Protein 3EYF (pdb70)

CATH classification: 2.60.40.10 (+1 more: 2.60.40.10)

Foldseek 3Di:
DAKDKEKPDQEAEDAAFAKDKIKIFIPWFLFQAKWKWFDAPPDDIGTADGSQADGDPPHDDQWGGDDGTTMIMIMGGRHDVVSFTKMKMWGDSDDDVTDIYPIYGYAYDDDFDFWDKDKDWFDVVVLVVFKTKIKIKTPFGPDPDKDKWKAFVRDTDDPQKDKDKDDQDPVRRTIMMMMMGMDTSVVVVVTFKIWIWMDDPPDPHIDIDIDTPVD/DWAKDKDWADEDEQQDKTKMKIATDPDQLLQWKKWKWWDAVPGDIDTAKIAGSNFPDIDGDPVDVVAKDKGFDSVGRMIMIIGGRDDQVPWGWMKMFIFPRDVDDRDTNPDGDDIHPTDGHHYDPDDADAWDWDKQAWPCTKIWIKTDFGDDDDKDKDKPVNPDDPQKDWDDWDQDPVRGIMTMIMGRDDPVPLVPDWIWMWMDDPVVRDIDIGTHHD/DDKAKAKPDQEDEDAFFDKDKIKIFIPWWQFQQKWKWWADDPDDIHTADGSFADGDPPHDDQWGKDDGTGIIMIMRNGHDLVRFTKMKMWGDRDDDVTDIYPIYGYAYADDWDFWDKDKDWFDPVVLVVWKTKIKMKTPWGPDPDKDKWKAFLRHTDDPFKDKDKDQQDSPSSTMMMMIIGMDTSVVVPVTFKIKIWMDDDVDPDIDMDIGTPPD/DWAWDKDWADEDEAQAKTKMKIAIDPDQLLQWKKWKWWDAPPGDIGTAKIAHSPRPDIDGDPVQVVAWDKGDDRVRRMIMIIGGRHDQVNWGWMKMFIFPGDDDPPDTNPDGDDIHDTDGHHYHPDDFDAWDWDKAACPKIKIKTDFGDDDDKDKDKPVPPDDPAKAWDDWDQDPVRTTITMIMGNDDPPDWIKIWMDDVVVRDTDIDTHD/DDDDDDDDD/DDDDDDDDD

Structure (mmCIF, N/CA/C/O backbone):
data_3EYF
#
_entry.id   3EYF
#
_cell.length_a   63.300
_cell.length_b   103.500
_cell.length_c   152.500
_cell.angle_alpha   90.00
_cell.angle_beta   90.00
_cell.angle_gamma   90.00
#
_symmetry.space_group_name_H-M   'P 21 21 21'
#
loop_
_entity.id
_entity.type
_entity.pdbx_description
1 polymer '8f9 Fab'
2 polymer AD-2
3 polymer 'Synthetic peptide'
4 non-polymer GLYCEROL
5 water water
#
loop_
_atom_site.group_PDB
_atom_site.id
_atom_site.type_symbol
_atom_site.label_atom_id
_atom_site.label_alt_id
_atom_site.label_comp_id
_atom_site.label_asym_id
_atom_site.label_entity_id
_atom_site.label_seq_id
_atom_site.pdbx_PDB_ins_code
_atom_site.Cartn_x
_atom_site.Cartn_y
_atom_site.Cartn_z
_atom_site.occupancy
_atom_site.B_iso_or_equiv
_atom_site.auth_seq_id
_atom_site.auth_comp_id
_atom_site.auth_asym_id
_atom_site.auth_atom_id
_atom_site.pdbx_PDB_model_num
ATOM 1 N N . MET A 1 1 ? -0.475 41.389 3.720 1.00 86.17 0 MET A N 1
ATOM 2 C CA . MET A 1 1 ? -0.910 42.199 4.897 1.00 85.98 0 MET A CA 1
ATOM 3 C C . MET A 1 1 ? -2.401 42.357 4.911 1.00 84.20 0 MET A C 1
ATOM 4 O O . MET A 1 1 ? -3.044 42.567 5.948 1.00 85.25 0 MET A O 1
ATOM 9 N N . GLU A 1 2 ? -2.910 42.371 3.705 1.00 80.98 1 GLU A N 1
ATOM 10 C CA . GLU A 1 2 ? -4.285 42.604 3.422 1.00 77.30 1 GLU A CA 1
ATOM 11 C C . GLU A 1 2 ? -4.009 42.986 2.022 1.00 74.05 1 GLU A C 1
ATOM 12 O O . GLU A 1 2 ? -3.092 43.768 1.700 1.00 73.63 1 GLU A O 1
ATOM 18 N N . ILE A 1 3 ? -4.888 42.493 1.198 1.00 69.66 2 ILE A N 1
ATOM 19 C CA . ILE A 1 3 ? -4.705 42.674 -0.169 1.00 65.49 2 ILE A CA 1
ATOM 20 C C . ILE A 1 3 ? -5.418 43.830 -0.699 1.00 63.23 2 ILE A C 1
ATOM 21 O O . ILE A 1 3 ? -6.640 43.904 -0.616 1.00 63.34 2 ILE A O 1
ATOM 26 N N . VAL A 1 4 ? -4.653 44.832 -1.097 1.00 60.21 3 VAL A N 1
ATOM 27 C CA . VAL A 1 4 ? -5.384 45.862 -1.726 1.00 56.90 3 VAL A CA 1
ATOM 28 C C . VAL A 1 4 ? -5.662 45.653 -3.173 1.00 54.56 3 VAL A C 1
ATOM 29 O O . VAL A 1 4 ? -4.876 45.098 -3.936 1.00 53.76 3 VAL A O 1
ATOM 33 N N . LEU A 1 5 ? -6.965 45.776 -3.374 1.00 52.00 4 LEU A N 1
ATOM 34 C CA . LEU A 1 5 ? -7.580 45.647 -4.664 1.00 49.12 4 LEU A CA 1
ATOM 35 C C . LEU A 1 5 ? -7.781 46.989 -5.297 1.00 46.63 4 LEU A C 1
ATOM 36 O O . LEU A 1 5 ? -8.146 47.970 -4.649 1.00 47.16 4 LEU A O 1
ATOM 41 N N . THR A 1 6 ? -7.472 47.038 -6.575 1.00 45.03 5 THR A N 1
ATOM 42 C CA . THR A 1 6 ? -7.630 48.274 -7.300 1.00 44.96 5 THR A CA 1
ATOM 43 C C . THR A 1 6 ? -8.460 48.047 -8.538 1.00 43.94 5 THR A C 1
ATOM 44 O O . THR A 1 6 ? -8.154 47.170 -9.343 1.00 44.74 5 THR A O 1
ATOM 48 N N . GLN A 1 7 ? -9.492 48.862 -8.705 1.00 42.31 6 GLN A N 1
ATOM 49 C CA . GLN A 1 7 ? -10.351 48.730 -9.856 1.00 41.93 6 GLN A CA 1
ATOM 50 C C . GLN A 1 7 ? -10.201 49.839 -10.829 1.00 42.36 6 GLN A C 1
ATOM 51 O O . GLN A 1 7 ? -10.088 50.996 -10.462 1.00 44.04 6 GLN A O 1
ATOM 57 N N . SER A 1 8 ? -10.228 49.465 -12.094 1.00 44.37 7 SER A N 1
ATOM 58 C CA . SER A 1 8 ? -10.100 50.421 -13.142 1.00 46.30 7 SER A CA 1
ATOM 59 C C . SER A 1 8 ? -10.962 50.007 -14.335 1.00 46.43 7 SER A C 1
ATOM 60 O O . SER A 1 8 ? -11.173 48.834 -14.578 1.00 47.05 7 SER A O 1
ATOM 63 N N . PRO A 1 9 ? -11.642 50.972 -14.944 1.00 47.18 8 PRO A N 1
ATOM 64 C CA . PRO A 1 9 ? -11.654 52.402 -14.578 1.00 47.21 8 PRO A CA 1
ATOM 65 C C . PRO A 1 9 ? -12.670 52.658 -13.458 1.00 48.23 8 PRO A C 1
ATOM 66 O O . PRO A 1 9 ? -13.347 51.745 -13.027 1.00 49.06 8 PRO A O 1
ATOM 70 N N . ALA A 1 10 ? -12.731 53.877 -12.956 1.00 46.91 9 ALA A N 1
ATOM 71 C CA . ALA A 1 10 ? -13.664 54.183 -11.891 1.00 46.89 9 ALA A CA 1
ATOM 72 C C . ALA A 1 10 ? -15.046 54.290 -12.475 1.00 46.36 9 ALA A C 1
ATOM 73 O O . ALA A 1 10 ? -16.032 53.822 -11.887 1.00 48.36 9 ALA A O 1
ATOM 75 N N . THR A 1 11 ? -15.120 54.900 -13.643 1.00 44.91 10 THR A N 1
ATOM 76 C CA . THR A 1 11 ? -16.390 54.994 -14.319 1.00 43.44 10 THR A CA 1
ATOM 77 C C . THR A 1 11 ? -16.174 54.559 -15.732 1.00 43.67 10 THR A C 1
ATOM 78 O O . THR A 1 11 ? -15.210 54.944 -16.407 1.00 43.08 10 THR A O 1
ATOM 82 N N . LEU A 1 12 ? -17.109 53.748 -16.174 1.00 42.32 11 LEU A N 1
ATOM 83 C CA . LEU A 1 12 ? -17.043 53.224 -17.488 1.00 42.13 11 LEU A CA 1
ATOM 84 C C . LEU A 1 12 ? -18.302 53.614 -18.223 1.00 41.62 11 LEU A C 1
ATOM 85 O O . LEU A 1 12 ? -19.398 53.198 -17.872 1.00 40.52 11 LEU A O 1
ATOM 90 N N . SER A 1 13 ? -18.150 54.358 -19.298 1.00 41.83 12 SER A N 1
ATOM 91 C CA . SER A 1 13 ? -19.348 54.732 -19.988 1.00 42.72 12 SER A CA 1
ATOM 92 C C . SER A 1 13 ? -19.441 54.242 -21.397 1.00 43.03 12 SER A C 1
ATOM 93 O O . SER A 1 13 ? -18.600 54.535 -22.267 1.00 43.71 12 SER A O 1
ATOM 96 N N . LEU A 1 14 ? -20.433 53.367 -21.553 1.00 42.33 13 LEU A N 1
ATOM 97 C CA . LEU A 1 14 ? -20.693 52.664 -22.782 1.00 41.72 13 LEU A CA 1
ATOM 98 C C . LEU A 1 14 ? -22.141 52.617 -23.167 1.00 43.52 13 LEU A C 1
ATOM 99 O O . LEU A 1 14 ? -23.025 52.968 -22.419 1.00 43.63 13 LEU A O 1
ATOM 104 N N . SER A 1 15 ? -22.352 52.100 -24.356 1.00 44.49 14 SER A N 1
ATOM 105 C CA . SER A 1 15 ? -23.641 52.003 -24.956 1.00 45.64 14 SER A CA 1
ATOM 106 C C . SER A 1 15 ? -24.095 50.577 -24.937 1.00 45.97 14 SER A C 1
ATOM 107 O O . SER A 1 15 ? -23.260 49.673 -24.980 1.00 46.65 14 SER A O 1
ATOM 110 N N . PRO A 1 16 ? -25.426 50.346 -24.838 1.00 45.42 15 PRO A N 1
ATOM 111 C CA . PRO A 1 16 ? -26.006 49.003 -24.825 1.00 45.99 15 PRO A CA 1
ATOM 112 C C . PRO A 1 16 ? -25.655 48.351 -26.128 1.00 46.63 15 PRO A C 1
ATOM 113 O O . PRO A 1 16 ? -25.835 48.960 -27.179 1.00 47.59 15 PRO A O 1
ATOM 117 N N . GLY A 1 17 ? -25.094 47.153 -26.050 1.00 47.41 16 GLY A N 1
ATOM 118 C CA . GLY A 1 17 ? -24.689 46.454 -27.249 1.00 47.37 16 GLY A CA 1
ATOM 119 C C . GLY A 1 17 ? -23.187 46.370 -27.315 1.00 48.17 16 GLY A C 1
ATOM 120 O O . GLY A 1 17 ? -22.661 45.521 -28.028 1.00 51.13 16 GLY A O 1
ATOM 121 N N . GLU A 1 18 ? -22.482 47.210 -26.563 1.00 47.85 17 GLU A N 1
ATOM 122 C CA . GLU A 1 18 ? -21.035 47.167 -26.594 1.00 47.63 17 GLU A CA 1
ATOM 123 C C . GLU A 1 18 ? -20.481 46.183 -25.617 1.00 47.03 17 GLU A C 1
ATOM 124 O O . GLU A 1 18 ? -21.212 45.556 -24.833 1.00 45.40 17 GLU A O 1
ATOM 130 N N . ARG A 1 19 ? -19.178 46.009 -25.727 1.00 46.39 18 ARG A N 1
ATOM 131 C CA . ARG A 1 19 ? -18.458 45.106 -24.890 1.00 46.86 18 ARG A CA 1
ATOM 132 C C . ARG A 1 19 ? -17.788 45.946 -23.842 1.00 45.68 18 ARG A C 1
ATOM 133 O O . ARG A 1 19 ? -17.219 46.994 -24.135 1.00 45.43 18 ARG A O 1
ATOM 141 N N . ALA A 1 20 ? -17.906 45.483 -22.611 1.00 44.45 19 ALA A N 1
ATOM 142 C CA . ALA A 1 20 ? -17.322 46.145 -21.485 1.00 42.85 19 ALA A CA 1
ATOM 143 C C . ALA A 1 20 ? -16.224 45.265 -20.953 1.00 42.17 19 ALA A C 1
ATOM 144 O O . ALA A 1 20 ? -16.335 44.041 -20.948 1.00 40.47 19 ALA A O 1
ATOM 146 N N . THR A 1 21 ? -15.194 45.925 -20.442 1.00 41.93 20 THR A N 1
ATOM 147 C CA . THR A 1 21 ? -14.008 45.259 -19.954 1.00 41.80 20 THR A CA 1
ATOM 148 C C . THR A 1 21 ? -13.644 45.924 -18.648 1.00 41.41 20 THR A C 1
ATOM 149 O O . THR A 1 21 ? -13.412 47.132 -18.608 1.00 41.39 20 THR A O 1
ATOM 153 N N . LEU A 1 22 ? -13.684 45.169 -17.556 1.00 40.02 21 LEU A N 1
ATOM 154 C CA . LEU A 1 22 ? -13.373 45.754 -16.265 1.00 40.81 21 LEU A CA 1
ATOM 155 C C . LEU A 1 22 ? -12.220 45.064 -15.606 1.00 40.44 21 LEU A C 1
ATOM 156 O O . LEU A 1 22 ? -12.125 43.858 -15.641 1.00 39.52 21 LEU A O 1
ATOM 161 N N . SER A 1 23 ? -11.375 45.835 -14.947 1.00 42.07 22 SER A N 1
ATOM 162 C CA . SER A 1 23 ? -10.223 45.240 -14.293 1.00 44.19 22 SER A CA 1
ATOM 163 C C . SER A 1 23 ? -10.105 45.460 -12.819 1.00 44.19 22 SER A C 1
ATOM 164 O O . SER A 1 23 ? -10.442 46.522 -12.304 1.00 43.58 22 SER A O 1
ATOM 167 N N . CYS A 1 24 ? -9.513 44.461 -12.182 1.00 44.91 23 CYS A N 1
ATOM 168 C CA . CYS A 1 24 ? -9.258 44.445 -10.768 1.00 46.32 23 CYS A CA 1
ATOM 169 C C . CYS A 1 24 ? -7.794 44.015 -10.593 1.00 47.89 23 CYS A C 1
ATOM 170 O O . CYS A 1 24 ? -7.397 42.965 -11.101 1.00 47.73 23 CYS A O 1
ATOM 173 N N . ARG A 1 25 ? -7.011 44.829 -9.882 1.00 51.24 24 ARG A N 1
ATOM 174 C CA . ARG A 1 25 ? -5.598 44.544 -9.608 1.00 53.32 24 ARG A CA 1
ATOM 175 C C . ARG A 1 25 ? -5.395 44.261 -8.135 1.00 52.50 24 ARG A C 1
ATOM 176 O O . ARG A 1 25 ? -5.785 45.059 -7.302 1.00 51.91 24 ARG A O 1
ATOM 184 N N . ALA A 1 26 ? -4.778 43.129 -7.817 1.00 52.93 25 ALA A N 1
ATOM 185 C CA . ALA A 1 26 ? -4.491 42.810 -6.426 1.00 53.35 25 ALA A CA 1
ATOM 186 C C . ALA A 1 26 ? -3.098 43.338 -6.135 1.00 54.27 25 ALA A C 1
ATOM 187 O O . ALA A 1 26 ? -2.322 43.615 -7.047 1.00 55.78 25 ALA A O 1
ATOM 189 N N . SER A 1 27 ? -2.788 43.527 -4.865 1.00 54.46 26 SER A N 1
ATOM 190 C CA . SER A 1 27 ? -1.475 44.039 -4.498 1.00 53.78 26 SER A CA 1
ATOM 191 C C . SER A 1 27 ? -0.499 42.875 -4.454 1.00 54.10 26 SER A C 1
ATOM 192 O O . SER A 1 27 ? 0.702 43.050 -4.575 1.00 53.71 26 SER A O 1
ATOM 195 N N . GLN A 1 28 ? -1.055 41.681 -4.276 1.00 53.73 27 GLN A N 1
ATOM 196 C CA . GLN A 1 28 ? -0.288 40.451 -4.213 1.00 54.24 27 GLN A CA 1
ATOM 197 C C . GLN A 1 28 ? -1.198 39.332 -4.633 1.00 53.81 27 GLN A C 1
ATOM 198 O O . GLN A 1 28 ? -2.402 39.371 -4.335 1.00 54.34 27 GLN A O 1
ATOM 204 N N . SER A 1 29 ? -0.622 38.314 -5.269 1.00 51.64 28 SER A N 1
ATOM 205 C CA . SER A 1 29 ? -1.378 37.172 -5.730 1.00 50.80 28 SER A CA 1
ATOM 206 C C . SER A 1 29 ? -2.497 36.761 -4.787 1.00 49.93 28 SER A C 1
ATOM 207 O O . SER A 1 29 ? -2.386 36.894 -3.553 1.00 50.41 28 SER A O 1
ATOM 210 N N . VAL A 1 30 ? -3.650 36.526 -5.397 1.00 48.64 29 VAL A N 1
ATOM 211 C CA . VAL A 1 30 ? -4.809 36.072 -4.644 1.00 47.76 29 VAL A CA 1
ATOM 212 C C . VAL A 1 30 ? -5.076 34.690 -5.214 1.00 48.08 29 VAL A C 1
ATOM 213 O O . VAL A 1 30 ? -6.105 34.064 -4.942 1.00 48.97 29 VAL A O 1
ATOM 217 N N . GLY A 1 31 ? -4.137 34.246 -6.052 1.00 46.95 30 GLY A N 1
ATOM 218 C CA . GLY A 1 31 ? -4.263 32.964 -6.695 1.00 47.23 30 GLY A CA 1
ATOM 219 C C . GLY A 1 31 ? -5.448 33.111 -7.618 1.00 48.06 30 GLY A C 1
ATOM 220 O O . GLY A 1 31 ? -5.487 34.067 -8.399 1.00 48.90 30 GLY A O 1
ATOM 221 N N . GLY A 1 32 ? -6.452 32.254 -7.438 1.00 47.80 31 GLY A N 1
ATOM 222 C CA . GLY A 1 32 ? -7.639 32.332 -8.266 1.00 47.12 31 GLY A CA 1
ATOM 223 C C . GLY A 1 32 ? -8.886 32.716 -7.480 1.00 47.87 31 GLY A C 1
ATOM 224 O O . GLY A 1 32 ? -9.975 32.757 -8.026 1.00 46.33 31 GLY A O 1
ATOM 225 N N . TYR A 1 33 ? -8.718 33.072 -6.213 1.00 47.91 32 TYR A N 1
ATOM 226 C CA . TYR A 1 33 ? -9.845 33.395 -5.345 1.00 47.08 32 TYR A CA 1
ATOM 227 C C . TYR A 1 33 ? -10.367 34.778 -5.474 1.00 45.59 32 TYR A C 1
ATOM 228 O O . TYR A 1 33 ? -10.319 35.574 -4.525 1.00 45.53 32 TYR A O 1
ATOM 237 N N . LEU A 1 34 ? -10.959 35.038 -6.621 1.00 42.50 33 LEU A N 1
ATOM 238 C CA . LEU A 1 34 ? -11.426 36.368 -6.877 1.00 41.82 33 LEU A CA 1
ATOM 239 C C . LEU A 1 34 ? -12.855 36.361 -7.285 1.00 40.53 33 LEU A C 1
ATOM 240 O O . LEU A 1 34 ? -13.240 35.672 -8.221 1.00 40.43 33 LEU A O 1
ATOM 245 N N . THR A 1 35 ? -13.639 37.176 -6.608 1.00 39.75 34 THR A N 1
ATOM 246 C CA . THR A 1 35 ? -15.029 37.192 -6.931 1.00 38.82 34 THR A CA 1
ATOM 247 C C . THR A 1 35 ? -15.521 38.506 -7.412 1.00 37.43 34 THR A C 1
ATOM 248 O O . THR A 1 35 ? -14.936 39.536 -7.132 1.00 37.50 34 THR A O 1
ATOM 252 N N . TRP A 1 36 ? -16.548 38.447 -8.245 1.00 37.12 35 TRP A N 1
ATOM 253 C CA . TRP A 1 36 ? -17.162 39.659 -8.744 1.00 37.25 35 TRP A CA 1
ATOM 254 C C . TRP A 1 36 ? -18.620 39.728 -8.330 1.00 36.17 35 TRP A C 1
ATOM 255 O O . TRP A 1 36 ? -19.362 38.736 -8.436 1.00 34.24 35 TRP A O 1
ATOM 266 N N . TYR A 1 37 ? -19.015 40.918 -7.893 1.00 35.33 36 TYR A N 1
ATOM 267 C CA . TYR A 1 37 ? -20.394 41.183 -7.536 1.00 35.65 36 TYR A CA 1
ATOM 268 C C . TYR A 1 37 ? -20.961 42.302 -8.379 1.00 36.33 36 TYR A C 1
ATOM 269 O O . TYR A 1 37 ? -20.228 43.190 -8.839 1.00 37.02 36 TYR A O 1
ATOM 278 N N . GLN A 1 38 ? -22.273 42.252 -8.580 1.00 35.01 37 GLN A N 1
ATOM 279 C CA . GLN A 1 38 ? -22.949 43.312 -9.282 1.00 33.66 37 GLN A CA 1
ATOM 280 C C . GLN A 1 38 ? -23.788 44.029 -8.243 1.00 35.38 37 GLN A C 1
ATOM 281 O O . GLN A 1 38 ? -24.438 43.408 -7.418 1.00 36.34 37 GLN A O 1
ATOM 287 N N . HIS A 1 39 ? -23.762 45.349 -8.280 1.00 36.30 38 HIS A N 1
ATOM 288 C CA . HIS A 1 39 ? -24.555 46.104 -7.342 1.00 38.89 38 HIS A CA 1
ATOM 289 C C . HIS A 1 39 ? -25.386 47.231 -7.951 1.00 41.20 38 HIS A C 1
ATOM 290 O O . HIS A 1 39 ? -24.885 48.182 -8.546 1.00 40.71 38 HIS A O 1
ATOM 297 N N . LYS A 1 40 ? -26.691 47.089 -7.794 1.00 45.28 39 LYS A N 1
ATOM 298 C CA . LYS A 1 40 ? -27.603 48.128 -8.231 1.00 48.38 39 LYS A CA 1
ATOM 299 C C . LYS A 1 40 ? -28.037 48.920 -7.015 1.00 51.75 39 LYS A C 1
ATOM 300 O O . LYS A 1 40 ? -28.085 48.388 -5.909 1.00 52.81 39 LYS A O 1
ATOM 306 N N . PRO A 1 41 ? -28.390 50.204 -7.213 1.00 54.33 40 PRO A N 1
ATOM 307 C CA . PRO A 1 41 ? -28.813 51.128 -6.158 1.00 55.77 40 PRO A CA 1
ATOM 308 C C . PRO A 1 41 ? -30.020 50.697 -5.366 1.00 56.48 40 PRO A C 1
ATOM 309 O O . PRO A 1 41 ? -31.131 50.502 -5.904 1.00 56.12 40 PRO A O 1
ATOM 313 N N . GLY A 1 42 ? -29.768 50.527 -4.077 1.00 56.00 41 GLY A N 1
ATOM 314 C CA . GLY A 1 42 ? -30.810 50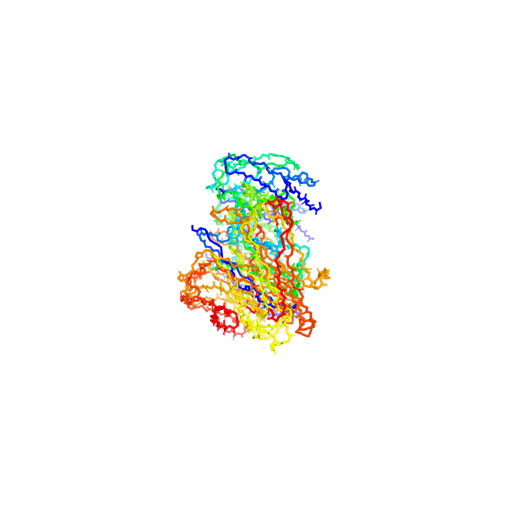.081 -3.191 1.00 56.50 41 GLY A CA 1
ATOM 315 C C . GLY A 1 42 ? -31.272 48.661 -3.481 1.00 57.07 41 GLY A C 1
ATOM 316 O O . GLY A 1 42 ? -32.447 48.359 -3.280 1.00 58.50 41 GLY A O 1
ATOM 317 N N . GLN A 1 43 ? -30.446 47.863 -4.149 1.00 55.08 42 GLN A N 1
ATOM 318 C CA . GLN A 1 43 ? -30.807 46.475 -4.330 1.00 52.66 42 GLN A CA 1
ATOM 319 C C . GLN A 1 43 ? -29.709 45.763 -3.618 1.00 50.65 42 GLN A C 1
ATOM 320 O O . GLN A 1 43 ? -28.680 46.345 -3.269 1.00 50.81 42 GLN A O 1
ATOM 326 N N . ALA A 1 44 ? -29.960 44.507 -3.332 1.00 48.25 43 ALA A N 1
ATOM 327 C CA . ALA A 1 44 ? -28.986 43.700 -2.675 1.00 45.63 43 ALA A CA 1
ATOM 328 C C . ALA A 1 44 ? -27.894 43.359 -3.675 1.00 44.59 43 ALA A C 1
ATOM 329 O O . ALA A 1 44 ? -28.195 43.144 -4.860 1.00 44.91 43 ALA A O 1
ATOM 331 N N . PRO A 1 45 ? -26.610 43.438 -3.250 1.00 42.79 44 PRO A N 1
ATOM 332 C CA . PRO A 1 45 ? -25.510 43.090 -4.130 1.00 41.87 44 PRO A CA 1
ATOM 333 C C . PRO A 1 45 ? -25.723 41.623 -4.503 1.00 41.56 44 PRO A C 1
ATOM 334 O O . PRO A 1 45 ? -26.314 40.829 -3.749 1.00 38.79 44 PRO A O 1
ATOM 338 N N . ARG A 1 46 ? -25.181 41.284 -5.654 1.00 42.21 45 ARG A N 1
ATOM 339 C CA . ARG A 1 46 ? -25.365 39.988 -6.209 1.00 43.87 45 ARG A CA 1
ATOM 340 C C . ARG A 1 46 ? -24.082 39.373 -6.717 1.00 42.26 45 ARG A C 1
ATOM 341 O O . ARG A 1 46 ? -23.287 40.025 -7.402 1.00 42.77 45 ARG A O 1
ATOM 349 N N . LEU A 1 47 ? -23.949 38.083 -6.434 1.00 40.15 46 LEU A N 1
ATOM 350 C CA . LEU A 1 47 ? -22.815 37.288 -6.880 1.00 40.06 46 LEU A CA 1
ATOM 351 C C . LEU A 1 47 ? -22.979 36.995 -8.337 1.00 38.98 46 LEU A C 1
ATOM 352 O O . LEU A 1 47 ? -24.043 36.551 -8.780 1.00 38.77 46 LEU A O 1
ATOM 357 N N . LEU A 1 48 ? -21.908 37.271 -9.074 1.00 40.08 47 LEU A N 1
ATOM 358 C CA . LEU A 1 48 ? -21.885 37.041 -10.505 1.00 40.13 47 LEU A CA 1
ATOM 359 C C . LEU A 1 48 ? -20.964 35.951 -10.849 1.00 39.09 47 LEU A C 1
ATOM 360 O O . LEU A 1 48 ? -21.333 35.019 -11.541 1.00 38.82 47 LEU A O 1
ATOM 365 N N . ILE A 1 49 ? -19.702 36.216 -10.528 1.00 39.63 48 ILE A N 1
ATOM 366 C CA . ILE A 1 49 ? -18.612 35.321 -10.808 1.00 39.85 48 ILE A CA 1
ATOM 367 C C . ILE A 1 49 ? -17.759 35.075 -9.616 1.00 39.21 48 ILE A C 1
ATOM 368 O O . ILE A 1 49 ? -17.429 35.989 -8.878 1.00 39.15 48 ILE A O 1
ATOM 373 N N . PHE A 1 50 ? -17.447 33.805 -9.426 1.00 39.07 49 PHE A N 1
ATOM 374 C CA . PHE A 1 50 ? -16.563 33.417 -8.365 1.00 39.02 49 PHE A CA 1
ATOM 375 C C . PHE A 1 50 ? -15.405 32.650 -8.944 1.00 38.22 49 PHE A C 1
ATOM 376 O O . PHE A 1 50 ? -15.493 32.089 -10.049 1.00 36.20 49 PHE A O 1
ATOM 384 N N . ASP A 1 51 ? -14.361 32.549 -8.133 1.00 38.97 50 ASP A N 1
ATOM 385 C CA . ASP A 1 51 ? -13.091 31.910 -8.509 1.00 38.82 50 ASP A CA 1
ATOM 386 C C . ASP A 1 51 ? -12.595 32.373 -9.846 1.00 38.30 50 ASP A C 1
ATOM 387 O O . ASP A 1 51 ? -12.280 31.572 -10.724 1.00 36.98 50 ASP A O 1
ATOM 392 N N . ALA A 1 52 ? -12.644 33.693 -10.011 1.00 38.06 51 ALA A N 1
ATOM 393 C CA . ALA A 1 52 ? -12.224 34.373 -11.221 1.00 38.26 51 ALA A CA 1
ATOM 394 C C . ALA A 1 52 ? -13.010 34.110 -12.461 1.00 36.24 51 ALA A C 1
ATOM 395 O O . ALA A 1 52 ? -13.245 35.044 -13.225 1.00 36.35 51 ALA A O 1
ATOM 397 N N . SER A 1 53 ? -13.415 32.863 -12.678 1.00 35.88 52 SER A N 1
ATOM 398 C CA . SER A 1 53 ? -14.018 32.541 -13.963 1.00 36.54 52 SER A CA 1
ATOM 399 C C . SER A 1 53 ? -15.302 31.742 -13.977 1.00 35.68 52 SER A C 1
ATOM 400 O O . SER A 1 53 ? -15.831 31.426 -15.037 1.00 36.90 52 SER A O 1
ATOM 403 N N . ILE A 1 54 ? -15.834 31.453 -12.804 1.00 37.74 53 ILE A N 1
ATOM 404 C CA . ILE A 1 54 ? -17.056 30.661 -12.742 1.00 39.52 53 ILE A CA 1
ATOM 405 C C . ILE A 1 54 ? -18.339 31.443 -12.561 1.00 39.02 53 ILE A C 1
ATOM 406 O O . ILE A 1 54 ? -18.511 32.169 -11.587 1.00 39.25 53 ILE A O 1
ATOM 411 N N . ARG A 1 55 ? -19.217 31.281 -13.539 1.00 39.56 54 ARG A N 1
ATOM 412 C CA . ARG A 1 55 ? -20.522 31.913 -13.540 1.00 40.17 54 ARG A CA 1
ATOM 413 C C . ARG A 1 55 ? -21.374 31.323 -12.468 1.00 38.96 54 ARG A C 1
ATOM 414 O O . ARG A 1 55 ? -21.501 30.097 -12.353 1.00 39.99 54 ARG A O 1
ATOM 422 N N . ALA A 1 56 ? -21.908 32.185 -11.625 1.00 37.36 55 ALA A N 1
ATOM 423 C CA . ALA A 1 56 ? -22.808 31.671 -10.613 1.00 37.15 55 ALA A CA 1
ATOM 424 C C . ALA A 1 56 ? -24.156 31.366 -11.273 1.00 37.18 55 ALA A C 1
ATOM 425 O O . ALA A 1 56 ? -24.378 31.654 -12.451 1.00 35.06 55 ALA A O 1
ATOM 427 N N . THR A 1 57 ? -25.042 30.787 -10.481 1.00 38.85 56 THR A N 1
ATOM 428 C CA . THR A 1 57 ? -26.346 30.330 -10.916 1.00 39.79 56 THR A CA 1
ATOM 429 C C . THR A 1 57 ? -27.255 31.473 -11.262 1.00 40.35 56 THR A C 1
ATOM 430 O O . THR A 1 57 ? -27.363 32.433 -10.505 1.00 42.21 56 THR A O 1
ATOM 434 N N . GLY A 1 58 ? -27.857 31.395 -12.439 1.00 40.76 57 GLY A N 1
ATOM 435 C CA . GLY A 1 58 ? -28.780 32.438 -12.859 1.00 40.64 57 GLY A CA 1
ATOM 436 C C . GLY A 1 58 ? -28.098 33.528 -13.644 1.00 40.84 57 GLY A C 1
ATOM 437 O O . GLY A 1 58 ? -28.745 34.212 -14.429 1.00 41.97 57 GLY A O 1
ATOM 438 N N . ILE A 1 59 ? -26.782 33.645 -13.481 1.00 39.41 58 ILE A N 1
ATOM 439 C CA . ILE A 1 59 ? -26.011 34.650 -14.193 1.00 38.59 58 ILE A CA 1
ATOM 440 C C . ILE A 1 59 ? -25.875 34.295 -15.665 1.00 40.76 58 ILE A C 1
ATOM 441 O O . ILE A 1 59 ? -25.463 33.193 -16.014 1.00 43.70 58 ILE A O 1
ATOM 446 N N . PRO A 1 60 ? -26.315 35.204 -16.552 1.00 41.33 59 PRO A N 1
ATOM 447 C CA . PRO A 1 60 ? -26.227 34.940 -17.975 1.00 41.79 59 PRO A CA 1
ATOM 448 C C . PRO A 1 60 ? -24.817 34.937 -18.509 1.00 43.96 59 PRO A C 1
ATOM 449 O O . PRO A 1 60 ? -23.889 35.491 -17.907 1.00 44.08 59 PRO A O 1
ATOM 453 N N . ALA A 1 61 ? -24.723 34.355 -19.695 1.00 44.45 60 ALA A N 1
ATOM 454 C CA . ALA A 1 61 ? -23.485 34.096 -20.387 1.00 44.09 60 ALA A CA 1
ATOM 455 C C . ALA A 1 61 ? -22.694 35.247 -20.897 1.00 43.83 60 ALA A C 1
ATOM 456 O O . ALA A 1 61 ? -21.487 35.130 -21.139 1.00 45.38 60 ALA A O 1
ATOM 458 N N . ARG A 1 62 ? -23.370 36.367 -21.071 1.00 41.75 61 ARG A N 1
ATOM 459 C CA . ARG A 1 62 ? -22.686 37.544 -21.514 1.00 39.69 61 ARG A CA 1
ATOM 460 C C . ARG A 1 62 ? -21.619 37.983 -20.462 1.00 39.29 61 ARG A C 1
ATOM 461 O O . ARG A 1 62 ? -20.696 38.710 -20.794 1.00 38.38 61 ARG A O 1
ATOM 469 N N . PHE A 1 63 ? -21.696 37.463 -19.235 1.00 39.07 62 PHE A N 1
ATOM 470 C CA . PHE A 1 63 ? -20.708 37.789 -18.196 1.00 40.28 62 PHE A CA 1
ATOM 471 C C . PHE A 1 63 ? -19.524 36.809 -18.177 1.00 41.84 62 PHE A C 1
ATOM 472 O O . PHE A 1 63 ? -19.682 35.611 -17.916 1.00 41.21 62 PHE A O 1
ATOM 480 N N . SER A 1 64 ? -18.324 37.348 -18.360 1.00 43.11 63 SER A N 1
ATOM 481 C CA . SER A 1 64 ? -17.130 36.518 -18.400 1.00 44.52 63 SER A CA 1
ATOM 482 C C . SER A 1 64 ? -16.060 36.978 -17.466 1.00 43.98 63 SER A C 1
ATOM 483 O O . SER A 1 64 ? -15.736 38.154 -17.437 1.00 44.10 63 SER A O 1
ATOM 486 N N . GLY A 1 65 ? -15.483 36.039 -16.735 1.00 43.46 64 GLY A N 1
ATOM 487 C CA . GLY A 1 65 ? -14.416 36.399 -15.834 1.00 44.19 64 GLY A CA 1
ATOM 488 C C . GLY A 1 65 ? -13.111 35.740 -16.211 1.00 44.57 64 GLY A C 1
ATOM 489 O O . GLY A 1 65 ? -13.095 34.556 -16.507 1.00 45.22 64 GLY A O 1
ATOM 490 N N . SER A 1 66 ? -12.018 36.490 -16.229 1.00 45.00 65 SER A N 1
ATOM 491 C CA . SER A 1 66 ? -10.720 35.874 -16.520 1.00 45.71 65 SER A CA 1
ATOM 492 C C . SER A 1 66 ? -9.620 36.496 -15.695 1.00 46.42 65 SER A C 1
ATOM 493 O O . SER A 1 66 ? -9.763 37.610 -15.182 1.00 45.75 65 SER A O 1
ATOM 496 N N . GLY A 1 67 ? -8.538 35.745 -15.537 1.00 47.08 66 GLY A N 1
ATOM 497 C CA . GLY A 1 67 ? -7.413 36.243 -14.779 1.00 47.89 66 GLY A CA 1
ATOM 498 C C . GLY A 1 67 ? -6.842 35.241 -13.824 1.00 48.10 66 GLY A C 1
ATOM 499 O O . GLY A 1 67 ? -7.464 34.221 -13.515 1.00 48.91 66 GLY A O 1
ATOM 500 N N . SER A 1 68 ? -5.709 35.629 -13.254 1.00 49.23 67 SER A N 1
ATOM 501 C CA . SER A 1 68 ? -4.936 34.803 -12.334 1.00 49.60 67 SER A CA 1
ATOM 502 C C . SER A 1 68 ? -3.997 35.711 -11.574 1.00 49.07 67 SER A C 1
ATOM 503 O O . SER A 1 68 ? -3.703 36.811 -12.032 1.00 49.41 67 SER A O 1
ATOM 506 N N . GLY A 1 69 ? -3.564 35.275 -10.398 1.00 48.71 68 GLY A N 1
ATOM 507 C CA . GLY A 1 69 ? -2.625 36.064 -9.624 1.00 49.68 68 GLY A CA 1
ATOM 508 C C . GLY A 1 69 ? -3.020 37.452 -9.160 1.00 50.10 68 GLY A C 1
ATOM 509 O O . GLY A 1 69 ? -3.724 37.576 -8.161 1.00 50.17 68 GLY A O 1
ATOM 510 N N . THR A 1 70 ? -2.575 38.485 -9.883 1.00 51.64 69 THR A N 1
ATOM 511 C CA . THR A 1 70 ? -2.856 39.885 -9.521 1.00 52.51 69 THR A CA 1
ATOM 512 C C . THR A 1 70 ? -3.704 40.679 -10.491 1.00 52.11 69 THR A C 1
ATOM 513 O O . THR A 1 70 ? -4.118 41.779 -10.173 1.00 52.85 69 THR A O 1
ATOM 517 N N . ASP A 1 71 ? -3.919 40.157 -11.682 1.00 52.34 70 ASP A N 1
ATOM 518 C CA . ASP A 1 71 ? -4.660 40.899 -12.681 1.00 52.25 70 ASP A CA 1
ATOM 519 C C . ASP A 1 71 ? -5.852 40.125 -13.154 1.00 50.38 70 ASP A C 1
ATOM 520 O O . ASP A 1 71 ? -5.750 38.948 -13.539 1.00 50.02 70 ASP A O 1
ATOM 525 N N . PHE A 1 72 ? -7.002 40.789 -13.041 1.00 48.02 71 PHE A N 1
ATOM 526 C CA . PHE A 1 72 ? -8.270 40.165 -13.365 1.00 45.90 71 PHE A CA 1
ATOM 527 C C . PHE A 1 72 ? -9.181 40.960 -14.246 1.00 44.95 71 PHE A C 1
ATOM 528 O O . PHE A 1 72 ? -9.238 42.183 -14.191 1.00 43.52 71 PHE A O 1
ATOM 536 N N . THR A 1 73 ? -9.958 40.239 -15.025 1.00 44.26 72 THR A N 1
ATOM 537 C CA . THR A 1 73 ? -10.824 40.908 -15.919 1.00 44.13 72 THR A CA 1
ATOM 538 C C . THR A 1 73 ? -12.252 40.433 -15.877 1.00 43.13 72 THR A C 1
ATOM 539 O O . THR A 1 73 ? -12.524 39.237 -15.775 1.00 44.09 72 THR A O 1
ATOM 543 N N . LEU A 1 74 ? -13.156 41.401 -15.892 1.00 41.37 73 LEU A N 1
ATOM 544 C CA . LEU A 1 74 ? -14.586 41.107 -15.961 1.00 39.88 73 LEU A CA 1
ATOM 545 C C . LEU A 1 74 ? -15.031 41.662 -17.288 1.00 38.79 73 LEU A C 1
ATOM 546 O O . LEU A 1 74 ? -14.880 42.852 -17.564 1.00 38.04 73 LEU A O 1
ATOM 551 N N . THR A 1 75 ? -15.602 40.790 -18.093 1.00 37.96 74 THR A N 1
ATOM 552 C CA . THR A 1 75 ? -16.035 41.163 -19.405 1.00 39.64 74 THR A CA 1
ATOM 553 C C . THR A 1 75 ? -17.499 40.895 -19.539 1.00 41.33 74 THR A C 1
ATOM 554 O O . THR A 1 75 ? -18.014 39.930 -18.955 1.00 42.83 74 THR A O 1
ATOM 558 N N . ILE A 1 76 ? -18.167 41.799 -20.249 1.00 42.87 75 ILE A N 1
ATOM 559 C CA . ILE A 1 76 ? -19.588 41.690 -20.549 1.00 44.62 75 ILE A CA 1
ATOM 560 C C . ILE A 1 76 ? -19.654 42.021 -22.014 1.00 47.55 75 ILE A C 1
ATOM 561 O O . ILE A 1 76 ? -19.349 43.129 -22.428 1.00 49.44 75 ILE A O 1
ATOM 566 N N . THR A 1 77 ? -20.122 41.073 -22.794 1.00 50.61 76 THR A N 1
ATOM 567 C CA . THR A 1 77 ? -20.168 41.245 -24.228 1.00 52.45 76 THR A CA 1
ATOM 568 C C . THR A 1 77 ? -21.269 42.071 -24.846 1.00 53.40 76 THR A C 1
ATOM 569 O O . THR A 1 77 ? -20.999 43.061 -25.500 1.00 55.95 76 THR A O 1
ATOM 573 N N . ARG A 1 78 ? -22.509 41.649 -24.725 1.00 53.85 77 ARG A N 1
ATOM 574 C CA . ARG A 1 78 ? -23.540 42.445 -25.345 1.00 54.40 77 ARG A CA 1
ATOM 575 C C . ARG A 1 78 ? -24.275 43.096 -24.222 1.00 52.36 77 ARG A C 1
ATOM 576 O O . ARG A 1 78 ? -25.189 42.530 -23.644 1.00 52.75 77 ARG A O 1
ATOM 584 N N . LEU A 1 79 ? -23.790 44.270 -23.853 1.00 49.42 78 LEU A N 1
ATOM 585 C CA . LEU A 1 79 ? -24.374 45.010 -22.768 1.00 47.75 78 LEU A CA 1
ATOM 586 C C . LEU A 1 79 ? -25.866 45.253 -22.943 1.00 47.23 78 LEU A C 1
ATOM 587 O O . LEU A 1 79 ? -26.335 45.528 -24.047 1.00 45.32 78 LEU A O 1
ATOM 592 N N . GLU A 1 80 ? -26.616 44.982 -21.888 1.00 47.02 79 GLU A N 1
ATOM 593 C CA . GLU A 1 80 ? -28.037 45.301 -21.888 1.00 47.36 79 GLU A CA 1
ATOM 594 C C . GLU A 1 80 ? -28.205 46.362 -20.795 1.00 45.53 79 GLU A C 1
ATOM 595 O O . GLU A 1 80 ? -27.301 46.534 -19.978 1.00 44.22 79 GLU A O 1
ATOM 601 N N . PRO A 1 81 ? -29.348 47.094 -20.772 1.00 45.96 80 PRO A N 1
ATOM 602 C CA . PRO A 1 81 ? -29.607 48.135 -19.769 1.00 45.51 80 PRO A CA 1
ATOM 603 C C . PRO A 1 81 ? -29.532 47.683 -18.366 1.00 44.59 80 PRO A C 1
ATOM 604 O O . PRO A 1 81 ? -29.098 48.457 -17.499 1.00 43.04 80 PRO A O 1
ATOM 608 N N . GLU A 1 82 ? -29.959 46.449 -18.111 1.00 45.58 81 GLU A N 1
ATOM 609 C CA . GLU A 1 82 ? -29.783 46.042 -16.752 1.00 46.24 81 GLU A CA 1
ATOM 610 C C . GLU A 1 82 ? -28.385 45.680 -16.299 1.00 43.69 81 GLU A C 1
ATOM 611 O O . GLU A 1 82 ? -28.194 45.526 -15.123 1.00 44.69 81 GLU A O 1
ATOM 617 N N . ASP A 1 83 ? -27.383 45.810 -17.172 1.00 40.55 82 ASP A N 1
ATOM 618 C CA . ASP A 1 83 ? -26.011 45.494 -16.759 1.00 40.96 82 ASP A CA 1
ATOM 619 C C . ASP A 1 83 ? -25.320 46.735 -16.283 1.00 39.89 82 ASP A C 1
ATOM 620 O O . ASP A 1 83 ? -24.172 46.697 -15.857 1.00 40.93 82 ASP A O 1
ATOM 625 N N . PHE A 1 84 ? -26.038 47.845 -16.347 1.00 38.81 83 PHE A N 1
ATOM 626 C CA . PHE A 1 84 ? -25.509 49.121 -15.915 1.00 38.25 83 PHE A CA 1
ATOM 627 C C . PHE A 1 84 ? -25.756 49.275 -14.454 1.00 37.82 83 PHE A C 1
ATOM 628 O O . PHE A 1 84 ? -26.862 49.503 -13.989 1.00 38.96 83 PHE A O 1
ATOM 636 N N . ALA A 1 85 ? -24.654 49.139 -13.742 1.00 37.33 84 ALA A N 1
ATOM 637 C CA . ALA A 1 85 ? -24.655 49.080 -12.315 1.00 36.24 84 ALA A CA 1
ATOM 638 C C . ALA A 1 85 ? -23.233 49.318 -11.888 1.00 36.77 84 ALA A C 1
ATOM 639 O O . ALA A 1 85 ? -22.407 49.780 -12.684 1.00 37.21 84 ALA A O 1
ATOM 641 N N . VAL A 1 86 ? -22.954 48.981 -10.633 1.00 36.91 85 VAL A N 1
ATOM 642 C CA . VAL A 1 86 ? -21.608 49.086 -10.083 1.00 36.55 85 VAL A CA 1
ATOM 643 C C . VAL A 1 86 ? -21.096 47.684 -9.856 1.00 37.00 85 VAL A C 1
ATOM 644 O O . VAL A 1 86 ? -21.796 46.833 -9.330 1.00 38.47 85 VAL A O 1
ATOM 648 N N . TYR A 1 87 ? -19.872 47.454 -10.300 1.00 36.26 86 TYR A N 1
ATOM 649 C CA . TYR A 1 87 ? -19.235 46.159 -10.174 1.00 35.69 86 TYR A CA 1
ATOM 650 C C . TYR A 1 87 ? -18.033 46.212 -9.242 1.00 36.38 86 TYR A C 1
ATOM 651 O O . TYR A 1 87 ? -17.171 47.105 -9.373 1.00 36.77 86 TYR A O 1
ATOM 660 N N . TYR A 1 88 ? -18.029 45.300 -8.265 1.00 35.68 87 TYR A N 1
ATOM 661 C CA . TYR A 1 88 ? -16.959 45.211 -7.275 1.00 35.39 87 TYR A CA 1
ATOM 662 C C . TYR A 1 88 ? -16.216 43.916 -7.360 1.00 35.98 87 TYR A C 1
ATOM 663 O O . TYR A 1 88 ? -16.803 42.869 -7.654 1.00 35.33 87 TYR A O 1
ATOM 672 N N . CYS A 1 89 ? -14.914 43.975 -7.100 1.00 35.49 88 CYS A N 1
ATOM 673 C CA . CYS A 1 89 ? -14.167 42.744 -7.067 1.00 36.02 88 CYS A CA 1
ATOM 674 C C . CYS A 1 89 ? -13.903 42.504 -5.607 1.00 36.31 88 CYS A C 1
ATOM 675 O O . CYS A 1 89 ? -13.966 43.431 -4.782 1.00 35.31 88 CYS A O 1
ATOM 678 N N . GLN A 1 90 ? -13.695 41.238 -5.281 1.00 36.50 89 GLN A N 1
ATOM 679 C CA . GLN A 1 90 ? -13.481 40.809 -3.921 1.00 37.37 89 GLN A CA 1
ATOM 680 C C . GLN A 1 90 ? -12.533 39.634 -3.902 1.00 37.88 89 GLN A C 1
ATOM 681 O O . GLN A 1 90 ? -12.614 38.736 -4.733 1.00 36.35 89 GLN A O 1
ATOM 687 N N . GLN A 1 91 ? -11.824 39.536 -2.796 1.00 38.52 90 GLN A N 1
ATOM 688 C CA . GLN A 1 91 ? -10.822 38.534 -2.615 1.00 40.41 90 GLN A CA 1
ATOM 689 C C . GLN A 1 91 ? -11.086 37.669 -1.403 1.00 41.35 90 GLN A C 1
ATOM 690 O O . GLN A 1 91 ? -11.449 38.180 -0.360 1.00 43.36 90 GLN A O 1
ATOM 696 N N . ARG A 1 92 ? -10.815 36.376 -1.517 1.00 42.82 91 ARG A N 1
ATOM 697 C CA . ARG A 1 92 ? -10.934 35.479 -0.376 1.00 44.72 91 ARG A CA 1
ATOM 698 C C . ARG A 1 92 ? -9.670 34.636 -0.229 1.00 46.55 91 ARG A C 1
ATOM 699 O O . ARG A 1 92 ? -9.678 33.604 0.438 1.00 46.53 91 ARG A O 1
ATOM 707 N N . SER A 1 93 ? -8.559 35.096 -0.789 1.00 48.30 92 SER A N 1
ATOM 708 C CA . SER A 1 93 ? -7.339 34.318 -0.664 1.00 50.46 92 SER A CA 1
ATOM 709 C C . SER A 1 93 ? -6.631 34.465 0.662 1.00 51.51 92 SER A C 1
ATOM 710 O O . SER A 1 93 ? -6.164 33.481 1.216 1.00 52.27 92 SER A O 1
ATOM 713 N N . MET A 1 94 ? -6.628 35.680 1.191 1.00 52.65 93 MET A N 1
ATOM 714 C CA . MET A 1 94 ? -5.932 36.004 2.413 1.00 53.56 93 MET A CA 1
ATOM 715 C C . MET A 1 94 ? -6.823 36.842 3.299 1.00 52.27 93 MET A C 1
ATOM 716 O O . MET A 1 94 ? -6.893 38.065 3.160 1.00 52.60 93 MET A O 1
ATOM 721 N N . TRP A 1 95 ? -7.507 36.188 4.218 1.00 50.16 94 TRP A N 1
ATOM 722 C CA . TRP A 1 95 ? -8.360 36.927 5.090 1.00 49.62 94 TRP A CA 1
ATOM 723 C C . TRP A 1 95 ? -8.390 36.348 6.511 1.00 50.60 94 TRP A C 1
ATOM 724 O O . TRP A 1 95 ? -8.002 35.201 6.718 1.00 52.17 94 TRP A O 1
ATOM 735 N N . PRO A 1 96 ? -8.831 37.139 7.509 1.00 50.53 95 PRO A N 1
ATOM 736 C CA . PRO A 1 96 ? -9.305 38.531 7.462 1.00 49.87 95 PRO A CA 1
ATOM 737 C C . PRO A 1 96 ? -8.249 39.637 7.313 1.00 49.58 95 PRO A C 1
ATOM 738 O O . PRO A 1 96 ? -7.072 39.367 7.469 1.00 50.11 95 PRO A O 1
ATOM 742 N N . PRO A 1 97 ? -8.644 40.825 6.811 1.00 49.33 96 PRO A N 1
ATOM 743 C CA . PRO A 1 97 ? -10.000 41.196 6.377 1.00 47.77 96 PRO A CA 1
ATOM 744 C C . PRO A 1 97 ? -10.350 40.750 4.979 1.00 47.10 96 PRO A C 1
ATOM 745 O O . PRO A 1 97 ? -9.462 40.513 4.143 1.00 47.10 96 PRO A O 1
ATOM 749 N N . VAL A 1 98 ? -11.638 40.517 4.757 1.00 46.57 97 VAL A N 1
ATOM 750 C CA . VAL A 1 98 ? -12.073 40.245 3.394 1.00 45.65 97 VAL A CA 1
ATOM 751 C C . VAL A 1 98 ? -11.909 41.634 2.793 1.00 44.65 97 VAL A C 1
ATOM 752 O O . VAL A 1 98 ? -12.134 42.650 3.468 1.00 44.99 97 VAL A O 1
ATOM 756 N N . THR A 1 99 ? -11.482 41.682 1.551 1.00 42.87 98 THR A N 1
ATOM 757 C CA . THR A 1 99 ? -11.257 42.962 0.979 1.00 43.70 98 THR A CA 1
ATOM 758 C C . THR A 1 99 ? -11.918 43.191 -0.362 1.00 42.87 98 THR A C 1
ATOM 759 O O . THR A 1 99 ? -12.090 42.281 -1.148 1.00 44.18 98 THR A O 1
ATOM 763 N N . PHE A 1 100 ? -12.325 44.426 -0.601 1.00 41.99 99 PHE A N 1
ATOM 764 C CA . PHE A 1 100 ? -12.979 44.754 -1.854 1.00 40.46 99 PHE A CA 1
ATOM 765 C C . PHE A 1 100 ? -12.274 45.834 -2.583 1.00 39.80 99 PHE A C 1
ATOM 766 O O . PHE A 1 100 ? -11.514 46.619 -2.010 1.00 39.69 99 PHE A O 1
ATOM 774 N N . GLY A 1 101 ? -12.648 45.911 -3.855 1.00 40.42 100 GLY A N 1
ATOM 775 C CA . GLY A 1 101 ? -12.207 46.961 -4.748 1.00 39.73 100 GLY A CA 1
ATOM 776 C C . GLY A 1 101 ? -13.112 48.154 -4.447 1.00 40.50 100 GLY A C 1
ATOM 777 O O . GLY A 1 101 ? -14.162 48.036 -3.796 1.00 39.66 100 GLY A O 1
ATOM 778 N N . GLN A 1 102 ? -12.730 49.300 -4.981 1.00 41.15 101 GLN A N 1
ATOM 779 C CA . GLN A 1 102 ? -13.442 50.538 -4.762 1.00 43.53 101 GLN A CA 1
ATOM 780 C C . GLN A 1 102 ? -14.694 50.692 -5.613 1.00 42.50 101 GLN A C 1
ATOM 781 O O . GLN A 1 102 ? -15.460 51.640 -5.434 1.00 41.97 101 GLN A O 1
ATOM 787 N N . GLY A 1 103 ? -14.832 49.791 -6.577 1.00 41.97 102 GLY A N 1
ATOM 788 C CA . GLY A 1 103 ? -15.946 49.807 -7.490 1.00 41.87 102 GLY A CA 1
ATOM 789 C C . GLY A 1 103 ? -15.744 50.522 -8.795 1.00 41.98 102 GLY A C 1
ATOM 790 O O . GLY A 1 103 ? -15.020 51.521 -8.889 1.00 43.45 102 GLY A O 1
ATOM 791 N N . THR A 1 104 ? -16.332 49.939 -9.828 1.00 41.71 103 THR A N 1
ATOM 792 C CA . THR A 1 104 ? -16.318 50.547 -11.145 1.00 42.10 103 THR A CA 1
ATOM 793 C C . THR A 1 104 ? -17.758 50.713 -11.490 1.00 41.58 103 THR A C 1
ATOM 794 O O . THR A 1 104 ? -18.555 49.772 -11.414 1.00 41.47 103 THR A O 1
ATOM 798 N N . LYS A 1 105 ? -18.064 51.904 -11.943 1.00 40.79 104 LYS A N 1
ATOM 799 C CA . LYS A 1 105 ? -19.399 52.188 -12.304 1.00 40.43 104 LYS A CA 1
ATOM 800 C C . LYS A 1 105 ? -19.544 52.185 -13.785 1.00 40.05 104 LYS A C 1
ATOM 801 O O . LYS A 1 105 ? -18.859 52.887 -14.520 1.00 41.08 104 LYS A O 1
ATOM 807 N N . LEU A 1 106 ? -20.545 51.450 -14.202 1.00 40.11 105 LEU A N 1
ATOM 808 C CA . LEU A 1 106 ? -20.824 51.308 -15.594 1.00 41.44 105 LEU A CA 1
ATOM 809 C C . LEU A 1 106 ? -22.066 52.128 -15.891 1.00 40.93 105 LEU A C 1
ATOM 810 O O . LEU A 1 106 ? -23.143 51.878 -15.362 1.00 43.47 105 LEU A O 1
ATOM 815 N N . GLU A 1 107 ? -21.884 53.095 -16.769 1.00 40.39 106 GLU A N 1
ATOM 816 C CA . GLU A 1 107 ? -22.907 54.064 -17.085 1.00 41.27 106 GLU A CA 1
ATOM 817 C C . GLU A 1 107 ? -23.249 54.143 -18.537 1.00 39.67 106 GLU A C 1
ATOM 818 O O . GLU A 1 107 ? -22.389 53.911 -19.395 1.00 38.52 106 GLU A O 1
ATOM 824 N N . ILE A 1 108 ? -24.497 54.529 -18.807 1.00 38.01 107 ILE A N 1
ATOM 825 C CA . ILE A 1 108 ? -24.933 54.677 -20.178 1.00 38.62 107 ILE A CA 1
ATOM 826 C C . ILE A 1 108 ? -24.429 55.864 -20.941 1.00 38.41 107 ILE A C 1
ATOM 827 O O . ILE A 1 108 ? -24.643 57.013 -20.573 1.00 38.55 107 ILE A O 1
ATOM 832 N N . LYS A 1 109 ? -23.759 55.537 -22.038 1.00 39.77 108 LYS A N 1
ATOM 833 C CA . LYS A 1 109 ? -23.300 56.536 -22.963 1.00 41.79 108 LYS A CA 1
ATOM 834 C C . LYS A 1 109 ? -24.450 56.776 -23.926 1.00 40.76 108 LYS A C 1
ATOM 835 O O . LYS A 1 109 ? -25.044 55.874 -24.527 1.00 41.43 108 LYS A O 1
ATOM 841 N N . ARG A 1 110 ? -24.597 58.054 -24.142 1.00 40.79 109 ARG A N 1
ATOM 842 C CA . ARG A 1 110 ? -25.706 58.661 -24.796 1.00 40.90 109 ARG A CA 1
ATOM 843 C C . ARG A 1 110 ? -25.079 59.817 -25.518 1.00 40.44 109 ARG A C 1
ATOM 844 O O . ARG A 1 110 ? -23.941 60.217 -25.205 1.00 38.47 109 ARG A O 1
ATOM 852 N N . THR A 1 111 ? -25.854 60.410 -26.419 1.00 40.15 110 THR A N 1
ATOM 853 C CA . THR A 1 111 ? -25.412 61.593 -27.120 1.00 38.88 110 THR A CA 1
ATOM 854 C C . THR A 1 111 ? -25.456 62.740 -26.125 1.00 38.53 110 THR A C 1
ATOM 855 O O . THR A 1 111 ? -26.130 62.679 -25.092 1.00 39.61 110 THR A O 1
ATOM 859 N N . VAL A 1 112 ? -24.707 63.774 -26.434 1.00 37.70 111 VAL A N 1
ATOM 860 C CA . VAL A 1 112 ? -24.653 64.936 -25.598 1.00 36.51 111 VAL A CA 1
ATOM 861 C C . VAL A 1 112 ? -25.976 65.680 -25.648 1.00 36.83 111 VAL A C 1
ATOM 862 O O . VAL A 1 112 ? -26.539 65.925 -26.707 1.00 37.18 111 VAL A O 1
ATOM 866 N N . ALA A 1 113 ? -26.447 66.049 -24.477 1.00 36.17 112 ALA A N 1
ATOM 867 C CA . ALA A 1 113 ? -27.675 66.770 -24.389 1.00 34.71 112 ALA A CA 1
ATOM 868 C C . ALA A 1 113 ? -27.376 67.851 -23.430 1.00 34.61 112 ALA A C 1
ATOM 869 O O . ALA A 1 113 ? -26.827 67.612 -22.364 1.00 34.99 112 ALA A O 1
ATOM 871 N N . ALA A 1 114 ? -27.701 69.057 -23.858 1.00 35.36 113 ALA A N 1
ATOM 872 C CA . ALA A 1 114 ? -27.539 70.239 -23.061 1.00 35.24 113 ALA A CA 1
ATOM 873 C C . ALA A 1 114 ? -28.712 70.375 -22.087 1.00 35.47 113 ALA A C 1
ATOM 874 O O . ALA A 1 114 ? -29.850 69.935 -22.370 1.00 36.53 113 ALA A O 1
ATOM 876 N N . PRO A 1 115 ? -28.435 70.960 -20.912 1.00 36.00 114 PRO A N 1
ATOM 877 C CA . PRO A 1 115 ? -29.458 71.153 -19.890 1.00 36.15 114 PRO A CA 1
ATOM 878 C C . PRO A 1 115 ? -30.388 72.314 -20.106 1.00 38.33 114 PRO A C 1
ATOM 879 O O . PRO A 1 115 ? -30.039 73.280 -20.781 1.00 37.99 114 PRO A O 1
ATOM 883 N N . SER A 1 116 ? -31.590 72.177 -19.566 1.00 39.66 115 SER A N 1
ATOM 884 C CA . SER A 1 116 ? -32.523 73.289 -19.512 1.00 41.64 115 SER A CA 1
ATOM 885 C C . SER A 1 116 ? -32.197 73.878 -18.146 1.00 41.75 115 SER A C 1
ATOM 886 O O . SER A 1 116 ? -32.101 73.158 -17.155 1.00 43.27 115 SER A O 1
ATOM 889 N N . VAL A 1 117 ? -32.032 75.190 -18.095 1.00 40.39 116 VAL A N 1
ATOM 890 C CA . VAL A 1 117 ? -31.667 75.830 -16.865 1.00 39.05 116 VAL A CA 1
ATOM 891 C C . VAL A 1 117 ? -32.749 76.755 -16.349 1.00 39.30 116 VAL A C 1
ATOM 892 O O . VAL A 1 117 ? -33.369 77.470 -17.124 1.00 39.97 116 VAL A O 1
ATOM 896 N N . PHE A 1 118 ? -33.071 76.634 -15.059 1.00 38.10 117 PHE A N 1
ATOM 897 C CA . PHE A 1 118 ? -34.062 77.513 -14.432 1.00 38.68 117 PHE A CA 1
ATOM 898 C C . PHE A 1 118 ? -33.581 78.000 -13.107 1.00 37.16 117 PHE A C 1
ATOM 899 O O . PHE A 1 118 ? -32.886 77.287 -12.381 1.00 37.37 117 PHE A O 1
ATOM 907 N N . ILE A 1 119 ? -33.983 79.221 -12.785 1.00 37.24 118 ILE A N 1
ATOM 908 C CA . ILE A 1 119 ? -33.659 79.804 -11.497 1.00 36.18 118 ILE A CA 1
ATOM 909 C C . ILE A 1 119 ? -34.945 80.087 -10.717 1.00 37.33 118 ILE A C 1
ATOM 910 O O . ILE A 1 119 ? -36.009 80.424 -11.274 1.00 34.84 118 ILE A O 1
ATOM 915 N N . PHE A 1 120 ? -34.846 79.815 -9.428 1.00 39.06 119 PHE A N 1
ATOM 916 C CA . PHE A 1 120 ? -35.946 80.008 -8.494 1.00 38.98 119 PHE A CA 1
ATOM 917 C C . PHE A 1 120 ? -35.565 80.864 -7.340 1.00 41.03 119 PHE A C 1
ATOM 918 O O . PHE A 1 120 ? -34.505 80.689 -6.734 1.00 42.71 119 PHE A O 1
ATOM 926 N N . PRO A 1 121 ? -36.342 81.908 -7.119 1.00 41.36 120 PRO A N 1
ATOM 927 C CA . PRO A 1 121 ? -36.034 82.760 -5.992 1.00 40.64 120 PRO A CA 1
ATOM 928 C C . PRO A 1 121 ? -36.648 82.272 -4.701 1.00 39.17 120 PRO A C 1
ATOM 929 O O . PRO A 1 121 ? -37.523 81.383 -4.677 1.00 40.50 120 PRO A O 1
ATOM 933 N N . PRO A 1 122 ? -36.153 82.801 -3.590 1.00 39.31 121 PRO A N 1
ATOM 934 C CA . PRO A 1 122 ? -36.685 82.403 -2.294 1.00 39.91 121 PRO A CA 1
ATOM 935 C C . PRO A 1 122 ? -38.106 82.907 -2.149 1.00 39.91 121 PRO A C 1
ATOM 936 O O . PRO A 1 122 ? -38.493 83.932 -2.705 1.00 40.36 121 PRO A O 1
ATOM 940 N N . SER A 1 123 ? -38.853 82.165 -1.368 1.00 41.40 122 SER A N 1
ATOM 941 C CA . SER A 1 123 ? -40.212 82.485 -1.095 1.00 43.07 122 SER A CA 1
ATOM 942 C C . SER A 1 123 ? -40.241 83.436 0.098 1.00 45.70 122 SER A C 1
ATOM 943 O O . SER A 1 123 ? -39.339 83.440 0.954 1.00 45.62 122 SER A O 1
ATOM 946 N N . ASP A 1 124 ? -41.251 84.295 0.102 1.00 46.95 123 ASP A N 1
ATOM 947 C CA . ASP A 1 124 ? -41.450 85.272 1.163 1.00 48.92 123 ASP A CA 1
ATOM 948 C C . ASP A 1 124 ? -41.634 84.541 2.463 1.00 48.47 123 ASP A C 1
ATOM 949 O O . ASP A 1 124 ? -41.090 84.890 3.501 1.00 49.04 123 ASP A O 1
ATOM 954 N N . GLU A 1 125 ? -42.412 83.485 2.347 1.00 47.64 124 GLU A N 1
ATOM 955 C CA . GLU A 1 125 ? -42.723 82.571 3.410 1.00 47.48 124 GLU A CA 1
ATOM 956 C C . GLU A 1 125 ? -41.382 82.136 4.059 1.00 46.85 124 GLU A C 1
ATOM 957 O O . GLU A 1 125 ? -41.231 82.241 5.283 1.00 46.37 124 GLU A O 1
ATOM 963 N N . GLN A 1 126 ? -40.359 81.827 3.246 1.00 46.00 125 GLN A N 1
ATOM 964 C CA . GLN A 1 126 ? -39.038 81.468 3.820 1.00 45.41 125 GLN A CA 1
ATOM 965 C C . GLN A 1 126 ? -38.326 82.685 4.398 1.00 44.74 125 GLN A C 1
ATOM 966 O O . GLN A 1 126 ? -37.622 82.582 5.398 1.00 44.75 125 GLN A O 1
ATOM 972 N N . LEU A 1 127 ? -38.537 83.843 3.799 1.00 45.02 126 LEU A N 1
ATOM 973 C CA . LEU A 1 127 ? -37.837 85.016 4.294 1.00 48.15 126 LEU A CA 1
ATOM 974 C C . LEU A 1 127 ? -38.133 85.433 5.731 1.00 48.84 126 LEU A C 1
ATOM 975 O O . LEU A 1 127 ? -37.209 85.664 6.494 1.00 49.69 126 LEU A O 1
ATOM 980 N N . LYS A 1 128 ? -39.395 85.331 6.137 1.00 50.89 127 LYS A N 1
ATOM 981 C CA . LYS A 1 128 ? -39.816 85.622 7.508 1.00 53.20 127 LYS A CA 1
ATOM 982 C C . LYS A 1 128 ? -39.064 84.749 8.516 1.00 52.90 127 LYS A C 1
ATOM 983 O O . LYS A 1 128 ? -39.040 85.057 9.705 1.00 55.20 127 LYS A O 1
ATOM 989 N N . SER A 1 129 ? -38.455 83.662 8.057 1.00 52.13 128 SER A N 1
ATOM 990 C CA . SER A 1 129 ? -37.689 82.830 8.980 1.00 51.01 128 SER A CA 1
ATOM 991 C C . SER A 1 129 ? -36.212 83.276 9.061 1.00 49.86 128 SER A C 1
ATOM 992 O O . SER A 1 129 ? -35.418 82.678 9.800 1.00 49.24 128 SER A O 1
ATOM 995 N N . GLY A 1 130 ? -35.823 84.262 8.256 1.00 47.67 129 GLY A N 1
ATOM 996 C CA . GLY A 1 130 ? -34.451 84.752 8.353 1.00 48.84 129 GLY A CA 1
ATOM 997 C C . GLY A 1 130 ? -33.388 84.098 7.499 1.00 48.03 129 GLY A C 1
ATOM 998 O O . GLY A 1 130 ? -32.189 84.333 7.682 1.00 48.17 129 GLY A O 1
ATOM 999 N N . THR A 1 131 ? -33.844 83.311 6.531 1.00 47.72 130 THR A N 1
ATOM 1000 C CA . THR A 1 131 ? -32.959 82.623 5.624 1.00 45.87 130 THR A CA 1
ATOM 1001 C C . THR A 1 131 ? -33.553 82.663 4.233 1.00 44.21 130 THR A C 1
ATOM 1002 O O . THR A 1 131 ? -34.783 82.765 4.051 1.00 45.82 130 THR A O 1
ATOM 1006 N N . ALA A 1 132 ? -32.673 82.645 3.248 1.00 41.65 131 ALA A N 1
ATOM 1007 C CA . ALA A 1 132 ? -33.113 82.652 1.881 1.00 39.36 131 ALA A CA 1
ATOM 1008 C C . ALA A 1 132 ? -32.377 81.619 1.102 1.00 38.72 131 ALA A C 1
ATOM 1009 O O . ALA A 1 132 ? -31.144 81.553 1.136 1.00 38.61 131 ALA A O 1
ATOM 1011 N N . SER A 1 133 ? -33.164 80.849 0.364 1.00 37.12 132 SER A N 1
ATOM 1012 C CA . SER A 1 133 ? -32.660 79.796 -0.475 1.00 36.89 132 SER A CA 1
ATOM 1013 C C . SER A 1 133 ? -32.952 80.074 -1.904 1.00 35.41 132 SER A C 1
ATOM 1014 O O . SER A 1 133 ? -34.075 80.346 -2.266 1.00 37.07 132 SER A O 1
ATOM 1017 N N . VAL A 1 134 ? -31.917 80.028 -2.723 1.00 36.11 133 VAL A N 1
ATOM 1018 C CA . VAL A 1 134 ? -32.083 80.235 -4.156 1.00 34.91 133 VAL A CA 1
ATOM 1019 C C . VAL A 1 134 ? -31.737 78.915 -4.811 1.00 34.35 133 VAL A C 1
ATOM 1020 O O . VAL A 1 134 ? -30.707 78.309 -4.476 1.00 34.33 133 VAL A O 1
ATOM 1024 N N . VAL A 1 135 ? -32.597 78.474 -5.731 1.00 34.70 134 VAL A N 1
ATOM 1025 C CA . VAL A 1 135 ? -32.415 77.195 -6.425 1.00 34.31 134 VAL A CA 1
ATOM 1026 C C . VAL A 1 135 ? -32.231 77.362 -7.918 1.00 34.96 134 VAL A C 1
ATOM 1027 O O . VAL A 1 135 ? -32.959 78.141 -8.571 1.00 33.95 134 VAL A O 1
ATOM 1031 N N . CYS A 1 136 ? -31.238 76.623 -8.416 1.00 34.18 135 CYS A N 1
ATOM 1032 C CA . CYS A 1 136 ? -30.910 76.574 -9.826 1.00 35.70 135 CYS A CA 1
ATOM 1033 C C . CYS A 1 136 ? -31.056 75.120 -10.233 1.00 35.42 135 CYS A C 1
ATOM 1034 O O . CYS A 1 136 ? -30.422 74.217 -9.664 1.00 35.65 135 CYS A O 1
ATOM 1037 N N . LEU A 1 137 ? -31.806 74.937 -11.306 1.00 35.56 136 LEU A N 1
ATOM 1038 C CA . LEU A 1 137 ? -32.150 73.624 -11.794 1.00 35.26 136 LEU A CA 1
ATOM 1039 C C . LEU A 1 137 ? -31.607 73.360 -13.169 1.00 34.43 136 LEU A C 1
ATOM 1040 O O . LEU A 1 137 ? -31.605 74.225 -14.027 1.00 35.40 136 LEU A O 1
ATOM 1045 N N . LEU A 1 138 ? -31.056 72.172 -13.329 1.00 34.92 137 LEU A N 1
ATOM 1046 C CA . LEU A 1 138 ? -30.448 71.746 -14.571 1.00 34.96 137 LEU A CA 1
ATOM 1047 C C . LEU A 1 138 ? -31.109 70.475 -14.970 1.00 35.15 137 LEU A C 1
ATOM 1048 O O . LEU A 1 138 ? -30.883 69.454 -14.366 1.00 36.31 137 LEU A O 1
ATOM 1053 N N . ASN A 1 139 ? -31.906 70.543 -16.013 1.00 36.35 138 ASN A N 1
ATOM 1054 C CA . ASN A 1 139 ? -32.646 69.392 -16.458 1.00 37.69 138 ASN A CA 1
ATOM 1055 C C . ASN A 1 139 ? -32.183 68.660 -17.653 1.00 37.65 138 ASN A C 1
ATOM 1056 O O . ASN A 1 139 ? -31.887 69.251 -18.682 1.00 36.06 138 ASN A O 1
ATOM 1061 N N . ASN A 1 140 ? -32.170 67.343 -17.498 1.00 37.60 139 ASN A N 1
ATOM 1062 C CA . ASN A 1 140 ? -31.900 66.438 -18.580 1.00 39.63 139 ASN A CA 1
ATOM 1063 C C . ASN A 1 140 ? -30.664 66.680 -19.481 1.00 39.04 139 ASN A C 1
ATOM 1064 O O . ASN A 1 140 ? -30.769 66.998 -20.665 1.00 40.10 139 ASN A O 1
ATOM 1069 N N . PHE A 1 141 ? -29.492 66.482 -18.905 1.00 38.53 140 PHE A N 1
ATOM 1070 C CA . PHE A 1 141 ? -28.262 66.684 -19.644 1.00 37.27 140 PHE A CA 1
ATOM 1071 C C . PHE A 1 141 ? -27.335 65.512 -19.671 1.00 36.82 140 PHE A C 1
ATOM 1072 O O . PHE A 1 141 ? -27.429 64.614 -18.850 1.00 37.88 140 PHE A O 1
ATOM 1080 N N . TYR A 1 142 ? -26.455 65.523 -20.654 1.00 36.86 141 TYR A N 1
ATOM 1081 C CA . TYR A 1 142 ? -25.455 64.491 -20.788 1.00 36.03 141 TYR A CA 1
ATOM 1082 C C . TYR A 1 142 ? -24.281 65.124 -21.540 1.00 36.21 141 TYR A C 1
ATOM 1083 O O . TYR A 1 142 ? -24.504 65.817 -22.521 1.00 37.38 141 TYR A O 1
ATOM 1092 N N . PRO A 1 143 ? -23.023 64.902 -21.069 1.00 36.58 142 PRO A N 1
ATOM 1093 C CA . PRO A 1 143 ? -22.681 64.094 -19.882 1.00 36.60 142 PRO A CA 1
ATOM 1094 C C . PRO A 1 143 ? -22.944 64.638 -18.503 1.00 36.14 142 PRO A C 1
ATOM 1095 O O . PRO A 1 143 ? -23.521 65.711 -18.338 1.00 36.10 142 PRO A O 1
ATOM 1099 N N . ARG A 1 144 ? -22.585 63.835 -17.525 1.00 36.89 143 ARG A N 1
ATOM 1100 C CA . ARG A 1 144 ? -22.849 64.169 -16.170 1.00 38.82 143 ARG A CA 1
ATOM 1101 C C . ARG A 1 144 ? -22.121 65.352 -15.628 1.00 39.75 143 ARG A C 1
ATOM 1102 O O . ARG A 1 144 ? -22.677 66.076 -14.804 1.00 39.14 143 ARG A O 1
ATOM 1110 N N . GLU A 1 145 ? -20.900 65.569 -16.104 1.00 40.12 144 GLU A N 1
ATOM 1111 C CA . GLU A 1 145 ? -20.113 66.677 -15.611 1.00 41.69 144 GLU A CA 1
ATOM 1112 C C . GLU A 1 145 ? -20.764 67.983 -15.972 1.00 42.03 144 GLU A C 1
ATOM 1113 O O . GLU A 1 145 ? -21.126 68.225 -17.133 1.00 42.30 144 GLU A O 1
ATOM 1119 N N . ALA A 1 146 ? -21.105 68.716 -14.925 1.00 42.00 145 ALA A N 1
ATOM 1120 C CA . ALA A 1 146 ? -21.701 70.035 -15.082 1.00 42.81 145 ALA A CA 1
ATOM 1121 C C . ALA A 1 146 ? -21.089 70.968 -14.067 1.00 42.14 145 ALA A C 1
ATOM 1122 O O . ALA A 1 146 ? -20.465 70.548 -13.073 1.00 43.19 145 ALA A O 1
ATOM 1124 N N . LYS A 1 147 ? -21.196 72.244 -14.370 1.00 42.39 146 LYS A N 1
ATOM 1125 C CA . LYS A 1 147 ? -20.697 73.243 -13.476 1.00 41.49 146 LYS A CA 1
ATOM 1126 C C . LYS A 1 147 ? -21.660 74.374 -13.320 1.00 39.12 146 LYS A C 1
ATOM 1127 O O . LYS A 1 147 ? -22.139 74.958 -14.279 1.00 38.22 146 LYS A O 1
ATOM 1133 N N . VAL A 1 148 ? -21.904 74.669 -12.053 1.00 38.34 147 VAL A N 1
ATOM 1134 C CA . VAL A 1 148 ? -22.801 75.690 -11.636 1.00 36.30 147 VAL A CA 1
ATOM 1135 C C . VAL A 1 148 ? -22.017 76.687 -10.838 1.00 36.68 147 VAL A C 1
ATOM 1136 O O . VAL A 1 148 ? -21.280 76.309 -9.934 1.00 35.56 147 VAL A O 1
ATOM 1140 N N . GLN A 1 149 ? -22.143 77.955 -11.220 1.00 38.73 148 GLN A N 1
ATOM 1141 C CA . GLN A 1 149 ? -21.488 79.054 -10.521 1.00 39.88 148 GLN A CA 1
ATOM 1142 C C . GLN A 1 149 ? -22.544 80.053 -10.131 1.00 39.49 148 GLN A C 1
ATOM 1143 O O . GLN A 1 149 ? -23.352 80.517 -10.966 1.00 39.43 148 GLN A O 1
ATOM 1149 N N . TRP A 1 150 ? -22.591 80.322 -8.839 1.00 38.03 149 TRP A N 1
ATOM 1150 C CA . TRP A 1 150 ? -23.500 81.310 -8.335 1.00 38.03 149 TRP A CA 1
ATOM 1151 C C . TRP A 1 150 ? -22.846 82.659 -8.314 1.00 38.38 149 TRP A C 1
ATOM 1152 O O . TRP A 1 150 ? -21.695 82.808 -7.909 1.00 38.48 149 TRP A O 1
ATOM 1163 N N . LYS A 1 151 ? -23.625 83.634 -8.761 1.00 40.56 150 LYS A N 1
ATOM 1164 C CA . LYS A 1 151 ? -23.229 85.024 -8.807 1.00 41.68 150 LYS A CA 1
ATOM 1165 C C . LYS A 1 151 ? -24.255 85.953 -8.152 1.00 41.99 150 LYS A C 1
ATOM 1166 O O . LYS A 1 151 ? -25.472 85.873 -8.398 1.00 43.09 150 LYS A O 1
ATOM 1172 N N . VAL A 1 152 ? -23.779 86.698 -7.164 1.00 40.81 151 VAL A N 1
ATOM 1173 C CA . VAL A 1 152 ? -24.616 87.652 -6.483 1.00 41.40 151 VAL A CA 1
ATOM 1174 C C . VAL A 1 152 ? -23.928 88.983 -6.666 1.00 43.09 151 VAL A C 1
ATOM 1175 O O . VAL A 1 152 ? -22.782 89.169 -6.206 1.00 44.05 151 VAL A O 1
ATOM 1179 N N . ASP A 1 153 ? -24.660 89.908 -7.307 1.00 41.72 152 ASP A N 1
ATOM 1180 C CA . ASP A 1 153 ? -24.151 91.226 -7.715 1.00 42.31 152 ASP A CA 1
ATOM 1181 C C . ASP A 1 153 ? -22.699 91.073 -8.210 1.00 42.24 152 ASP A C 1
ATOM 1182 O O . ASP A 1 153 ? -21.782 91.696 -7.715 1.00 43.75 152 ASP A O 1
ATOM 1187 N N . ASN A 1 154 ? -22.532 90.158 -9.163 1.00 42.19 153 ASN A N 1
ATOM 1188 C CA . ASN A 1 154 ? -21.280 89.730 -9.804 1.00 43.35 153 ASN A CA 1
ATOM 1189 C C . ASN A 1 154 ? -20.219 89.107 -8.941 1.00 43.60 153 ASN A C 1
ATOM 1190 O O . ASN A 1 154 ? -19.150 88.753 -9.444 1.00 40.81 153 ASN A O 1
ATOM 1195 N N . ALA A 1 155 ? -20.495 88.973 -7.645 1.00 42.46 154 ALA A N 1
ATOM 1196 C CA . ALA A 1 155 ? -19.561 88.284 -6.790 1.00 40.59 154 ALA A CA 1
ATOM 1197 C C . ALA A 1 155 ? -19.832 86.788 -6.879 1.00 40.84 154 ALA A C 1
ATOM 1198 O O . ALA A 1 155 ? -20.968 86.283 -6.707 1.00 39.60 154 ALA A O 1
ATOM 1200 N N . LEU A 1 156 ? -18.774 86.093 -7.240 1.00 40.40 155 LEU A N 1
ATOM 1201 C CA . LEU A 1 156 ? -18.812 84.676 -7.324 1.00 41.77 155 LEU A CA 1
ATOM 1202 C C . LEU A 1 156 ? -18.947 84.116 -5.889 1.00 41.72 155 LEU A C 1
ATOM 1203 O O . LEU A 1 156 ? -18.105 84.420 -5.036 1.00 43.82 155 LEU A O 1
ATOM 1208 N N . GLN A 1 157 ? -19.888 83.186 -5.699 1.00 39.15 156 GLN A N 1
ATOM 1209 C CA . GLN A 1 157 ? -20.103 82.554 -4.406 1.00 38.89 156 GLN A CA 1
ATOM 1210 C C . GLN A 1 157 ? -19.416 81.197 -4.313 1.00 39.94 156 GLN A C 1
ATOM 1211 O O . GLN A 1 157 ? -19.436 80.406 -5.260 1.00 40.77 156 GLN A O 1
ATOM 1217 N N . SER A 1 158 ? -18.744 80.955 -3.194 1.00 38.43 157 SER A N 1
ATOM 1218 C CA . SER A 1 158 ? -18.110 79.674 -2.999 1.00 38.30 157 SER A CA 1
ATOM 1219 C C . SER A 1 158 ? -18.294 79.253 -1.555 1.00 37.82 157 SER A C 1
ATOM 1220 O O . SER A 1 158 ? -18.219 80.071 -0.626 1.00 39.36 157 SER A O 1
ATOM 1223 N N . GLY A 1 159 ? -18.609 77.978 -1.395 1.00 36.62 158 GLY A N 1
ATOM 1224 C CA . GLY A 1 159 ? -18.827 77.390 -0.092 1.00 36.93 158 GLY A CA 1
ATOM 1225 C C . GLY A 1 159 ? -20.211 77.625 0.497 1.00 37.26 158 GLY A C 1
ATOM 1226 O O . GLY A 1 159 ? -20.427 77.218 1.622 1.00 39.35 158 GLY A O 1
ATOM 1227 N N . ASN A 1 160 ? -21.116 78.330 -0.172 1.00 35.38 159 ASN A N 1
ATOM 1228 C CA . ASN A 1 160 ? -22.450 78.534 0.425 1.00 34.63 159 ASN A CA 1
ATOM 1229 C C . ASN A 1 160 ? -23.551 77.911 -0.382 1.00 35.06 159 ASN A C 1
ATOM 1230 O O . ASN A 1 160 ? -24.691 78.412 -0.396 1.00 35.59 159 ASN A O 1
ATOM 1235 N N . SER A 1 161 ? -23.191 76.855 -1.105 1.00 33.64 160 SER A N 1
ATOM 1236 C CA . SER A 1 161 ? -24.169 76.168 -1.898 1.00 35.55 160 SER A CA 1
ATOM 1237 C C . SER A 1 161 ? -23.950 74.681 -1.894 1.00 36.40 160 SER A C 1
ATOM 1238 O O . SER A 1 161 ? -22.826 74.199 -1.644 1.00 36.39 160 SER A O 1
ATOM 1241 N N . GLN A 1 162 ? -25.041 73.955 -2.128 1.00 35.29 161 GLN A N 1
ATOM 1242 C CA . GLN A 1 162 ? -24.999 72.508 -2.180 1.00 35.12 161 GLN A CA 1
ATOM 1243 C C . GLN A 1 162 ? -25.667 71.984 -3.403 1.00 35.36 161 GLN A C 1
ATOM 1244 O O . GLN A 1 162 ? -26.669 72.519 -3.868 1.00 34.78 161 GLN A O 1
ATOM 1250 N N . GLU A 1 163 ? -25.132 70.876 -3.870 1.00 35.15 162 GLU A N 1
ATOM 1251 C CA . GLU A 1 163 ? -25.566 70.265 -5.095 1.00 37.34 162 GLU A CA 1
ATOM 1252 C C . GLU A 1 163 ? -25.981 68.832 -4.980 1.00 36.69 162 GLU A C 1
ATOM 1253 O O . GLU A 1 163 ? -25.340 68.065 -4.253 1.00 35.38 162 GLU A O 1
ATOM 1259 N N . SER A 1 164 ? -27.042 68.464 -5.696 1.00 34.35 163 SER A N 1
ATOM 1260 C CA . SER A 1 164 ? -27.350 67.063 -5.783 1.00 34.53 163 SER A CA 1
ATOM 1261 C C . SER A 1 164 ? -27.691 66.689 -7.204 1.00 33.51 163 SER A C 1
ATOM 1262 O O . SER A 1 164 ? -28.280 67.466 -7.953 1.00 32.69 163 SER A O 1
ATOM 1265 N N . VAL A 1 165 ? -27.229 65.507 -7.589 1.00 33.48 164 VAL A N 1
ATOM 1266 C CA . VAL A 1 165 ? -27.426 65.006 -8.937 1.00 33.33 164 VAL A CA 1
ATOM 1267 C C . VAL A 1 165 ? -28.307 63.790 -8.908 1.00 33.34 164 VAL A C 1
ATOM 1268 O O . VAL A 1 165 ? -28.155 62.941 -8.050 1.00 33.03 164 VAL A O 1
ATOM 1272 N N . THR A 1 166 ? -29.181 63.665 -9.893 1.00 33.76 165 THR A N 1
ATOM 1273 C CA . THR A 1 166 ? -29.994 62.452 -9.979 1.00 36.13 165 THR A CA 1
ATOM 1274 C C . THR A 1 166 ? -29.240 61.249 -10.547 1.00 36.84 165 THR A C 1
ATOM 1275 O O . THR A 1 166 ? -28.136 61.368 -11.069 1.00 35.63 165 THR A O 1
ATOM 1279 N N . GLU A 1 167 ? -29.807 60.071 -10.303 1.00 38.60 166 GLU A N 1
ATOM 1280 C CA . GLU A 1 167 ? -29.268 58.855 -10.873 1.00 41.26 166 GLU A CA 1
ATOM 1281 C C . GLU A 1 167 ? -29.705 58.886 -12.330 1.00 39.86 166 GLU A C 1
ATOM 1282 O O . GLU A 1 167 ? -30.722 59.511 -12.671 1.00 39.59 166 GLU A O 1
ATOM 1288 N N . GLN A 1 168 ? -28.903 58.266 -13.185 1.00 37.07 167 GLN A N 1
ATOM 1289 C CA . GLN A 1 168 ? -29.160 58.243 -14.613 1.00 36.99 167 GLN A CA 1
ATOM 1290 C C . GLN A 1 168 ? -30.582 57.786 -14.936 1.00 38.21 167 GLN A C 1
ATOM 1291 O O . GLN A 1 168 ? -31.039 56.772 -14.426 1.00 38.61 167 GLN A O 1
ATOM 1297 N N . ASP A 1 169 ? -31.283 58.562 -15.750 1.00 39.72 168 ASP A N 1
ATOM 1298 C CA . ASP A 1 169 ? -32.663 58.241 -16.083 1.00 41.99 168 ASP A CA 1
ATOM 1299 C C . ASP A 1 169 ? -32.884 56.914 -16.816 1.00 43.13 168 ASP A C 1
ATOM 1300 O O . ASP A 1 169 ? -32.223 56.601 -17.801 1.00 43.19 168 ASP A O 1
ATOM 1305 N N . SER A 1 170 ? -33.819 56.132 -16.287 1.00 44.56 169 SER A N 1
ATOM 1306 C CA . SER A 1 170 ? -34.155 54.837 -16.851 1.00 45.92 169 SER A CA 1
ATOM 1307 C C . SER A 1 170 ? -34.709 54.885 -18.272 1.00 46.16 169 SER A C 1
ATOM 1308 O O . SER A 1 170 ? -34.604 53.892 -18.987 1.00 48.61 169 SER A O 1
ATOM 1311 N N . LYS A 1 171 ? -35.262 56.012 -18.712 1.00 44.73 170 LYS A N 1
ATOM 1312 C CA . LYS A 1 171 ? -35.770 56.046 -20.081 1.00 44.68 170 LYS A CA 1
ATOM 1313 C C . LYS A 1 171 ? -34.916 56.836 -21.060 1.00 44.42 170 LYS A C 1
ATOM 1314 O O . LYS A 1 171 ? -34.697 56.426 -22.211 1.00 43.56 170 LYS A O 1
ATOM 1320 N N . ASP A 1 172 ? -34.325 57.881 -20.506 1.00 44.48 171 ASP A N 1
ATOM 1321 C CA . ASP A 1 172 ? -33.550 58.924 -21.169 1.00 43.94 171 ASP A CA 1
ATOM 1322 C C . ASP A 1 172 ? -32.055 58.783 -21.178 1.00 41.69 171 ASP A C 1
ATOM 1323 O O . ASP A 1 172 ? -31.373 59.414 -21.997 1.00 41.31 171 ASP A O 1
ATOM 1328 N N . SER A 1 173 ? -31.579 58.248 -20.054 1.00 37.63 172 SER A N 1
ATOM 1329 C CA . SER A 1 173 ? -30.156 58.109 -19.755 1.00 36.33 172 SER A CA 1
ATOM 1330 C C . SER A 1 173 ? -29.473 59.460 -19.430 1.00 35.93 172 SER A C 1
ATOM 1331 O O . SER A 1 173 ? -28.237 59.565 -19.360 1.00 36.10 172 SER A O 1
ATOM 1334 N N . THR A 1 174 ? -30.291 60.469 -19.155 1.00 35.03 173 THR A N 1
ATOM 1335 C CA . THR A 1 174 ? -29.797 61.798 -18.804 1.00 34.91 173 THR A CA 1
ATOM 1336 C C . THR A 1 174 ? -29.729 62.023 -17.301 1.00 36.76 173 THR A C 1
ATOM 1337 O O . THR A 1 174 ? -30.285 61.248 -16.503 1.00 37.45 173 THR A O 1
ATOM 1341 N N . TYR A 1 175 ? -29.078 63.125 -16.936 1.00 36.41 174 TYR A N 1
ATOM 1342 C CA . TYR A 1 175 ? -28.976 63.518 -15.554 1.00 33.93 174 TYR A CA 1
ATOM 1343 C C . TYR A 1 175 ? -29.672 64.831 -15.320 1.00 33.64 174 TYR A C 1
ATOM 1344 O O . TYR A 1 175 ? -29.965 65.572 -16.236 1.00 34.96 174 TYR A O 1
ATOM 1353 N N . SER A 1 176 ? -30.038 65.047 -14.077 1.00 31.68 175 SER A N 1
ATOM 1354 C CA . SER A 1 176 ? -30.603 66.305 -13.670 1.00 31.35 175 SER A CA 1
ATOM 1355 C C . SER A 1 176 ? -29.896 66.725 -12.393 1.00 32.12 175 SER A C 1
ATOM 1356 O O . SER A 1 176 ? -29.480 65.878 -11.581 1.00 33.30 175 SER A O 1
ATOM 1359 N N . LEU A 1 177 ? -29.783 68.037 -12.218 1.00 30.97 176 LEU A N 1
ATOM 1360 C CA . LEU A 1 177 ? -29.097 68.610 -11.075 1.00 32.64 176 LEU A CA 1
ATOM 1361 C C . LEU A 1 177 ? -29.818 69.779 -10.402 1.00 34.15 176 LEU A C 1
ATOM 1362 O O . LEU A 1 177 ? -30.342 70.678 -11.053 1.00 36.28 176 LEU A O 1
ATOM 1367 N N . SER A 1 178 ? -29.774 69.763 -9.075 1.00 37.35 177 SER A N 1
ATOM 1368 C CA . SER A 1 178 ? -30.350 70.812 -8.257 1.00 38.94 177 SER A CA 1
ATOM 1369 C C . SER A 1 178 ? -29.267 71.411 -7.401 1.00 38.66 177 SER A C 1
ATOM 1370 O O . SER A 1 178 ? -28.571 70.725 -6.683 1.00 39.39 177 SER A O 1
ATOM 1373 N N . SER A 1 179 ? -29.209 72.728 -7.417 1.00 40.72 178 SER A N 1
ATOM 1374 C CA . SER A 1 179 ? -28.216 73.436 -6.659 1.00 40.77 178 SER A CA 1
ATOM 1375 C C . SER A 1 179 ? -28.884 74.461 -5.788 1.00 40.71 178 SER A C 1
ATOM 1376 O O . SER A 1 179 ? -29.748 75.219 -6.244 1.00 41.41 178 SER A O 1
ATOM 1379 N N . THR A 1 180 ? -28.462 74.509 -4.534 1.00 40.75 179 THR A N 1
ATOM 1380 C CA . THR A 1 180 ? -29.034 75.477 -3.637 1.00 38.39 179 THR A CA 1
ATOM 1381 C C . THR A 1 180 ? -28.031 76.391 -2.992 1.00 39.03 179 THR A C 1
ATOM 1382 O O . THR A 1 180 ? -27.115 75.948 -2.289 1.00 38.72 179 THR A O 1
ATOM 1386 N N . LEU A 1 181 ? -28.267 77.682 -3.193 1.00 38.64 180 LEU A N 1
ATOM 1387 C CA . LEU A 1 181 ? -27.483 78.716 -2.541 1.00 39.87 180 LEU A CA 1
ATOM 1388 C C . LEU A 1 181 ? -28.331 79.307 -1.407 1.00 40.94 180 LEU A C 1
ATOM 1389 O O . LEU A 1 181 ? -29.498 79.672 -1.599 1.00 41.15 180 LEU A O 1
ATOM 1394 N N . THR A 1 182 ? -27.764 79.317 -0.210 1.00 42.12 181 THR A N 1
ATOM 1395 C CA . THR A 1 182 ? -28.476 79.847 0.936 1.00 43.98 181 THR A CA 1
ATOM 1396 C C . THR A 1 182 ? -27.737 81.021 1.507 1.00 43.19 181 THR A C 1
ATOM 1397 O O . THR A 1 182 ? -26.504 81.030 1.657 1.00 43.12 181 THR A O 1
ATOM 1401 N N . LEU A 1 183 ? -28.546 81.980 1.900 1.00 42.40 182 LEU A N 1
ATOM 1402 C CA . LEU A 1 183 ? -28.073 83.240 2.379 1.00 41.69 182 LEU A CA 1
ATOM 1403 C C . LEU A 1 183 ? -28.946 83.692 3.477 1.00 41.10 182 LEU A C 1
ATOM 1404 O O . LEU A 1 183 ? -30.127 83.311 3.521 1.00 40.22 182 LEU A O 1
ATOM 1409 N N . SER A 1 184 ? -28.405 84.560 4.326 1.00 39.78 183 SER A N 1
ATOM 1410 C CA . SER A 1 1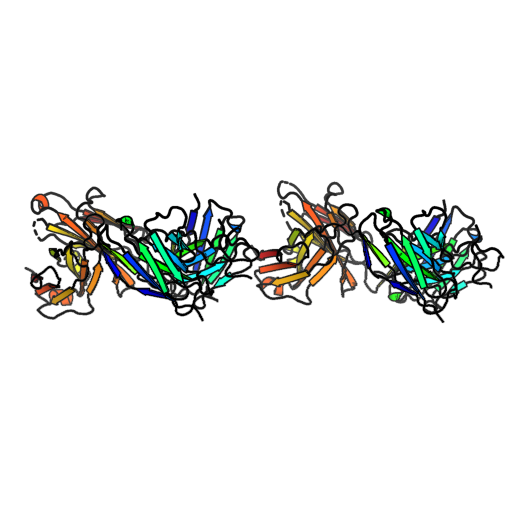84 ? -29.230 85.160 5.366 1.00 40.31 183 SER A CA 1
ATOM 1411 C C . SER A 1 184 ? -30.228 86.089 4.651 1.00 40.44 183 SER A C 1
ATOM 1412 O O . SER A 1 184 ? -29.981 86.595 3.530 1.00 39.37 183 SER A O 1
ATOM 1415 N N . LYS A 1 185 ? -31.370 86.283 5.288 1.00 41.95 184 LYS A N 1
ATOM 1416 C CA . LYS A 1 185 ? -32.388 87.180 4.785 1.00 43.44 184 LYS A CA 1
ATOM 1417 C C . LYS A 1 185 ? -31.792 88.565 4.608 1.00 45.48 184 LYS A C 1
ATOM 1418 O O . LYS A 1 185 ? -32.113 89.260 3.642 1.00 46.27 184 LYS A O 1
ATOM 1424 N N . ALA A 1 186 ? -31.012 88.992 5.605 1.00 46.52 185 ALA A N 1
ATOM 1425 C CA . ALA A 1 186 ? -30.386 90.300 5.569 1.00 47.21 185 ALA A CA 1
ATOM 1426 C C . ALA A 1 186 ? -29.482 90.419 4.355 1.00 47.74 185 ALA A C 1
ATOM 1427 O O . ALA A 1 186 ? -29.647 91.358 3.592 1.00 49.59 185 ALA A O 1
ATOM 1429 N N . ASP A 1 187 ? -28.614 89.436 4.111 1.00 47.23 186 ASP A N 1
ATOM 1430 C CA . ASP A 1 187 ? -27.769 89.494 2.919 1.00 47.51 186 ASP A CA 1
ATOM 1431 C C . ASP A 1 187 ? -28.578 89.480 1.637 1.00 46.54 186 ASP A C 1
ATOM 1432 O O . ASP A 1 187 ? -28.271 90.236 0.716 1.00 46.77 186 ASP A O 1
ATOM 1437 N N . TYR A 1 188 ? -29.666 88.709 1.635 1.00 46.34 187 TYR A N 1
ATOM 1438 C CA . TYR A 1 188 ? -30.540 88.616 0.473 1.00 45.19 187 TYR A CA 1
ATOM 1439 C C . TYR A 1 188 ? -31.232 89.931 0.150 1.00 45.85 187 TYR A C 1
ATOM 1440 O O . TYR A 1 188 ? -31.384 90.287 -1.017 1.00 44.80 187 TYR A O 1
ATOM 1449 N N . GLU A 1 189 ? -31.712 90.603 1.187 1.00 47.41 188 GLU A N 1
ATOM 1450 C CA . GLU A 1 189 ? -32.371 91.869 0.994 1.00 48.75 188 GLU A CA 1
ATOM 1451 C C . GLU A 1 189 ? -31.393 92.971 0.737 1.00 49.65 188 GLU A C 1
ATOM 1452 O O . GLU A 1 189 ? -31.731 94.015 0.134 1.00 49.15 188 GLU A O 1
ATOM 1458 N N . LYS A 1 190 ? -30.145 92.717 1.125 1.00 49.00 189 LYS A N 1
ATOM 1459 C CA . LYS A 1 190 ? -29.213 93.696 0.741 1.00 48.69 189 LYS A CA 1
ATOM 1460 C C . LYS A 1 190 ? -28.731 93.617 -0.685 1.00 47.84 189 LYS A C 1
ATOM 1461 O O . LYS A 1 190 ? -28.453 94.665 -1.231 1.00 49.00 189 LYS A O 1
ATOM 1467 N N . HIS A 1 191 ? -28.891 92.479 -1.368 1.00 45.39 190 HIS A N 1
ATOM 1468 C CA . HIS A 1 191 ? -28.432 92.427 -2.749 1.00 42.91 190 HIS A CA 1
ATOM 1469 C C . HIS A 1 191 ? -29.458 92.442 -3.826 1.00 41.41 190 HIS A C 1
ATOM 1470 O O . HIS A 1 191 ? -30.646 92.239 -3.567 1.00 40.11 190 HIS A O 1
ATOM 1477 N N . LYS A 1 192 ? -28.989 92.625 -5.050 1.00 39.43 191 LYS A N 1
ATOM 1478 C CA . LYS A 1 192 ? -29.902 92.762 -6.146 1.00 38.76 191 LYS A CA 1
ATOM 1479 C C . LYS A 1 192 ? -29.952 91.716 -7.201 1.00 37.90 191 LYS A C 1
ATOM 1480 O O . LYS A 1 192 ? -31.037 91.251 -7.500 1.00 36.38 191 LYS A O 1
ATOM 1486 N N . VAL A 1 193 ? -28.818 91.415 -7.834 1.00 37.46 192 VAL A N 1
ATOM 1487 C CA . VAL A 1 193 ? -28.827 90.423 -8.884 1.00 36.33 192 VAL A CA 1
ATOM 1488 C C . VAL A 1 193 ? -28.312 89.065 -8.541 1.00 36.91 192 VAL A C 1
ATOM 1489 O O . VAL A 1 193 ? -27.256 88.891 -7.946 1.00 36.80 192 VAL A O 1
ATOM 1493 N N . TYR A 1 194 ? -29.208 88.113 -8.777 1.00 36.00 193 TYR A N 1
ATOM 1494 C CA . TYR A 1 194 ? -28.957 86.727 -8.487 1.00 37.06 193 TYR A CA 1
ATOM 1495 C C . TYR A 1 194 ? -28.828 85.916 -9.750 1.00 37.61 193 TYR A C 1
ATOM 1496 O O . TYR A 1 194 ? -29.736 85.884 -10.554 1.00 38.77 193 TYR A O 1
ATOM 1505 N N . ALA A 1 195 ? -27.697 85.230 -9.883 1.00 37.98 194 ALA A N 1
ATOM 1506 C CA . ALA A 1 195 ? -27.397 84.484 -11.087 1.00 38.38 194 ALA A CA 1
ATOM 1507 C C . ALA A 1 195 ? -26.775 83.105 -10.960 1.00 38.17 194 ALA A C 1
ATOM 1508 O O . ALA A 1 195 ? -25.854 82.883 -10.181 1.00 36.82 194 ALA A O 1
ATOM 1510 N N . CYS A 1 196 ? -27.239 82.231 -11.844 1.00 38.04 195 CYS A N 1
ATOM 1511 C CA . CYS A 1 196 ? -26.811 80.848 -11.926 1.00 37.95 195 CYS A CA 1
ATOM 1512 C C . CYS A 1 196 ? -26.196 80.701 -13.295 1.00 38.04 195 CYS A C 1
ATOM 1513 O O . CYS A 1 196 ? -26.885 80.863 -14.310 1.00 38.51 195 CYS A O 1
ATOM 1516 N N . GLU A 1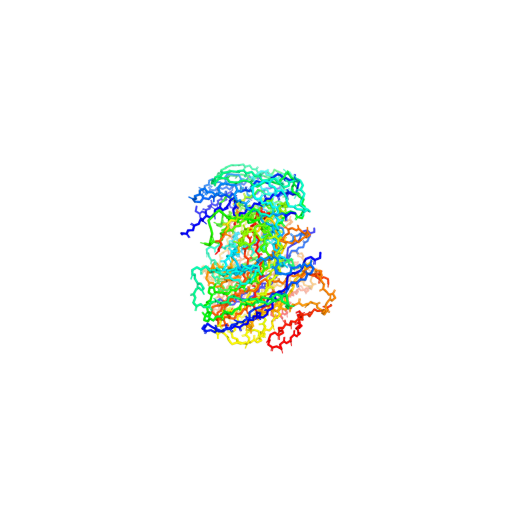 197 ? -24.907 80.402 -13.318 1.00 38.38 196 GLU A N 1
ATOM 1517 C CA . GLU A 1 197 ? -24.177 80.266 -14.562 1.00 39.57 196 GLU A CA 1
ATOM 1518 C C . GLU A 1 197 ? -23.718 78.848 -14.785 1.00 39.21 196 GLU A C 1
ATOM 1519 O O . GLU A 1 197 ? -22.986 78.246 -13.981 1.00 39.40 196 GLU A O 1
ATOM 1525 N N . VAL A 1 198 ? -24.131 78.338 -15.933 1.00 37.70 197 VAL A N 1
ATOM 1526 C CA . VAL A 1 198 ? -23.892 76.972 -16.262 1.00 36.10 197 VAL A CA 1
ATOM 1527 C C . VAL A 1 198 ? -22.978 76.674 -17.406 1.00 36.87 197 VAL A C 1
ATOM 1528 O O . VAL A 1 198 ? -23.211 77.079 -18.520 1.00 37.51 197 VAL A O 1
ATOM 1532 N N . THR A 1 199 ? -22.060 75.770 -17.128 1.00 36.95 198 THR A N 1
ATOM 1533 C CA . THR A 1 199 ? -21.084 75.331 -18.091 1.00 38.38 198 THR A CA 1
ATOM 1534 C C . THR A 1 199 ? -21.284 73.847 -18.344 1.00 38.87 198 THR A C 1
ATOM 1535 O O . THR A 1 199 ? -21.405 73.052 -17.408 1.00 39.63 198 THR A O 1
ATOM 1539 N N . HIS A 1 200 ? -21.257 73.472 -19.617 1.00 39.36 199 HIS A N 1
ATOM 1540 C CA . HIS A 1 200 ? -21.499 72.093 -20.002 1.00 39.45 199 HIS A CA 1
ATOM 1541 C C . HIS A 1 200 ? -21.084 71.884 -21.443 1.00 40.16 199 HIS A C 1
ATOM 1542 O O . HIS A 1 200 ? -21.213 72.772 -22.274 1.00 41.38 199 HIS A O 1
ATOM 1549 N N . GLN A 1 201 ? -20.699 70.654 -21.741 1.00 41.59 200 GLN A N 1
ATOM 1550 C CA . GLN A 1 201 ? -20.254 70.245 -23.065 1.00 43.44 200 GLN A CA 1
ATOM 1551 C C . GLN A 1 201 ? -21.242 70.519 -24.206 1.00 43.71 200 GLN A C 1
ATOM 1552 O O . GLN A 1 201 ? -20.833 70.787 -25.334 1.00 44.43 200 GLN A O 1
ATOM 1558 N N . GLY A 1 202 ? -22.533 70.453 -23.888 1.00 44.77 201 GLY A N 1
ATOM 1559 C CA . GLY A 1 202 ? -23.581 70.657 -24.872 1.00 43.93 201 GLY A CA 1
ATOM 1560 C C . GLY A 1 202 ? -23.959 72.090 -25.139 1.00 44.81 201 GLY A C 1
ATOM 1561 O O . GLY A 1 202 ? -24.919 72.372 -25.868 1.00 44.80 201 GLY A O 1
ATOM 1562 N N . LEU A 1 203 ? -23.257 73.002 -24.484 1.00 44.21 202 LEU A N 1
ATOM 1563 C CA . LEU A 1 203 ? -23.539 74.390 -24.668 1.00 44.49 202 LEU A CA 1
ATOM 1564 C C . LEU A 1 203 ? -22.292 74.976 -25.261 1.00 45.91 202 LEU A C 1
ATOM 1565 O O . LEU A 1 203 ? -21.187 74.661 -24.801 1.00 45.82 202 LEU A O 1
ATOM 1570 N N . SER A 1 204 ? -22.477 75.849 -26.255 1.00 46.87 203 SER A N 1
ATOM 1571 C CA . SER A 1 204 ? -21.367 76.509 -26.951 1.00 47.95 203 SER A CA 1
ATOM 1572 C C . SER A 1 204 ? -20.707 77.484 -25.989 1.00 48.79 203 SER A C 1
ATOM 1573 O O . SER A 1 204 ? -19.467 77.605 -25.949 1.00 48.83 203 SER A O 1
ATOM 1576 N N . SER A 1 205 ? -21.553 78.120 -25.180 1.00 47.44 204 SER A N 1
ATOM 1577 C CA . SER A 1 205 ? -21.112 78.977 -24.111 1.00 47.61 204 SER A CA 1
ATOM 1578 C C . SER A 1 205 ? -22.070 78.911 -22.932 1.00 47.82 204 SER A C 1
ATOM 1579 O O . SER A 1 205 ? -23.231 78.479 -23.065 1.00 48.45 204 SER A O 1
ATOM 1582 N N . PRO A 1 206 ? -21.552 79.248 -21.735 1.00 48.25 205 PRO A N 1
ATOM 1583 C CA . PRO A 1 206 ? -22.219 79.283 -20.438 1.00 47.53 205 PRO A CA 1
ATOM 1584 C C . PRO A 1 206 ? -23.544 79.954 -20.449 1.00 48.30 205 PRO A C 1
ATOM 1585 O O . PRO A 1 206 ? -23.722 81.012 -21.046 1.00 49.75 205 PRO A O 1
ATOM 1589 N N . VAL A 1 207 ? -24.498 79.288 -19.832 1.00 48.14 206 VAL A N 1
ATOM 1590 C CA . VAL A 1 207 ? -25.836 79.791 -19.797 1.00 47.82 206 VAL A CA 1
ATOM 1591 C C . VAL A 1 207 ? -26.041 80.439 -18.470 1.00 47.12 206 VAL A C 1
ATOM 1592 O O . VAL A 1 207 ? -25.691 79.879 -17.449 1.00 47.22 206 VAL A O 1
ATOM 1596 N N . THR A 1 208 ? -26.578 81.645 -18.501 1.00 45.53 207 THR A N 1
ATOM 1597 C CA . THR A 1 208 ? -26.844 82.319 -17.276 1.00 44.25 207 THR A CA 1
ATOM 1598 C C . THR A 1 208 ? -28.290 82.636 -17.100 1.00 44.12 207 THR A C 1
ATOM 1599 O O . THR A 1 208 ? -28.917 83.206 -17.982 1.00 44.00 207 THR A O 1
ATOM 1603 N N . LYS A 1 209 ? -28.843 82.172 -15.992 1.00 44.27 208 LYS A N 1
ATOM 1604 C CA . LYS A 1 209 ? -30.199 82.548 -15.686 1.00 44.29 208 LYS A CA 1
ATOM 1605 C C . LYS A 1 209 ? -30.104 83.365 -14.434 1.00 43.42 208 LYS A C 1
ATOM 1606 O O . LYS A 1 209 ? -29.407 82.998 -13.469 1.00 43.34 208 LYS A O 1
ATOM 1612 N N . SER A 1 210 ? -30.806 84.489 -14.465 1.00 43.80 209 SER A N 1
ATOM 1613 C CA . SER A 1 210 ? -30.781 85.419 -13.357 1.00 43.89 209 SER A CA 1
ATOM 1614 C C . SER A 1 210 ? -32.052 86.144 -13.121 1.00 43.35 209 SER A C 1
ATOM 1615 O O . SER A 1 210 ? -32.890 86.187 -13.995 1.00 44.38 209 SER A O 1
ATOM 1618 N N . PHE A 1 211 ? -32.199 86.654 -11.902 1.00 43.89 210 PHE A N 1
ATOM 1619 C CA . PHE A 1 211 ? -33.319 87.503 -11.550 1.00 43.77 210 PHE A CA 1
ATOM 1620 C C . PHE A 1 211 ? -32.765 88.666 -10.739 1.00 46.06 210 PHE A C 1
ATOM 1621 O O . PHE A 1 211 ? -31.661 88.597 -10.155 1.00 45.59 210 PHE A O 1
ATOM 1629 N N . ASN A 1 212 ? -33.558 89.734 -10.708 1.00 48.08 211 ASN A N 1
ATOM 1630 C CA . ASN A 1 212 ? -33.241 90.908 -9.916 1.00 49.55 211 ASN A CA 1
ATOM 1631 C C . ASN A 1 212 ? -34.290 90.906 -8.838 1.00 50.88 211 ASN A C 1
ATOM 1632 O O . ASN A 1 212 ? -35.493 90.795 -9.130 1.00 50.80 211 ASN A O 1
ATOM 1637 N N . ARG A 1 213 ? -33.826 90.921 -7.591 1.00 51.78 212 ARG A N 1
ATOM 1638 C CA . ARG A 1 213 ? -34.686 90.915 -6.419 1.00 55.23 212 ARG A CA 1
ATOM 1639 C C . ARG A 1 213 ? -35.634 92.121 -6.460 1.00 58.22 212 ARG A C 1
ATOM 1640 O O . ARG A 1 213 ? -35.219 93.215 -6.836 1.00 58.36 212 ARG A O 1
ATOM 1648 N N . GLY A 1 214 ? -36.894 91.901 -6.079 1.00 61.94 213 GLY A N 1
ATOM 1649 C CA . GLY A 1 214 ? -37.931 92.939 -6.125 1.00 67.36 213 GLY A CA 1
ATOM 1650 C C . GLY A 1 214 ? -38.634 92.568 -7.415 1.00 70.72 213 GLY A C 1
ATOM 1651 O O . GLY A 1 214 ? -39.746 92.013 -7.396 1.00 71.60 213 GLY A O 1
ATOM 1652 N N . GLU A 1 215 ? -37.977 92.966 -8.515 1.00 73.26 214 GLU A N 1
ATOM 1653 C CA . GLU A 1 215 ? -38.280 92.596 -9.902 1.00 75.92 214 GLU A CA 1
ATOM 1654 C C . GLU A 1 215 ? -38.878 93.427 -11.049 1.00 77.75 214 GLU A C 1
ATOM 1655 O O . GLU A 1 215 ? -39.590 94.436 -10.846 1.00 78.39 214 GLU A O 1
ATOM 1661 N N . GLN B 2 1 ? -36.420 31.684 -3.048 1.00 73.56 1 GLN B N 1
ATOM 1662 C CA . GLN B 2 1 ? -36.749 31.435 -1.622 1.00 73.78 1 GLN B CA 1
ATOM 1663 C C . GLN B 2 1 ? -35.640 31.596 -0.571 1.00 72.36 1 GLN B C 1
ATOM 1664 O O . GLN B 2 1 ? -35.961 31.965 0.547 1.00 73.43 1 GLN B O 1
ATOM 1670 N N . VAL B 2 2 ? -34.355 31.500 -0.950 1.00 70.04 2 VAL B N 1
ATOM 1671 C CA . VAL B 2 2 ? -33.258 31.817 -0.012 1.00 66.88 2 VAL B CA 1
ATOM 1672 C C . VAL B 2 2 ? -33.369 33.334 0.253 1.00 65.57 2 VAL B C 1
ATOM 1673 O O . VAL B 2 2 ? -33.348 34.137 -0.680 1.00 65.74 2 VAL B O 1
ATOM 1677 N N . ARG B 2 3 ? -33.606 33.699 1.511 1.00 64.21 3 ARG B N 1
ATOM 1678 C CA . ARG B 2 3 ? -33.744 35.097 1.914 1.00 62.89 3 ARG B CA 1
ATOM 1679 C C . ARG B 2 3 ? -32.961 35.424 3.174 1.00 59.98 3 ARG B C 1
ATOM 1680 O O . ARG B 2 3 ? -32.660 34.554 3.989 1.00 58.85 3 ARG B O 1
ATOM 1688 N N . LEU B 2 4 ? -32.560 36.687 3.277 1.00 56.90 4 LEU B N 1
ATOM 1689 C CA . LEU B 2 4 ? -31.865 37.217 4.444 1.00 53.74 4 LEU B CA 1
ATOM 1690 C C . LEU B 2 4 ? -32.450 38.582 4.663 1.00 51.91 4 LEU B C 1
ATOM 1691 O O . LEU B 2 4 ? -32.590 39.363 3.718 1.00 50.30 4 LEU B O 1
ATOM 1696 N N . VAL B 2 5 ? -32.814 38.864 5.912 1.00 50.50 5 VAL B N 1
ATOM 1697 C CA . VAL B 2 5 ? -33.447 40.132 6.262 1.00 48.82 5 VAL B CA 1
ATOM 1698 C C . VAL B 2 5 ? -32.816 40.768 7.476 1.00 48.24 5 VAL B C 1
ATOM 1699 O O . VAL B 2 5 ? -32.709 40.168 8.540 1.00 46.97 5 VAL B O 1
ATOM 1703 N N . GLU B 2 6 ? -32.451 42.024 7.300 1.00 48.32 6 GLU B N 1
ATOM 1704 C CA . GLU B 2 6 ? -31.817 42.783 8.342 1.00 49.56 6 GLU B CA 1
ATOM 1705 C C . GLU B 2 6 ? -32.801 43.691 9.063 1.00 50.10 6 GLU B C 1
ATOM 1706 O O . GLU B 2 6 ? -33.793 44.136 8.475 1.00 51.16 6 GLU B O 1
ATOM 1712 N N . SER B 2 7 ? -32.517 43.976 10.330 1.00 48.80 7 SER B N 1
ATOM 1713 C CA . SER B 2 7 ? -33.383 44.828 11.137 1.00 48.70 7 SER B CA 1
ATOM 1714 C C . SER B 2 7 ? -32.599 45.438 12.265 1.00 47.69 7 SER B C 1
ATOM 1715 O O . SER B 2 7 ? -31.454 45.044 12.513 1.00 46.64 7 SER B O 1
ATOM 1718 N N . GLY B 2 8 ? -33.187 46.453 12.895 1.00 46.94 8 GLY B N 1
ATOM 1719 C CA . GLY B 2 8 ? -32.547 47.051 14.050 1.00 45.72 8 GLY B CA 1
ATOM 1720 C C . GLY B 2 8 ? -31.760 48.297 13.815 1.00 46.51 8 GLY B C 1
ATOM 1721 O O . GLY B 2 8 ? -31.177 48.836 14.738 1.00 46.12 8 GLY B O 1
ATOM 1722 N N . GLY B 2 9 ? -31.672 48.722 12.567 1.00 47.58 9 GLY B N 1
ATOM 1723 C CA . GLY B 2 9 ? -30.987 49.956 12.309 1.00 47.66 9 GLY B CA 1
ATOM 1724 C C . GLY B 2 9 ? -31.899 51.100 12.706 1.00 48.09 9 GLY B C 1
ATOM 1725 O O . GLY B 2 9 ? -33.121 50.951 12.896 1.00 48.27 9 GLY B O 1
ATOM 1726 N N . GLY B 2 10 ? -31.219 52.204 12.971 1.00 47.27 10 GLY B N 1
ATOM 1727 C CA . GLY B 2 10 ? -31.847 53.453 13.294 1.00 46.30 10 GLY B CA 1
ATOM 1728 C C . GLY B 2 10 ? -30.820 54.556 13.464 1.00 46.11 10 GLY B C 1
ATOM 1729 O O . GLY B 2 10 ? -29.667 54.504 13.011 1.00 46.68 10 GLY B O 1
ATOM 1730 N N . VAL B 2 11 ? -31.263 55.563 14.194 1.00 44.37 11 VAL B N 1
ATOM 1731 C CA . VAL B 2 11 ? -30.462 56.721 14.450 1.00 42.26 11 VAL B CA 1
ATOM 1732 C C . VAL B 2 11 ? -29.997 56.679 15.880 1.00 43.29 11 VAL B C 1
ATOM 1733 O O . VAL B 2 11 ? -30.734 56.238 16.778 1.00 43.70 11 VAL B O 1
ATOM 1737 N N . VAL B 2 12 ? -28.736 57.053 16.068 1.00 42.85 12 VAL B N 1
ATOM 1738 C CA . VAL B 2 12 ? -28.148 57.161 17.400 1.00 43.17 12 VAL B CA 1
ATOM 1739 C C . VAL B 2 12 ? -27.155 58.280 17.419 1.00 43.65 12 VAL B C 1
ATOM 1740 O O . VAL B 2 12 ? -26.644 58.725 16.391 1.00 44.66 12 VAL B O 1
ATOM 1744 N N . GLN B 2 13 ? -26.789 58.628 18.632 1.00 44.84 13 GLN B N 1
ATOM 1745 C CA . GLN B 2 13 ? -25.785 59.606 18.820 1.00 45.84 13 GLN B CA 1
ATOM 1746 C C . GLN B 2 13 ? -24.401 59.000 18.958 1.00 44.93 13 GLN B C 1
ATOM 1747 O O . GLN B 2 13 ? -24.257 57.814 19.233 1.00 45.51 13 GLN B O 1
ATOM 1753 N N . PRO B 2 14 ? -23.362 59.779 18.625 1.00 44.46 14 PRO B N 1
ATOM 1754 C CA . PRO B 2 14 ? -21.975 59.322 18.726 1.00 44.66 14 PRO B CA 1
ATOM 1755 C C . PRO B 2 14 ? -21.709 58.886 20.157 1.00 45.74 14 PRO B C 1
ATOM 1756 O O . PRO B 2 14 ? -21.950 59.642 21.097 1.00 47.46 14 PRO B O 1
ATOM 1760 N N . GLY B 2 15 ? -21.250 57.651 20.299 1.00 46.70 15 GLY B N 1
ATOM 1761 C CA . GLY B 2 15 ? -21.028 57.081 21.608 1.00 49.27 15 GLY B CA 1
ATOM 1762 C C . GLY B 2 15 ? -22.207 56.175 21.925 1.00 49.94 15 GLY B C 1
ATOM 1763 O O . GLY B 2 15 ? -22.138 55.364 22.846 1.00 50.18 15 GLY B O 1
ATOM 1764 N N . GLY B 2 16 ? -23.279 56.296 21.135 1.00 50.85 16 GLY B N 1
ATOM 1765 C CA . GLY B 2 16 ? -24.485 55.494 21.310 1.00 50.61 16 GLY B CA 1
ATOM 1766 C C . GLY B 2 16 ? -24.275 54.051 20.945 1.00 50.43 16 GLY B C 1
ATOM 1767 O O . GLY B 2 16 ? -23.182 53.656 20.524 1.00 51.40 16 GLY B O 1
ATOM 1768 N N . SER B 2 17 ? -25.326 53.262 21.071 1.00 50.23 17 SER B N 1
ATOM 1769 C CA . SER B 2 17 ? -25.185 51.845 20.806 1.00 50.87 17 SER B CA 1
ATOM 1770 C C . SER B 2 17 ? -26.322 51.277 20.003 1.00 50.46 17 SER B C 1
ATOM 1771 O O . SER B 2 17 ? -27.401 51.868 19.959 1.00 49.05 17 SER B O 1
ATOM 1774 N N . LEU B 2 18 ? -26.097 50.087 19.449 1.00 51.16 18 LEU B N 1
ATOM 1775 C CA . LEU B 2 18 ? -27.081 49.472 18.600 1.00 52.42 18 LEU B CA 1
ATOM 1776 C C . LEU B 2 18 ? -27.025 47.966 18.494 1.00 53.52 18 LEU B C 1
ATOM 1777 O O . LEU B 2 18 ? -25.953 47.385 18.571 1.00 54.49 18 LEU B O 1
ATOM 1782 N N . ARG B 2 19 ? -28.178 47.339 18.280 1.00 52.48 19 ARG B N 1
ATOM 1783 C CA . ARG B 2 19 ? -28.171 45.906 18.067 1.00 52.92 19 ARG B CA 1
ATOM 1784 C C . ARG B 2 19 ? -28.883 45.568 16.771 1.00 51.58 19 ARG B C 1
ATOM 1785 O O . ARG B 2 19 ? -30.093 45.784 16.629 1.00 51.58 19 ARG B O 1
ATOM 1793 N N . LEU B 2 20 ? -28.116 44.974 15.860 1.00 50.00 20 LEU B N 1
ATOM 1794 C CA . LEU B 2 20 ? -28.608 44.602 14.553 1.00 49.60 20 LEU B CA 1
ATOM 1795 C C . LEU B 2 20 ? -28.889 43.142 14.453 1.00 50.33 20 LEU B C 1
ATOM 1796 O O . LEU B 2 20 ? -28.202 42.345 15.048 1.00 50.87 20 LEU B O 1
ATOM 1801 N N . SER B 2 21 ? -29.879 42.798 13.651 1.00 51.05 21 SER B N 1
ATOM 1802 C CA . SER B 2 21 ? -30.229 41.416 13.438 1.00 51.59 21 SER B CA 1
ATOM 1803 C C . SER B 2 21 ? -30.346 41.099 11.961 1.00 52.36 21 SER B C 1
ATOM 1804 O O . SER B 2 21 ? -30.659 41.962 11.141 1.00 51.70 21 SER B O 1
ATOM 1807 N N . CYS B 2 22 ? -30.080 39.838 11.650 1.00 52.90 22 CYS B N 1
ATOM 1808 C CA . CYS B 2 22 ? -30.125 39.302 10.308 1.00 53.75 22 CYS B CA 1
ATOM 1809 C C . CYS B 2 22 ? -30.931 38.027 10.430 1.00 54.11 22 CYS B C 1
ATOM 1810 O O . CYS B 2 22 ? -30.663 37.192 11.287 1.00 55.57 22 CYS B O 1
ATOM 1813 N N . GLU B 2 23 ? -31.910 37.865 9.562 1.00 55.84 23 GLU B N 1
ATOM 1814 C CA . GLU B 2 23 ? -32.762 36.701 9.632 1.00 56.49 23 GLU B CA 1
ATOM 1815 C C . GLU B 2 23 ? -32.758 35.886 8.360 1.00 55.16 23 GLU B C 1
ATOM 1816 O O . GLU B 2 23 ? -33.207 36.337 7.318 1.00 55.11 23 GLU B O 1
ATOM 1822 N N . GLY B 2 24 ? -32.292 34.656 8.467 1.00 55.19 24 GLY B N 1
ATOM 1823 C CA . GLY B 2 24 ? -32.280 33.789 7.309 1.00 54.12 24 GLY B CA 1
ATOM 1824 C C . GLY B 2 24 ? -33.499 32.909 7.147 1.00 53.47 24 GLY B C 1
ATOM 1825 O O . GLY B 2 24 ? -34.225 32.619 8.108 1.00 52.80 24 GLY B O 1
ATOM 1826 N N . SER B 2 25 ? -33.760 32.535 5.904 1.00 52.81 25 SER B N 1
ATOM 1827 C CA . SER B 2 25 ? -34.854 31.642 5.610 1.00 52.69 25 SER B CA 1
ATOM 1828 C C . SER B 2 25 ? -34.659 31.106 4.222 1.00 52.99 25 SER B C 1
ATOM 1829 O O . SER B 2 25 ? -34.252 31.824 3.322 1.00 53.28 25 SER B O 1
ATOM 1832 N N . GLY B 2 26 ? -35.042 29.853 4.042 1.00 53.51 26 GLY B N 1
ATOM 1833 C CA . GLY B 2 26 ? -34.925 29.208 2.754 1.00 53.53 26 GLY B CA 1
ATOM 1834 C C . GLY B 2 26 ? -33.769 28.263 2.873 1.00 54.03 26 GLY B C 1
ATOM 1835 O O . GLY B 2 26 ? -33.413 27.593 1.907 1.00 54.27 26 GLY B O 1
ATOM 1836 N N . PHE B 2 27 ? -33.214 28.148 4.075 1.00 53.80 27 PHE B N 1
ATOM 1837 C CA . PHE B 2 27 ? -32.047 27.305 4.217 1.00 54.41 27 PHE B CA 1
ATOM 1838 C C . PHE B 2 27 ? -31.666 27.023 5.632 1.00 54.90 27 PHE B C 1
ATOM 1839 O O . PHE B 2 27 ? -32.031 27.751 6.556 1.00 55.30 27 PHE B O 1
ATOM 1847 N N . LYS B 2 28 ? -30.811 26.023 5.759 1.00 55.84 28 LYS B N 1
ATOM 1848 C CA . LYS B 2 28 ? -30.323 25.601 7.040 1.00 58.20 28 LYS B CA 1
ATOM 1849 C C . LYS B 2 28 ? -29.318 26.612 7.517 1.00 58.39 28 LYS B C 1
ATOM 1850 O O . LYS B 2 28 ? -28.127 26.557 7.176 1.00 57.73 28 LYS B O 1
ATOM 1856 N N . PHE B 2 29 ? -29.834 27.516 8.343 1.00 58.61 29 PHE B N 1
ATOM 1857 C CA . PHE B 2 29 ? -29.073 28.624 8.884 1.00 58.71 29 PHE B CA 1
ATOM 1858 C C . PHE B 2 29 ? -27.718 28.271 9.396 1.00 58.47 29 PHE B C 1
ATOM 1859 O O . PHE B 2 29 ? -26.733 28.915 9.034 1.00 57.11 29 PHE B O 1
ATOM 1867 N N . GLY B 2 30 ? -27.696 27.184 10.166 1.00 58.33 30 GLY B N 1
ATOM 1868 C CA . GLY B 2 30 ? -26.482 26.714 10.805 1.00 58.32 30 GLY B CA 1
ATOM 1869 C C . GLY B 2 30 ? -25.474 26.071 9.890 1.00 58.19 30 GLY B C 1
ATOM 1870 O O . GLY B 2 30 ? -24.412 25.635 10.343 1.00 58.78 30 GLY B O 1
ATOM 1871 N N . ASP B 2 31 ? -25.821 25.979 8.610 1.00 57.36 31 ASP B N 1
ATOM 1872 C CA . ASP B 2 31 ? -24.913 25.398 7.655 1.00 56.17 31 ASP B CA 1
ATOM 1873 C C . ASP B 2 31 ? -23.958 26.401 7.094 1.00 53.97 31 ASP B C 1
ATOM 1874 O O . ASP B 2 31 ? -22.993 26.022 6.444 1.00 54.52 31 ASP B O 1
ATOM 1879 N N . HIS B 2 32 ? -24.244 27.682 7.301 1.00 50.88 32 HIS B N 1
ATOM 1880 C CA . HIS B 2 32 ? -23.341 28.712 6.835 1.00 48.63 32 HIS B CA 1
ATOM 1881 C C . HIS B 2 32 ? -23.001 29.745 7.864 1.00 47.67 32 HIS B C 1
ATOM 1882 O O . HIS B 2 32 ? -23.798 30.049 8.756 1.00 46.30 32 HIS B O 1
ATOM 1889 N N . GLY B 2 33 ? -21.788 30.281 7.713 1.00 45.44 33 GLY B N 1
ATOM 1890 C CA . GLY B 2 33 ? -21.323 31.393 8.517 1.00 45.00 33 GLY B CA 1
ATOM 1891 C C . GLY B 2 33 ? -21.955 32.651 7.919 1.00 44.42 33 GLY B C 1
ATOM 1892 O O . GLY B 2 33 ? -22.421 32.642 6.774 1.00 45.49 33 GLY B O 1
ATOM 1893 N N . ILE B 2 34 ? -22.076 33.705 8.711 1.00 42.89 34 ILE B N 1
ATOM 1894 C CA . ILE B 2 34 ? -22.700 34.922 8.221 1.00 42.54 34 ILE B CA 1
ATOM 1895 C C . ILE B 2 34 ? -21.800 36.106 8.415 1.00 41.47 34 ILE B C 1
ATOM 1896 O O . ILE B 2 34 ? -21.174 36.240 9.448 1.00 41.25 34 ILE B O 1
ATOM 1901 N N . HIS B 2 35 ? -21.782 36.965 7.405 1.00 41.19 35 HIS B N 1
ATOM 1902 C CA . HIS B 2 35 ? -20.981 38.166 7.363 1.00 40.72 35 HIS B CA 1
ATOM 1903 C C . HIS B 2 35 ? -21.795 39.424 7.476 1.00 40.72 35 HIS B C 1
ATOM 1904 O O . HIS B 2 35 ? -23.031 39.422 7.306 1.00 39.13 35 HIS B O 1
ATOM 1911 N N . TRP B 2 36 ? -21.077 40.497 7.802 1.00 40.81 36 TRP B N 1
ATOM 1912 C CA . TRP B 2 36 ? -21.653 41.824 7.765 1.00 40.98 36 TRP B CA 1
ATOM 1913 C C . TRP B 2 36 ? -20.721 42.624 6.927 1.00 42.05 36 TRP B C 1
ATOM 1914 O O . TRP B 2 36 ? -19.490 42.515 7.054 1.00 42.72 36 TRP B O 1
ATOM 1925 N N . VAL B 2 37 ? -21.320 43.383 6.020 1.00 42.00 37 VAL B N 1
ATOM 1926 C CA . VAL B 2 37 ? -20.588 44.283 5.180 1.00 42.59 37 VAL B CA 1
ATOM 1927 C C . VAL B 2 37 ? -21.340 45.578 5.204 1.00 42.64 37 VAL B C 1
ATOM 1928 O O . VAL B 2 37 ? -22.574 45.638 5.168 1.00 43.86 37 VAL B O 1
ATOM 1932 N N . ARG B 2 38 ? -20.544 46.620 5.226 1.00 41.65 38 ARG B N 1
ATOM 1933 C CA . ARG B 2 38 ? -21.033 47.947 5.301 1.00 40.43 38 ARG B CA 1
ATOM 1934 C C . ARG B 2 38 ? -20.604 48.817 4.145 1.00 40.60 38 ARG B C 1
ATOM 1935 O O . ARG B 2 38 ? -19.537 48.622 3.522 1.00 38.94 38 ARG B O 1
ATOM 1943 N N . GLN B 2 39 ? -21.490 49.757 3.850 1.00 41.24 39 GLN B N 1
ATOM 1944 C CA . GLN B 2 39 ? -21.276 50.737 2.826 1.00 41.75 39 GLN B CA 1
ATOM 1945 C C . GLN B 2 39 ? -21.607 52.102 3.379 1.00 42.63 39 GLN B C 1
ATOM 1946 O O . GLN B 2 39 ? -22.755 52.425 3.709 1.00 41.91 39 GLN B O 1
ATOM 1952 N N . ALA B 2 40 ? -20.565 52.901 3.497 1.00 44.30 40 ALA B N 1
ATOM 1953 C CA . ALA B 2 40 ? -20.698 54.265 3.963 1.00 46.13 40 ALA B CA 1
ATOM 1954 C C . ALA B 2 40 ? -21.207 55.087 2.759 1.00 47.72 40 ALA B C 1
ATOM 1955 O O . ALA B 2 40 ? -20.902 54.762 1.610 1.00 48.13 40 ALA B O 1
ATOM 1957 N N . PRO B 2 41 ? -22.053 56.108 3.007 1.00 48.91 41 PRO B N 1
ATOM 1958 C CA . PRO B 2 41 ? -22.636 56.980 1.974 1.00 49.57 41 PRO B CA 1
ATOM 1959 C C . PRO B 2 41 ? -21.607 57.538 1.026 1.00 49.69 41 PRO B C 1
ATOM 1960 O O . PRO B 2 41 ? -20.636 58.187 1.454 1.00 47.60 41 PRO B O 1
ATOM 1964 N N . GLY B 2 42 ? -21.784 57.179 -0.242 1.00 50.38 42 GLY B N 1
ATOM 1965 C CA . GLY B 2 42 ? -20.863 57.598 -1.277 1.00 51.81 42 GLY B CA 1
ATOM 1966 C C . GLY B 2 42 ? -19.581 56.787 -1.310 1.00 51.63 42 GLY B C 1
ATOM 1967 O O . GLY B 2 42 ? -18.612 57.203 -1.934 1.00 52.88 42 GLY B O 1
ATOM 1968 N N . GLU B 2 43 ? -19.568 55.649 -0.625 1.00 51.08 43 GLU B N 1
ATOM 1969 C CA . GLU B 2 43 ? -18.405 54.803 -0.604 1.00 51.62 43 GLU B CA 1
ATOM 1970 C C . GLU B 2 43 ? -18.659 53.450 -1.097 1.00 50.36 43 GLU B C 1
ATOM 1971 O O . GLU B 2 43 ? -19.786 53.132 -1.435 1.00 51.60 43 GLU B O 1
ATOM 1977 N N . GLY B 2 44 ? -17.600 52.651 -1.157 1.00 49.15 44 GLY B N 1
ATOM 1978 C CA . GLY B 2 44 ? -17.734 51.296 -1.610 1.00 46.13 44 GLY B CA 1
ATOM 1979 C C . GLY B 2 44 ? -18.112 50.395 -0.452 1.00 45.13 44 GLY B C 1
ATOM 1980 O O . GLY B 2 44 ? -18.669 50.817 0.559 1.00 45.67 44 GLY B O 1
ATOM 1981 N N . LEU B 2 45 ? -17.774 49.131 -0.609 1.00 44.40 45 LEU B N 1
ATOM 1982 C CA . LEU B 2 45 ? -18.058 48.132 0.382 1.00 43.44 45 LEU B CA 1
ATOM 1983 C C . LEU B 2 45 ? -16.866 47.796 1.265 1.00 43.71 45 LEU B C 1
ATOM 1984 O O . LEU B 2 45 ? -15.715 47.739 0.823 1.00 44.38 45 LEU B O 1
ATOM 1989 N N . GLN B 2 46 ? -17.174 47.523 2.518 1.00 43.39 46 GLN B N 1
ATOM 1990 C CA . GLN B 2 46 ? -16.160 47.164 3.470 1.00 43.37 46 GLN B CA 1
ATOM 1991 C C . GLN B 2 46 ? -16.655 45.991 4.292 1.00 42.16 46 GLN B C 1
ATOM 1992 O O . GLN B 2 46 ? -17.812 45.961 4.722 1.00 43.24 46 GLN B O 1
ATOM 1998 N N . TRP B 2 47 ? -15.771 45.040 4.534 1.00 40.69 47 TRP B N 1
ATOM 1999 C CA . TRP B 2 47 ? -16.124 43.895 5.345 1.00 39.51 47 TRP B CA 1
ATOM 2000 C C . TRP B 2 47 ? -15.931 44.290 6.796 1.00 39.73 47 TRP B C 1
ATOM 2001 O O . TRP B 2 47 ? -15.000 45.033 7.150 1.00 39.66 47 TRP B O 1
ATOM 2012 N N . LEU B 2 48 ? -16.799 43.756 7.639 1.00 40.16 48 LEU B N 1
ATOM 2013 C CA . LEU B 2 48 ? -16.748 44.084 9.038 1.00 42.38 48 LEU B CA 1
ATOM 2014 C C . LEU B 2 48 ? -16.464 42.907 9.944 1.00 42.50 48 LEU B C 1
ATOM 2015 O O . LEU B 2 48 ? -15.576 42.960 10.789 1.00 43.40 48 LEU B O 1
ATOM 2020 N N . THR B 2 49 ? -17.265 41.865 9.772 1.00 44.14 49 THR B N 1
ATOM 2021 C CA . THR B 2 49 ? -17.179 40.677 10.573 1.00 44.37 49 THR B CA 1
ATOM 2022 C C . THR B 2 49 ? -17.934 39.487 9.981 1.00 45.16 49 THR B C 1
ATOM 2023 O O . THR B 2 49 ? -18.674 39.591 8.989 1.00 45.05 49 THR B O 1
ATOM 2027 N N . VAL B 2 50 ? -17.643 38.341 10.576 1.00 44.62 50 VAL B N 1
ATOM 2028 C CA . VAL B 2 50 ? -18.269 37.107 10.231 1.00 43.47 50 VAL B CA 1
ATOM 2029 C C . VAL B 2 50 ? -18.308 36.280 11.485 1.00 44.57 50 VAL B C 1
ATOM 2030 O O . VAL B 2 50 ? -17.517 36.473 12.423 1.00 43.93 50 VAL B O 1
ATOM 2034 N N . ILE B 2 51 ? -19.298 35.414 11.514 1.00 44.69 51 ILE B N 1
ATOM 2035 C CA . ILE B 2 51 ? -19.404 34.460 12.569 1.00 44.53 51 ILE B CA 1
ATOM 2036 C C . ILE B 2 51 ? -19.518 33.153 11.828 1.00 45.36 51 ILE B C 1
ATOM 2037 O O . ILE B 2 51 ? -20.007 33.106 10.692 1.00 44.65 51 ILE B O 1
ATOM 2042 N N . SER B 2 52 ? -19.032 32.102 12.465 1.00 46.67 52 SER B N 1
ATOM 2043 C CA . SER B 2 52 ? -19.085 30.798 11.868 1.00 49.05 52 SER B CA 1
ATOM 2044 C C . SER B 2 52 ? -20.428 30.161 11.986 1.00 49.84 52 SER B C 1
ATOM 2045 O O . SER B 2 52 ? -21.267 30.567 12.796 1.00 48.77 52 SER B O 1
ATOM 2048 N N . SER B 2 53 ? -20.597 29.156 11.141 1.00 51.43 53 SER B N 1
ATOM 2049 C CA . SER B 2 53 ? -21.792 28.349 11.029 1.00 53.45 53 SER B CA 1
ATOM 2050 C C . SER B 2 53 ? -22.300 27.838 12.360 1.00 54.52 53 SER B C 1
ATOM 2051 O O . SER B 2 53 ? -23.493 27.912 12.665 1.00 55.10 53 SER B O 1
ATOM 2054 N N . ASP B 2 54 ? -21.340 27.388 13.155 1.00 56.07 54 ASP B N 1
ATOM 2055 C CA . ASP B 2 54 ? -21.573 26.783 14.454 1.00 58.75 54 ASP B CA 1
ATOM 2056 C C . ASP B 2 54 ? -21.651 27.807 15.594 1.00 58.93 54 ASP B C 1
ATOM 2057 O O . ASP B 2 54 ? -22.161 27.503 16.670 1.00 60.04 54 ASP B O 1
ATOM 2062 N N . GLY B 2 55 ? -21.071 28.985 15.362 1.00 58.93 55 GLY B N 1
ATOM 2063 C CA . GLY B 2 55 ? -21.117 30.058 16.342 1.00 58.98 55 GLY B CA 1
ATOM 2064 C C . GLY B 2 55 ? -19.935 30.135 17.266 1.00 59.79 55 GLY B C 1
ATOM 2065 O O . GLY B 2 55 ? -19.871 31.004 18.149 1.00 59.70 55 GLY B O 1
ATOM 2066 N N . THR B 2 56 ? -18.967 29.264 16.985 1.00 60.00 56 THR B N 1
ATOM 2067 C CA . THR B 2 56 ? -17.757 29.143 17.774 1.00 59.26 56 THR B CA 1
ATOM 2068 C C . THR B 2 56 ? -16.669 30.078 17.339 1.00 57.89 56 THR B C 1
ATOM 2069 O O . THR B 2 56 ? -15.865 30.481 18.168 1.00 56.96 56 THR B O 1
ATOM 2073 N N . ASP B 2 57 ? -16.605 30.407 16.050 1.00 57.09 57 ASP B N 1
ATOM 2074 C CA . ASP B 2 57 ? -15.596 31.370 15.657 1.00 57.09 57 ASP B CA 1
ATOM 2075 C C . ASP B 2 57 ? -16.166 32.650 15.131 1.00 57.76 57 ASP B C 1
ATOM 2076 O O . ASP B 2 57 ? -17.281 32.694 14.613 1.00 58.15 57 ASP B O 1
ATOM 2081 N N . GLU B 2 58 ? -15.431 33.723 15.403 1.00 57.78 58 GLU B N 1
ATOM 2082 C CA . GLU B 2 58 ? -15.803 35.042 14.955 1.00 58.28 58 GLU B CA 1
ATOM 2083 C C . GLU B 2 58 ? -14.553 35.809 14.635 1.00 57.74 58 GLU B C 1
ATOM 2084 O O . GLU B 2 58 ? -13.506 35.628 15.262 1.00 57.46 58 GLU B O 1
ATOM 2090 N N . ARG B 2 59 ? -14.677 36.676 13.638 1.00 57.04 59 ARG B N 1
ATOM 2091 C CA . ARG B 2 59 ? -13.580 37.501 13.161 1.00 55.99 59 ARG B CA 1
ATOM 2092 C C . ARG B 2 59 ? -14.140 38.873 12.999 1.00 55.74 59 ARG B C 1
ATOM 2093 O O . ARG B 2 59 ? -15.280 39.017 12.665 1.00 55.48 59 ARG B O 1
ATOM 2101 N N . TYR B 2 60 ? -13.319 39.877 13.230 1.00 55.35 60 TYR B N 1
ATOM 2102 C CA . TYR B 2 60 ? -13.749 41.261 13.178 1.00 55.44 60 TYR B CA 1
ATOM 2103 C C . TYR B 2 60 ? -12.661 42.040 12.470 1.00 55.89 60 TYR B C 1
ATOM 2104 O O . TYR B 2 60 ? -11.518 41.596 12.403 1.00 57.19 60 TYR B O 1
ATOM 2113 N N . THR B 2 61 ? -13.010 43.168 11.874 1.00 55.31 61 THR B N 1
ATOM 2114 C CA . THR B 2 61 ? -11.986 43.961 11.236 1.00 55.92 61 THR B CA 1
ATOM 2115 C C . THR B 2 61 ? -11.360 44.804 12.358 1.00 56.42 61 THR B C 1
ATOM 2116 O O . THR B 2 61 ? -12.023 45.045 13.382 1.00 56.21 61 THR B O 1
ATOM 2120 N N . ASP B 2 62 ? -10.131 45.286 12.129 1.00 56.61 62 ASP B N 1
ATOM 2121 C CA . ASP B 2 62 ? -9.359 46.062 13.111 1.00 57.24 62 ASP B CA 1
ATOM 2122 C C . ASP B 2 62 ? -10.151 47.195 13.753 1.00 56.58 62 ASP B C 1
ATOM 2123 O O . ASP B 2 62 ? -10.459 47.154 14.939 1.00 57.32 62 ASP B O 1
ATOM 2128 N N . SER B 2 63 ? -10.700 48.008 12.872 1.00 56.03 63 SER B N 1
ATOM 2129 C CA . SER B 2 63 ? -11.571 49.147 13.119 1.00 55.79 63 SER B CA 1
ATOM 2130 C C . SER B 2 63 ? -12.703 48.934 14.152 1.00 54.96 63 SER B C 1
ATOM 2131 O O . SER B 2 63 ? -13.090 49.894 14.826 1.00 52.51 63 SER B O 1
ATOM 2134 N N . VAL B 2 64 ? -13.214 47.703 14.319 1.00 55.59 64 VAL B N 1
ATOM 2135 C CA . VAL B 2 64 ? -14.347 47.498 15.252 1.00 55.86 64 VAL B CA 1
ATOM 2136 C C . VAL B 2 64 ? -14.270 46.500 16.399 1.00 56.96 64 VAL B C 1
ATOM 2137 O O . VAL B 2 64 ? -15.285 46.253 17.079 1.00 56.23 64 VAL B O 1
ATOM 2141 N N . LYS B 2 65 ? -13.117 45.865 16.580 1.00 59.52 65 LYS B N 1
ATOM 2142 C CA . LYS B 2 65 ? -12.968 44.890 17.671 1.00 61.70 65 LYS B CA 1
ATOM 2143 C C . LYS B 2 65 ? -12.940 45.672 18.945 1.00 61.84 65 LYS B C 1
ATOM 2144 O O . LYS B 2 65 ? -12.253 46.694 19.051 1.00 61.74 65 LYS B O 1
ATOM 2150 N N . GLY B 2 66 ? -13.772 45.224 19.872 1.00 62.17 66 GLY B N 1
ATOM 2151 C CA . GLY B 2 66 ? -13.890 45.883 21.149 1.00 62.27 66 GLY B CA 1
ATOM 2152 C C . GLY B 2 66 ? -15.203 46.624 21.142 1.00 62.78 66 GLY B C 1
ATOM 2153 O O . GLY B 2 66 ? -15.834 46.786 22.183 1.00 64.39 66 GLY B O 1
ATOM 2154 N N . ARG B 2 67 ? -15.678 46.957 19.948 1.00 61.87 67 ARG B N 1
ATOM 2155 C CA . ARG B 2 67 ? -16.894 47.728 19.806 1.00 60.13 67 ARG B CA 1
ATOM 2156 C C . ARG B 2 67 ? -18.112 46.895 19.478 1.00 59.12 67 ARG B C 1
ATOM 2157 O O . ARG B 2 67 ? -19.174 47.033 20.096 1.00 58.79 67 ARG B O 1
ATOM 2165 N N . PHE B 2 68 ? -17.935 46.010 18.502 1.00 58.72 68 PHE B N 1
ATOM 2166 C CA . PHE B 2 68 ? -19.026 45.182 17.995 1.00 58.01 68 PHE B CA 1
ATOM 2167 C C . PHE B 2 68 ? -18.872 43.773 18.407 1.00 58.05 68 PHE B C 1
ATOM 2168 O O . PHE B 2 68 ? -17.742 43.312 18.546 1.00 57.73 68 PHE B O 1
ATOM 2176 N N . THR B 2 69 ? -19.975 43.100 18.724 1.00 58.67 69 THR B N 1
ATOM 2177 C CA . THR B 2 69 ? -19.847 41.685 18.991 1.00 58.93 69 THR B CA 1
ATOM 2178 C C . THR B 2 69 ? -20.940 40.920 18.305 1.00 58.66 69 THR B C 1
ATOM 2179 O O . THR B 2 69 ? -22.124 41.276 18.353 1.00 58.56 69 THR B O 1
ATOM 2183 N N . ILE B 2 70 ? -20.486 39.929 17.548 1.00 58.46 70 ILE B N 1
ATOM 2184 C CA . ILE B 2 70 ? -21.375 39.111 16.756 1.00 58.06 70 ILE B CA 1
ATOM 2185 C C . ILE B 2 70 ? -21.680 37.809 17.423 1.00 57.29 70 ILE B C 1
ATOM 2186 O O . ILE B 2 70 ? -20.829 37.246 18.110 1.00 56.38 70 ILE B O 1
ATOM 2191 N N . SER B 2 71 ? -22.929 37.398 17.263 1.00 56.83 71 SER B N 1
ATOM 2192 C CA . SER B 2 71 ? -23.425 36.180 17.859 1.00 58.24 71 SER B CA 1
ATOM 2193 C C . SER B 2 71 ? -24.560 35.658 17.014 1.00 58.64 71 SER B C 1
ATOM 2194 O O . SER B 2 71 ? -25.052 36.367 16.141 1.00 57.64 71 SER B O 1
ATOM 2197 N N . ARG B 2 72 ? -24.992 34.436 17.286 1.00 59.83 72 ARG B N 1
ATOM 2198 C CA . ARG B 2 72 ? -26.107 33.868 16.551 1.00 61.69 72 ARG B CA 1
ATOM 2199 C C . ARG B 2 72 ? -26.945 32.926 17.364 1.00 63.28 72 ARG B C 1
ATOM 2200 O O . ARG B 2 72 ? -26.489 32.391 18.362 1.00 63.42 72 ARG B O 1
ATOM 2208 N N . ASP B 2 73 ? -28.145 32.665 16.876 1.00 65.11 73 ASP B N 1
ATOM 2209 C CA . ASP B 2 73 ? -29.029 31.718 17.518 1.00 67.09 73 ASP B CA 1
ATOM 2210 C C . ASP B 2 73 ? -29.625 30.825 16.442 1.00 67.24 73 ASP B C 1
ATOM 2211 O O . ASP B 2 73 ? -30.799 30.971 16.081 1.00 66.51 73 ASP B O 1
ATOM 2216 N N . ASN B 2 74 ? -28.864 29.833 16.003 1.00 68.08 74 ASN B N 1
ATOM 2217 C CA . ASN B 2 74 ? -29.346 28.918 14.965 1.00 69.52 74 ASN B CA 1
ATOM 2218 C C . ASN B 2 74 ? -30.738 28.324 15.161 1.00 69.98 74 ASN B C 1
ATOM 2219 O O . ASN B 2 74 ? -31.456 28.110 14.184 1.00 69.63 74 ASN B O 1
ATOM 2224 N N . SER B 2 75 ? -31.161 28.206 16.425 1.00 70.75 75 SER B N 1
ATOM 2225 C CA . SER B 2 75 ? -32.487 27.688 16.776 1.00 71.04 75 SER B CA 1
ATOM 2226 C C . SER B 2 75 ? -33.554 28.600 16.207 1.00 71.30 75 SER B C 1
ATOM 2227 O O . SER B 2 75 ? -34.677 28.161 15.962 1.00 71.61 75 SER B O 1
ATOM 2230 N N . LYS B 2 76 ? -33.177 29.843 15.915 1.00 70.44 76 LYS B N 1
ATOM 2231 C CA . LYS B 2 76 ? -34.147 30.803 15.423 1.00 69.74 76 LYS B CA 1
ATOM 2232 C C . LYS B 2 76 ? -33.892 31.440 14.077 1.00 68.33 76 LYS B C 1
ATOM 2233 O O . LYS B 2 76 ? -34.596 32.395 13.714 1.00 67.80 76 LYS B O 1
ATOM 2239 N N . ASN B 2 77 ? -32.930 30.890 13.323 1.00 66.28 77 ASN B N 1
ATOM 2240 C CA . ASN B 2 77 ? -32.530 31.404 11.997 1.00 63.42 77 ASN B CA 1
ATOM 2241 C C . ASN B 2 77 ? -32.061 32.832 12.167 1.00 61.77 77 ASN B C 1
ATOM 2242 O O . ASN B 2 77 ? -32.323 33.700 11.331 1.00 61.71 77 ASN B O 1
ATOM 2247 N N . THR B 2 78 ? -31.234 33.023 13.189 1.00 59.33 78 THR B N 1
ATOM 2248 C CA . THR B 2 78 ? -30.882 34.363 13.579 1.00 57.96 78 THR B CA 1
ATOM 2249 C C . THR B 2 78 ? -29.499 34.687 14.096 1.00 56.79 78 THR B C 1
ATOM 2250 O O . THR B 2 78 ? -28.887 33.916 14.821 1.00 55.72 78 THR B O 1
ATOM 2254 N N . MET B 2 79 ? -28.993 35.818 13.617 1.00 55.54 79 MET B N 1
ATOM 2255 C CA . MET B 2 79 ? -27.773 36.367 14.153 1.00 53.93 79 MET B CA 1
ATOM 2256 C C . MET B 2 79 ? -27.937 37.817 14.418 1.00 52.53 79 MET B C 1
ATOM 2257 O O . MET B 2 79 ? -28.787 38.483 13.826 1.00 52.12 79 MET B O 1
ATOM 2262 N N . SER B 2 80 ? -27.116 38.280 15.344 1.00 51.10 80 SER B N 1
ATOM 2263 C CA . SER B 2 80 ? -27.133 39.647 15.751 1.00 51.40 80 SER B CA 1
ATOM 2264 C C . SER B 2 80 ? -25.775 40.257 15.880 1.00 49.81 80 SER B C 1
ATOM 2265 O O . SER B 2 80 ? -24.768 39.564 16.008 1.00 49.20 80 SER B O 1
ATOM 2268 N N . LEU B 2 81 ? -25.797 41.578 15.921 1.00 49.42 81 LEU B N 1
ATOM 2269 C CA . LEU B 2 81 ? -24.608 42.379 16.054 1.00 49.06 81 LEU B CA 1
ATOM 2270 C C . LEU B 2 81 ? -24.827 43.552 17.001 1.00 49.15 81 LEU B C 1
ATOM 2271 O O . LEU B 2 81 ? -25.575 44.498 16.698 1.00 46.74 81 LEU B O 1
ATOM 2276 N N . GLN B 2 82 ? -24.106 43.489 18.116 1.00 49.45 82 GLN B N 1
ATOM 2277 C CA . GLN B 2 82 ? -24.137 44.513 19.131 1.00 50.81 82 GLN B CA 1
ATOM 2278 C C . GLN B 2 82 ? -23.063 45.517 18.792 1.00 52.41 82 GLN B C 1
ATOM 2279 O O . GLN B 2 82 ? -21.882 45.195 18.742 1.00 53.45 82 GLN B O 1
ATOM 2285 N N . MET B 2 83 ? -23.506 46.731 18.524 1.00 53.07 83 MET B N 1
ATOM 2286 C CA . MET B 2 83 ? -22.622 47.801 18.159 1.00 55.08 83 MET B CA 1
ATOM 2287 C C . MET B 2 83 ? -22.514 48.846 19.231 1.00 55.59 83 MET B C 1
ATOM 2288 O O . MET B 2 83 ? -23.481 49.542 19.550 1.00 54.97 83 MET B O 1
ATOM 2293 N N . ASN B 2 84 ? -21.326 48.953 19.798 1.00 55.39 84 ASN B N 1
ATOM 2294 C CA . ASN B 2 84 ? -21.117 49.934 20.833 1.00 55.75 84 ASN B CA 1
ATOM 2295 C C . ASN B 2 84 ? -20.115 50.933 20.370 1.00 56.31 84 ASN B C 1
ATOM 2296 O O . ASN B 2 84 ? -19.372 50.688 19.410 1.00 55.47 84 ASN B O 1
ATOM 2301 N N . ASN B 2 85 ? -20.169 52.095 21.020 1.00 57.18 85 ASN B N 1
ATOM 2302 C CA . ASN B 2 85 ? -19.275 53.212 20.773 1.00 58.59 85 ASN B CA 1
ATOM 2303 C C . ASN B 2 85 ? -19.313 53.705 19.376 1.00 58.37 85 ASN B C 1
ATOM 2304 O O . ASN B 2 85 ? -18.271 54.004 18.773 1.00 58.56 85 ASN B O 1
ATOM 2309 N N . LEU B 2 86 ? -20.531 53.850 18.883 1.00 58.58 86 LEU B N 1
ATOM 2310 C CA . LEU B 2 86 ? -20.714 54.245 17.518 1.00 58.96 86 LEU B CA 1
ATOM 2311 C C . LEU B 2 86 ? -20.125 55.556 17.143 1.00 59.66 86 LEU B C 1
ATOM 2312 O O . LEU B 2 86 ? -20.179 56.516 17.891 1.00 59.67 86 LEU B O 1
ATOM 2317 N N . ARG B 2 87 ? -19.372 55.507 16.067 1.00 60.20 87 ARG B N 1
ATOM 2318 C CA . ARG B 2 87 ? -18.711 56.677 15.583 1.00 61.45 87 ARG B CA 1
ATOM 2319 C C . ARG B 2 87 ? -19.371 57.097 14.295 1.00 60.84 87 ARG B C 1
ATOM 2320 O O . ARG B 2 87 ? -20.380 56.515 13.892 1.00 60.77 87 ARG B O 1
ATOM 2328 N N . PRO B 2 88 ? -18.838 58.164 13.662 1.00 60.21 88 PRO B N 1
ATOM 2329 C CA . PRO B 2 88 ? -19.323 58.692 12.398 1.00 59.62 88 PRO B CA 1
ATOM 2330 C C . PRO B 2 88 ? -18.851 57.733 11.332 1.00 58.79 88 PRO B C 1
ATOM 2331 O O . PRO B 2 88 ? -19.514 57.577 10.311 1.00 58.69 88 PRO B O 1
ATOM 2335 N N . GLU B 2 89 ? -17.708 57.084 11.604 1.00 57.92 89 GLU B N 1
ATOM 2336 C CA . GLU B 2 89 ? -17.087 56.109 10.701 1.00 56.54 89 GLU B CA 1
ATOM 2337 C C . GLU B 2 89 ? -18.011 54.921 10.477 1.00 54.63 89 GLU B C 1
ATOM 2338 O O . GLU B 2 89 ? -17.917 54.252 9.445 1.00 55.04 89 GLU B O 1
ATOM 2344 N N . ASP B 2 90 ? -18.872 54.660 11.464 1.00 51.83 90 ASP B N 1
ATOM 2345 C CA . ASP B 2 90 ? -19.794 53.530 11.406 1.00 49.29 90 ASP B CA 1
ATOM 2346 C C . ASP B 2 90 ? -21.072 53.741 10.662 1.00 47.92 90 ASP B C 1
ATOM 2347 O O . ASP B 2 90 ? -21.761 52.779 10.348 1.00 48.07 90 ASP B O 1
ATOM 2352 N N . MET B 2 91 ? -21.342 54.999 10.331 1.00 46.06 91 MET B N 1
ATOM 2353 C CA . MET B 2 91 ? -22.520 55.372 9.569 1.00 45.41 91 MET B CA 1
ATOM 2354 C C . MET B 2 91 ? -22.531 54.727 8.186 1.00 43.87 91 MET B C 1
ATOM 2355 O O . MET B 2 91 ? -21.528 54.722 7.459 1.00 44.60 91 MET B O 1
ATOM 2360 N N . GLY B 2 92 ? -23.658 54.106 7.887 1.00 42.02 92 GLY B N 1
ATOM 2361 C CA . GLY B 2 92 ? -23.805 53.493 6.606 1.00 40.20 92 GLY B CA 1
ATOM 2362 C C . GLY B 2 92 ? -24.885 52.471 6.592 1.00 40.99 92 GLY B C 1
ATOM 2363 O O . GLY B 2 92 ? -25.689 52.344 7.510 1.00 42.04 92 GLY B O 1
ATOM 2364 N N . LEU B 2 93 ? -24.888 51.736 5.500 1.00 41.11 93 LEU B N 1
ATOM 2365 C CA . LEU B 2 93 ? -25.863 50.725 5.267 1.00 40.65 93 LEU B CA 1
ATOM 2366 C C . LEU B 2 93 ? -25.164 49.421 5.494 1.00 41.16 93 LEU B C 1
ATOM 2367 O O . LEU B 2 93 ? -24.028 49.237 5.076 1.00 42.87 93 LEU B O 1
ATOM 2372 N N . TYR B 2 94 ? -25.832 48.589 6.283 1.00 39.39 94 TYR B N 1
ATOM 2373 C CA . TYR B 2 94 ? -25.358 47.301 6.736 1.00 38.66 94 TYR B CA 1
ATOM 2374 C C . TYR B 2 94 ? -26.035 46.090 6.145 1.00 38.31 94 TYR B C 1
ATOM 2375 O O . TYR B 2 94 ? -27.230 45.828 6.387 1.00 36.96 94 TYR B O 1
ATOM 2384 N N . TYR B 2 95 ? -25.233 45.295 5.446 1.00 38.74 95 TYR B N 1
ATOM 2385 C CA . TYR B 2 95 ? -25.746 44.090 4.811 1.00 39.34 95 TYR B CA 1
ATOM 2386 C C . TYR B 2 95 ? -25.298 42.813 5.491 1.00 41.86 95 TYR B C 1
ATOM 2387 O O . TYR B 2 95 ? -24.117 42.699 5.876 1.00 41.43 95 TYR B O 1
ATOM 2396 N N . CYS B 2 96 ? -26.238 41.884 5.695 1.00 42.10 96 CYS B N 1
ATOM 2397 C CA . CYS B 2 96 ? -25.848 40.591 6.197 1.00 44.95 96 CYS B CA 1
ATOM 2398 C C . CYS B 2 96 ? -25.715 39.749 4.943 1.00 44.09 96 CYS B C 1
ATOM 2399 O O . CYS B 2 96 ? -26.446 39.935 3.952 1.00 44.49 96 CYS B O 1
ATOM 2402 N N . ALA B 2 97 ? -24.673 38.935 4.956 1.00 42.83 97 ALA B N 1
ATOM 2403 C CA . ALA B 2 97 ? -24.309 38.176 3.789 1.00 44.36 97 ALA B CA 1
ATOM 2404 C C . ALA B 2 97 ? -23.854 36.811 4.139 1.00 45.27 97 ALA B C 1
ATOM 2405 O O . ALA B 2 97 ? -22.932 36.640 4.930 1.00 45.68 97 ALA B O 1
ATOM 2407 N N . ARG B 2 98 ? -24.406 35.844 3.426 1.00 45.85 98 ARG B N 1
ATOM 2408 C CA . ARG B 2 98 ? -24.096 34.467 3.688 1.00 46.94 98 ARG B CA 1
ATOM 2409 C C . ARG B 2 98 ? -22.762 33.946 3.163 1.00 47.42 98 ARG B C 1
ATOM 2410 O O . ARG B 2 98 ? -22.395 34.187 2.022 1.00 47.28 98 ARG B O 1
ATOM 2418 N N . ASP B 2 99 ? -22.049 33.221 4.021 1.00 48.43 99 ASP B N 1
ATOM 2419 C CA . ASP B 2 99 ? -20.786 32.615 3.637 1.00 48.67 99 ASP B CA 1
ATOM 2420 C C . ASP B 2 99 ? -21.206 31.387 2.875 1.00 49.68 99 ASP B C 1
ATOM 2421 O O . ASP B 2 99 ? -22.060 30.632 3.335 1.00 49.61 99 ASP B O 1
ATOM 2426 N N . GLY B 2 100 ? -20.670 31.240 1.669 1.00 50.19 100 GLY B N 1
ATOM 2427 C CA . GLY B 2 100 ? -20.992 30.088 0.864 1.00 51.08 100 GLY B CA 1
ATOM 2428 C C . GLY B 2 100 ? -20.528 28.841 1.586 1.00 53.17 100 GLY B C 1
ATOM 2429 O O . GLY B 2 100 ? -19.487 28.830 2.283 1.00 50.59 100 GLY B O 1
ATOM 2430 N N . LYS B 2 101 ? -21.364 27.819 1.471 1.00 55.50 101 LYS B N 1
ATOM 2431 C CA . LYS B 2 101 ? -21.125 26.522 2.070 1.00 58.91 101 LYS B CA 1
ATOM 2432 C C . LYS B 2 101 ? -19.736 25.993 1.789 1.00 59.80 101 LYS B C 1
ATOM 2433 O O . LYS B 2 101 ? -19.375 25.767 0.647 1.00 59.05 101 LYS B O 1
ATOM 2439 N N . CYS B 2 102 ? -18.906 25.978 2.821 1.00 61.56 102 CYS B N 1
ATOM 2440 C CA . CYS B 2 102 ? -17.585 25.424 2.668 1.00 64.10 102 CYS B CA 1
ATOM 2441 C C . CYS B 2 102 ? -17.994 24.015 2.973 1.00 67.31 102 CYS B C 1
ATOM 2442 O O . CYS B 2 102 ? -18.941 23.808 3.755 1.00 67.90 102 CYS B O 1
ATOM 2445 N N . GLY B 2 103 ? -17.456 23.075 2.190 1.00 70.85 103 GLY B N 1
ATOM 2446 C CA . GLY B 2 103 ? -17.787 21.651 2.332 1.00 74.20 103 GLY B CA 1
ATOM 2447 C C . GLY B 2 103 ? -17.594 21.412 3.726 1.00 76.48 103 GLY B C 1
ATOM 2448 O O . GLY B 2 103 ? -18.527 21.405 4.543 1.00 77.97 103 GLY B O 1
ATOM 2449 N N . GLY B 2 104 ? -16.316 21.314 3.977 1.00 77.59 104 GLY B N 1
ATOM 2450 C CA . GLY B 2 104 ? -15.986 21.312 5.330 1.00 78.43 104 GLY B CA 1
ATOM 2451 C C . GLY B 2 104 ? -15.290 20.399 6.212 1.00 78.34 104 GLY B C 1
ATOM 2452 O O . GLY B 2 104 ? -15.295 19.180 6.092 1.00 79.71 104 GLY B O 1
ATOM 2453 N N . GLY B 2 105 ? -15.274 21.123 7.320 1.00 77.44 105 GLY B N 1
ATOM 2454 C CA . GLY B 2 105 ? -14.711 20.799 8.601 1.00 75.27 105 GLY B CA 1
ATOM 2455 C C . GLY B 2 105 ? -15.115 22.047 9.389 1.00 73.69 105 GLY B C 1
ATOM 2456 O O . GLY B 2 105 ? -16.313 22.342 9.522 1.00 73.63 105 GLY B O 1
ATOM 2457 N N . ARG B 2 106 ? -14.129 22.759 9.937 1.00 71.38 106 ARG B N 1
ATOM 2458 C CA . ARG B 2 106 ? -14.357 24.007 10.677 1.00 68.82 106 ARG B CA 1
ATOM 2459 C C . ARG B 2 106 ? -13.898 25.037 9.691 1.00 66.18 106 ARG B C 1
ATOM 2460 O O . ARG B 2 106 ? -12.797 25.606 9.769 1.00 65.19 106 ARG B O 1
ATOM 2468 N N . CYS B 2 107 ? -14.822 25.332 8.802 1.00 63.36 107 CYS B N 1
ATOM 2469 C CA . CYS B 2 107 ? -14.515 26.171 7.691 1.00 60.51 107 CYS B CA 1
ATOM 2470 C C . CYS B 2 107 ? -15.301 27.433 7.485 1.00 58.33 107 CYS B C 1
ATOM 2471 O O . CYS B 2 107 ? -16.381 27.631 8.049 1.00 58.04 107 CYS B O 1
ATOM 2474 N N . TYR B 2 108 ? -14.739 28.242 6.599 1.00 56.15 108 TYR B N 1
ATOM 2475 C CA . TYR B 2 108 ? -15.321 29.479 6.098 1.00 53.76 108 TYR B CA 1
ATOM 2476 C C . TYR B 2 108 ? -14.842 29.476 4.654 1.00 52.51 108 TYR B C 1
ATOM 2477 O O . TYR B 2 108 ? -13.662 29.141 4.387 1.00 50.60 108 TYR B O 1
ATOM 2486 N N . SER B 2 109 ? -15.735 29.837 3.728 1.00 49.58 109 SER B N 1
ATOM 2487 C CA . SER B 2 109 ? -15.348 29.918 2.324 1.00 48.28 109 SER B CA 1
ATOM 2488 C C . SER B 2 109 ? -14.818 31.289 1.941 1.00 47.24 109 SER B C 1
ATOM 2489 O O . SER B 2 109 ? -13.973 31.383 1.064 1.00 47.86 109 SER B O 1
ATOM 2492 N N . GLY B 2 110 ? -15.359 32.338 2.572 1.00 46.27 110 GLY B N 1
ATOM 2493 C CA . GLY B 2 110 ? -15.002 33.719 2.252 1.00 45.20 110 GLY B CA 1
ATOM 2494 C C . GLY B 2 110 ? -15.811 34.248 1.063 1.00 44.66 110 GLY B C 1
ATOM 2495 O O . GLY B 2 110 ? -15.615 35.368 0.594 1.00 45.29 110 GLY B O 1
ATOM 2496 N N . LEU B 2 111 ? -16.756 33.441 0.597 1.00 42.64 111 LEU B N 1
ATOM 2497 C CA . LEU B 2 111 ? -17.551 33.769 -0.573 1.00 41.91 111 LEU B CA 1
ATOM 2498 C C . LEU B 2 111 ? -18.941 34.206 -0.107 1.00 41.19 111 LEU B C 1
ATOM 2499 O O . LEU B 2 111 ? -19.578 33.530 0.691 1.00 41.70 111 LEU B O 1
ATOM 2504 N N . LEU B 2 112 ? -19.388 35.368 -0.552 1.00 38.49 112 LEU B N 1
ATOM 2505 C CA . LEU B 2 112 ? -20.677 35.870 -0.079 1.00 37.85 112 LEU B CA 1
ATOM 2506 C C . LEU B 2 112 ? -21.716 35.615 -1.110 1.00 37.07 112 LEU B C 1
ATOM 2507 O O . LEU B 2 112 ? -21.908 36.418 -2.020 1.00 36.18 112 LEU B O 1
ATOM 2512 N N . ASP B 2 113 ? -22.359 34.459 -0.977 1.00 37.25 113 ASP B N 1
ATOM 2513 C CA . ASP B 2 113 ? -23.272 34.027 -2.007 1.00 39.56 113 ASP B CA 1
ATOM 2514 C C . ASP B 2 113 ? -24.656 34.608 -2.002 1.00 40.79 113 ASP B C 1
ATOM 2515 O O . ASP B 2 113 ? -25.368 34.514 -3.005 1.00 40.48 113 ASP B O 1
ATOM 2520 N N . TYR B 2 114 ? -25.063 35.159 -0.868 1.00 41.25 114 TYR B N 1
ATOM 2521 C CA . TYR B 2 114 ? -26.365 35.799 -0.783 1.00 42.10 114 TYR B CA 1
ATOM 2522 C C . TYR B 2 114 ? -26.331 36.946 0.132 1.00 40.54 114 TYR B C 1
ATOM 2523 O O . TYR B 2 114 ? -25.858 36.831 1.264 1.00 39.86 114 TYR B O 1
ATOM 2532 N N . TRP B 2 115 ? -26.809 38.069 -0.377 1.00 38.06 115 TRP B N 1
ATOM 2533 C CA . TRP B 2 115 ? -26.866 39.252 0.420 1.00 38.84 115 TRP B CA 1
ATOM 2534 C C . TRP B 2 115 ? -28.274 39.733 0.637 1.00 39.87 115 TRP B C 1
ATOM 2535 O O . TRP B 2 115 ? -29.180 39.488 -0.149 1.00 38.93 115 TRP B O 1
ATOM 2546 N N . GLY B 2 116 ? -28.422 40.420 1.757 1.00 42.64 116 GLY B N 1
ATOM 2547 C CA . GLY B 2 116 ? -29.675 41.039 2.119 1.00 44.82 116 GLY B CA 1
ATOM 2548 C C . GLY B 2 116 ? -29.624 42.452 1.557 1.00 46.17 116 GLY B C 1
ATOM 2549 O O . GLY B 2 116 ? -28.595 42.900 1.029 1.00 45.41 116 GLY B O 1
ATOM 2550 N N . GLN B 2 117 ? -30.723 43.171 1.738 1.00 48.18 117 GLN B N 1
ATOM 2551 C CA . GLN B 2 117 ? -30.876 44.529 1.238 1.00 49.82 117 GLN B CA 1
ATOM 2552 C C . GLN B 2 117 ? -30.200 45.594 2.029 1.00 49.09 117 GLN B C 1
ATOM 2553 O O . GLN B 2 117 ? -29.769 46.597 1.480 1.00 50.29 117 GLN B O 1
ATOM 2559 N N . GLY B 2 118 ? -30.132 45.354 3.330 1.00 49.62 118 GLY B N 1
ATOM 2560 C CA . GLY B 2 118 ? -29.482 46.257 4.242 1.00 48.95 118 GLY B CA 1
ATOM 2561 C C . GLY B 2 118 ? -30.371 47.023 5.164 1.00 48.29 118 GLY B C 1
ATOM 2562 O O . GLY B 2 118 ? -31.560 47.239 4.888 1.00 48.27 118 GLY B O 1
ATOM 2563 N N . THR B 2 119 ? -29.807 47.307 6.331 1.00 48.04 119 THR B N 1
ATOM 2564 C CA . THR B 2 119 ? -30.478 48.157 7.299 1.00 47.58 119 THR B CA 1
ATOM 2565 C C . THR B 2 119 ? -29.531 49.303 7.567 1.00 46.75 119 THR B C 1
ATOM 2566 O O . THR B 2 119 ? -28.303 49.165 7.558 1.00 45.18 119 THR B O 1
ATOM 2570 N N . MET B 2 120 ? -30.143 50.449 7.778 1.00 46.78 120 MET B N 1
ATOM 2571 C CA . MET B 2 120 ? -29.437 51.685 7.939 1.00 46.95 120 MET B CA 1
ATOM 2572 C C . MET B 2 120 ? -29.089 52.155 9.317 1.00 46.37 120 MET B C 1
ATOM 2573 O O . MET B 2 120 ? -29.942 52.259 10.197 1.00 46.73 120 MET B O 1
ATOM 2578 N N . VAL B 2 121 ? -27.815 52.493 9.453 1.00 45.18 121 VAL B N 1
ATOM 2579 C CA . VAL B 2 121 ? -27.261 53.012 10.680 1.00 42.59 121 VAL B CA 1
ATOM 2580 C C . VAL B 2 121 ? -26.835 54.423 10.364 1.00 42.60 121 VAL B C 1
ATOM 2581 O O . VAL B 2 121 ? -25.962 54.670 9.504 1.00 41.31 121 VAL B O 1
ATOM 2585 N N . THR B 2 122 ? -27.465 55.330 11.103 1.00 41.79 122 THR B N 1
ATOM 2586 C CA . THR B 2 122 ? -27.229 56.749 11.004 1.00 41.26 122 THR B CA 1
ATOM 2587 C C . THR B 2 122 ? -26.583 57.184 12.299 1.00 40.38 122 THR B C 1
ATOM 2588 O O . THR B 2 122 ? -27.045 56.825 13.364 1.00 42.20 122 THR B O 1
ATOM 2592 N N . VAL B 2 123 ? -25.511 57.953 12.201 1.00 39.72 123 VAL B N 1
ATOM 2593 C CA . VAL B 2 123 ? -24.852 58.458 13.387 1.00 39.69 123 VAL B CA 1
ATOM 2594 C C . VAL B 2 123 ? -24.852 59.958 13.320 1.00 40.82 123 VAL B C 1
ATOM 2595 O O . VAL B 2 123 ? -24.169 60.568 12.470 1.00 41.36 123 VAL B O 1
ATOM 2599 N N . SER B 2 124 ? -25.538 60.562 14.281 1.00 38.95 124 SER B N 1
ATOM 2600 C CA . SER B 2 124 ? -25.602 61.997 14.284 1.00 37.65 124 SER B CA 1
ATOM 2601 C C . SER B 2 124 ? -25.868 62.558 15.623 1.00 38.48 124 SER B C 1
ATOM 2602 O O . SER B 2 124 ? -26.298 61.849 16.519 1.00 39.04 124 SER B O 1
ATOM 2605 N N . SER B 2 125 ? -25.602 63.852 15.756 1.00 39.47 125 SER B N 1
ATOM 2606 C CA . SER B 2 125 ? -25.833 64.547 17.005 1.00 40.41 125 SER B CA 1
ATOM 2607 C C . SER B 2 125 ? -27.114 65.371 16.967 1.00 40.14 125 SER B C 1
ATOM 2608 O O . SER B 2 125 ? -27.514 65.962 17.971 1.00 41.68 125 SER B O 1
ATOM 2611 N N . ALA B 2 126 ? -27.758 65.372 15.802 1.00 38.98 126 ALA B N 1
ATOM 2612 C CA . ALA B 2 126 ? -28.965 66.148 15.566 1.00 38.47 126 ALA B CA 1
ATOM 2613 C C . ALA B 2 126 ? -30.239 65.561 16.078 1.00 37.96 126 ALA B C 1
ATOM 2614 O O . ALA B 2 126 ? -30.372 64.369 16.221 1.00 39.59 126 ALA B O 1
ATOM 2616 N N . SER B 2 127 ? -31.178 66.435 16.363 1.00 37.30 127 SER B N 1
ATOM 2617 C CA . SER B 2 127 ? -32.463 66.010 16.836 1.00 36.98 127 SER B CA 1
ATOM 2618 C C . SER B 2 127 ? -33.420 65.878 15.686 1.00 37.14 127 SER B C 1
ATOM 2619 O O . SER B 2 127 ? -33.311 66.597 14.681 1.00 36.81 127 SER B O 1
ATOM 2622 N N . PHE B 2 128 ? -34.393 64.993 15.859 1.00 37.91 128 PHE B N 1
ATOM 2623 C CA . PHE B 2 128 ? -35.452 64.830 14.866 1.00 38.73 128 PHE B CA 1
ATOM 2624 C C . PHE B 2 128 ? -36.203 66.102 14.657 1.00 39.51 128 PHE B C 1
ATOM 2625 O O . PHE B 2 128 ? -36.457 66.856 15.599 1.00 40.13 128 PHE B O 1
ATOM 2633 N N . LYS B 2 129 ? -36.463 66.378 13.399 1.00 40.58 129 LYS B N 1
ATOM 2634 C CA . LYS B 2 129 ? -37.186 67.561 13.051 1.00 40.98 129 LYS B CA 1
ATOM 2635 C C . LYS B 2 129 ? -37.920 67.377 11.769 1.00 39.49 129 LYS B C 1
ATOM 2636 O O . LYS B 2 129 ? -37.413 66.797 10.822 1.00 40.23 129 LYS B O 1
ATOM 2642 N N . GLY B 2 130 ? -39.150 67.853 11.786 1.00 37.89 130 GLY B N 1
ATOM 2643 C CA . GLY B 2 130 ? -39.965 67.851 10.599 1.00 36.81 130 GLY B CA 1
ATOM 2644 C C . GLY B 2 130 ? -39.497 68.972 9.667 1.00 35.82 130 GLY B C 1
ATOM 2645 O O . GLY B 2 130 ? -38.884 69.940 10.084 1.00 33.69 130 GLY B O 1
ATOM 2646 N N . PRO B 2 131 ? -39.765 68.843 8.379 1.00 37.26 131 PRO B N 1
ATOM 2647 C CA . PRO B 2 131 ? -39.383 69.823 7.363 1.00 36.96 131 PRO B CA 1
ATOM 2648 C C . PRO B 2 131 ? -40.255 71.028 7.216 1.00 37.70 131 PRO B C 1
ATOM 2649 O O . PRO B 2 131 ? -41.401 71.028 7.640 1.00 37.98 131 PRO B O 1
ATOM 2653 N N . SER B 2 132 ? -39.649 72.053 6.628 1.00 38.32 132 SER B N 1
ATOM 2654 C CA . SER B 2 132 ? -40.310 73.283 6.230 1.00 38.39 132 SER B CA 1
ATOM 2655 C C . SER B 2 132 ? -40.327 73.110 4.722 1.00 38.57 132 SER B C 1
ATOM 2656 O O . SER B 2 132 ? -39.325 72.710 4.095 1.00 38.31 132 SER B O 1
ATOM 2659 N N . VAL B 2 133 ? -41.504 73.335 4.159 1.00 37.55 133 VAL B N 1
ATOM 2660 C CA . VAL B 2 133 ? -41.718 73.137 2.741 1.00 37.16 133 VAL B CA 1
ATOM 2661 C C . VAL B 2 133 ? -41.980 74.469 2.060 1.00 38.05 133 VAL B C 1
ATOM 2662 O O . VAL B 2 133 ? -42.917 75.194 2.393 1.00 38.98 133 VAL B O 1
ATOM 2666 N N . PHE B 2 134 ? -41.112 74.783 1.112 1.00 38.02 134 PHE B N 1
ATOM 2667 C CA . PHE B 2 134 ? -41.174 76.032 0.395 1.00 35.55 134 PHE B CA 1
ATOM 2668 C C . PHE B 2 134 ? -41.425 75.851 -1.072 1.00 36.03 134 PHE B C 1
ATOM 2669 O O . PHE B 2 134 ? -41.035 74.844 -1.667 1.00 34.75 134 PHE B O 1
ATOM 2677 N N . PRO B 2 135 ? -42.150 76.807 -1.663 1.00 35.94 135 PRO B N 1
ATOM 2678 C CA . PRO B 2 135 ? -42.453 76.743 -3.081 1.00 36.05 135 PRO B CA 1
ATOM 2679 C C . PRO B 2 135 ? -41.315 77.251 -3.941 1.00 37.57 135 PRO B C 1
ATOM 2680 O O . PRO B 2 135 ? -40.596 78.163 -3.559 1.00 38.00 135 PRO B O 1
ATOM 2684 N N . LEU B 2 136 ? -41.141 76.607 -5.079 1.00 38.28 136 LEU B N 1
ATOM 2685 C CA . LEU B 2 136 ? -40.171 77.025 -6.074 1.00 41.39 136 LEU B CA 1
ATOM 2686 C C . LEU B 2 136 ? -41.173 77.412 -7.130 1.00 42.21 136 LEU B C 1
ATOM 2687 O O . LEU B 2 136 ? -41.736 76.584 -7.859 1.00 41.01 136 LEU B O 1
ATOM 2692 N N . ALA B 2 137 ? -41.463 78.696 -7.131 1.00 44.59 137 ALA B N 1
ATOM 2693 C CA . ALA B 2 137 ? -42.476 79.216 -8.008 1.00 47.41 137 ALA B CA 1
ATOM 2694 C C . ALA B 2 137 ? -42.157 79.375 -9.478 1.00 49.11 137 ALA B C 1
ATOM 2695 O O . ALA B 2 137 ? -41.095 79.877 -9.854 1.00 49.11 137 ALA B O 1
ATOM 2697 N N . PRO B 2 138 ? -43.092 78.905 -10.331 1.00 51.05 138 PRO B N 1
ATOM 2698 C CA . PRO B 2 138 ? -43.063 78.938 -11.791 1.00 53.01 138 PRO B CA 1
ATOM 2699 C C . PRO B 2 138 ? -42.966 80.404 -12.149 1.00 54.80 138 PRO B C 1
ATOM 2700 O O . PRO B 2 138 ? -43.567 81.268 -11.494 1.00 54.92 138 PRO B O 1
ATOM 2704 N N . SER B 2 139 ? -42.199 80.660 -13.192 1.00 57.11 139 SER B N 1
ATOM 2705 C CA . SER B 2 139 ? -41.869 82.013 -13.566 1.00 59.50 139 SER B CA 1
ATOM 2706 C C . SER B 2 139 ? -41.594 82.178 -15.061 1.00 59.34 139 SER B C 1
ATOM 2707 O O . SER B 2 139 ? -41.749 81.235 -15.830 1.00 59.64 139 SER B O 1
ATOM 2710 N N . THR B 2 147 ? -43.988 75.349 -21.634 1.00 51.38 147 THR B N 1
ATOM 2711 C CA . THR B 2 147 ? -43.459 74.564 -20.505 1.00 51.38 147 THR B CA 1
ATOM 2712 C C . THR B 2 147 ? -42.718 75.306 -19.403 1.00 50.67 147 THR B C 1
ATOM 2713 O O . THR B 2 147 ? -41.720 75.982 -19.638 1.00 51.07 147 THR B O 1
ATOM 2717 N N . ALA B 2 148 ? -43.148 75.044 -18.180 1.00 48.62 148 ALA B N 1
ATOM 2718 C CA . ALA B 2 148 ? -42.555 75.660 -17.025 1.00 45.62 148 ALA B CA 1
ATOM 2719 C C . ALA B 2 148 ? -42.277 74.674 -15.934 1.00 44.33 148 ALA B C 1
ATOM 2720 O O . ALA B 2 148 ? -42.948 73.643 -15.792 1.00 43.53 148 ALA B O 1
ATOM 2722 N N . ALA B 2 149 ? -41.275 75.041 -15.148 1.00 41.60 149 ALA B N 1
ATOM 2723 C CA . ALA B 2 149 ? -40.849 74.259 -14.013 1.00 40.69 149 ALA B CA 1
ATOM 2724 C C . ALA B 2 149 ? -41.325 74.887 -12.697 1.00 39.91 149 ALA B C 1
ATOM 2725 O O . ALA B 2 149 ? -41.462 76.101 -12.550 1.00 38.99 149 ALA B O 1
ATOM 2727 N N . LEU B 2 150 ? -41.604 74.034 -11.735 1.00 38.53 150 LEU B N 1
ATOM 2728 C CA . LEU B 2 150 ? -42.019 74.509 -10.437 1.00 39.19 150 LEU B CA 1
ATOM 2729 C C . LEU B 2 150 ? -41.620 73.419 -9.445 1.00 37.97 150 LEU B C 1
ATOM 2730 O O . LEU B 2 150 ? -41.286 72.321 -9.857 1.00 38.11 150 LEU B O 1
ATOM 2735 N N . GLY B 2 151 ? -41.640 73.733 -8.155 1.00 38.39 151 GLY B N 1
ATOM 2736 C CA . GLY B 2 151 ? -41.237 72.754 -7.178 1.00 36.81 151 GLY B CA 1
ATOM 2737 C C . GLY B 2 151 ? -41.476 73.094 -5.737 1.00 36.33 151 GLY B C 1
ATOM 2738 O O . GLY B 2 151 ? -42.241 74.013 -5.413 1.00 38.93 151 GLY B O 1
ATOM 2739 N N . CYS B 2 152 ? -40.932 72.217 -4.899 1.00 36.36 152 CYS B N 1
ATOM 2740 C CA . CYS B 2 152 ? -40.983 72.314 -3.462 1.00 36.21 152 CYS B CA 1
ATOM 2741 C C . CYS B 2 152 ? -39.595 72.098 -2.939 1.00 35.56 152 CYS B C 1
ATOM 2742 O O . CYS B 2 152 ? -38.854 71.227 -3.390 1.00 35.29 152 CYS B O 1
ATOM 2745 N N . LEU B 2 153 ? -39.228 72.980 -2.044 1.00 35.07 153 LEU B N 1
ATOM 2746 C CA . LEU B 2 153 ? -37.967 72.915 -1.387 1.00 33.98 153 LEU B CA 1
ATOM 2747 C C . LEU B 2 153 ? -38.283 72.368 -0.015 1.00 34.19 153 LEU B C 1
ATOM 2748 O O . LEU B 2 153 ? -38.922 73.029 0.784 1.00 34.84 153 LEU B O 1
ATOM 2753 N N . VAL B 2 154 ? -37.817 71.156 0.249 1.00 34.78 154 VAL B N 1
ATOM 2754 C CA . VAL B 2 154 ? -38.069 70.477 1.519 1.00 36.37 154 VAL B CA 1
ATOM 2755 C C . VAL B 2 154 ? -36.810 70.632 2.346 1.00 38.23 154 VAL B C 1
ATOM 2756 O O . VAL B 2 154 ? -35.838 69.897 2.223 1.00 38.51 154 VAL B O 1
ATOM 2760 N N . LYS B 2 155 ? -36.952 71.473 3.342 1.00 38.98 155 LYS B N 1
ATOM 2761 C CA . LYS B 2 155 ? -35.824 71.881 4.077 1.00 39.23 155 LYS B CA 1
ATOM 2762 C C . LYS B 2 155 ? -35.802 71.723 5.581 1.00 37.95 155 LYS B C 1
ATOM 2763 O O . LYS B 2 155 ? -36.809 71.793 6.277 1.00 37.00 155 LYS B O 1
ATOM 2769 N N . ASP B 2 156 ? -34.601 71.471 6.057 1.00 36.85 156 ASP B N 1
ATOM 2770 C CA . ASP B 2 156 ? -34.338 71.350 7.449 1.00 36.44 156 ASP B CA 1
ATOM 2771 C C . ASP B 2 156 ? -35.074 70.284 8.222 1.00 37.37 156 ASP B C 1
ATOM 2772 O O . ASP B 2 156 ? -35.844 70.580 9.141 1.00 38.26 156 ASP B O 1
ATOM 2777 N N . TYR B 2 157 ? -34.800 69.037 7.864 1.00 36.29 157 TYR B N 1
ATOM 2778 C CA . TYR B 2 157 ? -35.394 67.924 8.557 1.00 34.15 157 TYR B CA 1
ATOM 2779 C C . TYR B 2 157 ? -34.320 66.970 8.931 1.00 33.57 157 TYR B C 1
ATOM 2780 O O . TYR B 2 157 ? -33.280 66.910 8.275 1.00 30.55 157 TYR B O 1
ATOM 2789 N N . PHE B 2 158 ? -34.675 66.141 9.907 1.00 32.94 158 PHE B N 1
ATOM 2790 C CA . PHE B 2 158 ? -33.848 65.087 10.386 1.00 32.16 158 PHE B CA 1
ATOM 2791 C C . PHE B 2 158 ? -34.719 63.980 11.005 1.00 32.35 158 PHE B C 1
ATOM 2792 O O . PHE B 2 158 ? -35.446 64.186 11.925 1.00 33.36 158 PHE B O 1
ATOM 2800 N N . PRO B 2 159 ? -34.541 62.758 10.559 1.00 33.33 159 PRO B N 1
ATOM 2801 C CA . PRO B 2 159 ? -33.596 62.348 9.531 1.00 33.48 159 PRO B CA 1
ATOM 2802 C C . PRO B 2 159 ? -34.215 61.911 8.255 1.00 33.66 159 PRO B C 1
ATOM 2803 O O . PRO B 2 159 ? -35.382 62.191 7.975 1.00 31.79 159 PRO B O 1
ATOM 2807 N N . GLU B 2 160 ? -33.380 61.202 7.503 1.00 34.62 160 GLU B N 1
ATOM 2808 C CA . GLU B 2 160 ? -33.767 60.627 6.246 1.00 36.42 160 GLU B CA 1
ATOM 2809 C C . GLU B 2 160 ? -34.609 59.413 6.612 1.00 36.40 160 GLU B C 1
ATOM 2810 O O . GLU B 2 160 ? -34.372 58.768 7.642 1.00 35.62 160 GLU B O 1
ATOM 2816 N N . PRO B 2 161 ? -35.601 59.091 5.784 1.00 36.14 161 PRO B N 1
ATOM 2817 C CA . PRO B 2 161 ? -35.945 59.793 4.560 1.00 37.31 161 PRO B CA 1
ATOM 2818 C C . PRO B 2 161 ? -37.223 60.599 4.571 1.00 39.43 161 PRO B C 1
ATOM 2819 O O . PRO B 2 161 ? -38.049 60.514 5.487 1.00 40.07 161 PRO B O 1
ATOM 2823 N N . VAL B 2 162 ? -37.424 61.258 3.446 1.00 39.35 162 VAL B N 1
ATOM 2824 C CA . VAL B 2 162 ? -38.595 62.042 3.246 1.00 40.31 162 VAL B CA 1
ATOM 2825 C C . VAL B 2 162 ? -39.191 61.529 1.926 1.00 41.40 162 VAL B C 1
ATOM 2826 O O . VAL B 2 162 ? -38.451 61.119 1.025 1.00 42.50 162 VAL B O 1
ATOM 2830 N N . THR B 2 163 ? -40.507 61.387 1.862 1.00 41.95 163 THR B N 1
ATOM 2831 C CA . THR B 2 163 ? -41.098 60.960 0.603 1.00 41.99 163 THR B CA 1
ATOM 2832 C C . THR B 2 163 ? -41.867 62.115 0.016 1.00 41.26 163 THR B C 1
ATOM 2833 O O . THR B 2 163 ? -42.540 62.867 0.727 1.00 41.30 163 THR B O 1
ATOM 2837 N N . VAL B 2 164 ? -41.717 62.293 -1.287 1.00 40.98 164 VAL B N 1
ATOM 2838 C CA . VAL B 2 164 ? -42.444 63.332 -1.971 1.00 38.53 164 VAL B CA 1
ATOM 2839 C C . VAL B 2 164 ? -43.306 62.807 -3.105 1.00 37.51 164 VAL B C 1
ATOM 2840 O O . VAL B 2 164 ? -42.909 61.901 -3.840 1.00 37.89 164 VAL B O 1
ATOM 2844 N N . SER B 2 165 ? -44.503 63.373 -3.214 1.00 36.10 165 SER B N 1
ATOM 2845 C CA . SER B 2 165 ? -45.407 63.051 -4.307 1.00 35.62 165 SER B CA 1
ATOM 2846 C C . SER B 2 165 ? -46.051 64.333 -4.766 1.00 35.64 165 SER B C 1
ATOM 2847 O O . SER B 2 165 ? -46.059 65.354 -4.073 1.00 35.08 165 SER B O 1
ATOM 2850 N N . TRP B 2 166 ? -46.549 64.290 -5.982 1.00 35.40 166 TRP B N 1
ATOM 2851 C CA . TRP B 2 166 ? -47.226 65.445 -6.525 1.00 35.77 166 TRP B CA 1
ATOM 2852 C C . TRP B 2 166 ? -48.663 65.105 -6.822 1.00 36.56 166 TRP B C 1
ATOM 2853 O O . TRP B 2 166 ? -48.953 64.022 -7.340 1.00 35.69 166 TRP B O 1
ATOM 2864 N N . ASN B 2 167 ? -49.559 66.021 -6.458 1.00 37.23 167 ASN B N 1
ATOM 2865 C CA . ASN B 2 167 ? -51.015 65.874 -6.657 1.00 38.61 167 ASN B CA 1
ATOM 2866 C C . ASN B 2 167 ? -51.547 64.526 -6.222 1.00 39.83 167 ASN B C 1
ATOM 2867 O O . ASN B 2 167 ? -52.268 63.834 -6.969 1.00 40.21 167 ASN B O 1
ATOM 2872 N N . SER B 2 168 ? -51.132 64.159 -5.014 1.00 40.77 168 SER B N 1
ATOM 2873 C CA . SER B 2 168 ? -51.448 62.891 -4.375 1.00 43.60 168 SER B CA 1
ATOM 2874 C C . SER B 2 168 ? -51.115 61.675 -5.223 1.00 45.18 168 SER B C 1
ATOM 2875 O O . SER B 2 168 ? -51.830 60.675 -5.200 1.00 46.40 168 SER B O 1
ATOM 2878 N N . GLY B 2 169 ? -50.028 61.769 -5.990 1.00 44.98 169 GLY B N 1
ATOM 2879 C CA . GLY B 2 169 ? -49.629 60.639 -6.809 1.00 45.88 169 GLY B CA 1
ATOM 2880 C C . GLY B 2 169 ? -50.159 60.561 -8.229 1.00 46.72 169 GLY B C 1
ATOM 2881 O O . GLY B 2 169 ? -49.798 59.618 -8.956 1.00 46.71 169 GLY B O 1
ATOM 2882 N N . ALA B 2 170 ? -51.024 61.504 -8.622 1.00 45.94 170 ALA B N 1
ATOM 2883 C CA . ALA B 2 170 ? -51.565 61.519 -9.989 1.00 46.07 170 ALA B CA 1
ATOM 2884 C C . ALA B 2 170 ? -50.596 62.152 -10.967 1.00 45.46 170 ALA B C 1
ATOM 2885 O O . ALA B 2 170 ? -50.778 62.047 -12.173 1.00 45.74 170 ALA B O 1
ATOM 2887 N N . LEU B 2 171 ? -49.606 62.859 -10.433 1.00 44.54 171 LEU B N 1
ATOM 2888 C CA . LEU B 2 171 ? -48.624 63.537 -11.245 1.00 43.80 171 LEU B CA 1
ATOM 2889 C C . LEU B 2 171 ? -47.264 62.882 -11.042 1.00 43.88 171 LEU B C 1
ATOM 2890 O O . LEU B 2 171 ? -46.597 63.096 -10.031 1.00 43.01 171 LEU B O 1
ATOM 2895 N N . THR B 2 172 ? -46.829 62.154 -12.057 1.00 43.94 172 THR B N 1
ATOM 2896 C CA . THR B 2 172 ? -45.567 61.429 -12.006 1.00 45.44 172 THR B CA 1
ATOM 2897 C C . THR B 2 172 ? -44.583 61.857 -13.102 1.00 45.68 172 THR B C 1
ATOM 2898 O O . THR B 2 172 ? -43.361 61.764 -12.934 1.00 45.41 172 THR B O 1
ATOM 2902 N N . SER B 2 173 ? -45.143 62.358 -14.200 1.00 44.51 173 SER B N 1
ATOM 2903 C CA . SER B 2 173 ? -44.375 62.739 -15.371 1.00 43.87 173 SER B CA 1
ATOM 2904 C C . SER B 2 173 ? -43.654 64.049 -15.332 1.00 41.60 173 SER B C 1
ATOM 2905 O O . SER B 2 173 ? -44.225 65.087 -14.996 1.00 42.20 173 SER B O 1
ATOM 2908 N N . GLY B 2 174 ? -42.365 63.962 -15.648 1.00 40.59 174 GLY B N 1
ATOM 2909 C CA . GLY B 2 174 ? -41.484 65.119 -15.625 1.00 37.73 174 GLY B CA 1
ATOM 2910 C C . GLY B 2 174 ? -41.118 65.522 -14.220 1.00 37.40 174 GLY B C 1
ATOM 2911 O O . GLY B 2 174 ? -40.760 66.664 -13.984 1.00 39.25 174 GLY B O 1
ATOM 2912 N N . VAL B 2 175 ? -41.302 64.601 -13.282 1.00 38.63 175 VAL B N 1
ATOM 2913 C CA . VAL B 2 175 ? -40.976 64.821 -11.891 1.00 38.73 175 VAL B CA 1
ATOM 2914 C C . VAL B 2 175 ? -39.565 64.367 -11.599 1.00 38.86 175 VAL B C 1
ATOM 2915 O O . VAL B 2 175 ? -39.172 63.263 -11.955 1.00 38.59 175 VAL B O 1
ATOM 2919 N N . HIS B 2 176 ? -38.803 65.274 -11.012 1.00 39.09 176 HIS B N 1
ATOM 2920 C CA . HIS B 2 176 ? -37.493 64.930 -10.523 1.00 38.38 176 HIS B CA 1
ATOM 2921 C C . HIS B 2 176 ? -37.419 65.304 -9.085 1.00 37.51 176 HIS B C 1
ATOM 2922 O O . HIS B 2 176 ? -37.562 66.475 -8.731 1.00 38.59 176 HIS B O 1
ATOM 2929 N N . THR B 2 177 ? -37.191 64.286 -8.267 1.00 36.12 177 THR B N 1
ATOM 2930 C CA . THR B 2 177 ? -37.021 64.436 -6.842 1.00 36.24 177 THR B CA 1
ATOM 2931 C C . THR B 2 177 ? -35.597 64.060 -6.535 1.00 36.64 177 THR B C 1
ATOM 2932 O O . THR B 2 177 ? -35.217 62.903 -6.532 1.00 38.44 177 THR B O 1
ATOM 2936 N N . PHE B 2 178 ? -34.849 65.092 -6.196 1.00 37.04 178 PHE B N 1
ATOM 2937 C CA . PHE B 2 178 ? -33.426 65.033 -5.933 1.00 36.47 178 PHE B CA 1
ATOM 2938 C C . PHE B 2 178 ? -32.940 64.506 -4.648 1.00 36.67 178 PHE B C 1
ATOM 2939 O O . PHE B 2 178 ? -33.596 64.652 -3.609 1.00 37.79 178 PHE B O 1
ATOM 2947 N N . PRO B 2 179 ? -31.746 63.891 -4.679 1.00 36.55 179 PRO B N 1
ATOM 2948 C CA . PRO B 2 179 ? -31.148 63.366 -3.454 1.00 35.66 179 PRO B CA 1
ATOM 2949 C C . PRO B 2 179 ? -30.934 64.550 -2.494 1.00 35.21 179 PRO B C 1
ATOM 2950 O O . PRO B 2 179 ? -30.713 65.687 -2.900 1.00 34.59 179 PRO B O 1
ATOM 2954 N N . ALA B 2 180 ? -31.110 64.270 -1.218 1.00 35.84 180 ALA B N 1
ATOM 2955 C CA . ALA B 2 180 ? -30.952 65.266 -0.199 1.00 36.07 180 ALA B CA 1
ATOM 2956 C C . ALA B 2 180 ? -29.513 65.534 0.092 1.00 36.51 180 ALA B C 1
ATOM 2957 O O . ALA B 2 180 ? -28.653 64.676 -0.067 1.00 35.70 180 ALA B O 1
ATOM 2959 N N . VAL B 2 181 ? -29.286 66.748 0.553 1.00 37.90 181 VAL B N 1
ATOM 2960 C CA . VAL B 2 181 ? -27.971 67.172 0.939 1.00 37.94 181 VAL B CA 1
ATOM 2961 C C . VAL B 2 181 ? -28.006 67.381 2.423 1.00 38.01 181 VAL B C 1
ATOM 2962 O O . VAL B 2 181 ? -29.040 67.775 2.974 1.00 35.85 181 VAL B O 1
ATOM 2966 N N . LEU B 2 182 ? -26.900 67.028 3.066 1.00 38.07 182 LEU B N 1
ATOM 2967 C CA . LEU B 2 182 ? -26.781 67.238 4.477 1.00 39.72 182 LEU B CA 1
ATOM 2968 C C . LEU B 2 182 ? -26.114 68.594 4.728 1.00 41.63 182 LEU B C 1
ATOM 2969 O O . LEU B 2 182 ? -24.942 68.812 4.373 1.00 41.93 182 LEU B O 1
ATOM 2974 N N . GLN B 2 183 ? -26.877 69.494 5.336 1.00 41.45 183 GLN B N 1
ATOM 2975 C CA . GLN B 2 183 ? -26.395 70.831 5.658 1.00 43.08 183 GLN B CA 1
ATOM 2976 C C . GLN B 2 183 ? -25.491 70.826 6.875 1.00 44.24 183 GLN B C 1
ATOM 2977 O O . GLN B 2 183 ? -25.522 69.897 7.679 1.00 46.14 183 GLN B O 1
ATOM 2983 N N . SER B 2 184 ? -24.748 71.917 7.037 1.00 44.57 184 SER B N 1
ATOM 2984 C CA . SER B 2 184 ? -23.811 72.104 8.147 1.00 47.05 184 SER B CA 1
ATOM 2985 C C . SER B 2 184 ? -24.495 71.987 9.484 1.00 45.81 184 SER B C 1
ATOM 2986 O O . SER B 2 184 ? -23.882 71.616 10.484 1.00 47.40 184 SER B O 1
ATOM 2989 N N . SER B 2 185 ? -25.786 72.272 9.476 1.00 44.69 185 SER B N 1
ATOM 2990 C CA . SER B 2 185 ? -26.589 72.223 10.671 1.00 41.86 185 SER B CA 1
ATOM 2991 C C . SER B 2 185 ? -26.827 70.820 11.170 1.00 40.64 185 SER B C 1
ATOM 2992 O O . SER B 2 185 ? -27.000 70.624 12.362 1.00 41.77 185 SER B O 1
ATOM 2995 N N . GLY B 2 186 ? -26.716 69.843 10.283 1.00 38.50 186 GLY B N 1
ATOM 2996 C CA . GLY B 2 186 ? -27.015 68.481 10.673 1.00 36.89 186 GLY B CA 1
ATOM 2997 C C . GLY B 2 186 ? -28.375 68.123 10.094 1.00 36.12 186 GLY B C 1
ATOM 2998 O O . GLY B 2 186 ? -28.796 66.994 10.227 1.00 32.96 186 GLY B O 1
ATOM 2999 N N . LEU B 2 187 ? -29.045 69.075 9.444 1.00 37.31 187 LEU B N 1
ATOM 3000 C CA . LEU B 2 187 ? -30.353 68.833 8.844 1.00 39.53 187 LEU B CA 1
ATOM 3001 C C . LEU B 2 187 ? -30.251 68.610 7.358 1.00 39.61 187 LEU B C 1
ATOM 3002 O O . LEU B 2 187 ? -29.296 69.042 6.695 1.00 39.08 187 LEU B O 1
ATOM 3007 N N . TYR B 2 188 ? -31.269 67.938 6.841 1.00 39.68 188 TYR B N 1
ATOM 3008 C CA . TYR B 2 188 ? -31.340 67.677 5.427 1.00 38.33 188 TYR B CA 1
ATOM 3009 C C . TYR B 2 188 ? -32.192 68.707 4.730 1.00 38.00 188 TYR B C 1
ATOM 3010 O O . TYR B 2 188 ? -32.963 69.450 5.345 1.00 37.51 188 TYR B O 1
ATOM 3019 N N . SER B 2 189 ? -31.970 68.783 3.428 1.00 37.98 189 SER B N 1
ATOM 3020 C CA . SER B 2 189 ? -32.700 69.667 2.569 1.00 38.14 189 SER B CA 1
ATOM 3021 C C . SER B 2 189 ? -32.740 69.065 1.192 1.00 37.15 189 SER B C 1
ATOM 3022 O O . SER B 2 189 ? -31.749 68.523 0.704 1.00 38.70 189 SER B O 1
ATOM 3025 N N . LEU B 2 190 ? -33.909 69.114 0.579 1.00 37.22 190 LEU B N 1
ATOM 3026 C CA . LEU B 2 190 ? -34.047 68.565 -0.740 1.00 37.16 190 LEU B CA 1
ATOM 3027 C C . LEU B 2 190 ? -35.013 69.300 -1.622 1.00 36.53 190 LEU B C 1
ATOM 3028 O O . LEU B 2 190 ? -35.934 69.950 -1.160 1.00 37.54 190 LEU B O 1
ATOM 3033 N N . SER B 2 191 ? -34.906 68.964 -2.888 1.00 35.98 191 SER B N 1
ATOM 3034 C CA . SER B 2 191 ? -35.671 69.556 -3.922 1.00 36.47 191 SER B CA 1
ATOM 3035 C C . SER B 2 191 ? -36.467 68.537 -4.720 1.00 36.68 191 SER B C 1
ATOM 3036 O O . SER B 2 191 ? -35.957 67.455 -5.051 1.00 33.80 191 SER B O 1
ATOM 3039 N N . SER B 2 192 ? -37.730 68.876 -4.962 1.00 36.15 192 SER B N 1
ATOM 3040 C CA . SER B 2 192 ? -38.588 68.092 -5.840 1.00 36.72 192 SER B CA 1
ATOM 3041 C C . SER B 2 192 ? -39.208 69.093 -6.804 1.00 36.62 192 SER B C 1
ATOM 3042 O O . SER B 2 192 ? -39.780 70.107 -6.383 1.00 36.42 192 SER B O 1
ATOM 3045 N N . VAL B 2 193 ? -39.023 68.844 -8.101 1.00 36.07 193 VAL B N 1
ATOM 3046 C CA . VAL B 2 193 ? -39.546 69.734 -9.140 1.00 35.29 193 VAL B CA 1
ATOM 3047 C C . VAL B 2 193 ? -40.335 68.941 -10.188 1.00 35.55 193 VAL B C 1
ATOM 3048 O O . VAL B 2 193 ? -40.212 67.717 -10.262 1.00 37.38 193 VAL B O 1
ATOM 3052 N N . VAL B 2 194 ? -41.093 69.653 -11.016 1.00 34.40 194 VAL B N 1
ATOM 3053 C CA . VAL B 2 194 ? -41.873 69.048 -12.089 1.00 36.02 194 VAL B CA 1
ATOM 3054 C C . VAL B 2 194 ? -41.986 70.032 -13.253 1.00 38.24 194 VAL B C 1
ATOM 3055 O O . VAL B 2 194 ? -41.976 71.246 -13.039 1.00 40.54 194 VAL B O 1
ATOM 3059 N N . THR B 2 195 ? -42.003 69.529 -14.486 1.00 40.41 195 THR B N 1
ATOM 3060 C CA . THR B 2 195 ? -42.182 70.418 -15.627 1.00 42.43 195 THR B CA 1
ATOM 3061 C C . THR B 2 195 ? -43.591 70.295 -16.135 1.00 44.21 195 THR B C 1
ATOM 3062 O O . THR B 2 195 ? -44.127 69.201 -16.246 1.00 44.54 195 THR B O 1
ATOM 3066 N N . VAL B 2 196 ? -44.232 71.446 -16.285 1.00 46.58 196 VAL B N 1
ATOM 3067 C CA . VAL B 2 196 ? -45.619 71.522 -16.726 1.00 48.32 196 VAL B CA 1
ATOM 3068 C C . VAL B 2 196 ? -45.800 72.602 -17.775 1.00 50.31 196 VAL B C 1
ATOM 3069 O O . VAL B 2 196 ? -44.864 73.332 -18.060 1.00 50.73 196 VAL B O 1
ATOM 3073 N N . PRO B 2 197 ? -46.992 72.668 -18.405 1.00 51.89 197 PRO B N 1
ATOM 3074 C CA . PRO B 2 197 ? -47.343 73.647 -19.436 1.00 53.37 197 PRO B CA 1
ATOM 3075 C C . PRO B 2 197 ? -47.636 75.000 -18.881 1.00 55.34 197 PRO B C 1
ATOM 3076 O O . PRO B 2 197 ? -48.371 75.114 -17.894 1.00 56.22 197 PRO B O 1
ATOM 3080 N N . SER B 2 198 ? -47.154 76.026 -19.578 1.00 57.80 198 SER B N 1
ATOM 3081 C CA . SER B 2 198 ? -47.426 77.396 -19.186 1.00 59.99 198 SER B CA 1
ATOM 3082 C C . SER B 2 198 ? -48.915 77.685 -19.236 1.00 61.15 198 SER B C 1
ATOM 3083 O O . SER B 2 198 ? -49.456 78.197 -18.270 1.00 61.51 198 SER B O 1
ATOM 3086 N N . SER B 2 199 ? -49.581 77.245 -20.305 1.00 62.24 199 SER B N 1
ATOM 3087 C CA . SER B 2 199 ? -51.027 77.417 -20.466 1.00 64.53 199 SER B CA 1
ATOM 3088 C C . SER B 2 199 ? -51.753 77.236 -19.127 1.00 65.67 199 SER B C 1
ATOM 3089 O O . SER B 2 199 ? -52.138 78.234 -18.490 1.00 66.38 199 SER B O 1
ATOM 3092 N N . SER B 2 200 ? -51.693 76.004 -18.608 1.00 66.16 200 SER B N 1
ATOM 3093 C CA . SER B 2 200 ? -52.359 75.638 -17.366 1.00 66.07 200 SER B CA 1
ATOM 3094 C C . SER B 2 200 ? -51.988 76.226 -15.997 1.00 66.18 200 SER B C 1
ATOM 3095 O O . SER B 2 200 ? -52.684 75.938 -15.057 1.00 65.27 200 SER B O 1
ATOM 3098 N N . LEU B 2 201 ? -51.015 77.135 -15.869 1.00 66.75 201 LEU B N 1
ATOM 3099 C CA . LEU B 2 201 ? -50.681 77.668 -14.521 1.00 67.43 201 LEU B CA 1
ATOM 3100 C C . LEU B 2 201 ? -51.833 78.386 -13.851 1.00 67.90 201 LEU B C 1
ATOM 3101 O O . LEU B 2 201 ? -52.009 78.277 -12.628 1.00 67.66 201 LEU B O 1
ATOM 3106 N N . GLY B 2 202 ? -52.695 78.922 -14.737 1.00 68.02 202 GLY B N 1
ATOM 3107 C CA . GLY B 2 202 ? -53.943 79.607 -14.416 1.00 68.88 202 GLY B CA 1
ATOM 3108 C C . GLY B 2 202 ? -54.799 78.582 -13.692 1.00 69.46 202 GLY B C 1
ATOM 3109 O O . GLY B 2 202 ? -55.228 78.854 -12.574 1.00 70.66 202 GLY B O 1
ATOM 3110 N N . THR B 2 203 ? -55.159 77.489 -14.367 1.00 69.78 203 THR B N 1
ATOM 3111 C CA . THR B 2 203 ? -55.805 76.385 -13.674 1.00 69.82 203 THR B CA 1
ATOM 3112 C C . THR B 2 203 ? -55.140 75.094 -13.986 1.00 69.10 203 THR B C 1
ATOM 3113 O O . THR B 2 203 ? -54.819 74.727 -15.123 1.00 70.44 203 THR B O 1
ATOM 3117 N N . GLN B 2 204 ? -54.849 74.549 -12.831 1.00 66.89 204 GLN B N 1
ATOM 3118 C CA . GLN B 2 204 ? -54.244 73.329 -12.435 1.00 63.81 204 GLN B CA 1
ATOM 3119 C C . GLN B 2 204 ? -53.436 73.702 -11.258 1.00 61.23 204 GLN B C 1
ATOM 3120 O O . GLN B 2 204 ? -52.809 74.776 -11.167 1.00 60.92 204 GLN B O 1
ATOM 3126 N N . THR B 2 205 ? -53.834 72.976 -10.238 1.00 57.69 205 THR B N 1
ATOM 3127 C CA . THR B 2 205 ? -53.216 73.092 -8.971 1.00 55.07 205 THR B CA 1
ATOM 3128 C C . THR B 2 205 ? -52.142 72.045 -8.928 1.00 51.49 205 THR B C 1
ATOM 3129 O O . THR B 2 205 ? -52.260 70.960 -9.507 1.00 50.59 205 THR B O 1
ATOM 3133 N N . TYR B 2 206 ? -51.030 72.458 -8.364 1.00 48.28 206 TYR B N 1
ATOM 3134 C CA . TYR B 2 206 ? -49.910 71.577 -8.209 1.00 45.43 206 TYR B CA 1
ATOM 3135 C C . TYR B 2 206 ? -49.522 71.657 -6.778 1.00 43.83 206 TYR B C 1
ATOM 3136 O O . TYR B 2 206 ? -49.251 72.728 -6.265 1.00 43.95 206 TYR B O 1
ATOM 3145 N N . ILE B 2 207 ? -49.634 70.525 -6.110 1.00 41.75 207 ILE B N 1
ATOM 3146 C CA . ILE B 2 207 ? -49.322 70.439 -4.716 1.00 40.82 207 ILE B CA 1
ATOM 3147 C C . ILE B 2 207 ? -48.327 69.321 -4.505 1.00 39.87 207 ILE B C 1
ATOM 3148 O O . ILE B 2 207 ? -48.491 68.230 -5.054 1.00 39.95 207 ILE B O 1
ATOM 3153 N N . CYS B 2 208 ? -47.261 69.615 -3.773 1.00 38.36 208 CYS B N 1
ATOM 3154 C CA . CYS B 2 208 ? -46.307 68.569 -3.445 1.00 38.62 208 CYS B CA 1
ATOM 3155 C C . CYS B 2 208 ? -46.767 68.060 -2.085 1.00 38.44 208 CYS B C 1
ATOM 3156 O O . CYS B 2 208 ? -47.248 68.844 -1.251 1.00 38.33 208 CYS B O 1
ATOM 3159 N N . ASN B 2 209 ? -46.765 66.742 -1.921 1.00 37.21 209 ASN B N 1
ATOM 3160 C CA . ASN B 2 209 ? -47.168 66.154 -0.652 1.00 36.30 209 ASN B CA 1
ATOM 3161 C C . ASN B 2 209 ? -45.934 65.572 0.010 1.00 34.89 209 ASN B C 1
ATOM 3162 O O . ASN B 2 209 ? -45.269 64.725 -0.565 1.00 34.45 209 ASN B O 1
ATOM 3167 N N . VAL B 2 210 ? -45.635 66.052 1.209 1.00 33.98 210 VAL B N 1
ATOM 3168 C CA . VAL B 2 210 ? -44.446 65.625 1.924 1.00 34.48 210 VAL B CA 1
ATOM 3169 C C . VAL B 2 210 ? -44.758 64.857 3.149 1.00 34.85 210 VAL B C 1
ATOM 3170 O O . VAL B 2 210 ? -45.603 65.255 3.934 1.00 35.39 210 VAL B O 1
ATOM 3174 N N . ASN B 2 211 ? -44.085 63.719 3.257 1.00 33.84 211 ASN B N 1
ATOM 3175 C CA . ASN B 2 211 ? -44.232 62.854 4.396 1.00 35.17 211 ASN B CA 1
ATOM 3176 C C . ASN B 2 211 ? -42.879 62.543 4.971 1.00 33.54 211 ASN B C 1
ATOM 3177 O O . ASN B 2 211 ? -42.066 61.871 4.348 1.00 34.71 211 ASN B O 1
ATOM 3182 N N . HIS B 2 212 ? -42.675 63.012 6.184 1.00 32.40 212 HIS B N 1
ATOM 3183 C CA . HIS B 2 212 ? -41.465 62.729 6.888 1.00 33.19 212 HIS B CA 1
ATOM 3184 C C . HIS B 2 212 ? -41.925 61.801 7.982 1.00 33.27 212 HIS B C 1
ATOM 3185 O O . HIS B 2 212 ? -42.304 62.241 9.073 1.00 36.00 212 HIS B O 1
ATOM 3192 N N . LYS B 2 213 ? -41.854 60.506 7.707 1.00 35.59 213 LYS B N 1
ATOM 3193 C CA . LYS B 2 213 ? -42.321 59.500 8.660 1.00 36.09 213 LYS B CA 1
ATOM 3194 C C . LYS B 2 213 ? -41.610 59.401 9.997 1.00 34.81 213 LYS B C 1
ATOM 3195 O O . LYS B 2 213 ? -42.248 59.136 10.998 1.00 34.53 213 LYS B O 1
ATOM 3201 N N . PRO B 2 214 ? -40.283 59.657 10.038 1.00 34.59 214 PRO B N 1
ATOM 3202 C CA . PRO B 2 214 ? -39.586 59.574 11.314 1.00 32.38 214 PRO B CA 1
ATOM 3203 C C . PRO B 2 214 ? -39.995 60.617 12.308 1.00 32.57 214 PRO B C 1
ATOM 3204 O O . PRO B 2 214 ? -39.851 60.382 13.485 1.00 33.64 214 PRO B O 1
ATOM 3208 N N . SER B 2 215 ? -40.491 61.763 11.850 1.00 33.32 215 SER B N 1
ATOM 3209 C CA . SER B 2 215 ? -40.914 62.774 12.786 1.00 32.39 215 SER B CA 1
ATOM 3210 C C . SER B 2 215 ? -42.401 62.836 12.908 1.00 33.50 215 SER B C 1
ATOM 3211 O O . SER B 2 215 ? -42.885 63.635 13.673 1.00 36.13 215 SER B O 1
ATOM 3214 N N . ASN B 2 216 ? -43.125 62.036 12.132 1.00 35.15 216 ASN B N 1
ATOM 3215 C CA . ASN B 2 216 ? -44.580 62.072 12.139 1.00 37.39 216 ASN B CA 1
ATOM 3216 C C . ASN B 2 216 ? -45.071 63.408 11.609 1.00 37.70 216 ASN B C 1
ATOM 3217 O O . ASN B 2 216 ? -46.011 64.005 12.148 1.00 36.85 216 ASN B O 1
ATOM 3222 N N . THR B 2 217 ? -44.416 63.864 10.551 1.00 36.58 217 THR B N 1
ATOM 3223 C CA . THR B 2 217 ? -44.701 65.154 9.975 1.00 36.66 217 THR B CA 1
ATOM 3224 C C . THR B 2 217 ? -45.121 65.029 8.531 1.00 37.41 217 THR B C 1
ATOM 3225 O O . THR B 2 217 ? -44.462 64.387 7.722 1.00 37.70 217 THR B O 1
ATOM 3229 N N . LYS B 2 218 ? -46.249 65.645 8.233 1.00 37.46 218 LYS B N 1
ATOM 3230 C CA . LYS B 2 218 ? -46.810 65.619 6.909 1.00 37.32 218 LYS B CA 1
ATOM 3231 C C . LYS B 2 218 ? -47.185 67.015 6.507 1.00 37.32 218 LYS B C 1
ATOM 3232 O O . LYS B 2 218 ? -47.901 67.716 7.265 1.00 32.86 218 LYS B O 1
ATOM 3238 N N . VAL B 2 219 ? -46.690 67.419 5.335 1.00 35.25 219 VAL B N 1
ATOM 3239 C CA . VAL B 2 219 ? -46.988 68.730 4.755 1.00 34.82 219 VAL B CA 1
ATOM 3240 C C . VAL B 2 219 ? -47.447 68.613 3.309 1.00 36.14 219 VAL B C 1
ATOM 3241 O O . VAL B 2 219 ? -46.944 67.811 2.533 1.00 37.49 219 VAL B O 1
ATOM 3245 N N . ASP B 2 220 ? -48.411 69.453 2.961 1.00 36.03 220 ASP B N 1
ATOM 3246 C CA . ASP B 2 220 ? -48.957 69.521 1.629 1.00 35.14 220 ASP B CA 1
ATOM 3247 C C . ASP B 2 220 ? -48.761 70.942 1.191 1.00 35.69 220 ASP B C 1
ATOM 3248 O O . ASP B 2 220 ? -49.213 71.863 1.861 1.00 35.33 220 ASP B O 1
ATOM 3253 N N . LYS B 2 221 ? -48.049 71.130 0.093 1.00 34.80 221 LYS B N 1
ATOM 3254 C CA . LYS B 2 221 ? -47.790 72.463 -0.355 1.00 35.76 221 LYS B CA 1
ATOM 3255 C C . LYS B 2 221 ? -48.197 72.770 -1.769 1.00 36.44 221 LYS B C 1
ATOM 3256 O O . LYS B 2 221 ? -47.705 72.163 -2.728 1.00 36.36 221 LYS B O 1
ATOM 3262 N N . LYS B 2 222 ? -49.059 73.778 -1.866 1.00 35.87 222 LYS B N 1
ATOM 3263 C CA . LYS B 2 222 ? -49.522 74.264 -3.152 1.00 36.90 222 LYS B CA 1
ATOM 3264 C C . LYS B 2 222 ? -48.577 75.316 -3.668 1.00 35.88 222 LYS B C 1
ATOM 3265 O O . LYS B 2 222 ? -48.271 76.289 -3.005 1.00 32.70 222 LYS B O 1
ATOM 3271 N N . VAL B 2 223 ? -48.159 75.107 -4.895 1.00 37.60 223 VAL B N 1
ATOM 3272 C CA . VAL B 2 223 ? -47.208 75.972 -5.516 1.00 38.79 223 VAL B CA 1
ATOM 3273 C C . VAL B 2 223 ? -47.832 76.722 -6.643 1.00 40.72 223 VAL B C 1
ATOM 3274 O O . VAL B 2 223 ? -48.379 76.127 -7.579 1.00 41.02 223 VAL B O 1
ATOM 3278 N N . GLU B 2 224 ? -47.692 78.031 -6.593 1.00 44.81 224 GLU B N 1
ATOM 3279 C CA . GLU B 2 224 ? -48.221 78.813 -7.667 1.00 49.43 224 GLU B CA 1
ATOM 3280 C C . GLU B 2 224 ? -47.348 79.996 -7.966 1.00 51.42 224 GLU B C 1
ATOM 3281 O O . GLU B 2 224 ? -46.339 80.214 -7.285 1.00 52.23 224 GLU B O 1
ATOM 3287 N N . PRO B 2 225 ? -47.627 80.669 -9.108 1.00 54.26 225 PRO B N 1
ATOM 3288 C CA . PRO B 2 225 ? -46.887 81.866 -9.510 1.00 55.97 225 PRO B CA 1
ATOM 3289 C C . PRO B 2 225 ? -47.502 82.955 -8.623 1.00 57.03 225 PRO B C 1
ATOM 3290 O O . PRO B 2 225 ? -46.756 83.839 -8.199 1.00 58.37 225 PRO B O 1
ATOM 3294 N N . MET C 1 1 ? 10.883 -11.716 53.275 1.00 68.03 0 MET C N 1
ATOM 3295 C CA . MET C 1 1 ? 10.955 -10.578 52.304 1.00 68.14 0 MET C CA 1
ATOM 3296 C C . MET C 1 1 ? 9.582 -10.580 51.656 1.00 65.78 0 MET C C 1
ATOM 3297 O O . MET C 1 1 ? 8.581 -10.679 52.376 1.00 66.77 0 MET C O 1
ATOM 3302 N N . GLU C 1 2 ? 9.536 -10.377 50.334 1.00 61.51 1 GLU C N 1
ATOM 3303 C CA . GLU C 1 2 ? 8.309 -10.479 49.570 1.00 57.32 1 GLU C CA 1
ATOM 3304 C C . GLU C 1 2 ? 8.477 -10.474 48.082 1.00 54.19 1 GLU C C 1
ATOM 3305 O O . GLU C 1 2 ? 9.338 -9.804 47.528 1.00 53.36 1 GLU C O 1
ATOM 3311 N N . ILE C 1 3 ? 7.637 -11.276 47.450 1.00 50.95 2 ILE C N 1
ATOM 3312 C CA . ILE C 1 3 ? 7.653 -11.439 46.017 1.00 48.44 2 ILE C CA 1
ATOM 3313 C C . ILE C 1 3 ? 6.710 -10.491 45.359 1.00 48.03 2 ILE C C 1
ATOM 3314 O O . ILE C 1 3 ? 5.522 -10.438 45.691 1.00 45.25 2 ILE C O 1
ATOM 3319 N N . VAL C 1 4 ? 7.279 -9.722 44.439 1.00 46.02 3 VAL C N 1
ATOM 3320 C CA . VAL C 1 4 ? 6.519 -8.724 43.725 1.00 45.77 3 VAL C CA 1
ATOM 3321 C C . VAL C 1 4 ? 6.079 -9.252 42.396 1.00 44.47 3 VAL C C 1
ATOM 3322 O O . VAL C 1 4 ? 6.831 -9.886 41.663 1.00 45.21 3 VAL C O 1
ATOM 3326 N N . LEU C 1 5 ? 4.833 -8.964 42.102 1.00 41.90 4 LEU C N 1
ATOM 3327 C CA . LEU C 1 5 ? 4.214 -9.436 40.894 1.00 40.98 4 LEU C CA 1
ATOM 3328 C C . LEU C 1 5 ? 3.820 -8.266 40.077 1.00 40.04 4 LEU C C 1
ATOM 3329 O O . LEU C 1 5 ? 3.130 -7.365 40.542 1.00 41.71 4 LEU C O 1
ATOM 3334 N N . THR C 1 6 ? 4.180 -8.372 38.815 1.00 40.01 5 THR C N 1
ATOM 3335 C CA . THR C 1 6 ? 3.961 -7.339 37.844 1.00 39.78 5 THR C CA 1
ATOM 3336 C C . THR C 1 6 ? 3.086 -7.812 36.700 1.00 39.27 5 THR C C 1
ATOM 3337 O O . THR C 1 6 ? 3.459 -8.685 35.947 1.00 41.06 5 THR C O 1
ATOM 3341 N N . GLN C 1 7 ? 1.911 -7.225 36.585 1.00 38.90 6 GLN C N 1
ATOM 3342 C CA . GLN C 1 7 ? 0.963 -7.598 35.561 1.00 38.55 6 GLN C CA 1
ATOM 3343 C C . GLN C 1 7 ? 1.008 -6.665 34.407 1.00 39.21 6 GLN C C 1
ATOM 3344 O O . GLN C 1 7 ? 1.321 -5.482 34.564 1.00 40.32 6 GLN C O 1
ATOM 3350 N N . SER C 1 8 ? 0.776 -7.222 33.226 1.00 37.88 7 SER C N 1
ATOM 3351 C CA . SER C 1 8 ? 0.827 -6.425 32.023 1.00 37.79 7 SER C CA 1
ATOM 3352 C C . SER C 1 8 ? 0.062 -7.103 30.903 1.00 36.84 7 SER C C 1
ATOM 3353 O O . SER C 1 8 ? -0.013 -8.323 30.865 1.00 35.22 7 SER C O 1
ATOM 3356 N N . PRO C 1 9 ? -0.704 -6.323 30.124 1.00 38.03 8 PRO C N 1
ATOM 3357 C CA . PRO C 1 9 ? -0.928 -4.868 30.195 1.00 38.84 8 PRO C CA 1
ATOM 3358 C C . PRO C 1 9 ? -1.789 -4.445 31.396 1.00 41.03 8 PRO C C 1
ATOM 3359 O O . PRO C 1 9 ? -2.438 -5.279 32.040 1.00 40.61 8 PRO C O 1
ATOM 3363 N N . ALA C 1 10 ? -1.729 -3.166 31.743 1.00 41.64 9 ALA C N 1
ATOM 3364 C CA . ALA C 1 10 ? -2.564 -2.675 32.830 1.00 42.33 9 ALA C CA 1
ATOM 3365 C C . ALA C 1 10 ? -3.972 -2.694 32.257 1.00 42.22 9 ALA C C 1
ATOM 3366 O O . ALA C 1 10 ? -4.920 -3.039 32.976 1.00 41.48 9 ALA C O 1
ATOM 3368 N N . THR C 1 11 ? -4.110 -2.262 30.995 1.00 42.01 10 THR C N 1
ATOM 3369 C CA . THR C 1 11 ? -5.408 -2.399 30.336 1.00 43.93 10 THR C CA 1
ATOM 3370 C C . THR C 1 11 ? -5.394 -3.005 28.930 1.00 43.08 10 THR C C 1
ATOM 3371 O O . THR C 1 11 ? -4.485 -2.773 28.128 1.00 44.68 10 THR C O 1
ATOM 3375 N N . LEU C 1 12 ? -6.297 -3.965 28.752 1.00 42.98 11 LEU C N 1
ATOM 3376 C CA . LEU C 1 12 ? -6.435 -4.704 27.508 1.00 42.38 11 LEU C CA 1
ATOM 3377 C C . LEU C 1 12 ? -7.852 -4.594 26.929 1.00 44.41 11 LEU C C 1
ATOM 3378 O O . LEU C 1 12 ? -8.828 -5.148 27.451 1.00 43.28 11 LEU C O 1
ATOM 3383 N N . SER C 1 13 ? -7.923 -3.874 25.814 1.00 45.81 12 SER C N 1
ATOM 3384 C CA . SER C 1 13 ? -9.170 -3.606 25.101 1.00 46.43 12 SER C CA 1
ATOM 3385 C C . SER C 1 13 ? -9.261 -4.454 23.876 1.00 46.43 12 SER C C 1
ATOM 3386 O O . SER C 1 13 ? -8.534 -4.264 22.896 1.00 47.19 12 SER C O 1
ATOM 3389 N N . LEU C 1 14 ? -10.093 -5.462 23.961 1.00 47.04 13 LEU C N 1
ATOM 3390 C CA . LEU C 1 14 ? -10.244 -6.373 22.875 1.00 47.82 13 LEU C CA 1
ATOM 3391 C C . LEU C 1 14 ? -11.692 -6.521 22.608 1.00 47.83 13 LEU C C 1
ATOM 3392 O O . LEU C 1 14 ? -12.530 -6.186 23.447 1.00 47.30 13 LEU C O 1
ATOM 3397 N N . SER C 1 15 ? -12.004 -6.981 21.416 1.00 47.79 14 SER C N 1
ATOM 3398 C CA . SER C 1 15 ? -13.378 -7.127 21.079 1.00 47.85 14 SER C CA 1
ATOM 3399 C C . SER C 1 15 ? -13.738 -8.567 21.313 1.00 47.22 14 SER C C 1
ATOM 3400 O O . SER C 1 15 ? -12.861 -9.431 21.353 1.00 47.79 14 SER C O 1
ATOM 3403 N N . PRO C 1 16 ? -15.021 -8.842 21.578 1.00 46.93 15 PRO C N 1
ATOM 3404 C CA . PRO C 1 16 ? -15.465 -10.219 21.805 1.00 46.19 15 PRO C CA 1
ATOM 3405 C C . PRO C 1 16 ? -15.111 -11.083 20.612 1.00 46.54 15 PRO C C 1
ATOM 3406 O O . PRO C 1 16 ? -15.188 -10.627 19.469 1.00 46.45 15 PRO C O 1
ATOM 3410 N N . GLY C 1 17 ? -14.683 -12.305 20.911 1.00 47.00 16 GLY C N 1
ATOM 3411 C CA . GLY C 1 17 ? -14.291 -13.261 19.894 1.00 47.37 16 GLY C CA 1
ATOM 3412 C C . GLY C 1 17 ? -12.782 -13.348 19.763 1.00 47.26 16 GLY C C 1
ATOM 3413 O O . GLY C 1 17 ? -12.254 -14.283 19.155 1.00 48.45 16 GLY C O 1
ATOM 3414 N N . GLU C 1 18 ? -12.078 -12.393 20.363 1.00 46.40 17 GLU C N 1
ATOM 3415 C CA . GLU C 1 18 ? -10.631 -12.381 20.274 1.00 46.32 17 GLU C CA 1
ATOM 3416 C C . GLU C 1 18 ? -9.850 -13.118 21.320 1.00 44.71 17 GLU C C 1
ATOM 3417 O O . GLU C 1 18 ? -10.389 -13.577 22.332 1.00 43.03 17 GLU C O 1
ATOM 3423 N N . ARG C 1 19 ? -8.571 -13.278 20.988 1.00 44.91 18 ARG C N 1
ATOM 3424 C CA . ARG C 1 19 ? -7.584 -13.930 21.821 1.00 44.15 18 ARG C CA 1
ATOM 3425 C C . ARG C 1 19 ? -6.944 -12.934 22.746 1.00 43.01 18 ARG C C 1
ATOM 3426 O O . ARG C 1 19 ? -6.544 -11.842 22.363 1.00 42.28 18 ARG C O 1
ATOM 3434 N N . ALA C 1 20 ? -6.869 -13.350 23.994 1.00 43.29 19 ALA C N 1
ATOM 3435 C CA . ALA C 1 20 ? -6.350 -12.510 25.042 1.00 43.00 19 ALA C CA 1
ATOM 3436 C C . ALA C 1 20 ? -5.168 -13.140 25.728 1.00 43.30 19 ALA C C 1
ATOM 3437 O O . ALA C 1 20 ? -5.205 -14.305 26.133 1.00 43.74 19 ALA C O 1
ATOM 3439 N N . THR C 1 21 ? -4.147 -12.316 25.886 1.00 42.56 20 THR C N 1
ATOM 3440 C CA . THR C 1 21 ? -2.900 -12.719 26.472 1.00 43.24 20 THR C CA 1
ATOM 3441 C C . THR C 1 21 ? -2.567 -11.834 27.637 1.00 42.56 20 THR C C 1
ATOM 3442 O O . THR C 1 21 ? -2.371 -10.624 27.499 1.00 41.62 20 THR C O 1
ATOM 3446 N N . LEU C 1 22 ? -2.542 -12.452 28.804 1.00 41.30 21 LEU C N 1
ATOM 3447 C CA . LEU C 1 22 ? -2.243 -11.737 30.013 1.00 41.84 21 LEU C CA 1
ATOM 3448 C C . LEU C 1 22 ? -0.928 -12.195 30.565 1.00 41.67 21 LEU C C 1
ATOM 3449 O O . LEU C 1 22 ? -0.587 -13.373 30.512 1.00 42.85 21 LEU C O 1
ATOM 3454 N N . SER C 1 23 ? -0.216 -11.258 31.162 1.00 41.48 22 SER C N 1
ATOM 3455 C CA . SER C 1 23 ? 1.068 -11.569 31.678 1.00 42.13 22 SER C CA 1
ATOM 3456 C C . SER C 1 23 ? 1.258 -11.193 33.115 1.00 41.66 22 SER C C 1
ATOM 3457 O O . SER C 1 23 ? 0.722 -10.193 33.572 1.00 40.47 22 SER C O 1
ATOM 3460 N N . CYS C 1 24 ? 2.035 -12.025 33.811 1.00 42.00 23 CYS C N 1
ATOM 3461 C CA . CYS C 1 24 ? 2.394 -11.828 35.211 1.00 42.64 23 CYS C CA 1
ATOM 3462 C C . CYS C 1 24 ? 3.866 -12.215 35.355 1.00 43.94 23 CYS C C 1
ATOM 3463 O O . CYS C 1 24 ? 4.266 -13.349 35.014 1.00 43.43 23 CYS C O 1
ATOM 3466 N N . ARG C 1 25 ? 4.684 -11.267 35.809 1.00 44.64 24 ARG C N 1
ATOM 3467 C CA . ARG C 1 25 ? 6.093 -11.565 36.003 1.00 46.06 24 ARG C CA 1
ATOM 3468 C C . ARG C 1 25 ? 6.411 -11.460 37.469 1.00 44.94 24 ARG C C 1
ATOM 3469 O O . ARG C 1 25 ? 5.815 -10.658 38.164 1.00 45.19 24 ARG C O 1
ATOM 3477 N N . ALA C 1 26 ? 7.336 -12.291 37.934 1.00 43.71 25 ALA C N 1
ATOM 3478 C CA . ALA C 1 26 ? 7.707 -12.307 39.343 1.00 42.02 25 ALA C CA 1
ATOM 3479 C C . ALA C 1 26 ? 9.153 -11.916 39.622 1.00 41.36 25 ALA C C 1
ATOM 3480 O O . ALA C 1 26 ? 10.056 -12.206 38.844 1.00 39.64 25 ALA C O 1
ATOM 3482 N N . SER C 1 27 ? 9.358 -11.292 40.777 1.00 40.84 26 SER C N 1
ATOM 3483 C CA . SER C 1 27 ? 10.667 -10.801 41.164 1.00 40.98 26 SER C CA 1
ATOM 3484 C C . SER C 1 27 ? 11.673 -11.917 41.498 1.00 40.67 26 SER C C 1
ATOM 3485 O O . SER C 1 27 ? 12.887 -11.717 41.438 1.00 40.44 26 SER C O 1
ATOM 3488 N N . GLN C 1 28 ? 11.138 -13.078 41.857 1.00 39.31 27 GLN C N 1
ATOM 3489 C CA . GLN C 1 28 ? 11.918 -14.261 42.110 1.00 41.04 27 GLN C CA 1
ATOM 3490 C C . GLN C 1 28 ? 11.056 -15.465 41.719 1.00 41.33 27 GLN C C 1
ATOM 3491 O O . GLN C 1 28 ? 9.826 -15.343 41.596 1.00 42.37 27 GLN C O 1
ATOM 3497 N N . SER C 1 29 ? 11.688 -16.618 41.513 1.00 40.09 28 SER C N 1
ATOM 3498 C CA . SER C 1 29 ? 10.960 -17.813 41.095 1.00 39.28 28 SER C CA 1
ATOM 3499 C C . SER C 1 29 ? 9.917 -18.360 42.058 1.00 39.06 28 SER C C 1
ATOM 3500 O O . SER C 1 29 ? 10.160 -18.521 43.258 1.00 38.33 28 SER C O 1
ATOM 3503 N N . VAL C 1 30 ? 8.731 -18.611 41.531 1.00 38.22 29 VAL C N 1
ATOM 3504 C CA . VAL C 1 30 ? 7.681 -19.163 42.373 1.00 38.80 29 VAL C CA 1
ATOM 3505 C C . VAL C 1 30 ? 7.355 -20.586 41.971 1.00 40.06 29 VAL C C 1
ATOM 3506 O O . VAL C 1 30 ? 6.326 -21.153 42.401 1.00 41.60 29 VAL C O 1
ATOM 3510 N N . GLY C 1 31 ? 8.241 -21.136 41.133 1.00 38.46 30 GLY C N 1
ATOM 3511 C CA . GLY C 1 31 ? 8.041 -22.440 40.539 1.00 37.19 30 GLY C CA 1
ATOM 3512 C C . GLY C 1 31 ? 6.758 -22.345 39.719 1.00 35.60 30 GLY C C 1
ATOM 3513 O O . GLY C 1 31 ? 6.588 -21.476 38.868 1.00 35.67 30 GLY C O 1
ATOM 3514 N N . GLY C 1 32 ? 5.818 -23.202 40.049 1.00 34.45 31 GLY C N 1
ATOM 3515 C CA . GLY C 1 32 ? 4.541 -23.149 39.373 1.00 35.34 31 GLY C CA 1
ATOM 3516 C C . GLY C 1 32 ? 3.436 -22.775 40.355 1.00 35.58 31 GLY C C 1
ATOM 3517 O O . GLY C 1 32 ? 2.294 -23.010 40.055 1.00 37.11 31 GLY C O 1
ATOM 3518 N N . TYR C 1 33 ? 3.748 -22.186 41.508 1.00 34.56 32 TYR C N 1
ATOM 3519 C CA . TYR C 1 33 ? 2.704 -21.827 42.462 1.00 35.17 32 TYR C CA 1
ATOM 3520 C C . TYR C 1 33 ? 2.098 -20.499 42.115 1.00 34.77 32 TYR C C 1
ATOM 3521 O O . TYR C 1 33 ? 2.202 -19.513 42.852 1.00 34.16 32 TYR C O 1
ATOM 3530 N N . LEU C 1 34 ? 1.401 -20.501 40.999 1.00 35.20 33 LEU C N 1
ATOM 3531 C CA . LEU C 1 34 ? 0.818 -19.297 40.519 1.00 34.33 33 LEU C CA 1
ATOM 3532 C C . LEU C 1 34 ? -0.662 -19.469 40.280 1.00 34.06 33 LEU C C 1
ATOM 3533 O O . LEU C 1 34 ? -1.088 -20.338 39.551 1.00 34.95 33 LEU C O 1
ATOM 3538 N N . THR C 1 35 ? -1.400 -18.501 40.780 1.00 33.07 34 THR C N 1
ATOM 3539 C CA . THR C 1 35 ? -2.824 -18.482 40.725 1.00 33.10 34 THR C CA 1
ATOM 3540 C C . THR C 1 35 ? -3.413 -17.321 39.958 1.00 33.36 34 THR C C 1
ATOM 3541 O O . THR C 1 35 ? -2.931 -16.193 40.086 1.00 33.97 34 THR C O 1
ATOM 3545 N N . TRP C 1 36 ? -4.467 -17.598 39.194 1.00 33.14 35 TRP C N 1
ATOM 3546 C CA . TRP C 1 36 ? -5.215 -16.535 38.508 1.00 33.51 35 TRP C CA 1
ATOM 3547 C C . TRP C 1 36 ? -6.647 -16.437 39.066 1.00 32.92 35 TRP C C 1
ATOM 3548 O O . TRP C 1 36 ? -7.338 -17.434 39.291 1.00 32.16 35 TRP C O 1
ATOM 3559 N N . TYR C 1 37 ? -7.070 -15.205 39.291 1.00 33.45 36 TYR C N 1
ATOM 3560 C CA . TYR C 1 37 ? -8.402 -14.925 39.778 1.00 32.55 36 TYR C CA 1
ATOM 3561 C C . TYR C 1 37 ? -9.106 -14.000 38.789 1.00 33.46 36 TYR C C 1
ATOM 3562 O O . TYR C 1 37 ? -8.477 -13.157 38.159 1.00 33.71 36 TYR C O 1
ATOM 3571 N N . GLN C 1 38 ? -10.417 -14.148 38.696 1.00 33.71 37 GLN C N 1
ATOM 3572 C CA . GLN C 1 38 ? -11.222 -13.304 37.841 1.00 35.61 37 GLN C CA 1
ATOM 3573 C C . GLN C 1 38 ? -12.134 -12.448 38.709 1.00 36.06 37 GLN C C 1
ATOM 3574 O O . GLN C 1 38 ? -12.747 -12.944 39.674 1.00 35.62 37 GLN C O 1
ATOM 3580 N N . HIS C 1 39 ? -12.404 -11.238 38.255 1.00 37.81 38 HIS C N 1
ATOM 3581 C CA . HIS C 1 39 ? -12.765 -10.047 38.987 1.00 41.76 38 HIS C CA 1
ATOM 3582 C C . HIS C 1 39 ? -13.810 -9.109 38.433 1.00 44.66 38 HIS C C 1
ATOM 3583 O O . HIS C 1 39 ? -13.485 -8.216 37.750 1.00 43.97 38 HIS C O 1
ATOM 3590 N N . LYS C 1 40 ? -15.068 -9.276 38.798 1.00 48.53 39 LYS C N 1
ATOM 3591 C CA . LYS C 1 40 ? -16.084 -8.379 38.430 1.00 52.19 39 LYS C CA 1
ATOM 3592 C C . LYS C 1 40 ? -16.646 -7.512 39.510 1.00 55.04 39 LYS C C 1
ATOM 3593 O O . LYS C 1 40 ? -16.979 -7.985 40.586 1.00 56.41 39 LYS C O 1
ATOM 3599 N N . PRO C 1 41 ? -16.765 -6.211 39.216 1.00 57.87 40 PRO C N 1
ATOM 3600 C CA . PRO C 1 41 ? -17.291 -5.075 39.966 1.00 58.86 40 PRO C CA 1
ATOM 3601 C C . PRO C 1 41 ? -18.542 -5.475 40.738 1.00 58.75 40 PRO C C 1
ATOM 3602 O O . PRO C 1 41 ? -19.497 -6.043 40.163 1.00 58.34 40 PRO C O 1
ATOM 3606 N N . GLY C 1 42 ? -18.468 -5.266 42.053 1.00 58.75 41 GLY C N 1
ATOM 3607 C CA . GLY C 1 42 ? -19.554 -5.608 42.952 1.00 58.38 41 GLY C CA 1
ATOM 3608 C C . GLY C 1 42 ? -19.668 -7.100 43.219 1.00 58.38 41 GLY C C 1
ATOM 3609 O O . GLY C 1 42 ? -20.650 -7.541 43.825 1.00 59.46 41 GLY C O 1
ATOM 3610 N N . GLN C 1 43 ? -18.714 -7.889 42.718 1.00 56.61 42 GLN C N 1
ATOM 3611 C CA . GLN C 1 43 ? -18.737 -9.329 42.944 1.00 54.09 42 GLN C CA 1
ATOM 3612 C C . GLN C 1 43 ? -17.471 -9.775 43.552 1.00 51.33 42 GLN C C 1
ATOM 3613 O O . GLN C 1 43 ? -16.441 -9.123 43.454 1.00 51.28 42 GLN C O 1
ATOM 3619 N N . ALA C 1 44 ? -17.551 -10.981 44.074 1.00 47.84 43 ALA C N 1
ATOM 3620 C CA . ALA C 1 44 ? -16.437 -11.616 44.703 1.00 43.79 43 ALA C CA 1
ATOM 3621 C C . ALA C 1 44 ? -15.532 -12.194 43.675 1.00 41.86 43 ALA C C 1
ATOM 3622 O O . ALA C 1 44 ? -15.958 -12.532 42.576 1.00 40.00 43 ALA C O 1
ATOM 3624 N N . PRO C 1 45 ? -14.237 -12.196 43.981 1.00 41.53 44 PRO C N 1
ATOM 3625 C CA . PRO C 1 45 ? -13.278 -12.780 43.073 1.00 39.92 44 PRO C CA 1
ATOM 3626 C C . PRO C 1 45 ? -13.546 -14.260 43.004 1.00 38.34 44 PRO C C 1
ATOM 3627 O O . PRO C 1 45 ? -14.139 -14.883 43.874 1.00 37.92 44 PRO C O 1
ATOM 3631 N N . ARG C 1 46 ? -13.175 -14.765 41.860 1.00 39.39 45 ARG C N 1
ATOM 3632 C CA . ARG C 1 46 ? -13.364 -16.119 41.530 1.00 40.58 45 ARG C CA 1
ATOM 3633 C C . ARG C 1 46 ? -12.019 -16.704 41.098 1.00 39.56 45 ARG C C 1
ATOM 3634 O O . ARG C 1 46 ? -11.233 -16.066 40.389 1.00 36.45 45 ARG C O 1
ATOM 3642 N N . LEU C 1 47 ? -11.772 -17.919 41.573 1.00 39.51 46 LEU C N 1
ATOM 3643 C CA . LEU C 1 47 ? -10.574 -18.667 41.259 1.00 39.96 46 LEU C CA 1
ATOM 3644 C C . LEU C 1 47 ? -10.734 -19.246 39.869 1.00 40.70 46 LEU C C 1
ATOM 3645 O O . LEU C 1 47 ? -11.806 -19.743 39.548 1.00 41.69 46 LEU C O 1
ATOM 3650 N N . LEU C 1 48 ? -9.735 -19.027 39.013 1.00 42.67 47 LEU C N 1
ATOM 3651 C CA . LEU C 1 48 ? -9.747 -19.589 37.665 1.00 43.08 47 LEU C CA 1
ATOM 3652 C C . LEU C 1 48 ? -8.757 -20.693 37.532 1.00 42.42 47 LEU C C 1
ATOM 3653 O O . LEU C 1 48 ? -9.090 -21.804 37.160 1.00 44.27 47 LEU C O 1
ATOM 3658 N N . ILE C 1 49 ? -7.509 -20.372 37.826 1.00 42.13 48 ILE C N 1
ATOM 3659 C CA . ILE C 1 49 ? -6.445 -21.319 37.635 1.00 40.39 48 ILE C CA 1
ATOM 3660 C C . ILE C 1 49 ? -5.496 -21.298 38.770 1.00 40.14 48 ILE C C 1
ATOM 3661 O O . ILE C 1 49 ? -5.189 -20.254 39.326 1.00 40.70 48 ILE C O 1
ATOM 3666 N N . PHE C 1 50 ? -5.032 -22.483 39.104 1.00 39.78 49 PHE C N 1
ATOM 3667 C CA . PHE C 1 50 ? -4.053 -22.618 40.124 1.00 38.67 49 PHE C CA 1
ATOM 3668 C C . PHE C 1 50 ? -2.898 -23.406 39.643 1.00 38.32 49 PHE C C 1
ATOM 3669 O O . PHE C 1 50 ? -3.022 -24.105 38.636 1.00 37.76 49 PHE C O 1
ATOM 3677 N N . ASP C 1 51 ? -1.783 -23.314 40.367 1.00 38.31 50 ASP C N 1
ATOM 3678 C CA . ASP C 1 51 ? -0.562 -24.042 40.016 1.00 38.57 50 ASP C CA 1
ATOM 3679 C C . ASP C 1 51 ? -0.159 -23.874 38.554 1.00 38.53 50 ASP C C 1
ATOM 3680 O O . ASP C 1 51 ? 0.135 -24.837 37.849 1.00 39.33 50 ASP C O 1
ATOM 3685 N N . ALA C 1 52 ? -0.273 -22.631 38.102 1.00 38.07 51 ALA C N 1
ATOM 3686 C CA . ALA C 1 52 ? 0.018 -22.184 36.747 1.00 37.79 51 ALA C CA 1
ATOM 3687 C C . ALA C 1 52 ? -0.861 -22.622 35.587 1.00 37.23 51 ALA C C 1
ATOM 3688 O O . ALA C 1 52 ? -1.152 -21.803 34.746 1.00 36.46 51 ALA C O 1
ATOM 3690 N N . SER C 1 53 ? -1.383 -23.843 35.595 1.00 38.13 52 SER C N 1
ATOM 3691 C CA . SER C 1 53 ? -2.087 -24.335 34.415 1.00 39.81 52 SER C CA 1
ATOM 3692 C C . SER C 1 53 ? -3.304 -25.188 34.636 1.00 40.11 52 SER C C 1
ATOM 3693 O O . SER C 1 53 ? -3.862 -25.741 33.696 1.00 40.72 52 SER C O 1
ATOM 3696 N N . ILE C 1 54 ? -3.708 -25.317 35.884 1.00 41.13 53 ILE C N 1
ATOM 3697 C CA . ILE C 1 54 ? -4.815 -26.182 36.170 1.00 41.42 53 ILE C CA 1
ATOM 3698 C C . ILE C 1 54 ? -6.055 -25.416 36.382 1.00 41.81 53 ILE C C 1
ATOM 3699 O O . ILE C 1 54 ? -6.136 -24.592 37.266 1.00 41.86 53 ILE C O 1
ATOM 3704 N N . ARG C 1 55 ? -7.026 -25.708 35.547 1.00 43.09 54 ARG C N 1
ATOM 3705 C CA . ARG C 1 55 ? -8.315 -25.088 35.656 1.00 47.09 54 ARG C CA 1
ATOM 3706 C C . ARG C 1 55 ? -8.996 -25.562 36.906 1.00 48.54 54 ARG C C 1
ATOM 3707 O O . ARG C 1 55 ? -8.704 -26.625 37.446 1.00 48.32 54 ARG C O 1
ATOM 3715 N N . ALA C 1 56 ? -9.833 -24.686 37.409 1.00 50.65 55 ALA C N 1
ATOM 3716 C CA . ALA C 1 56 ? -10.559 -24.945 38.612 1.00 52.34 55 ALA C CA 1
ATOM 3717 C C . ALA C 1 56 ? -11.931 -25.384 38.190 1.00 53.92 55 ALA C C 1
ATOM 3718 O O . ALA C 1 56 ? -12.381 -25.066 37.094 1.00 54.02 55 ALA C O 1
ATOM 3720 N N . THR C 1 57 ? -12.591 -26.128 39.063 1.00 55.78 56 THR C N 1
ATOM 3721 C CA . THR C 1 57 ? -13.914 -26.644 38.771 1.00 57.42 56 THR C CA 1
ATOM 3722 C C . THR C 1 57 ? -14.908 -25.578 38.374 1.00 56.15 56 THR C C 1
ATOM 3723 O O . THR C 1 57 ? -15.097 -24.583 39.084 1.00 55.73 56 THR C O 1
ATOM 3727 N N . GLY C 1 58 ? -15.501 -25.790 37.211 1.00 55.82 57 GLY C N 1
ATOM 3728 C CA . GLY C 1 58 ? -16.521 -24.885 36.726 1.00 54.58 57 GLY C CA 1
ATOM 3729 C C . GLY C 1 58 ? -15.973 -23.876 35.779 1.00 53.85 57 GLY C C 1
ATOM 3730 O O . GLY C 1 58 ? -16.740 -23.111 35.196 1.00 53.79 57 GLY C O 1
ATOM 3731 N N . ILE C 1 59 ? -14.647 -23.878 35.634 1.00 52.64 58 ILE C N 1
ATOM 3732 C CA . ILE C 1 59 ? -13.984 -22.957 34.754 1.00 52.63 58 ILE C CA 1
ATOM 3733 C C . ILE C 1 59 ? -13.747 -23.616 33.417 1.00 52.27 58 ILE C C 1
ATOM 3734 O O . ILE C 1 59 ? -13.305 -24.769 33.342 1.00 53.21 58 ILE C O 1
ATOM 3739 N N . PRO C 1 60 ? -14.156 -22.921 32.349 1.00 51.18 59 PRO C N 1
ATOM 3740 C CA . PRO C 1 60 ? -14.041 -23.359 30.973 1.00 51.42 59 PRO C CA 1
ATOM 3741 C C . PRO C 1 60 ? -12.720 -23.287 30.300 1.00 51.63 59 PRO C C 1
ATOM 3742 O O . PRO C 1 60 ? -11.906 -22.387 30.537 1.00 52.89 59 PRO C O 1
ATOM 3746 N N . ALA C 1 61 ? -12.661 -24.138 29.288 1.00 51.29 60 ALA C N 1
ATOM 3747 C CA . ALA C 1 61 ? -11.484 -24.404 28.496 1.00 50.79 60 ALA C CA 1
ATOM 3748 C C . ALA C 1 61 ? -10.811 -23.328 27.718 1.00 49.73 60 ALA C C 1
ATOM 3749 O O . ALA C 1 61 ? -9.648 -23.510 27.339 1.00 50.85 60 ALA C O 1
ATOM 3751 N N . ARG C 1 62 ? -11.501 -22.212 27.485 1.00 47.97 61 ARG C N 1
ATOM 3752 C CA . ARG C 1 62 ? -10.873 -21.109 26.773 1.00 46.03 61 ARG C CA 1
ATOM 3753 C C . ARG C 1 62 ? -9.797 -20.485 27.639 1.00 45.47 61 ARG C C 1
ATOM 3754 O O . ARG C 1 62 ? -8.882 -19.856 27.128 1.00 45.75 61 ARG C O 1
ATOM 3762 N N . PHE C 1 63 ? -9.901 -20.692 28.951 1.00 45.32 62 PHE C N 1
ATOM 3763 C CA . PHE C 1 63 ? -8.899 -20.171 29.869 1.00 44.06 62 PHE C CA 1
ATOM 3764 C C . PHE C 1 63 ? -7.716 -21.081 29.996 1.00 44.17 62 PHE C C 1
ATOM 3765 O O . PHE C 1 63 ? -7.881 -22.242 30.387 1.00 43.54 62 PHE C O 1
ATOM 3773 N N . SER C 1 64 ? -6.547 -20.616 29.557 1.00 43.14 63 SER C N 1
ATOM 3774 C CA . SER C 1 64 ? -5.380 -21.445 29.779 1.00 44.94 63 SER C CA 1
ATOM 3775 C C . SER C 1 64 ? -4.167 -20.745 30.280 1.00 43.80 63 SER C C 1
ATOM 3776 O O . SER C 1 64 ? -3.797 -19.658 29.836 1.00 43.90 63 SER C O 1
ATOM 3779 N N . GLY C 1 65 ? -3.571 -21.390 31.262 1.00 42.92 64 GLY C N 1
ATOM 3780 C CA . GLY C 1 65 ? -2.413 -20.804 31.882 1.00 43.36 64 GLY C CA 1
ATOM 3781 C C . GLY C 1 65 ? -1.125 -21.537 31.653 1.00 42.25 64 GLY C C 1
ATOM 3782 O O . GLY C 1 65 ? -1.090 -22.757 31.544 1.00 40.07 64 GLY C O 1
ATOM 3783 N N . SER C 1 66 ? -0.051 -20.781 31.592 1.00 41.85 65 SER C N 1
ATOM 3784 C CA . SER C 1 66 ? 1.234 -21.414 31.405 1.00 43.18 65 SER C CA 1
ATOM 3785 C C . SER C 1 66 ? 2.301 -20.633 32.076 1.00 42.99 65 SER C C 1
ATOM 3786 O O . SER C 1 66 ? 2.110 -19.475 32.486 1.00 42.46 65 SER C O 1
ATOM 3789 N N . GLY C 1 67 ? 3.419 -21.320 32.215 1.00 43.39 66 GLY C N 1
ATOM 3790 C CA . GLY C 1 67 ? 4.588 -20.706 32.763 1.00 44.32 66 GLY C CA 1
ATOM 3791 C C . GLY C 1 67 ? 5.224 -21.444 33.895 1.00 45.19 66 GLY C C 1
ATOM 3792 O O . GLY C 1 67 ? 4.675 -22.387 34.469 1.00 46.12 66 GLY C O 1
ATOM 3793 N N . SER C 1 68 ? 6.443 -21.008 34.157 1.00 45.14 67 SER C N 1
ATOM 3794 C CA . SER C 1 68 ? 7.244 -21.510 35.226 1.00 45.10 67 SER C CA 1
ATOM 3795 C C . SER C 1 68 ? 8.277 -20.478 35.567 1.00 44.92 67 SER C C 1
ATOM 3796 O O . SER C 1 68 ? 8.785 -19.765 34.698 1.00 46.19 67 SER C O 1
ATOM 3799 N N . GLY C 1 69 ? 8.616 -20.463 36.848 1.00 44.17 68 GLY C N 1
ATOM 3800 C CA . GLY C 1 69 ? 9.616 -19.560 37.375 1.00 43.82 68 GLY C CA 1
ATOM 3801 C C . GLY C 1 69 ? 9.146 -18.150 37.656 1.00 44.26 68 GLY C C 1
ATOM 3802 O O . GLY C 1 69 ? 8.494 -17.878 38.680 1.00 43.90 68 GLY C O 1
ATOM 3803 N N . THR C 1 70 ? 9.548 -17.240 36.773 1.00 43.92 69 THR C N 1
ATOM 3804 C CA . THR C 1 70 ? 9.176 -15.858 36.917 1.00 43.60 69 THR C CA 1
ATOM 3805 C C . THR C 1 70 ? 8.272 -15.397 35.799 1.00 43.83 69 THR C C 1
ATOM 3806 O O . THR C 1 70 ? 7.814 -14.254 35.814 1.00 44.27 69 THR C O 1
ATOM 3810 N N . ASP C 1 71 ? 8.015 -16.252 34.817 1.00 44.20 70 ASP C N 1
ATOM 3811 C CA . ASP C 1 71 ? 7.168 -15.797 33.715 1.00 46.81 70 ASP C CA 1
ATOM 3812 C C . ASP C 1 71 ? 5.914 -16.566 33.512 1.00 45.69 70 ASP C C 1
ATOM 3813 O O . ASP C 1 71 ? 5.920 -17.790 33.446 1.00 46.63 70 ASP C O 1
ATOM 3818 N N . PHE C 1 72 ? 4.802 -15.852 33.604 1.00 43.86 71 PHE C N 1
ATOM 3819 C CA . PHE C 1 72 ? 3.517 -16.508 33.454 1.00 41.64 71 PHE C CA 1
ATOM 3820 C C . PHE C 1 72 ? 2.631 -15.843 32.476 1.00 40.93 71 PHE C C 1
ATOM 3821 O O . PHE C 1 72 ? 2.685 -14.636 32.259 1.00 40.06 71 PHE C O 1
ATOM 3829 N N . THR C 1 73 ? 1.805 -16.676 31.874 1.00 41.03 72 THR C N 1
ATOM 3830 C CA . THR C 1 73 ? 0.878 -16.206 30.896 1.00 40.80 72 THR C CA 1
ATOM 3831 C C . THR C 1 73 ? -0.468 -16.840 31.069 1.00 39.85 72 THR C C 1
ATOM 3832 O O . THR C 1 73 ? -0.586 -18.048 31.294 1.00 40.20 72 THR C O 1
ATOM 3836 N N . LEU C 1 74 ? -1.483 -16.005 30.954 1.00 38.36 73 LEU C N 1
ATOM 3837 C CA . LEU C 1 74 ? -2.844 -16.481 31.015 1.00 38.19 73 LEU C CA 1
ATOM 3838 C C . LEU C 1 74 ? -3.376 -16.094 29.671 1.00 38.68 73 LEU C C 1
ATOM 3839 O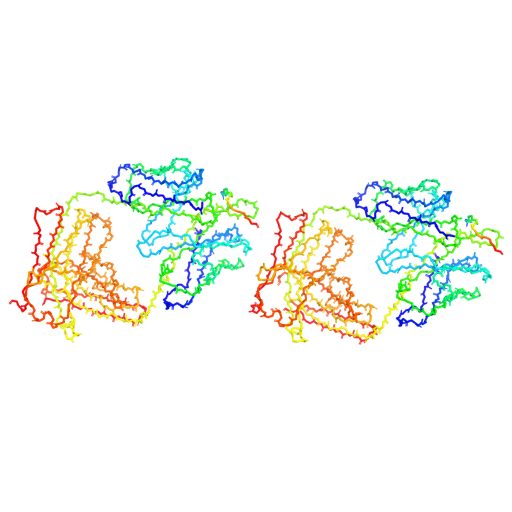 O . LEU C 1 74 ? -3.260 -14.949 29.245 1.00 37.42 73 LEU C O 1
ATOM 3844 N N . THR C 1 75 ? -4.039 -17.054 29.062 1.00 38.99 74 THR C N 1
ATOM 3845 C CA . THR C 1 75 ? -4.576 -16.891 27.741 1.00 40.19 74 THR C CA 1
ATOM 3846 C C . THR C 1 75 ? -6.037 -17.272 27.725 1.00 40.19 74 THR C C 1
ATOM 3847 O O . THR C 1 75 ? -6.494 -18.186 28.414 1.00 38.42 74 THR C O 1
ATOM 3851 N N . ILE C 1 76 ? -6.785 -16.472 26.999 1.00 40.84 75 ILE C N 1
ATOM 3852 C CA . ILE C 1 76 ? -8.193 -16.701 26.845 1.00 43.59 75 ILE C CA 1
ATOM 3853 C C . ILE C 1 76 ? -8.315 -16.874 25.381 1.00 44.99 75 ILE C C 1
ATOM 3854 O O . ILE C 1 76 ? -8.215 -15.906 24.641 1.00 45.53 75 ILE C O 1
ATOM 3859 N N . THR C 1 77 ? -8.595 -18.100 24.979 1.00 47.65 76 THR C N 1
ATOM 3860 C CA . THR C 1 77 ? -8.657 -18.432 23.570 1.00 51.12 76 THR C CA 1
ATOM 3861 C C . THR C 1 77 ? -9.614 -17.603 22.755 1.00 52.72 76 THR C C 1
ATOM 3862 O O . THR C 1 77 ? -9.267 -17.185 21.659 1.00 54.55 76 THR C O 1
ATOM 3866 N N . ARG C 1 78 ? -10.779 -17.308 23.312 1.00 53.56 77 ARG C N 1
ATOM 3867 C CA . ARG C 1 78 ? -11.731 -16.467 22.616 1.00 54.45 77 ARG C CA 1
ATOM 3868 C C . ARG C 1 78 ? -12.562 -15.800 23.674 1.00 53.36 77 ARG C C 1
ATOM 3869 O O . ARG C 1 78 ? -13.132 -16.470 24.539 1.00 53.84 77 ARG C O 1
ATOM 3877 N N . LEU C 1 79 ? -12.643 -14.480 23.571 1.00 52.05 78 LEU C N 1
ATOM 3878 C CA . LEU C 1 79 ? -13.357 -13.686 24.530 1.00 51.43 78 LEU C CA 1
ATOM 3879 C C . LEU C 1 79 ? -14.837 -13.673 24.408 1.00 51.79 78 LEU C C 1
ATOM 3880 O O . LEU C 1 79 ? -15.384 -13.193 23.434 1.00 53.34 78 LEU C O 1
ATOM 3885 N N . GLU C 1 80 ? -15.477 -14.267 25.398 1.00 51.51 79 GLU C N 1
ATOM 3886 C CA . GLU C 1 80 ? -16.914 -14.242 25.492 1.00 52.03 79 GLU C CA 1
ATOM 3887 C C . GLU C 1 80 ? -17.208 -12.936 26.264 1.00 52.21 79 GLU C C 1
ATOM 3888 O O . GLU C 1 80 ? -16.344 -12.442 26.993 1.00 52.88 79 GLU C O 1
ATOM 3894 N N . PRO C 1 81 ? -18.413 -12.343 26.093 1.00 52.52 80 PRO C N 1
ATOM 3895 C CA . PRO C 1 81 ? -18.811 -11.093 26.779 1.00 51.99 80 PRO C CA 1
ATOM 3896 C C . PRO C 1 81 ? -18.575 -11.125 28.317 1.00 52.20 80 PRO C C 1
ATOM 3897 O O . PRO C 1 81 ? -18.109 -10.147 28.927 1.00 51.04 80 PRO C O 1
ATOM 3901 N N . GLU C 1 82 ? -18.836 -12.302 28.890 1.00 52.61 81 GLU C N 1
ATOM 3902 C CA . GLU C 1 82 ? -18.682 -12.618 30.313 1.00 52.80 81 GLU C CA 1
ATOM 3903 C C . GLU C 1 82 ? -17.242 -12.652 30.783 1.00 51.19 81 GLU C C 1
ATOM 3904 O O . GLU C 1 82 ? -16.982 -12.765 31.983 1.00 50.55 81 GLU C O 1
ATOM 3910 N N . ASP C 1 83 ? -16.304 -12.604 29.848 1.00 49.07 82 ASP C N 1
ATOM 3911 C CA . ASP C 1 83 ? -14.906 -12.715 30.214 1.00 46.89 82 ASP C CA 1
ATOM 3912 C C . ASP C 1 83 ? -14.231 -11.406 30.558 1.00 46.16 82 ASP C C 1
ATOM 3913 O O . ASP C 1 83 ? -13.113 -11.369 31.080 1.00 45.29 82 ASP C O 1
ATOM 3918 N N . PHE C 1 84 ? -14.987 -10.334 30.371 1.00 44.52 83 PHE C N 1
ATOM 3919 C CA . PHE C 1 84 ? -14.526 -8.984 30.652 1.00 43.36 83 PHE C CA 1
ATOM 3920 C C . PHE C 1 84 ? -14.660 -8.694 32.116 1.00 43.19 83 PHE C C 1
ATOM 3921 O O . PHE C 1 84 ? -15.764 -8.633 32.682 1.00 43.78 83 PHE C O 1
ATOM 3929 N N . ALA C 1 85 ? -13.477 -8.576 32.710 1.00 41.66 84 ALA C N 1
ATOM 3930 C CA . ALA C 1 85 ? -13.291 -8.432 34.132 1.00 39.65 84 ALA C CA 1
ATOM 3931 C C . ALA C 1 85 ? -11.871 -8.004 34.394 1.00 38.96 84 ALA C C 1
ATOM 3932 O O . ALA C 1 85 ? -11.080 -7.712 33.475 1.00 38.11 84 ALA C O 1
ATOM 3934 N N . VAL C 1 86 ? -11.538 -8.030 35.678 1.00 38.04 85 VAL C N 1
ATOM 3935 C CA . VAL C 1 86 ? -10.194 -7.731 36.093 1.00 37.07 85 VAL C CA 1
ATOM 3936 C C . VAL C 1 86 ? -9.672 -9.051 36.521 1.00 35.85 85 VAL C C 1
ATOM 3937 O O . VAL C 1 86 ? -10.377 -9.840 37.138 1.00 34.58 85 VAL C O 1
ATOM 3941 N N . TYR C 1 87 ? -8.455 -9.303 36.067 1.00 35.43 86 TYR C N 1
ATOM 3942 C CA . TYR C 1 87 ? -7.745 -10.538 36.312 1.00 34.59 86 TYR C CA 1
ATOM 3943 C C . TYR C 1 87 ? -6.512 -10.265 37.110 1.00 35.47 86 TYR C C 1
ATOM 3944 O O . TYR C 1 87 ? -5.682 -9.457 36.705 1.00 34.40 86 TYR C O 1
ATOM 3953 N N . TYR C 1 88 ? -6.373 -10.996 38.207 1.00 35.49 87 TYR C N 1
ATOM 3954 C CA . TYR C 1 88 ? -5.240 -10.833 39.085 1.00 35.91 87 TYR C CA 1
ATOM 3955 C C . TYR C 1 88 ? -4.445 -12.088 39.186 1.00 37.06 87 TYR C C 1
ATOM 3956 O O . TYR C 1 88 ? -5.012 -13.181 39.184 1.00 37.32 87 TYR C O 1
ATOM 3965 N N . CYS C 1 89 ? -3.127 -11.923 39.274 1.00 36.74 88 CYS C N 1
ATOM 3966 C CA . CYS C 1 89 ? -2.267 -13.061 39.512 1.00 36.55 88 CYS C CA 1
ATOM 3967 C C . CYS C 1 89 ? -1.943 -13.029 41.011 1.00 35.76 88 CYS C C 1
ATOM 3968 O O . CYS C 1 89 ? -2.113 -11.996 41.670 1.00 35.58 88 CYS C O 1
ATOM 3971 N N . GLN C 1 90 ? -1.597 -14.199 41.544 1.00 34.87 89 GLN C N 1
ATOM 3972 C CA . GLN C 1 90 ? -1.297 -14.387 42.954 1.00 34.99 89 GLN C CA 1
ATOM 3973 C C . GLN C 1 90 ? -0.296 -15.528 43.100 1.00 34.96 89 GLN C C 1
ATOM 3974 O O . GLN C 1 90 ? -0.450 -16.596 42.520 1.00 35.24 89 GLN C O 1
ATOM 3980 N N . GLN C 1 91 ? 0.530 -15.380 44.113 1.00 34.79 90 GLN C N 1
ATOM 3981 C CA . GLN C 1 91 ? 1.641 -16.256 44.336 1.00 34.57 90 GLN C CA 1
ATOM 3982 C C . GLN C 1 91 ? 1.573 -16.968 45.683 1.00 33.81 90 GLN C C 1
ATOM 3983 O O . GLN C 1 91 ? 1.271 -16.331 46.693 1.00 32.32 90 GLN C O 1
ATOM 3989 N N . ARG C 1 92 ? 1.861 -18.271 45.699 1.00 32.51 91 ARG C N 1
ATOM 3990 C CA . ARG C 1 92 ? 1.934 -19.005 46.974 1.00 34.98 91 ARG C CA 1
ATOM 3991 C C . ARG C 1 92 ? 3.256 -19.750 47.230 1.00 35.09 91 ARG C C 1
ATOM 3992 O O . ARG C 1 92 ? 3.288 -20.679 48.013 1.00 31.92 91 ARG C O 1
ATOM 4000 N N . SER C 1 93 ? 4.348 -19.297 46.623 1.00 35.95 92 SER C N 1
ATOM 4001 C CA . SER C 1 93 ? 5.646 -19.917 46.819 1.00 37.91 92 SER C CA 1
ATOM 4002 C C . SER C 1 93 ? 6.265 -19.531 48.131 1.00 37.66 92 SER C C 1
ATOM 4003 O O . SER C 1 93 ? 6.823 -20.366 48.818 1.00 38.59 92 SER C O 1
ATOM 4006 N N . MET C 1 94 ? 6.289 -18.232 48.385 1.00 38.36 93 MET C N 1
ATOM 4007 C CA . MET C 1 94 ? 6.860 -17.714 49.606 1.00 40.04 93 MET C CA 1
ATOM 4008 C C . MET C 1 94 ? 5.852 -16.811 50.250 1.00 38.30 93 MET C C 1
ATOM 4009 O O . MET C 1 94 ? 5.552 -15.710 49.767 1.00 37.52 93 MET C O 1
ATOM 4014 N N . TRP C 1 95 ? 5.340 -17.291 51.362 1.00 37.88 94 TRP C N 1
ATOM 4015 C CA . TRP C 1 95 ? 4.391 -16.512 52.071 1.00 37.62 94 TRP C CA 1
ATOM 4016 C C . TRP C 1 95 ? 4.417 -16.991 53.480 1.00 37.65 94 TRP C C 1
ATOM 4017 O O . TRP C 1 95 ? 4.804 -18.133 53.726 1.00 39.31 94 TRP C O 1
ATOM 4028 N N . PRO C 1 96 ? 4.046 -16.115 54.437 1.00 37.81 95 PRO C N 1
ATOM 4029 C CA . PRO C 1 96 ? 3.621 -14.728 54.283 1.00 38.01 95 PRO C CA 1
ATOM 4030 C C . PRO C 1 96 ? 4.724 -13.729 53.974 1.00 38.55 95 PRO C C 1
ATOM 4031 O O . PRO C 1 96 ? 5.846 -13.868 54.453 1.00 41.55 95 PRO C O 1
ATOM 4035 N N . PRO C 1 97 ? 4.368 -12.655 53.274 1.00 37.36 96 PRO C N 1
ATOM 4036 C CA . PRO C 1 97 ? 3.024 -12.309 52.768 1.00 36.08 96 PRO C CA 1
ATOM 4037 C C . PRO C 1 97 ? 2.569 -12.884 51.471 1.00 35.59 96 PRO C C 1
ATOM 4038 O O . PRO C 1 97 ? 3.403 -13.101 50.606 1.00 35.71 96 PRO C O 1
ATOM 4042 N N . VAL C 1 98 ? 1.264 -13.185 51.356 1.00 33.81 97 VAL C N 1
ATOM 4043 C CA . VAL C 1 98 ? 0.710 -13.627 50.060 1.00 32.98 97 VAL C CA 1
ATOM 4044 C C . VAL C 1 98 ? 0.691 -12.371 49.185 1.00 33.03 97 VAL C C 1
ATOM 4045 O O . VAL C 1 98 ? 0.393 -11.263 49.651 1.00 35.94 97 VAL C O 1
ATOM 4049 N N . THR C 1 99 ? 1.049 -12.542 47.922 1.00 32.30 98 THR C N 1
ATOM 4050 C CA . THR C 1 99 ? 1.115 -11.423 47.034 1.00 30.95 98 THR C CA 1
ATOM 4051 C C . THR C 1 99 ? 0.349 -11.549 45.776 1.00 29.83 98 THR C C 1
ATOM 4052 O O . THR C 1 99 ? 0.225 -12.607 45.197 1.00 28.66 98 THR C O 1
ATOM 4056 N N . PHE C 1 100 ? -0.030 -10.380 45.298 1.00 29.98 99 PHE C N 1
ATOM 4057 C CA . PHE C 1 100 ? -0.826 -10.255 44.140 1.00 31.13 99 PHE C CA 1
ATOM 4058 C C . PHE C 1 100 ? -0.208 -9.280 43.231 1.00 32.41 99 PHE C C 1
ATOM 4059 O O . PHE C 1 100 ? 0.496 -8.362 43.662 1.00 32.00 99 PHE C O 1
ATOM 4067 N N . GLY C 1 101 ? -0.587 -9.458 41.972 1.00 33.16 100 GLY C N 1
ATOM 4068 C CA . GLY C 1 101 ? -0.254 -8.533 40.916 1.00 35.63 100 GLY C CA 1
ATOM 4069 C C . GLY C 1 101 ? -1.287 -7.419 41.071 1.00 37.60 100 GLY C C 1
ATOM 4070 O O . GLY C 1 101 ? -2.315 -7.566 41.739 1.00 37.32 100 GLY C O 1
ATOM 4071 N N . GLN C 1 102 ? -1.005 -6.321 40.399 1.00 39.17 101 GLN C N 1
ATOM 4072 C CA . GLN C 1 102 ? -1.792 -5.098 40.430 1.00 43.18 101 GLN C CA 1
ATOM 4073 C C . GLN C 1 102 ? -3.047 -5.105 39.570 1.00 42.46 101 GLN C C 1
ATOM 4074 O O . GLN C 1 102 ? -3.851 -4.172 39.633 1.00 40.84 101 GLN C O 1
ATOM 4080 N N . GLY C 1 103 ? -3.188 -6.142 38.757 1.00 42.22 102 GLY C N 1
ATOM 4081 C CA . GLY C 1 103 ? -4.369 -6.278 37.931 1.00 41.87 102 GLY C CA 1
ATOM 4082 C C . GLY C 1 103 ? -4.289 -5.881 36.489 1.00 42.80 102 GLY C C 1
ATOM 4083 O O . GLY C 1 103 ? -3.618 -4.927 36.105 1.00 44.36 102 GLY C O 1
ATOM 4084 N N . THR C 1 104 ? -5.009 -6.637 35.683 1.00 42.61 103 THR C N 1
ATOM 4085 C CA . THR C 1 104 ? -5.042 -6.388 34.280 1.00 41.61 103 THR C CA 1
ATOM 4086 C C . THR C 1 104 ? -6.512 -6.261 33.990 1.00 42.09 103 THR C C 1
ATOM 4087 O O . THR C 1 104 ? -7.289 -7.160 34.279 1.00 42.41 103 THR C O 1
ATOM 4091 N N . LYS C 1 105 ? -6.892 -5.115 33.454 1.00 43.64 104 LYS C N 1
ATOM 4092 C CA . LYS C 1 105 ? -8.284 -4.879 33.178 1.00 45.13 104 LYS C CA 1
ATOM 4093 C C . LYS C 1 105 ? -8.665 -5.108 31.751 1.00 44.95 104 LYS C C 1
ATOM 4094 O O . LYS C 1 105 ? -8.142 -4.468 30.845 1.00 44.68 104 LYS C O 1
ATOM 4100 N N . LEU C 1 106 ? -9.644 -5.991 31.598 1.00 45.59 105 LEU C N 1
ATOM 4101 C CA . LEU C 1 106 ? -10.145 -6.396 30.307 1.00 45.99 105 LEU C CA 1
ATOM 4102 C C . LEU C 1 106 ? -11.424 -5.723 29.988 1.00 46.08 105 LEU C C 1
ATOM 4103 O O . LEU C 1 106 ? -12.501 -6.094 30.473 1.00 45.67 105 LEU C O 1
ATOM 4108 N N . GLU C 1 107 ? -11.263 -4.849 29.009 1.00 46.24 106 GLU C N 1
ATOM 4109 C CA . GLU C 1 107 ? -12.255 -3.929 28.533 1.00 45.87 106 GLU C CA 1
ATOM 4110 C C . GLU C 1 107 ? -12.778 -4.259 27.177 1.00 45.51 106 GLU C C 1
ATOM 4111 O O . GLU C 1 107 ? -12.022 -4.720 26.319 1.00 44.22 106 GLU C O 1
ATOM 4117 N N . ILE C 1 108 ? -14.068 -4.000 26.975 1.00 45.55 107 ILE C N 1
ATOM 4118 C CA . ILE C 1 108 ? -14.677 -4.266 25.676 1.00 46.68 107 ILE C CA 1
ATOM 4119 C C . ILE C 1 108 ? -14.343 -3.230 24.629 1.00 46.68 107 ILE C C 1
ATOM 4120 O O . ILE C 1 108 ? -14.636 -2.054 24.804 1.00 46.92 107 ILE C O 1
ATOM 4125 N N . LYS C 1 109 ? -13.744 -3.686 23.530 1.00 48.17 108 LYS C N 1
ATOM 4126 C CA . LYS C 1 109 ? -13.504 -2.793 22.412 1.00 49.19 108 LYS C CA 1
ATOM 4127 C C . LYS C 1 109 ? -14.721 -2.908 21.533 1.00 49.00 108 LYS C C 1
ATOM 4128 O O . LYS C 1 109 ? -15.134 -3.974 21.081 1.00 49.34 108 LYS C O 1
ATOM 4134 N N . ARG C 1 110 ? -15.219 -1.736 21.256 1.00 49.47 109 ARG C N 1
ATOM 4135 C CA . ARG C 1 110 ? -16.452 -1.521 20.568 1.00 50.11 109 ARG C CA 1
ATOM 4136 C C . ARG C 1 110 ? -16.113 -0.645 19.397 1.00 49.50 109 ARG C C 1
ATOM 4137 O O . ARG C 1 110 ? -14.953 -0.198 19.255 1.00 50.36 109 ARG C O 1
ATOM 4145 N N . THR C 1 111 ? -17.103 -0.402 18.544 1.00 48.56 110 THR C N 1
ATOM 4146 C CA . THR C 1 111 ? -16.877 0.553 17.481 1.00 48.53 110 THR C CA 1
ATOM 4147 C C . THR C 1 111 ? -16.957 1.918 18.130 1.00 48.89 110 THR C C 1
ATOM 4148 O O . THR C 1 111 ? -17.583 2.107 19.186 1.00 49.32 110 THR C O 1
ATOM 4152 N N . VAL C 1 112 ? -16.273 2.853 17.504 1.00 48.30 111 VAL C N 1
ATOM 4153 C CA . VAL C 1 112 ? -16.241 4.208 17.959 1.00 48.12 111 VAL C CA 1
ATOM 4154 C C . VAL C 1 112 ? -17.601 4.834 17.987 1.00 47.29 111 VAL C C 1
ATOM 4155 O O . VAL C 1 112 ? -18.466 4.557 17.153 1.00 48.43 111 VAL C O 1
ATOM 4159 N N . ALA C 1 113 ? -17.747 5.694 18.973 1.00 45.83 112 ALA C N 1
ATOM 4160 C CA . ALA C 1 113 ? -18.989 6.361 19.221 1.00 44.41 112 ALA C CA 1
ATOM 4161 C C . ALA C 1 113 ? -18.704 7.650 19.898 1.00 42.59 112 ALA C C 1
ATOM 4162 O O . ALA C 1 113 ? -18.323 7.684 21.042 1.00 41.82 112 ALA C O 1
ATOM 4164 N N . ALA C 1 114 ? -18.825 8.710 19.125 1.00 43.96 113 ALA C N 1
ATOM 4165 C CA . ALA C 1 114 ? -18.661 10.055 19.611 1.00 43.97 113 ALA C CA 1
ATOM 4166 C C . ALA C 1 114 ? -19.740 10.391 20.640 1.00 42.27 113 ALA C C 1
ATOM 4167 O O . ALA C 1 114 ? -20.862 9.865 20.620 1.00 43.59 113 ALA C O 1
ATOM 4169 N N . PRO C 1 115 ? -19.387 11.274 21.559 1.00 40.84 114 PRO C N 1
ATOM 4170 C CA . PRO C 1 115 ? -20.262 11.728 22.616 1.00 40.52 114 PRO C CA 1
ATOM 4171 C C . PRO C 1 115 ? -21.241 12.767 22.223 1.00 41.24 114 PRO C C 1
ATOM 4172 O O . PRO C 1 115 ? -20.945 13.650 21.427 1.00 42.18 114 PRO C O 1
ATOM 4176 N N . SER C 1 116 ? -22.410 12.653 22.829 1.00 41.10 115 SER C N 1
ATOM 4177 C CA . SER C 1 116 ? -23.453 13.647 22.695 1.00 41.57 115 SER C CA 1
ATOM 4178 C C . SER C 1 116 ? -23.079 14.552 23.865 1.00 41.66 115 SER C C 1
ATOM 4179 O O . SER C 1 116 ? -22.732 14.063 24.945 1.00 40.41 115 SER C O 1
ATOM 4182 N N . VAL C 1 117 ? -23.124 15.861 23.645 1.00 41.71 116 VAL C N 1
ATOM 4183 C CA . VAL C 1 117 ? -22.693 16.812 24.662 1.00 41.11 116 VAL C CA 1
ATOM 4184 C C . VAL C 1 117 ? -23.760 17.753 25.207 1.00 42.21 116 VAL C C 1
ATOM 4185 O O . VAL C 1 117 ? -24.608 18.241 24.472 1.00 43.29 116 VAL C O 1
ATOM 4189 N N . PHE C 1 118 ? -23.786 17.922 26.529 1.00 42.14 117 PHE C N 1
ATOM 4190 C CA . PHE C 1 118 ? -24.745 18.856 27.139 1.00 41.12 117 PHE C CA 1
ATOM 4191 C C . PHE C 1 118 ? -24.070 19.609 28.212 1.00 40.16 117 PHE C C 1
ATOM 4192 O O . PHE C 1 118 ? -23.137 19.121 28.847 1.00 40.43 117 PHE C O 1
ATOM 4200 N N . ILE C 1 119 ? -24.596 20.796 28.435 1.00 38.61 118 ILE C N 1
ATOM 4201 C CA . ILE C 1 119 ? -24.065 21.688 29.429 1.00 37.44 118 ILE C CA 1
ATOM 4202 C C . ILE C 1 119 ? -25.178 22.205 30.278 1.00 38.70 118 ILE C C 1
ATOM 4203 O O . ILE C 1 119 ? -26.254 22.551 29.801 1.00 39.69 118 ILE C O 1
ATOM 4208 N N . PHE C 1 120 ? -24.839 22.275 31.550 1.00 40.06 119 PHE C N 1
ATOM 4209 C CA . PHE C 1 120 ? -25.727 22.661 32.583 1.00 41.28 119 PHE C CA 1
ATOM 4210 C C . PHE C 1 120 ? -25.371 23.862 33.363 1.00 42.57 119 PHE C C 1
ATOM 4211 O O . PHE C 1 120 ? -24.300 23.956 33.980 1.00 41.64 119 PHE C O 1
ATOM 4219 N N . PRO C 1 121 ? -26.322 24.787 33.401 1.00 43.88 120 PRO C N 1
ATOM 4220 C CA . PRO C 1 121 ? -26.236 26.037 34.115 1.00 45.84 120 PRO C CA 1
ATOM 4221 C C . PRO C 1 121 ? -26.427 25.665 35.546 1.00 48.60 120 PRO C C 1
ATOM 4222 O O . PRO C 1 121 ? -27.056 24.651 35.845 1.00 50.21 120 PRO C O 1
ATOM 4226 N N . PRO C 1 122 ? -25.873 26.457 36.459 1.00 50.70 121 PRO C N 1
ATOM 4227 C CA . PRO C 1 122 ? -26.036 26.157 37.878 1.00 51.79 121 PRO C CA 1
ATOM 4228 C C . PRO C 1 122 ? -27.411 26.624 38.315 1.00 52.85 121 PRO C C 1
ATOM 4229 O O . PRO C 1 122 ? -27.997 27.553 37.740 1.00 52.94 121 PRO C O 1
ATOM 4233 N N . SER C 1 123 ? -27.908 25.991 39.357 1.00 53.75 122 SER C N 1
ATOM 4234 C CA . SER C 1 123 ? -29.218 26.327 39.852 1.00 55.44 122 SER C CA 1
ATOM 4235 C C . SER C 1 123 ? -29.187 27.607 40.645 1.00 56.52 122 SER C C 1
ATOM 4236 O O . SER C 1 123 ? -28.158 27.969 41.239 1.00 55.86 122 SER C O 1
ATOM 4239 N N . ASP C 1 124 ? -30.324 28.297 40.646 1.00 58.02 123 ASP C N 1
ATOM 4240 C CA . ASP C 1 124 ? -30.457 29.538 41.402 1.00 60.06 123 ASP C CA 1
ATOM 4241 C C . ASP C 1 124 ? -30.241 29.195 42.878 1.00 60.00 123 ASP C C 1
ATOM 4242 O O . ASP C 1 124 ? -29.509 29.893 43.587 1.00 60.24 123 ASP C O 1
ATOM 4247 N N . GLU C 1 125 ? -30.753 28.027 43.273 1.00 59.68 124 GLU C N 1
ATOM 4248 C CA . GLU C 1 125 ? -30.640 27.533 44.635 1.00 59.39 124 GLU C CA 1
ATOM 4249 C C . GLU C 1 125 ? -29.199 27.348 45.099 1.00 58.45 124 GLU C C 1
ATOM 4250 O O . GLU C 1 125 ? -28.869 27.709 46.230 1.00 58.71 124 GLU C O 1
ATOM 4256 N N . GLN C 1 126 ? -28.350 26.772 44.248 1.00 57.87 125 GLN C N 1
ATOM 4257 C CA . GLN C 1 126 ? -26.948 26.622 44.617 1.00 57.88 125 GLN C CA 1
ATOM 4258 C C . GLN C 1 126 ? -26.315 27.977 44.648 1.00 58.21 125 GLN C C 1
ATOM 4259 O O . GLN C 1 126 ? -25.690 28.309 45.643 1.00 58.35 125 GLN C O 1
ATOM 4265 N N . LEU C 1 127 ? -26.561 28.774 43.597 1.00 59.23 126 LEU C N 1
ATOM 4266 C CA . LEU C 1 127 ? -26.013 30.123 43.487 1.00 61.21 126 LEU C CA 1
ATOM 4267 C C . LEU C 1 127 ? -26.242 30.909 44.735 1.00 63.43 126 LEU C C 1
ATOM 4268 O O . LEU C 1 127 ? -25.321 31.549 45.247 1.00 63.37 126 LEU C O 1
ATOM 4273 N N . LYS C 1 128 ? -27.444 30.754 45.284 1.00 65.34 127 LYS C N 1
ATOM 4274 C CA . LYS C 1 128 ? -27.801 31.374 46.541 1.00 67.13 127 LYS C CA 1
ATOM 4275 C C . LYS C 1 128 ? -26.727 31.041 47.540 1.00 67.31 127 LYS C C 1
ATOM 4276 O O . LYS C 1 128 ? -25.838 31.845 47.773 1.00 68.49 127 LYS C O 1
ATOM 4282 N N . SER C 1 129 ? -26.677 29.761 47.897 1.00 67.01 128 SER C N 1
ATOM 4283 C CA . SER C 1 129 ? -25.771 29.256 48.917 1.00 66.58 128 SER C CA 1
ATOM 4284 C C . SER C 1 129 ? -24.322 29.709 48.880 1.00 65.35 128 SER C C 1
ATOM 4285 O O . SER C 1 129 ? -23.573 29.414 49.794 1.00 65.86 128 SER C O 1
ATOM 4288 N N . GLY C 1 130 ? -23.923 30.334 47.778 1.00 64.55 129 GLY C N 1
ATOM 4289 C CA . GLY C 1 130 ? -22.594 30.899 47.677 1.00 64.49 129 GLY C CA 1
ATOM 4290 C C . GLY C 1 130 ? -21.672 30.273 46.690 1.00 63.91 129 GLY C C 1
ATOM 4291 O O . GLY C 1 130 ? -20.478 30.594 46.684 1.00 64.42 129 GLY C O 1
ATOM 4292 N N . THR C 1 131 ? -22.227 29.511 45.757 1.00 62.92 130 THR C N 1
ATOM 4293 C CA . THR C 1 131 ? -21.365 28.787 44.856 1.00 60.90 130 THR C CA 1
ATOM 4294 C C . THR C 1 131 ? -22.023 28.328 43.592 1.00 58.94 130 THR C C 1
ATOM 4295 O O . THR C 1 131 ? -23.237 28.243 43.515 1.00 57.81 130 THR C O 1
ATOM 4299 N N . ALA C 1 132 ? -21.192 27.998 42.609 1.00 56.62 131 ALA C N 1
ATOM 4300 C CA . ALA C 1 132 ? -21.689 27.594 41.314 1.00 54.24 131 ALA C CA 1
ATOM 4301 C C . ALA C 1 132 ? -20.973 26.454 40.644 1.00 52.62 131 ALA C C 1
ATOM 4302 O O . ALA C 1 132 ? -19.770 26.541 40.344 1.00 52.21 131 ALA C O 1
ATOM 4304 N N . SER C 1 133 ? -21.776 25.450 40.301 1.00 48.60 132 SER C N 1
ATOM 4305 C CA . SER C 1 133 ? -21.299 24.249 39.642 1.00 45.34 132 SER C CA 1
ATOM 4306 C C . SER C 1 133 ? -21.920 24.129 38.268 1.00 44.06 132 SER C C 1
ATOM 4307 O O . SER C 1 133 ? -23.147 24.104 38.095 1.00 44.24 132 SER C O 1
ATOM 4310 N N . VAL C 1 134 ? -21.042 24.137 37.282 1.00 41.95 133 VAL C N 1
ATOM 4311 C CA . VAL C 1 134 ? -21.430 24.066 35.887 1.00 40.17 133 VAL C CA 1
ATOM 4312 C C . VAL C 1 134 ? -21.002 22.697 35.438 1.00 40.14 133 VAL C C 1
ATOM 4313 O O . VAL C 1 134 ? -19.849 22.305 35.637 1.00 39.45 133 VAL C O 1
ATOM 4317 N N . VAL C 1 135 ? -21.936 21.975 34.830 1.00 39.76 134 VAL C N 1
ATOM 4318 C CA . VAL C 1 135 ? -21.677 20.613 34.437 1.00 38.66 134 VAL C CA 1
ATOM 4319 C C . VAL C 1 135 ? -21.764 20.396 32.981 1.00 39.01 134 VAL C C 1
ATOM 4320 O O . VAL C 1 135 ? -22.679 20.889 32.350 1.00 39.15 134 VAL C O 1
ATOM 4324 N N . CYS C 1 136 ? -20.800 19.631 32.479 1.00 39.80 135 CYS C N 1
ATOM 4325 C CA . CYS C 1 136 ? -20.749 19.249 31.094 1.00 40.74 135 CYS C CA 1
ATOM 4326 C C . CYS C 1 136 ? -20.828 17.746 31.028 1.00 39.91 135 CYS C C 1
ATOM 4327 O O . CYS C 1 136 ? -20.026 17.039 31.611 1.00 37.99 135 CYS C O 1
ATOM 4330 N N . LEU C 1 137 ? -21.831 17.269 30.310 1.00 41.80 136 LEU C N 1
ATOM 4331 C CA . LEU C 1 137 ? -22.039 15.848 30.135 1.00 40.23 136 LEU C CA 1
ATOM 4332 C C . LEU C 1 137 ? -21.615 15.369 28.745 1.00 38.94 136 LEU C C 1
ATOM 4333 O O . LEU C 1 137 ? -21.835 16.027 27.744 1.00 38.09 136 LEU C O 1
ATOM 4338 N N . LEU C 1 138 ? -20.953 14.221 28.726 1.00 38.22 137 LEU C N 1
ATOM 4339 C CA . LEU C 1 138 ? -20.500 13.577 27.512 1.00 38.16 137 LEU C CA 1
ATOM 4340 C C . LEU C 1 138 ? -21.214 12.271 27.588 1.00 38.65 137 LEU C C 1
ATOM 4341 O O . LEU C 1 138 ? -20.920 11.436 28.443 1.00 38.71 137 LEU C O 1
ATOM 4346 N N . ASN C 1 139 ? -22.189 12.100 26.717 1.00 40.44 138 ASN C N 1
ATOM 4347 C CA . ASN C 1 139 ? -22.970 10.900 26.812 1.00 42.34 138 ASN C CA 1
ATOM 4348 C C . ASN C 1 139 ? -22.768 9.807 25.812 1.00 43.15 138 ASN C C 1
ATOM 4349 O O . ASN C 1 139 ? -22.755 10.027 24.601 1.00 42.49 138 ASN C O 1
ATOM 4354 N N . ASN C 1 140 ? -22.576 8.618 26.370 1.00 44.63 139 ASN C N 1
ATOM 4355 C CA . ASN C 1 140 ? -22.404 7.374 25.632 1.00 45.15 139 ASN C CA 1
ATOM 4356 C C . ASN C 1 140 ? -21.398 7.436 24.549 1.00 44.37 139 ASN C C 1
ATOM 4357 O O . ASN C 1 140 ? -21.750 7.580 23.382 1.00 44.82 139 ASN C O 1
ATOM 4362 N N . PHE C 1 141 ? -20.143 7.255 24.936 1.00 43.08 140 PHE C N 1
ATOM 4363 C CA . PHE C 1 141 ? -19.079 7.346 23.984 1.00 40.82 140 PHE C CA 1
ATOM 4364 C C . PHE C 1 141 ? -18.013 6.283 24.072 1.00 41.88 140 PHE C C 1
ATOM 4365 O O . PHE C 1 141 ? -17.743 5.770 25.151 1.00 42.90 140 PHE C O 1
ATOM 4373 N N . TYR C 1 142 ? -17.368 6.004 22.945 1.00 41.19 141 TYR C N 1
ATOM 4374 C CA . TYR C 1 142 ? -16.315 5.020 22.917 1.00 41.76 141 TYR C CA 1
ATOM 4375 C C . TYR C 1 142 ? -15.186 5.388 21.960 1.00 42.46 141 TYR C C 1
ATOM 4376 O O . TYR C 1 142 ? -15.420 5.514 20.780 1.00 43.75 141 TYR C O 1
ATOM 4385 N N . PRO C 1 143 ? -13.929 5.374 22.421 1.00 43.33 142 PRO C N 1
ATOM 4386 C CA . PRO C 1 143 ? -13.480 5.040 23.758 1.00 44.43 142 PRO C CA 1
ATOM 4387 C C . PRO C 1 143 ? -13.584 6.071 24.802 1.00 44.41 142 PRO C C 1
ATOM 4388 O O . PRO C 1 143 ? -14.200 7.100 24.617 1.00 45.31 142 PRO C O 1
ATOM 4392 N N . ARG C 1 144 ? -13.031 5.685 25.928 1.00 45.36 143 ARG C N 1
ATOM 4393 C CA . ARG C 1 144 ? -13.024 6.431 27.131 1.00 45.77 143 ARG C CA 1
ATOM 4394 C C . ARG C 1 144 ? -12.225 7.641 27.070 1.00 45.46 143 ARG C C 1
ATOM 4395 O O . ARG C 1 144 ? -12.560 8.625 27.736 1.00 44.67 143 ARG C O 1
ATOM 4403 N N . GLU C 1 145 ? -11.109 7.555 26.349 1.00 45.20 144 GLU C N 1
ATOM 4404 C CA . GLU C 1 145 ? -10.350 8.767 26.253 1.00 46.57 144 GLU C CA 1
ATOM 4405 C C . GLU C 1 145 ? -11.028 9.876 25.533 1.00 43.62 144 GLU C C 1
ATOM 4406 O O . GLU C 1 145 ? -11.710 9.707 24.528 1.00 43.16 144 GLU C O 1
ATOM 4412 N N . ALA C 1 146 ? -11.095 10.939 26.311 1.00 42.54 145 ALA C N 1
ATOM 4413 C CA . ALA C 1 146 ? -11.704 12.151 25.856 1.00 43.19 145 ALA C CA 1
ATOM 4414 C C . ALA C 1 146 ? -11.087 13.371 26.501 1.00 43.01 145 ALA C C 1
ATOM 4415 O O . ALA C 1 146 ? -10.524 13.287 27.596 1.00 42.23 145 ALA C O 1
ATOM 4417 N N . LYS C 1 147 ? -11.206 14.504 25.808 1.00 44.43 146 LYS C N 1
ATOM 4418 C CA . LYS C 1 147 ? -10.712 15.789 26.307 1.00 45.53 146 LYS C CA 1
ATOM 4419 C C . LYS C 1 147 ? -11.812 16.836 26.546 1.00 45.03 146 LYS C C 1
ATOM 4420 O O . LYS C 1 147 ? -12.621 17.126 25.664 1.00 46.33 146 LYS C O 1
ATOM 4426 N N . VAL C 1 148 ? -11.804 17.433 27.730 1.00 44.15 147 VAL C N 1
ATOM 4427 C CA . VAL C 1 148 ? -12.772 18.461 28.065 1.00 44.13 147 VAL C CA 1
ATOM 4428 C C . VAL C 1 148 ? -12.057 19.684 28.549 1.00 43.64 147 VAL C C 1
ATOM 4429 O O . VAL C 1 148 ? -11.283 19.639 29.491 1.00 44.51 147 VAL C O 1
ATOM 4433 N N . GLN C 1 149 ? -12.308 20.768 27.844 1.00 43.93 148 GLN C N 1
ATOM 4434 C CA . GLN C 1 149 ? -11.761 22.052 28.176 1.00 45.07 148 GLN C CA 1
ATOM 4435 C C . GLN C 1 149 ? -12.911 22.977 28.442 1.00 44.81 148 GLN C C 1
ATOM 4436 O O . GLN C 1 149 ? -13.861 23.073 27.638 1.00 43.50 148 GLN C O 1
ATOM 4442 N N . TRP C 1 150 ? -12.810 23.685 29.549 1.00 43.19 149 TRP C N 1
ATOM 4443 C CA . TRP C 1 150 ? -13.802 24.666 29.839 1.00 43.43 149 TRP C CA 1
ATOM 4444 C C . TRP C 1 150 ? -13.212 25.993 29.378 1.00 44.56 149 TRP C C 1
ATOM 4445 O O . TRP C 1 150 ? -11.988 26.203 29.455 1.00 45.12 149 TRP C O 1
ATOM 4456 N N . LYS C 1 151 ? -14.045 26.802 28.729 1.00 44.74 150 LYS C N 1
ATOM 4457 C CA . LYS C 1 151 ? -13.649 28.163 28.357 1.00 44.36 150 LYS C CA 1
ATOM 4458 C C . LYS C 1 151 ? -14.756 29.059 28.807 1.00 43.77 150 LYS C C 1
ATOM 4459 O O . LYS C 1 151 ? -15.942 28.830 28.519 1.00 43.24 150 LYS C O 1
ATOM 4465 N N . VAL C 1 152 ? -14.339 30.112 29.484 1.00 42.73 151 VAL C N 1
ATOM 4466 C CA . VAL C 1 152 ? -15.229 31.083 30.062 1.00 42.16 151 VAL C CA 1
ATOM 4467 C C . VAL C 1 152 ? -14.857 32.414 29.477 1.00 43.68 151 VAL C C 1
ATOM 4468 O O . VAL C 1 152 ? -13.734 32.920 29.715 1.00 40.94 151 VAL C O 1
ATOM 4472 N N . ASP C 1 153 ? -15.834 32.993 28.755 1.00 44.38 152 ASP C N 1
ATOM 4473 C CA . ASP C 1 153 ? -15.681 34.253 27.995 1.00 44.64 152 ASP C CA 1
ATOM 4474 C C . ASP C 1 153 ? -14.407 34.179 27.160 1.00 44.20 152 ASP C C 1
ATOM 4475 O O . ASP C 1 153 ? -13.657 35.139 27.019 1.00 44.58 152 ASP C O 1
ATOM 4480 N N . ASN C 1 154 ? -14.264 32.995 26.569 1.00 44.76 153 ASN C N 1
ATOM 4481 C CA . ASN C 1 154 ? -13.162 32.518 25.761 1.00 45.07 153 ASN C CA 1
ATOM 4482 C C . ASN C 1 154 ? -11.817 32.309 26.429 1.00 44.59 153 ASN C C 1
ATOM 4483 O O . ASN C 1 154 ? -10.805 32.087 25.752 1.00 44.80 153 ASN C O 1
ATOM 4488 N N . ALA C 1 155 ? -11.805 32.291 27.751 1.00 43.81 154 ALA C N 1
ATOM 4489 C CA . ALA C 1 155 ? -10.549 32.069 28.454 1.00 43.18 154 ALA C CA 1
ATOM 4490 C C . ALA C 1 155 ? -10.448 30.649 28.937 1.00 43.47 154 ALA C C 1
ATOM 4491 O O . ALA C 1 155 ? -11.399 30.088 29.478 1.00 43.51 154 ALA C O 1
ATOM 4493 N N . LEU C 1 156 ? -9.266 30.084 28.736 1.00 43.08 155 LEU C N 1
ATOM 4494 C CA . LEU C 1 156 ? -8.996 28.729 29.142 1.00 43.28 155 LEU C CA 1
ATOM 4495 C C . LEU C 1 156 ? -8.973 28.527 30.635 1.00 41.90 155 LEU C C 1
ATOM 4496 O O . LEU C 1 156 ? -8.386 29.298 31.374 1.00 42.30 155 LEU C O 1
ATOM 4501 N N . GLN C 1 157 ? -9.659 27.489 31.075 1.00 40.41 156 GLN C N 1
ATOM 4502 C CA . GLN C 1 157 ? -9.696 27.219 32.479 1.00 39.67 156 GLN C CA 1
ATOM 4503 C C . GLN C 1 157 ? -8.763 26.116 32.859 1.00 39.19 156 GLN C C 1
ATOM 4504 O O . GLN C 1 157 ? -8.346 25.320 32.015 1.00 38.89 156 GLN C O 1
ATOM 4510 N N . SER C 1 158 ? -8.400 26.111 34.133 1.00 38.31 157 SER C N 1
ATOM 4511 C CA . SER C 1 158 ? -7.520 25.107 34.651 1.00 39.66 157 SER C CA 1
ATOM 4512 C C . SER C 1 158 ? -7.635 25.134 36.139 1.00 40.53 157 SER C C 1
ATOM 4513 O O . SER C 1 158 ? -8.020 26.146 36.715 1.00 40.15 157 SER C O 1
ATOM 4516 N N . GLY C 1 159 ? -7.375 23.970 36.739 1.00 40.88 158 GLY C N 1
ATOM 4517 C CA . GLY C 1 159 ? -7.403 23.793 38.187 1.00 41.99 158 GLY C CA 1
ATOM 4518 C C . GLY C 1 159 ? -8.720 23.956 38.917 1.00 41.52 158 GLY C C 1
ATOM 4519 O O . GLY C 1 159 ? -8.758 23.745 40.113 1.00 41.80 158 GLY C O 1
ATOM 4520 N N . ASN C 1 160 ? -9.797 24.207 38.179 1.00 41.31 159 ASN C N 1
ATOM 4521 C CA . ASN C 1 160 ? -11.112 24.458 38.774 1.00 41.58 159 ASN C CA 1
ATOM 4522 C C . ASN C 1 160 ? -12.281 23.540 38.366 1.00 41.86 159 ASN C C 1
ATOM 4523 O O . ASN C 1 160 ? -13.460 23.878 38.547 1.00 41.55 159 ASN C O 1
ATOM 4528 N N . SER C 1 161 ? -11.929 22.360 37.874 1.00 42.48 160 SER C N 1
ATOM 4529 C CA . SER C 1 161 ? -12.901 21.415 37.379 1.00 43.71 160 SER C CA 1
ATOM 4530 C C . SER C 1 161 ? -12.624 19.972 37.777 1.00 44.89 160 SER C C 1
ATOM 4531 O O . SER C 1 161 ? -11.482 19.603 38.069 1.00 45.36 160 SER C O 1
ATOM 4534 N N . GLN C 1 162 ? -13.680 19.166 37.787 1.00 45.85 161 GLN C N 1
ATOM 4535 C CA . GLN C 1 162 ? -13.570 17.760 38.150 1.00 46.14 161 GLN C CA 1
ATOM 4536 C C . GLN C 1 162 ? -14.349 16.858 37.233 1.00 44.38 161 GLN C C 1
ATOM 4537 O O . GLN C 1 162 ? -15.476 17.164 36.859 1.00 42.78 161 GLN C O 1
ATOM 4543 N N . GLU C 1 163 ? -13.769 15.689 36.991 1.00 43.34 162 GLU C N 1
ATOM 4544 C CA . GLU C 1 163 ? -14.344 14.686 36.134 1.00 41.29 162 GLU C CA 1
ATOM 4545 C C . GLU C 1 163 ? -14.716 13.425 36.855 1.00 40.89 162 GLU C C 1
ATOM 4546 O O . GLU C 1 163 ? -14.152 13.089 37.874 1.00 38.78 162 GLU C O 1
ATOM 4552 N N . SER C 1 164 ? -15.726 12.753 36.342 1.00 41.32 163 SER C N 1
ATOM 4553 C CA . SER C 1 164 ? -16.110 11.469 36.874 1.00 38.63 163 SER C CA 1
ATOM 4554 C C . SER C 1 164 ? -16.616 10.691 35.662 1.00 38.59 163 SER C C 1
ATOM 4555 O O . SER C 1 164 ? -17.348 11.218 34.789 1.00 38.10 163 SER C O 1
ATOM 4558 N N . VAL C 1 165 ? -16.160 9.456 35.567 1.00 37.43 164 VAL C N 1
ATOM 4559 C CA . VAL C 1 165 ? -16.543 8.596 34.464 1.00 37.84 164 VAL C CA 1
ATOM 4560 C C . VAL C 1 165 ? -17.224 7.368 34.986 1.00 38.10 164 VAL C C 1
ATOM 4561 O O . VAL C 1 165 ? -16.768 6.769 35.952 1.00 38.47 164 VAL C O 1
ATOM 4565 N N . THR C 1 166 ? -18.236 6.924 34.256 1.00 37.50 165 THR C N 1
ATOM 4566 C CA . THR C 1 166 ? -18.948 5.711 34.628 1.00 39.34 165 THR C CA 1
ATOM 4567 C C . THR C 1 166 ? -18.106 4.501 34.263 1.00 41.17 165 THR C C 1
ATOM 4568 O O . THR C 1 166 ? -17.016 4.625 33.683 1.00 39.87 165 THR C O 1
ATOM 4572 N N . GLU C 1 167 ? -18.577 3.332 34.666 1.00 43.67 166 GLU C N 1
ATOM 4573 C CA . GLU C 1 167 ? -17.890 2.132 34.284 1.00 48.09 166 GLU C CA 1
ATOM 4574 C C . GLU C 1 167 ? -18.519 1.760 32.984 1.00 48.97 166 GLU C C 1
ATOM 4575 O O . GLU C 1 167 ? -19.620 2.260 32.648 1.00 49.45 166 GLU C O 1
ATOM 4581 N N . GLN C 1 168 ? -17.801 0.949 32.215 1.00 48.40 167 GLN C N 1
ATOM 4582 C CA . GLN C 1 168 ? -18.271 0.535 30.905 1.00 48.92 167 GLN C CA 1
ATOM 4583 C C . GLN C 1 168 ? -19.683 -0.003 30.976 1.00 49.13 167 GLN C C 1
ATOM 4584 O O . GLN C 1 168 ? -19.996 -0.792 31.845 1.00 49.84 167 GLN C O 1
ATOM 4590 N N . ASP C 1 169 ? -20.549 0.509 30.117 1.00 49.62 168 ASP C N 1
ATOM 4591 C CA . ASP C 1 169 ? -21.935 0.086 30.095 1.00 51.34 168 ASP C CA 1
ATOM 4592 C C . ASP C 1 169 ? -22.058 -1.356 29.630 1.00 53.18 168 ASP C C 1
ATOM 4593 O O . ASP C 1 169 ? -21.347 -1.815 28.748 1.00 53.05 168 ASP C O 1
ATOM 4598 N N . SER C 1 170 ? -22.989 -2.066 30.238 1.00 55.76 169 SER C N 1
ATOM 4599 C CA . SER C 1 170 ? -23.181 -3.467 29.932 1.00 58.82 169 SER C CA 1
ATOM 4600 C C . SER C 1 170 ? -23.855 -3.789 28.622 1.00 59.70 169 SER C C 1
ATOM 4601 O O . SER C 1 170 ? -23.745 -4.901 28.149 1.00 60.59 169 SER C O 1
ATOM 4604 N N . LYS C 1 171 ? -24.499 -2.807 28.009 1.00 60.75 170 LYS C N 1
ATOM 4605 C CA . LYS C 1 171 ? -25.182 -3.010 26.734 1.00 61.94 170 LYS C CA 1
ATOM 4606 C C . LYS C 1 171 ? -24.424 -2.306 25.641 1.00 60.41 170 LYS C C 1
ATOM 4607 O O . LYS C 1 171 ? -23.862 -2.919 24.747 1.00 62.14 170 LYS C O 1
ATOM 4613 N N . ASP C 1 172 ? -24.456 -0.998 25.731 1.00 57.97 171 ASP C N 1
ATOM 4614 C CA . ASP C 1 172 ? -23.757 -0.086 24.871 1.00 55.33 171 ASP C CA 1
ATOM 4615 C C . ASP C 1 172 ? -22.274 -0.397 24.716 1.00 51.77 171 ASP C C 1
ATOM 4616 O O . ASP C 1 172 ? -21.721 -0.282 23.635 1.00 50.62 171 ASP C O 1
ATOM 4621 N N . SER C 1 173 ? -21.655 -0.734 25.848 1.00 47.33 172 SER C N 1
ATOM 4622 C CA . SER C 1 173 ? -20.217 -0.897 26.003 1.00 44.41 172 SER C CA 1
ATOM 4623 C C . SER C 1 173 ? -19.653 0.533 25.957 1.00 42.92 172 SER C C 1
ATOM 4624 O O . SER C 1 173 ? -18.498 0.752 25.554 1.00 40.95 172 SER C O 1
ATOM 4627 N N . THR C 1 174 ? -20.505 1.497 26.342 1.00 40.73 173 THR C N 1
ATOM 4628 C CA . THR C 1 174 ? -20.098 2.887 26.392 1.00 40.82 173 THR C CA 1
ATOM 4629 C C . THR C 1 174 ? -19.806 3.412 27.768 1.00 40.21 173 THR C C 1
ATOM 4630 O O . THR C 1 174 ? -20.111 2.813 28.792 1.00 40.47 173 THR C O 1
ATOM 4634 N N . TYR C 1 175 ? -19.294 4.622 27.738 1.00 39.28 174 TYR C N 1
ATOM 4635 C CA . TYR C 1 175 ? -18.890 5.348 28.897 1.00 40.13 174 TYR C CA 1
ATOM 4636 C C . TYR C 1 175 ? -19.550 6.690 28.879 1.00 39.99 174 TYR C C 1
ATOM 4637 O O . TYR C 1 175 ? -19.830 7.227 27.814 1.00 41.72 174 TYR C O 1
ATOM 4646 N N . SER C 1 176 ? -19.803 7.235 30.057 1.00 38.63 175 SER C N 1
ATOM 4647 C CA . SER C 1 176 ? -20.335 8.586 30.147 1.00 37.59 175 SER C CA 1
ATOM 4648 C C . SER C 1 176 ? -19.423 9.337 31.084 1.00 37.88 175 SER C C 1
ATOM 4649 O O . SER C 1 176 ? -18.865 8.756 32.007 1.00 39.27 175 SER C O 1
ATOM 4652 N N . LEU C 1 177 ? -19.257 10.626 30.837 1.00 38.16 176 LEU C N 1
ATOM 4653 C CA . LEU C 1 177 ? -18.379 11.424 31.642 1.00 39.04 176 LEU C CA 1
ATOM 4654 C C . LEU C 1 177 ? -19.050 12.679 32.141 1.00 40.63 176 LEU C C 1
ATOM 4655 O O . LEU C 1 177 ? -19.834 13.289 31.450 1.00 42.62 176 LEU C O 1
ATOM 4660 N N . SER C 1 178 ? -18.569 13.134 33.286 1.00 41.21 177 SER C N 1
ATOM 4661 C CA . SER C 1 178 ? -19.069 14.294 33.948 1.00 42.12 177 SER C CA 1
ATOM 4662 C C . SER C 1 178 ? -17.936 15.289 34.163 1.00 42.48 177 SER C C 1
ATOM 4663 O O . SER C 1 178 ? -16.903 14.908 34.679 1.00 42.41 177 SER C O 1
ATOM 4666 N N . SER C 1 179 ? -18.090 16.529 33.713 1.00 42.05 178 SER C N 1
ATOM 4667 C CA . SER C 1 179 ? -17.094 17.538 34.015 1.00 41.27 178 SER C CA 1
ATOM 4668 C C . SER C 1 179 ? -17.791 18.634 34.761 1.00 41.92 178 SER C C 1
ATOM 4669 O O . SER C 1 179 ? -18.719 19.272 34.253 1.00 43.41 178 SER C O 1
ATOM 4672 N N . THR C 1 180 ? -17.320 18.866 35.972 1.00 41.26 179 THR C N 1
ATOM 4673 C CA . THR C 1 180 ? -17.913 19.864 36.803 1.00 41.15 179 THR C CA 1
ATOM 4674 C C . THR C 1 180 ? -17.003 21.034 37.056 1.00 41.98 179 THR C C 1
ATOM 4675 O O . THR C 1 180 ? -15.911 20.866 37.582 1.00 43.18 179 THR C O 1
ATOM 4679 N N . LEU C 1 181 ? -17.482 22.222 36.705 1.00 42.08 180 LEU C N 1
ATOM 4680 C CA . LEU C 1 181 ? -16.727 23.439 36.927 1.00 42.71 180 LEU C CA 1
ATOM 4681 C C . LEU C 1 181 ? -17.338 24.217 38.073 1.00 42.88 180 LEU C C 1
ATOM 4682 O O . LEU C 1 181 ? -18.490 24.676 38.026 1.00 41.41 180 LEU C O 1
ATOM 4687 N N . THR C 1 182 ? -16.514 24.394 39.087 1.00 42.81 181 THR C N 1
ATOM 4688 C CA . THR C 1 182 ? -16.931 25.084 40.278 1.00 44.66 181 THR C CA 1
ATOM 4689 C C . THR C 1 182 ? -16.252 26.408 40.517 1.00 44.38 181 THR C C 1
ATOM 4690 O O . THR C 1 182 ? -15.018 26.537 40.489 1.00 43.33 181 THR C O 1
ATOM 4694 N N . LEU C 1 183 ? -17.102 27.417 40.644 1.00 44.95 182 LEU C N 1
ATOM 4695 C CA . LEU C 1 183 ? -16.666 28.771 40.891 1.00 44.42 182 LEU C CA 1
ATOM 4696 C C . LEU C 1 183 ? -17.423 29.371 42.041 1.00 45.42 182 LEU C C 1
ATOM 4697 O O . LEU C 1 183 ? -18.535 28.924 42.396 1.00 44.85 182 LEU C O 1
ATOM 4702 N N . SER C 1 184 ? -16.840 30.442 42.580 1.00 45.57 183 SER C N 1
ATOM 4703 C CA . SER C 1 184 ? -17.479 31.190 43.649 1.00 45.28 183 SER C CA 1
ATOM 4704 C C . SER C 1 184 ? -18.638 31.899 42.993 1.00 44.15 183 SER C C 1
ATOM 4705 O O . SER C 1 184 ? -18.653 32.079 41.770 1.00 44.70 183 SER C O 1
ATOM 4708 N N . LYS C 1 185 ? -19.577 32.354 43.796 1.00 45.54 184 LYS C N 1
ATOM 4709 C CA . LYS C 1 185 ? -20.712 33.058 43.244 1.00 47.14 184 LYS C CA 1
ATOM 4710 C C . LYS C 1 185 ? -20.238 34.364 42.629 1.00 46.74 184 LYS C C 1
ATOM 4711 O O . LYS C 1 185 ? -20.708 34.764 41.563 1.00 46.72 184 LYS C O 1
ATOM 4717 N N . ALA C 1 186 ? -19.217 34.948 43.238 1.00 46.30 185 ALA C N 1
ATOM 4718 C CA . ALA C 1 186 ? -18.648 36.194 42.748 1.00 46.49 185 ALA C CA 1
ATOM 4719 C C . ALA C 1 186 ? -17.989 36.045 41.391 1.00 46.55 185 ALA C C 1
ATOM 4720 O O . ALA C 1 186 ? -18.073 36.950 40.575 1.00 46.53 185 ALA C O 1
ATOM 4722 N N . ASP C 1 187 ? -17.361 34.895 41.155 1.00 47.40 186 ASP C N 1
ATOM 4723 C CA . ASP C 1 187 ? -16.678 34.657 39.904 1.00 47.41 186 ASP C CA 1
ATOM 4724 C C . ASP C 1 187 ? -17.592 34.216 38.813 1.00 48.59 186 ASP C C 1
ATOM 4725 O O . ASP C 1 187 ? -17.393 34.561 37.647 1.00 48.90 186 ASP C O 1
ATOM 4730 N N . TYR C 1 188 ? -18.656 33.531 39.202 1.00 48.13 187 TYR C N 1
ATOM 4731 C CA . TYR C 1 188 ? -19.642 33.101 38.251 1.00 48.27 187 TYR C CA 1
ATOM 4732 C C . TYR C 1 188 ? -20.281 34.312 37.575 1.00 49.81 187 TYR C C 1
ATOM 4733 O O . TYR C 1 188 ? -20.480 34.335 36.365 1.00 50.00 187 TYR C O 1
ATOM 4742 N N . GLU C 1 189 ? -20.532 35.332 38.373 1.00 51.78 188 GLU C N 1
ATOM 4743 C CA . GLU C 1 189 ? -21.195 36.528 37.904 1.00 54.11 188 GLU C CA 1
ATOM 4744 C C . GLU C 1 189 ? -20.440 37.520 37.081 1.00 54.48 188 GLU C C 1
ATOM 4745 O O . GLU C 1 189 ? -21.021 38.501 36.620 1.00 55.31 188 GLU C O 1
ATOM 4751 N N . LYS C 1 190 ? 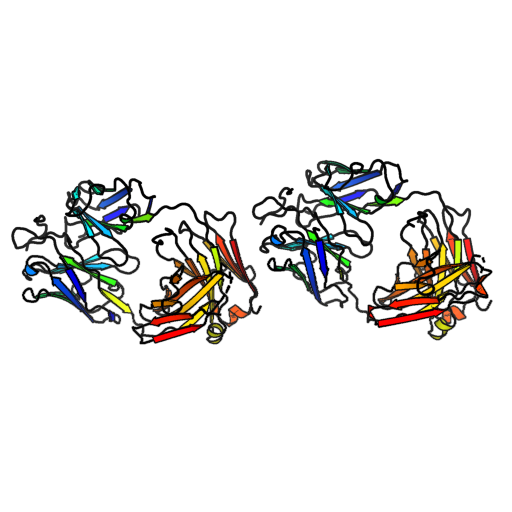-19.150 37.298 36.902 1.00 54.38 189 LYS C N 1
ATOM 4752 C CA . LYS C 1 190 ? -18.365 38.227 36.109 1.00 53.67 189 LYS C CA 1
ATOM 4753 C C . LYS C 1 190 ? -18.284 37.818 34.658 1.00 53.79 189 LYS C C 1
ATOM 4754 O O . LYS C 1 190 ? -17.731 38.554 33.834 1.00 54.68 189 LYS C O 1
ATOM 4760 N N . HIS C 1 191 ? -18.805 36.638 34.343 1.00 51.51 190 HIS C N 1
ATOM 4761 C CA . HIS C 1 191 ? -18.684 36.139 33.000 1.00 50.80 190 HIS C CA 1
ATOM 4762 C C . HIS C 1 191 ? -19.991 35.914 32.305 1.00 50.40 190 HIS C C 1
ATOM 4763 O O . HIS C 1 191 ? -20.993 35.627 32.941 1.00 51.24 190 HIS C O 1
ATOM 4770 N N . LYS C 1 192 ? -19.984 36.018 30.988 1.00 50.27 191 LYS C N 1
ATOM 4771 C CA . LYS C 1 192 ? -21.211 35.779 30.257 1.00 51.32 191 LYS C CA 1
ATOM 4772 C C . LYS C 1 192 ? -21.317 34.375 29.718 1.00 49.36 191 LYS C C 1
ATOM 4773 O O . LYS C 1 192 ? -22.276 33.659 30.005 1.00 48.80 191 LYS C O 1
ATOM 4779 N N . VAL C 1 193 ? -20.302 34.002 28.948 1.00 48.03 192 VAL C N 1
ATOM 4780 C CA . VAL C 1 193 ? -20.276 32.744 28.241 1.00 46.13 192 VAL C CA 1
ATOM 4781 C C . VAL C 1 193 ? -19.565 31.574 28.884 1.00 44.85 192 VAL C C 1
ATOM 4782 O O . VAL C 1 193 ? -18.375 31.632 29.185 1.00 44.59 192 VAL C O 1
ATOM 4786 N N . TYR C 1 194 ? -20.324 30.501 29.084 1.00 42.67 193 TYR C N 1
ATOM 4787 C CA . TYR C 1 194 ? -19.773 29.301 29.671 1.00 40.04 193 TYR C CA 1
ATOM 4788 C C . TYR C 1 194 ? -19.794 28.256 28.630 1.00 39.79 193 TYR C C 1
ATOM 4789 O O . TYR C 1 194 ? -20.840 27.982 28.061 1.00 40.51 193 TYR C O 1
ATOM 4798 N N . ALA C 1 195 ? -18.612 27.713 28.356 1.00 39.04 194 ALA C N 1
ATOM 4799 C CA . ALA C 1 195 ? -18.454 26.732 27.318 1.00 39.96 194 ALA C CA 1
ATOM 4800 C C . ALA C 1 195 ? -17.725 25.472 27.680 1.00 40.14 194 ALA C C 1
ATOM 4801 O O . ALA C 1 195 ? -16.747 25.502 28.412 1.00 40.37 194 ALA C O 1
ATOM 4803 N N . CYS C 1 196 ? -18.143 24.394 27.042 1.00 39.98 195 CYS C N 1
ATOM 4804 C CA . CYS C 1 196 ? -17.554 23.105 27.240 1.00 41.33 195 CYS C CA 1
ATOM 4805 C C . CYS C 1 196 ? -17.070 22.650 25.864 1.00 40.88 195 CYS C C 1
ATOM 4806 O O . CYS C 1 196 ? -17.882 22.437 24.954 1.00 38.90 195 CYS C O 1
ATOM 4809 N N . GLU C 1 197 ? -15.761 22.496 25.700 1.00 41.07 196 GLU C N 1
ATOM 4810 C CA . GLU C 1 197 ? -15.253 22.056 24.417 1.00 41.65 196 GLU C CA 1
ATOM 4811 C C . GLU C 1 197 ? -14.760 20.629 24.454 1.00 40.59 196 GLU C C 1
ATOM 4812 O O . GLU C 1 197 ? -13.765 20.302 25.091 1.00 39.28 196 GLU C O 1
ATOM 4818 N N . VAL C 1 198 ? -15.408 19.802 23.659 1.00 39.76 197 VAL C N 1
ATOM 4819 C CA . VAL C 1 198 ? -15.091 18.412 23.679 1.00 40.61 197 VAL C CA 1
ATOM 4820 C C . VAL C 1 198 ? -14.307 17.836 22.490 1.00 41.58 197 VAL C C 1
ATOM 4821 O O . VAL C 1 198 ? -14.632 18.057 21.333 1.00 42.46 197 VAL C O 1
ATOM 4825 N N . THR C 1 199 ? -13.318 17.016 22.820 1.00 42.25 198 THR C N 1
ATOM 4826 C CA . THR C 1 199 ? -12.460 16.370 21.826 1.00 43.54 198 THR C CA 1
ATOM 4827 C C . THR C 1 199 ? -12.473 14.888 22.078 1.00 42.58 198 THR C C 1
ATOM 4828 O O . THR C 1 199 ? -12.251 14.429 23.186 1.00 41.11 198 THR C O 1
ATOM 4832 N N . HIS C 1 200 ? -12.700 14.148 21.013 1.00 43.85 199 HIS C N 1
ATOM 4833 C CA . HIS C 1 200 ? -12.814 12.710 21.073 1.00 45.01 199 HIS C CA 1
ATOM 4834 C C . HIS C 1 200 ? -12.503 12.114 19.690 1.00 47.25 199 HIS C C 1
ATOM 4835 O O . HIS C 1 200 ? -12.629 12.776 18.663 1.00 47.44 199 HIS C O 1
ATOM 4842 N N . GLN C 1 201 ? -12.132 10.844 19.684 1.00 49.55 200 GLN C N 1
ATOM 4843 C CA . GLN C 1 201 ? -11.789 10.113 18.476 1.00 51.74 200 GLN C CA 1
ATOM 4844 C C . GLN C 1 201 ? -12.852 10.049 17.397 1.00 52.75 200 GLN C C 1
ATOM 4845 O O . GLN C 1 201 ? -12.506 10.007 16.220 1.00 54.75 200 GLN C O 1
ATOM 4851 N N . GLY C 1 202 ? -14.126 9.972 17.786 1.00 51.73 201 GLY C N 1
ATOM 4852 C CA . GLY C 1 202 ? -15.195 9.880 16.798 1.00 51.10 201 GLY C CA 1
ATOM 4853 C C . GLY C 1 202 ? -15.722 11.235 16.437 1.00 51.29 201 GLY C C 1
ATOM 4854 O O . GLY C 1 202 ? -16.751 11.370 15.778 1.00 50.11 201 GLY C O 1
ATOM 4855 N N . LEU C 1 203 ? -15.073 12.237 17.012 1.00 51.86 202 LEU C N 1
ATOM 4856 C CA . LEU C 1 203 ? -15.448 13.574 16.753 1.00 51.94 202 LEU C CA 1
ATOM 4857 C C . LEU C 1 203 ? -14.562 14.146 15.698 1.00 53.73 202 LEU C C 1
ATOM 4858 O O . LEU C 1 203 ? -13.314 14.205 15.790 1.00 53.17 202 LEU C O 1
ATOM 4863 N N . SER C 1 204 ? -15.295 14.365 14.623 1.00 54.58 203 SER C N 1
ATOM 4864 C CA . SER C 1 204 ? -14.978 15.034 13.386 1.00 55.77 203 SER C CA 1
ATOM 4865 C C . SER C 1 204 ? -13.999 16.169 13.724 1.00 54.94 203 SER C C 1
ATOM 4866 O O . SER C 1 204 ? -12.781 16.121 13.479 1.00 54.43 203 SER C O 1
ATOM 4869 N N . SER C 1 205 ? -14.581 17.154 14.394 1.00 52.75 204 SER C N 1
ATOM 4870 C CA . SER C 1 205 ? -13.871 18.323 14.836 1.00 51.63 204 SER C CA 1
ATOM 4871 C C . SER C 1 205 ? -14.420 18.482 16.233 1.00 50.17 204 SER C C 1
ATOM 4872 O O . SER C 1 205 ? -15.489 17.966 16.533 1.00 52.18 204 SER C O 1
ATOM 4875 N N . PRO C 1 206 ? -13.688 19.157 17.118 1.00 49.26 205 PRO C N 1
ATOM 4876 C CA . PRO C 1 206 ? -14.133 19.391 18.490 1.00 48.77 205 PRO C CA 1
ATOM 4877 C C . PRO C 1 206 ? -15.565 19.909 18.540 1.00 47.83 205 PRO C C 1
ATOM 4878 O O . PRO C 1 206 ? -16.008 20.627 17.642 1.00 48.09 205 PRO C O 1
ATOM 4882 N N . VAL C 1 207 ? -16.314 19.465 19.533 1.00 46.99 206 VAL C N 1
ATOM 4883 C CA . VAL C 1 207 ? -17.676 19.935 19.709 1.00 46.09 206 VAL C CA 1
ATOM 4884 C C . VAL C 1 207 ? -17.628 20.861 20.905 1.00 46.47 206 VAL C C 1
ATOM 4885 O O . VAL C 1 207 ? -16.846 20.661 21.836 1.00 46.00 206 VAL C O 1
ATOM 4889 N 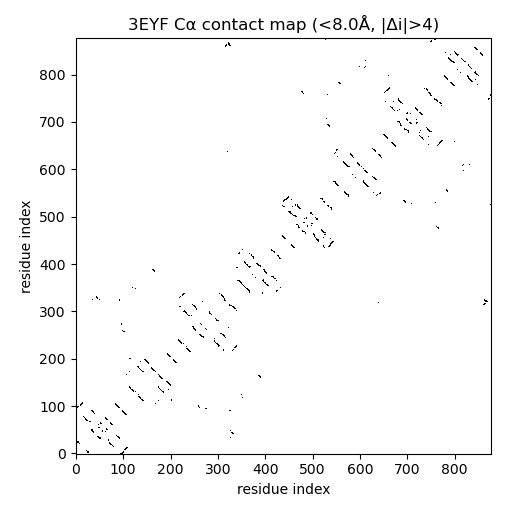N . THR C 1 208 ? -18.456 21.890 20.841 1.00 45.68 207 THR C N 1
ATOM 4890 C CA . THR C 1 208 ? -18.523 22.902 21.868 1.00 46.13 207 THR C CA 1
ATOM 4891 C C . THR C 1 208 ? -19.951 23.184 22.212 1.00 46.89 207 THR C C 1
ATOM 4892 O O . THR C 1 208 ? -20.784 23.351 21.319 1.00 48.08 207 THR C O 1
ATOM 4896 N N . LYS C 1 209 ? -20.245 23.223 23.501 1.00 46.55 208 LYS C N 1
ATOM 4897 C CA . LYS C 1 209 ? -21.585 23.570 23.937 1.00 47.93 208 LYS C CA 1
ATOM 4898 C C . LYS C 1 209 ? -21.471 24.676 24.919 1.00 47.25 208 LYS C C 1
ATOM 4899 O O . LYS C 1 209 ? -20.522 24.739 25.704 1.00 48.58 208 LYS C O 1
ATOM 4905 N N . SER C 1 210 ? -22.427 25.575 24.866 1.00 46.37 209 SER C N 1
ATOM 4906 C CA . SER C 1 210 ? -22.381 26.664 25.784 1.00 46.82 209 SER C CA 1
ATOM 4907 C C . SER C 1 210 ? -23.683 27.322 26.098 1.00 47.12 209 SER C C 1
ATOM 4908 O O . SER C 1 210 ? -24.710 27.059 25.466 1.00 46.85 209 SER C O 1
ATOM 4911 N N . PHE C 1 211 ? -23.605 28.201 27.090 1.00 46.50 210 PHE C N 1
ATOM 4912 C CA . PHE C 1 211 ? -24.732 28.967 27.528 1.00 47.93 210 PHE C CA 1
ATOM 4913 C C . PHE C 1 211 ? -24.235 30.332 27.963 1.00 50.51 210 PHE C C 1
ATOM 4914 O O . PHE C 1 211 ? -23.063 30.511 28.300 1.00 48.98 210 PHE C O 1
ATOM 4922 N N . ASN C 1 212 ? -25.173 31.271 27.927 1.00 54.50 211 ASN C N 1
ATOM 4923 C CA . ASN C 1 212 ? -24.987 32.643 28.355 1.00 59.24 211 ASN C CA 1
ATOM 4924 C C . ASN C 1 212 ? -25.692 32.789 29.656 1.00 61.60 211 ASN C C 1
ATOM 4925 O O . ASN C 1 212 ? -26.879 32.474 29.769 1.00 62.56 211 ASN C O 1
ATOM 4930 N N . ARG C 1 213 ? -24.986 33.374 30.606 1.00 63.36 212 ARG C N 1
ATOM 4931 C CA . ARG C 1 213 ? -25.514 33.541 31.934 1.00 66.18 212 ARG C CA 1
ATOM 4932 C C . ARG C 1 213 ? -26.611 34.560 31.960 1.00 69.58 212 ARG C C 1
ATOM 4933 O O . ARG C 1 213 ? -26.626 35.477 31.126 1.00 69.80 212 ARG C O 1
ATOM 49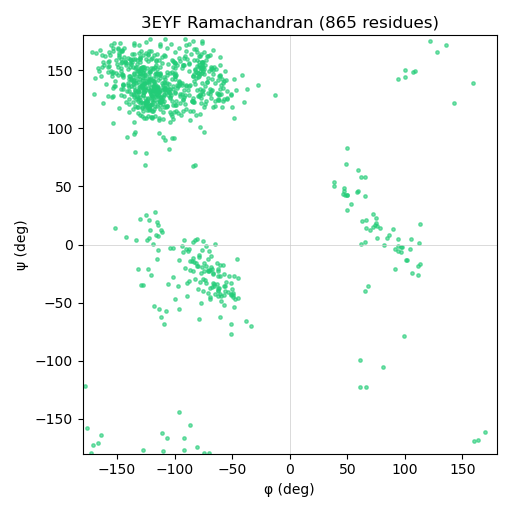41 N N . GLY C 1 214 ? -27.552 34.361 32.882 1.00 72.27 213 GLY C N 1
ATOM 4942 C CA . GLY C 1 214 ? -28.635 35.301 33.021 1.00 76.33 213 GLY C CA 1
ATOM 4943 C C . GLY C 1 214 ? -29.342 35.662 31.727 1.00 79.04 213 GLY C C 1
ATOM 4944 O O . GLY C 1 214 ? -29.301 36.822 31.319 1.00 79.57 213 GLY C O 1
ATOM 4945 N N . GLU C 1 215 ? -29.545 34.596 30.958 1.00 81.42 214 GLU C N 1
ATOM 4946 C CA . GLU C 1 215 ? -30.349 34.508 29.743 1.00 83.12 214 GLU C CA 1
ATOM 4947 C C . GLU C 1 215 ? -30.827 33.094 30.128 1.00 83.97 214 GLU C C 1
ATOM 4948 O O . GLU C 1 215 ? -31.277 32.320 29.267 1.00 84.35 214 GLU C O 1
ATOM 4954 N N . GLN D 2 1 ? -23.128 -24.039 46.647 1.00 65.04 1 GLN D N 1
ATOM 4955 C CA . GLN D 2 1 ? -23.505 -23.944 48.091 1.00 64.92 1 GLN D CA 1
ATOM 4956 C C . GLN D 2 1 ? -22.468 -23.391 49.076 1.00 62.49 1 GLN D C 1
ATOM 4957 O O . GLN D 2 1 ? -22.773 -23.185 50.252 1.00 62.94 1 GLN D O 1
ATOM 4963 N N . VAL D 2 2 ? -21.287 -23.044 48.584 1.00 59.95 2 VAL D N 1
ATOM 4964 C CA . VAL D 2 2 ? -20.297 -22.459 49.463 1.00 58.04 2 VAL D CA 1
ATOM 4965 C C . VAL D 2 2 ? -20.568 -20.969 49.592 1.00 56.64 2 VAL D C 1
ATOM 4966 O O . VAL D 2 2 ? -20.664 -20.257 48.587 1.00 56.99 2 VAL D O 1
ATOM 4970 N N . ARG D 2 3 ? -20.761 -20.526 50.832 1.00 54.35 3 ARG D N 1
ATOM 4971 C CA . ARG D 2 3 ? -20.976 -19.111 51.097 1.00 53.56 3 ARG D CA 1
ATOM 4972 C C . ARG D 2 3 ? -20.074 -18.522 52.160 1.00 50.13 3 ARG D C 1
ATOM 4973 O O . ARG D 2 3 ? -19.774 -19.175 53.166 1.00 47.81 3 ARG D O 1
ATOM 4981 N N . LEU D 2 4 ? -19.567 -17.323 51.864 1.00 47.27 4 LEU D N 1
ATOM 4982 C CA . LEU D 2 4 ? -18.760 -16.541 52.807 1.00 45.78 4 LEU D CA 1
ATOM 4983 C C . LEU D 2 4 ? -19.389 -15.168 52.936 1.00 44.40 4 LEU D C 1
ATOM 4984 O O . LEU D 2 4 ? -19.542 -14.444 51.951 1.00 45.87 4 LEU D O 1
ATOM 4989 N N . VAL D 2 5 ? -19.742 -14.804 54.162 1.00 43.02 5 VAL D N 1
ATOM 4990 C CA . VAL D 2 5 ? -20.436 -13.538 54.424 1.00 41.27 5 VAL D CA 1
ATOM 4991 C C . VAL D 2 5 ? -19.714 -12.706 55.443 1.00 39.54 5 VAL D C 1
ATOM 4992 O O . VAL D 2 5 ? -19.605 -13.085 56.603 1.00 41.03 5 VAL D O 1
ATOM 4996 N N . GLU D 2 6 ? -19.328 -11.516 55.026 1.00 39.72 6 GLU D N 1
AT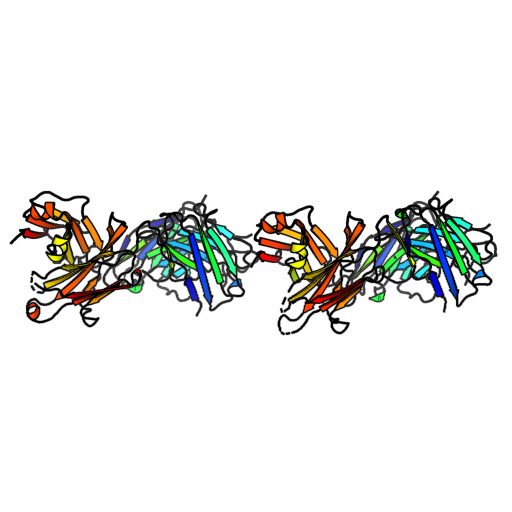OM 4997 C CA . GLU D 2 6 ? -18.615 -10.599 55.894 1.00 40.60 6 GLU D CA 1
ATOM 4998 C C . GLU D 2 6 ? -19.581 -9.691 56.605 1.00 40.64 6 GLU D C 1
ATOM 4999 O O . GLU D 2 6 ? -20.676 -9.475 56.128 1.00 41.17 6 GLU D O 1
ATOM 5005 N N . SER D 2 7 ? -19.187 -9.181 57.759 1.00 40.97 7 SER D N 1
ATOM 5006 C CA . SER D 2 7 ? -20.017 -8.215 58.457 1.00 42.30 7 SER D CA 1
ATOM 5007 C C . SER D 2 7 ? -19.217 -7.437 59.467 1.00 42.70 7 SER D C 1
ATOM 5008 O O . SER D 2 7 ? -18.169 -7.880 59.924 1.00 43.20 7 SER D O 1
ATOM 5011 N N . GLY D 2 8 ? -19.692 -6.238 59.759 1.00 43.48 8 GLY D N 1
ATOM 5012 C CA . GLY D 2 8 ? -19.080 -5.464 60.812 1.00 43.88 8 GLY D CA 1
ATOM 5013 C C . GLY D 2 8 ? -18.373 -4.247 60.338 1.00 45.00 8 GLY D C 1
ATOM 5014 O O . GLY D 2 8 ? -17.768 -3.535 61.139 1.00 46.36 8 GLY D O 1
ATOM 5015 N N . GLY D 2 9 ? -18.427 -4.022 59.033 1.00 43.79 9 GLY D N 1
ATOM 5016 C CA . GLY D 2 9 ? -17.780 -2.866 58.470 1.00 44.64 9 GLY D CA 1
ATOM 5017 C C . GLY D 2 9 ? -18.543 -1.601 58.750 1.00 44.73 9 GLY D C 1
ATOM 5018 O O . GLY D 2 9 ? -19.714 -1.636 59.119 1.00 45.59 9 GLY D O 1
ATOM 5019 N N . GLY D 2 10 ? -17.876 -0.480 58.531 1.00 43.65 10 GLY D N 1
ATOM 5020 C CA . GLY D 2 10 ? -18.503 0.786 58.786 1.00 42.24 10 GLY D CA 1
ATOM 5021 C C . GLY D 2 10 ? -17.510 1.908 58.727 1.00 42.15 10 GLY D C 1
ATOM 5022 O O . GLY D 2 10 ? -16.412 1.788 58.177 1.00 42.82 10 GLY D O 1
ATOM 5023 N N . VAL D 2 11 ? -17.927 3.014 59.316 1.00 41.86 11 VAL D N 1
ATOM 5024 C CA . VAL D 2 11 ? -17.164 4.230 59.344 1.00 43.06 11 VAL D CA 1
ATOM 5025 C C . VAL D 2 11 ? -16.476 4.341 60.659 1.00 43.19 11 VAL D C 1
ATOM 5026 O O . VAL D 2 11 ? -17.027 3.976 61.688 1.00 45.41 11 VAL D O 1
ATOM 5030 N N . VAL D 2 12 ? -15.282 4.907 60.615 1.00 42.55 12 VAL D N 1
ATOM 5031 C CA . VAL D 2 12 ? -14.500 5.034 61.804 1.00 42.72 12 VAL D CA 1
ATOM 5032 C C . VAL D 2 12 ? -13.514 6.149 61.591 1.00 42.44 12 VAL D C 1
ATOM 5033 O O . VAL D 2 12 ? -13.150 6.471 60.467 1.00 44.82 12 VAL D O 1
ATOM 5037 N N . GLN D 2 13 ? -13.125 6.763 62.686 1.00 41.87 13 GLN D N 1
ATOM 5038 C CA . GLN D 2 13 ? -12.162 7.837 62.661 1.00 41.89 13 GLN D CA 1
ATOM 5039 C C . GLN D 2 13 ? -10.793 7.245 62.742 1.00 39.17 13 GLN D C 1
ATOM 5040 O O . GLN D 2 13 ? -10.636 6.175 63.311 1.00 39.16 13 GLN D O 1
ATOM 5046 N N . PRO D 2 14 ? -9.768 7.961 62.255 1.00 39.33 14 PRO D N 1
ATOM 5047 C CA . PRO D 2 14 ? -8.380 7.467 62.308 1.00 39.00 14 PRO D CA 1
ATOM 5048 C C . PRO D 2 14 ? -8.049 7.269 63.770 1.00 39.22 14 PRO D C 1
ATOM 5049 O O . PRO D 2 14 ? -8.417 8.090 64.602 1.00 39.45 14 PRO D O 1
ATOM 5053 N N . GLY D 2 15 ? -7.462 6.136 64.092 1.00 39.78 15 GLY D N 1
ATOM 5054 C CA . GLY D 2 15 ? -7.140 5.832 65.479 1.00 41.23 15 GLY D CA 1
ATOM 5055 C C . GLY D 2 15 ? -8.175 4.959 66.177 1.00 40.22 15 GLY D C 1
ATOM 5056 O O . GLY D 2 15 ? -7.984 4.546 67.313 1.00 41.13 15 GLY D O 1
ATOM 5057 N N . GLY D 2 16 ? -9.235 4.629 65.455 1.00 40.80 16 GLY D N 1
ATOM 5058 C CA . GLY D 2 16 ? -10.310 3.825 65.983 1.00 39.86 16 GLY D CA 1
ATOM 5059 C C . GLY D 2 16 ? -10.202 2.339 65.786 1.00 40.65 16 GLY D C 1
ATOM 5060 O O . GLY D 2 16 ? -9.252 1.865 65.176 1.00 38.05 16 GLY D O 1
ATOM 5061 N N . SER D 2 17 ? -11.353 1.713 66.043 1.00 42.19 17 SER D N 1
ATOM 5062 C CA . SER D 2 17 ? -11.545 0.284 66.079 1.00 44.69 17 SER D CA 1
ATOM 5063 C C . SER D 2 17 ? -12.811 -0.321 65.472 1.00 46.20 17 SER D C 1
ATOM 5064 O O . SER D 2 17 ? -13.914 0.183 65.667 1.00 45.43 17 SER D O 1
ATOM 5067 N N . LEU D 2 18 ? -12.628 -1.478 64.835 1.00 47.07 18 LEU D N 1
ATOM 5068 C CA . LEU D 2 18 ? -13.721 -2.281 64.306 1.00 47.24 18 LEU D CA 1
ATOM 5069 C C . LEU D 2 18 ? -13.416 -3.730 64.552 1.00 47.57 18 LEU D C 1
ATOM 5070 O O . LEU D 2 18 ? -12.270 -4.101 64.789 1.00 48.42 18 LEU D O 1
ATOM 5075 N N . ARG D 2 19 ? -14.478 -4.526 64.489 1.00 47.17 19 ARG D N 1
ATOM 5076 C CA . ARG D 2 19 ? -14.409 -5.967 64.591 1.00 46.94 19 ARG D CA 1
ATOM 5077 C C . ARG D 2 19 ? -15.266 -6.513 63.441 1.00 45.70 19 ARG D C 1
ATOM 5078 O O . ARG D 2 19 ? -16.471 -6.245 63.345 1.00 44.93 19 ARG D O 1
ATOM 5086 N N . LEU D 2 20 ? -14.615 -7.248 62.548 1.00 43.05 20 LEU D N 1
ATOM 5087 C CA . LEU D 2 20 ? -15.282 -7.843 61.423 1.00 41.13 20 LEU D CA 1
ATOM 5088 C C . LEU D 2 20 ? -15.515 -9.311 61.679 1.00 40.33 20 LEU D C 1
ATOM 5089 O O . LEU D 2 20 ? -14.882 -9.896 62.543 1.00 39.52 20 LEU D O 1
ATOM 5094 N N . SER D 2 21 ? -16.476 -9.871 60.949 1.00 40.61 21 SER D N 1
ATOM 5095 C CA . SER D 2 21 ? -16.844 -11.275 61.031 1.00 39.89 21 SER D CA 1
ATOM 5096 C C . SER D 2 21 ? -17.006 -11.864 59.660 1.00 39.50 21 SER D C 1
ATOM 5097 O O . SER D 2 21 ? -17.252 -11.136 58.709 1.00 38.73 21 SER D O 1
ATOM 5100 N N . CYS D 2 22 ? -16.917 -13.194 59.595 1.00 40.32 22 CYS D N 1
ATOM 5101 C CA . CYS D 2 22 ? -17.054 -13.953 58.375 1.00 41.70 22 CYS D CA 1
ATOM 5102 C C . CYS D 2 22 ? -17.673 -15.263 58.796 1.00 42.88 22 CYS D C 1
ATOM 5103 O O . CYS D 2 22 ? -17.111 -16.006 59.599 1.00 44.06 22 CYS D O 1
ATOM 5106 N N . GLU D 2 23 ? -18.862 -15.520 58.284 1.00 43.33 23 GLU D N 1
ATOM 5107 C CA . GLU D 2 23 ? -19.557 -16.733 58.620 1.00 44.43 23 GLU D CA 1
ATOM 5108 C C . GLU D 2 23 ? -19.651 -17.536 57.358 1.00 42.30 23 GLU D C 1
ATOM 5109 O O . GLU D 2 23 ? -19.868 -17.000 56.273 1.00 41.50 23 GLU D O 1
ATOM 5115 N N . GLY D 2 24 ? -19.345 -18.810 57.487 1.00 41.28 24 GLY D N 1
ATOM 5116 C CA . GLY D 2 24 ? -19.417 -19.669 56.334 1.00 40.57 24 GLY D CA 1
ATOM 5117 C C . GLY D 2 24 ? -20.555 -20.648 56.484 1.00 41.54 24 GLY D C 1
ATOM 5118 O O . GLY D 2 24 ? -21.113 -20.824 57.573 1.00 40.24 24 GLY D O 1
ATOM 5119 N N . SER D 2 25 ? -20.951 -21.218 55.353 1.00 42.63 25 SER D N 1
ATOM 5120 C CA . SER D 2 25 ? -21.985 -22.228 55.329 1.00 44.04 25 SER D CA 1
ATOM 5121 C C . SER D 2 25 ? -21.823 -23.031 54.073 1.00 43.04 25 SER D C 1
ATOM 5122 O O . SER D 2 25 ? -21.218 -22.580 53.104 1.00 44.04 25 SER D O 1
ATOM 5125 N N . GLY D 2 26 ? -22.346 -24.246 54.107 1.00 43.10 26 GLY D N 1
ATOM 5126 C CA . GLY D 2 26 ? -22.268 -25.107 52.943 1.00 42.83 26 GLY D CA 1
ATOM 5127 C C . GLY D 2 26 ? -20.971 -25.883 52.899 1.00 44.71 26 GLY D C 1
ATOM 5128 O O . GLY D 2 26 ? -20.588 -26.476 51.877 1.00 44.95 26 GLY D O 1
ATOM 5129 N N . PHE D 2 27 ? -20.225 -25.786 53.983 1.00 44.50 27 PHE D N 1
ATOM 5130 C CA . PHE D 2 27 ? -18.999 -26.525 54.077 1.00 44.34 27 PHE D CA 1
ATOM 5131 C C . PHE D 2 27 ? -18.624 -26.543 55.517 1.00 45.81 27 PHE D C 1
ATOM 5132 O O . PHE D 2 27 ? -19.059 -25.703 56.319 1.00 46.12 27 PHE D O 1
ATOM 5140 N N . LYS D 2 28 ? -17.725 -27.473 55.784 1.00 47.70 28 LYS D N 1
ATOM 5141 C CA . LYS D 2 28 ? -17.160 -27.714 57.089 1.00 49.91 28 LYS D CA 1
ATOM 5142 C C . LYS D 2 28 ? -16.116 -26.651 57.336 1.00 48.37 28 LYS D C 1
ATOM 5143 O O . LYS D 2 28 ? -14.988 -26.695 56.827 1.00 49.43 28 LYS D O 1
ATOM 5149 N N . PHE D 2 29 ? -16.549 -25.681 58.116 1.00 45.58 29 PHE D N 1
ATOM 5150 C CA . PHE D 2 29 ? -15.773 -24.516 58.426 1.00 44.91 29 PHE D CA 1
ATOM 5151 C C . PHE D 2 29 ? -14.369 -24.725 58.982 1.00 44.26 29 PHE D C 1
ATOM 5152 O O . PHE D 2 29 ? -13.429 -24.054 58.545 1.00 44.83 29 PHE D O 1
ATOM 5160 N N . GLY D 2 30 ? -14.232 -25.700 59.869 1.00 42.59 30 GLY D N 1
ATOM 5161 C CA . GLY D 2 30 ? -12.956 -25.956 60.517 1.00 41.44 30 GLY D CA 1
ATOM 5162 C C . GLY D 2 30 ? -11.945 -26.751 59.746 1.00 41.46 30 GLY D C 1
ATOM 5163 O O . GLY D 2 30 ? -10.891 -27.121 60.269 1.00 41.16 30 GLY D O 1
ATOM 5164 N N . ASP D 2 31 ? -12.308 -27.044 58.523 1.00 39.88 31 ASP D N 1
ATOM 5165 C CA . ASP D 2 31 ? -11.497 -27.743 57.591 1.00 38.67 31 ASP D CA 1
ATOM 5166 C C . ASP D 2 31 ? -10.580 -26.836 56.800 1.00 39.11 31 ASP D C 1
ATOM 5167 O O . ASP D 2 31 ? -9.819 -27.275 56.021 1.00 38.43 31 ASP D O 1
ATOM 5172 N N . HIS D 2 32 ? -10.679 -25.559 56.997 1.00 37.45 32 HIS D N 1
ATOM 5173 C CA . HIS D 2 32 ? -10.162 -24.688 56.015 1.00 37.87 32 HIS D CA 1
ATOM 5174 C C . HIS D 2 32 ? -9.614 -23.520 56.706 1.00 38.05 32 HIS D C 1
ATOM 5175 O O . HIS D 2 32 ? -10.283 -22.981 57.504 1.00 39.63 32 HIS D O 1
ATOM 5182 N N . GLY D 2 33 ? -8.438 -23.063 56.381 1.00 35.07 33 GLY D N 1
ATOM 5183 C CA . GLY D 2 33 ? -8.093 -21.713 56.741 1.00 33.01 33 GLY D CA 1
ATOM 5184 C C . GLY D 2 33 ? -8.923 -20.578 56.189 1.00 32.74 33 GLY D C 1
ATOM 5185 O O . GLY D 2 33 ? -9.604 -20.725 55.252 1.00 32.31 33 GLY D O 1
ATOM 5186 N N . ILE D 2 34 ? -8.835 -19.437 56.811 1.00 30.65 34 ILE D N 1
ATOM 5187 C CA . ILE D 2 34 ? -9.515 -18.273 56.363 1.00 30.68 34 ILE D CA 1
ATOM 5188 C C . ILE D 2 34 ? -8.720 -17.033 56.321 1.00 28.63 34 ILE D C 1
ATOM 5189 O O . ILE D 2 34 ? -8.221 -16.617 57.276 1.00 27.59 34 ILE D O 1
ATOM 5194 N N . HIS D 2 35 ? -8.702 -16.414 55.174 1.00 29.41 35 HIS D N 1
ATOM 5195 C CA . HIS D 2 35 ? -7.900 -15.237 54.958 1.00 31.44 35 HIS D CA 1
ATOM 5196 C C . HIS D 2 35 ? -8.736 -13.983 54.845 1.00 34.02 35 HIS D C 1
ATOM 5197 O O . HIS D 2 35 ? -9.955 -14.069 54.662 1.00 32.08 35 HIS D O 1
ATOM 5204 N N . TRP D 2 36 ? -8.070 -12.836 55.022 1.00 34.56 36 TRP D N 1
ATOM 5205 C CA . TRP D 2 36 ? -8.663 -11.523 54.759 1.00 34.88 36 TRP D CA 1
ATOM 5206 C C . TRP D 2 36 ? -7.709 -10.858 53.776 1.00 35.21 36 TRP D C 1
ATOM 5207 O O . TRP D 2 36 ? -6.480 -10.850 53.951 1.00 36.65 36 TRP D O 1
ATOM 5218 N N . VAL D 2 37 ? -8.310 -10.307 52.742 1.00 33.02 37 VAL D N 1
ATOM 5219 C CA . VAL D 2 37 ? -7.652 -9.586 51.683 1.00 34.05 37 VAL D CA 1
ATOM 5220 C C . VAL D 2 37 ? -8.442 -8.292 51.549 1.00 36.84 37 VAL D C 1
ATOM 5221 O O . VAL D 2 37 ? -9.703 -8.272 51.627 1.00 37.14 37 VAL D O 1
ATOM 5225 N N . ARG D 2 38 ? -7.724 -7.228 51.234 1.00 37.77 38 ARG D N 1
ATOM 5226 C CA . ARG D 2 38 ? -8.399 -5.975 51.113 1.00 37.74 38 ARG D CA 1
ATOM 5227 C C . ARG D 2 38 ? -8.177 -5.235 49.843 1.00 37.19 38 ARG D C 1
ATOM 5228 O O . ARG D 2 38 ? -7.145 -5.378 49.191 1.00 37.07 38 ARG D O 1
ATOM 5236 N N . GLN D 2 39 ? -9.177 -4.436 49.509 1.00 36.71 39 GLN D N 1
ATOM 5237 C CA . GLN D 2 39 ? -9.125 -3.632 48.328 1.00 37.98 39 GLN D CA 1
ATOM 5238 C C . GLN D 2 39 ? -9.403 -2.192 48.654 1.00 40.24 39 GLN D C 1
ATOM 5239 O O . GLN D 2 39 ? -10.527 -1.803 48.995 1.00 40.02 39 GLN D O 1
ATOM 5245 N N . ALA D 2 40 ? -8.341 -1.402 48.563 1.00 42.23 40 ALA D N 1
ATOM 5246 C CA . ALA D 2 40 ? -8.435 0.022 48.794 1.00 43.75 40 ALA D CA 1
ATOM 5247 C C . ALA D 2 40 ? -9.038 0.598 47.502 1.00 46.47 40 ALA D C 1
ATOM 5248 O O . ALA D 2 40 ? -8.805 0.063 46.422 1.00 47.55 40 ALA D O 1
ATOM 5250 N N . PRO D 2 41 ? -9.849 1.668 47.609 1.00 48.06 41 PRO D N 1
ATOM 5251 C CA . PRO D 2 41 ? -10.530 2.321 46.482 1.00 49.48 41 PRO D CA 1
ATOM 5252 C C . PRO D 2 41 ? -9.596 2.751 45.384 1.00 49.84 41 PRO D C 1
ATOM 5253 O O . PRO D 2 41 ? -8.600 3.437 45.644 1.00 49.63 41 PRO D O 1
ATOM 5257 N N . GLY D 2 42 ? -9.913 2.289 44.172 1.00 49.47 42 GLY D N 1
ATOM 5258 C CA . GLY D 2 42 ? -9.077 2.553 43.022 1.00 50.52 42 GLY D CA 1
ATOM 5259 C C . GLY D 2 42 ? -7.799 1.722 43.044 1.00 50.78 42 GLY D C 1
ATOM 5260 O O . GLY D 2 42 ? -6.834 2.069 42.369 1.00 52.45 42 GLY D O 1
ATOM 5261 N N . GLU D 2 43 ? -7.757 0.661 43.851 1.00 50.11 43 GLU D N 1
ATOM 5262 C CA . GLU D 2 43 ? -6.567 -0.167 43.948 1.00 49.82 43 GLU D CA 1
ATOM 5263 C C . GLU D 2 43 ? -6.865 -1.620 43.724 1.00 47.45 43 GLU D C 1
ATOM 5264 O O . GLU D 2 43 ? -7.999 -1.990 43.432 1.00 45.97 43 GLU D O 1
ATOM 5270 N N . GLY D 2 44 ? -5.819 -2.430 43.869 1.00 45.21 44 GLY D N 1
ATOM 5271 C CA . GLY D 2 44 ? -5.946 -3.856 43.707 1.00 42.14 44 GLY D CA 1
ATOM 5272 C C . GLY D 2 44 ? -6.132 -4.559 45.029 1.00 40.11 44 GLY D C 1
ATOM 5273 O O . GLY D 2 44 ? -6.770 -4.049 45.958 1.00 39.76 44 GLY D O 1
ATOM 5274 N N . LEU D 2 45 ? -5.546 -5.745 45.112 1.00 38.42 45 LEU D N 1
ATOM 5275 C CA . LEU D 2 45 ? -5.693 -6.553 46.286 1.00 37.80 45 LEU D CA 1
ATOM 5276 C C . LEU D 2 45 ? -4.509 -6.688 47.160 1.00 38.07 45 LEU D C 1
ATOM 5277 O O . LEU D 2 45 ? -3.385 -6.799 46.687 1.00 40.12 45 LEU D O 1
ATOM 5282 N N . GLN D 2 46 ? -4.766 -6.639 48.457 1.00 37.59 46 GLN D N 1
ATOM 5283 C CA . GLN D 2 46 ? -3.720 -6.844 49.410 1.00 37.30 46 GLN D CA 1
ATOM 5284 C C . GLN D 2 46 ? -4.137 -7.840 50.469 1.00 37.67 46 GLN D C 1
ATOM 5285 O O . GLN D 2 46 ? -5.136 -7.659 51.156 1.00 37.43 46 GLN D O 1
ATOM 5291 N N . TRP D 2 47 ? -3.338 -8.887 50.590 1.00 35.76 47 TRP D N 1
ATOM 5292 C CA . TRP D 2 47 ? -3.535 -9.882 51.619 1.00 36.06 47 TRP D CA 1
ATOM 5293 C C . TRP D 2 47 ? -3.083 -9.248 52.933 1.00 36.40 47 TRP D C 1
ATOM 5294 O O . TRP D 2 47 ? -2.159 -8.431 52.957 1.00 37.21 47 TRP D O 1
ATOM 5305 N N . LEU D 2 48 ? -3.748 -9.626 54.021 1.00 35.71 48 LEU D N 1
ATOM 5306 C CA . LEU D 2 48 ? -3.402 -9.118 55.342 1.00 36.89 48 LEU D CA 1
ATOM 5307 C C . LEU D 2 48 ? -3.205 -10.137 56.418 1.00 35.76 48 LEU D C 1
ATOM 5308 O O . LEU D 2 48 ? -2.428 -9.911 57.351 1.00 35.67 48 LEU D O 1
ATOM 5313 N N . THR D 2 49 ? -3.983 -11.207 56.351 1.00 34.94 49 THR D N 1
ATOM 5314 C CA . THR D 2 49 ? -3.921 -12.208 57.389 1.00 34.87 49 THR D CA 1
ATOM 5315 C C . THR D 2 49 ? -4.703 -13.469 57.122 1.00 34.94 49 THR D C 1
ATOM 5316 O O . THR D 2 49 ? -5.526 -13.538 56.205 1.00 32.87 49 THR D O 1
ATOM 5320 N N . VAL D 2 50 ? -4.385 -14.473 57.929 1.00 35.05 50 VAL D N 1
ATOM 5321 C CA . VAL D 2 50 ? -5.020 -15.755 57.834 1.00 34.34 50 VAL D CA 1
ATOM 5322 C C . VAL D 2 50 ? -4.972 -16.439 59.151 1.00 35.53 50 VAL D C 1
ATOM 5323 O O . VAL D 2 50 ? -4.089 -16.186 59.979 1.00 38.10 50 VAL D O 1
ATOM 5327 N N . ILE D 2 51 ? -5.999 -17.226 59.378 1.00 35.19 51 ILE D N 1
ATOM 5328 C CA . ILE D 2 51 ? -6.015 -18.045 60.551 1.00 34.97 51 ILE D CA 1
ATOM 5329 C C . ILE D 2 51 ? -6.206 -19.485 60.053 1.00 36.06 51 ILE D C 1
ATOM 5330 O O . ILE D 2 51 ? -6.960 -19.748 59.107 1.00 35.60 51 ILE D O 1
ATOM 5335 N N . SER D 2 52 ? -5.488 -20.404 60.683 1.00 36.20 52 SER D N 1
ATOM 5336 C CA . SER D 2 52 ? -5.560 -21.796 60.317 1.00 38.01 52 SER D CA 1
ATOM 5337 C C . SER D 2 52 ? -6.907 -22.433 60.595 1.00 39.10 52 SER D C 1
ATOM 5338 O O . SER D 2 52 ? -7.754 -21.868 61.299 1.00 39.59 52 SER D O 1
ATOM 5341 N N . SER D 2 53 ? -7.081 -23.617 60.025 1.00 40.46 53 SER D N 1
ATOM 5342 C CA . SER D 2 53 ? -8.297 -24.402 60.156 1.00 41.01 53 SER D CA 1
ATOM 5343 C C . SER D 2 53 ? -8.647 -24.703 61.599 1.00 42.19 53 SER D C 1
ATOM 5344 O O . SER D 2 53 ? -9.730 -24.328 62.070 1.00 42.82 53 SER D O 1
ATOM 5347 N N . ASP D 2 54 ? -7.661 -25.243 62.316 1.00 42.24 54 ASP D N 1
ATOM 5348 C CA . ASP D 2 54 ? -7.809 -25.635 63.715 1.00 43.17 54 ASP D CA 1
ATOM 5349 C C . ASP D 2 54 ? -7.655 -24.478 64.703 1.00 43.83 54 ASP D C 1
ATOM 5350 O O . ASP D 2 54 ? -7.638 -24.691 65.917 1.00 44.95 54 ASP D O 1
ATOM 5355 N N . GLY D 2 55 ? -7.499 -23.270 64.164 1.00 44.61 55 GLY D N 1
ATOM 5356 C CA . GLY D 2 55 ? -7.336 -22.080 64.980 1.00 46.33 55 GLY D CA 1
ATOM 5357 C C . GLY D 2 55 ? -6.036 -21.900 65.764 1.00 47.14 55 GLY D C 1
ATOM 5358 O O . GLY D 2 55 ? -5.955 -20.969 66.571 1.00 47.66 55 GLY D O 1
ATOM 5359 N N . THR D 2 56 ? -5.010 -22.706 65.481 1.00 46.47 56 THR D N 1
ATOM 5360 C CA . THR D 2 56 ? -3.759 -22.608 66.237 1.00 46.55 56 THR D CA 1
ATOM 5361 C C . THR D 2 56 ? -2.674 -21.769 65.612 1.00 46.05 56 THR D C 1
ATOM 5362 O O . THR D 2 56 ? -1.663 -21.495 66.255 1.00 47.28 56 THR D O 1
ATOM 5366 N N . ASP D 2 57 ? -2.834 -21.433 64.342 1.00 44.87 57 ASP D N 1
ATOM 5367 C CA . ASP D 2 57 ? -1.851 -20.604 63.700 1.00 43.24 57 ASP D CA 1
ATOM 5368 C C . ASP D 2 57 ? -2.467 -19.390 63.080 1.00 43.84 57 ASP D C 1
ATOM 5369 O O . ASP D 2 57 ? -3.602 -19.415 62.605 1.00 44.80 57 ASP D O 1
ATOM 5374 N N . GLU D 2 58 ? -1.728 -18.295 63.172 1.00 43.58 58 GLU D N 1
ATOM 5375 C CA . GLU D 2 58 ? -2.175 -17.023 62.638 1.00 43.75 58 GLU D CA 1
ATOM 5376 C C . GLU D 2 58 ? -1.027 -16.374 61.922 1.00 41.20 58 GLU D C 1
ATOM 5377 O O . GLU D 2 58 ? 0.114 -16.439 62.379 1.00 40.24 58 GLU D O 1
ATOM 5383 N N . ARG D 2 59 ? -1.314 -15.738 60.798 1.00 38.65 59 ARG D N 1
ATOM 5384 C CA . ARG D 2 59 ? -0.249 -15.037 60.071 1.00 37.76 59 ARG D CA 1
ATOM 5385 C C . ARG D 2 59 ? -0.757 -13.683 59.719 1.00 38.02 59 ARG D C 1
ATOM 5386 O O . ARG D 2 59 ? -1.922 -13.532 59.397 1.00 38.35 59 ARG D O 1
ATOM 5394 N N . TYR D 2 60 ? 0.136 -12.708 59.732 1.00 37.50 60 TYR D N 1
ATOM 5395 C CA . TYR D 2 60 ? -0.212 -11.324 59.467 1.00 37.97 60 TYR D CA 1
ATOM 5396 C C . TYR D 2 60 ? 0.799 -10.646 58.617 1.00 39.19 60 TYR D C 1
ATOM 5397 O O . TYR D 2 60 ? 1.993 -10.906 58.730 1.00 40.28 60 TYR D O 1
ATOM 5406 N N . THR D 2 61 ? 0.330 -9.750 57.766 1.00 40.27 61 THR D N 1
ATOM 5407 C CA . THR D 2 61 ? 1.251 -8.968 56.966 1.00 41.30 61 THR D CA 1
ATOM 5408 C C . THR D 2 61 ? 1.918 -7.917 57.902 1.00 42.78 61 THR D C 1
ATOM 5409 O O . THR D 2 61 ? 1.352 -7.526 58.942 1.00 41.28 61 THR D O 1
ATOM 5413 N N . ASP D 2 62 ? 3.117 -7.475 57.547 1.00 43.69 62 ASP D N 1
ATOM 5414 C CA . ASP D 2 62 ? 3.832 -6.549 58.406 1.00 44.67 62 ASP D CA 1
ATOM 5415 C C . ASP D 2 62 ? 3.086 -5.336 58.918 1.00 44.46 62 ASP D C 1
ATOM 5416 O O . ASP D 2 62 ? 3.016 -5.108 60.141 1.00 43.85 62 ASP D O 1
ATOM 5421 N N . SER D 2 63 ? 2.366 -4.681 58.015 1.00 42.75 63 SER D N 1
ATOM 5422 C CA . SER D 2 63 ? 1.676 -3.461 58.392 1.00 43.89 63 SER D CA 1
ATOM 5423 C C . SER D 2 63 ? 0.458 -3.464 59.335 1.00 43.69 63 SER D C 1
ATOM 5424 O O . SER D 2 63 ? 0.016 -2.400 59.727 1.00 45.05 63 SER D O 1
ATOM 5427 N N . VAL D 2 64 ? -0.058 -4.623 59.730 1.00 42.10 64 VAL D N 1
ATOM 5428 C CA . VAL D 2 64 ? -1.190 -4.636 60.648 1.00 41.69 64 VAL D CA 1
ATOM 5429 C C . VAL D 2 64 ? -0.822 -5.347 61.937 1.00 43.24 64 VAL D C 1
ATOM 5430 O O . VAL D 2 64 ? -1.659 -5.515 62.857 1.00 42.96 64 VAL D O 1
ATOM 5434 N N . LYS D 2 65 ? 0.435 -5.795 61.972 1.00 44.20 65 LYS D N 1
ATOM 5435 C CA . LYS D 2 65 ? 1.002 -6.465 63.135 1.00 45.26 65 LYS D CA 1
ATOM 5436 C C . LYS D 2 65 ? 0.973 -5.509 64.298 1.00 44.58 65 LYS D C 1
ATOM 5437 O O . LYS D 2 65 ? 1.428 -4.360 64.200 1.00 45.90 65 LYS D O 1
ATOM 5443 N N . GLY D 2 66 ? 0.336 -5.982 65.356 1.00 44.41 66 GLY D N 1
ATOM 5444 C CA . GLY D 2 66 ? 0.182 -5.203 66.558 1.00 46.49 66 GLY D CA 1
ATOM 5445 C C . GLY D 2 66 ? -1.132 -4.458 66.578 1.00 47.74 66 GLY D C 1
ATOM 5446 O O . GLY D 2 66 ? -1.422 -3.748 67.542 1.00 48.01 66 GLY D O 1
ATOM 5447 N N . ARG D 2 67 ? -1.924 -4.604 65.515 1.00 47.18 67 ARG D N 1
ATOM 5448 C CA . ARG D 2 67 ? -3.191 -3.880 65.429 1.00 47.13 67 ARG D CA 1
ATOM 5449 C C . ARG D 2 67 ? -4.353 -4.790 65.144 1.00 46.02 67 ARG D C 1
ATOM 5450 O O . ARG D 2 67 ? -5.472 -4.526 65.587 1.00 45.62 67 ARG D O 1
ATOM 5458 N N . PHE D 2 68 ? -4.082 -5.828 64.350 1.00 44.17 68 PHE D N 1
ATOM 5459 C CA . PHE D 2 68 ? -5.089 -6.793 63.951 1.00 43.21 68 PHE D CA 1
ATOM 5460 C C . PHE D 2 68 ? -4.922 -8.119 64.584 1.00 44.31 68 PHE D C 1
ATOM 5461 O O . PHE D 2 68 ? -3.816 -8.645 64.658 1.00 46.23 68 PHE D O 1
ATOM 5469 N N . THR D 2 69 ? -6.033 -8.653 65.075 1.00 45.18 69 THR D N 1
ATOM 5470 C CA . THR D 2 69 ? -6.018 -9.973 65.646 1.00 46.51 69 THR D CA 1
ATOM 5471 C C . THR D 2 69 ? -7.110 -10.789 65.075 1.00 46.45 69 THR D C 1
ATOM 5472 O O . THR D 2 69 ? -8.298 -10.454 65.204 1.00 45.99 69 THR D O 1
ATOM 5476 N N . ILE D 2 70 ? -6.692 -11.895 64.474 1.00 45.59 70 ILE D N 1
ATOM 5477 C CA . ILE D 2 70 ? -7.619 -12.847 63.896 1.00 44.71 70 ILE D CA 1
ATOM 5478 C C . ILE D 2 70 ? -7.903 -13.992 64.881 1.00 45.32 70 ILE D C 1
ATOM 5479 O O . ILE D 2 70 ? -7.042 -14.365 65.675 1.00 46.11 70 ILE D O 1
ATOM 5484 N N . SER D 2 71 ? -9.156 -14.420 64.927 1.00 45.35 71 SER D N 1
ATOM 5485 C CA . SER D 2 71 ? -9.568 -15.534 65.770 1.00 46.05 71 SER D CA 1
ATOM 5486 C C . SER D 2 71 ? -10.723 -16.268 65.108 1.00 45.92 71 SER D C 1
ATOM 5487 O O . SER D 2 71 ? -11.254 -15.819 64.088 1.00 46.53 71 SER D O 1
ATOM 5490 N N . ARG D 2 72 ? -11.063 -17.434 65.641 1.00 45.47 72 ARG D N 1
ATOM 5491 C CA . ARG D 2 72 ? -12.177 -18.184 65.093 1.00 44.79 72 ARG D CA 1
ATOM 5492 C C . ARG D 2 72 ? -12.935 -19.082 66.074 1.00 44.09 72 ARG D C 1
ATOM 5493 O O . ARG D 2 72 ? -12.429 -19.467 67.124 1.00 43.50 72 ARG D O 1
ATOM 5501 N N . ASP D 2 73 ? -14.164 -19.402 65.699 1.00 44.21 73 ASP D N 1
ATOM 5502 C CA . ASP D 2 73 ? -14.977 -20.296 66.469 1.00 44.68 73 ASP D CA 1
ATOM 5503 C C . ASP D 2 73 ? -15.611 -21.280 65.512 1.00 43.64 73 ASP D C 1
ATOM 5504 O O . ASP D 2 73 ? -16.689 -21.038 64.943 1.00 38.86 73 ASP D O 1
ATOM 5509 N N . ASN D 2 74 ? -14.967 -22.438 65.424 1.00 43.26 74 ASN D N 1
ATOM 5510 C CA . ASN D 2 74 ? -15.411 -23.489 64.526 1.00 45.26 74 ASN D CA 1
ATOM 5511 C C . ASN D 2 74 ? -16.737 -24.137 64.852 1.00 46.66 74 ASN D C 1
ATOM 5512 O O . ASN D 2 74 ? -17.398 -24.652 63.952 1.00 47.96 74 ASN D O 1
ATOM 5517 N N . SER D 2 75 ? -17.130 -24.085 66.127 1.00 47.28 75 SER D N 1
ATOM 5518 C CA . SER D 2 75 ? -18.406 -24.637 66.546 1.00 49.89 75 SER D CA 1
ATOM 5519 C C . SER D 2 75 ? -19.515 -23.689 66.081 1.00 50.87 75 SER D C 1
ATOM 5520 O O . SER D 2 75 ? -20.641 -24.125 65.870 1.00 50.03 75 SER D O 1
ATOM 5523 N N . LYS D 2 76 ? -19.169 -22.422 65.843 1.00 51.12 76 LYS D N 1
ATOM 5524 C CA . LYS D 2 76 ? -20.155 -21.451 65.382 1.00 52.01 76 LYS D CA 1
ATOM 5525 C C . LYS D 2 76 ? -19.987 -20.963 63.956 1.00 51.41 76 LYS D C 1
ATOM 5526 O O . LYS D 2 76 ? -20.698 -20.057 63.530 1.00 52.79 76 LYS D O 1
ATOM 5532 N N . ASN D 2 77 ? -19.115 -21.625 63.202 1.00 51.34 77 ASN D N 1
ATOM 5533 C CA . ASN D 2 77 ? -18.738 -21.261 61.835 1.00 51.02 77 ASN D CA 1
ATOM 5534 C C . ASN D 2 77 ? -18.349 -19.820 61.640 1.00 50.75 77 ASN D C 1
ATOM 5535 O O . ASN D 2 77 ? -18.552 -19.280 60.551 1.00 50.44 77 ASN D O 1
ATOM 5540 N N . THR D 2 78 ? -17.798 -19.178 62.665 1.00 50.29 78 THR D N 1
ATOM 5541 C CA . THR D 2 78 ? -17.430 -17.784 62.492 1.00 50.81 78 THR D CA 1
ATOM 5542 C C . THR D 2 78 ? -15.978 -17.558 62.693 1.00 49.11 78 THR D C 1
ATOM 5543 O O . THR D 2 78 ? -15.295 -18.293 63.396 1.00 48.96 78 THR D O 1
ATOM 5547 N N . MET D 2 79 ? -15.554 -16.435 62.168 1.00 47.97 79 MET D N 1
ATOM 5548 C CA . MET D 2 79 ? -14.201 -16.037 62.292 1.00 47.25 79 MET D CA 1
ATOM 5549 C C . MET D 2 79 ? -14.272 -14.547 62.545 1.00 46.93 79 MET D C 1
ATOM 5550 O O . MET D 2 79 ? -15.101 -13.878 61.949 1.00 48.69 79 MET D O 1
ATOM 5555 N N . SER D 2 80 ? -13.360 -14.022 63.358 1.00 45.15 80 SER D N 1
ATOM 5556 C CA . SER D 2 80 ? -13.365 -12.607 63.656 1.00 45.75 80 SER D CA 1
ATOM 5557 C C . SER D 2 80 ? -12.051 -11.906 63.451 1.00 44.99 80 SER D C 1
ATOM 5558 O O . SER D 2 80 ? -10.974 -12.480 63.589 1.00 44.67 80 SER D O 1
ATOM 5561 N N . LEU D 2 81 ? -12.189 -10.628 63.143 1.00 43.65 81 LEU D N 1
ATOM 5562 C CA . LEU D 2 81 ? -11.091 -9.767 62.889 1.00 42.16 81 LEU D CA 1
ATOM 5563 C C . LEU D 2 81 ? -11.182 -8.471 63.688 1.00 42.91 81 LEU D C 1
ATOM 5564 O O . LEU D 2 81 ? -11.956 -7.573 63.361 1.00 42.56 81 LEU D O 1
ATOM 5569 N N . GLN D 2 82 ? -10.261 -8.345 64.638 1.00 43.60 82 GLN D N 1
ATOM 5570 C CA . GLN D 2 82 ? -10.197 -7.198 65.520 1.00 43.56 82 GLN D CA 1
ATOM 5571 C C . GLN D 2 82 ? -9.153 -6.238 65.029 1.00 44.10 82 GLN D C 1
ATOM 5572 O O . GLN D 2 82 ? -7.941 -6.493 65.089 1.00 43.82 82 GLN D O 1
ATOM 5578 N N . MET D 2 83 ? -9.664 -5.082 64.641 1.00 43.64 83 MET D N 1
ATOM 5579 C CA . MET D 2 83 ? -8.873 -4.064 64.041 1.00 43.71 83 MET D CA 1
ATOM 5580 C C . MET D 2 83 ? -8.836 -2.842 64.861 1.00 44.50 83 MET D C 1
ATOM 5581 O O . MET D 2 83 ? -9.819 -2.132 64.968 1.00 46.06 83 MET D O 1
ATOM 5586 N N . ASN D 2 84 ? -7.669 -2.580 65.412 1.00 44.68 84 ASN D N 1
ATOM 5587 C CA . ASN D 2 84 ? -7.471 -1.409 66.234 1.00 44.53 84 ASN D CA 1
ATOM 5588 C C . ASN D 2 84 ? -6.544 -0.482 65.528 1.00 44.46 84 ASN D C 1
ATOM 5589 O O . ASN D 2 84 ? -5.727 -0.910 64.716 1.00 42.31 84 ASN D O 1
ATOM 5594 N N . ASN D 2 85 ? -6.697 0.803 65.833 1.00 45.79 85 ASN D N 1
ATOM 5595 C CA . ASN D 2 85 ? -5.819 1.851 65.330 1.00 46.13 85 ASN D CA 1
ATOM 5596 C C . ASN D 2 85 ? -5.779 2.027 63.884 1.00 45.89 85 ASN D C 1
ATOM 5597 O O . ASN D 2 85 ? -4.692 2.050 63.285 1.00 44.45 85 ASN D O 1
ATOM 5602 N N . LEU D 2 86 ? -6.949 2.294 63.339 1.00 45.11 86 LEU D N 1
ATOM 5603 C CA . LEU D 2 86 ? -7.051 2.386 61.918 1.00 44.70 86 LEU D CA 1
ATOM 5604 C C . LEU D 2 86 ? -6.427 3.609 61.331 1.00 45.33 86 LEU D C 1
ATOM 5605 O O . LEU D 2 86 ? -6.328 4.656 61.970 1.00 47.01 86 LEU D O 1
ATOM 5610 N N . ARG D 2 87 ? -5.782 3.390 60.205 1.00 45.97 87 ARG D N 1
ATOM 5611 C CA . ARG D 2 87 ? -5.141 4.470 59.486 1.00 47.78 87 ARG D CA 1
ATOM 5612 C C . ARG D 2 87 ? -5.977 4.557 58.224 1.00 47.61 87 ARG D C 1
ATOM 5613 O O . ARG D 2 87 ? -6.886 3.761 58.029 1.00 47.89 87 ARG D O 1
ATOM 5621 N N . PRO D 2 88 ? -5.763 5.590 57.406 1.00 48.82 88 PRO D N 1
ATOM 5622 C CA . PRO D 2 88 ? -6.533 5.704 56.165 1.00 48.40 88 PRO D CA 1
ATOM 5623 C C . PRO D 2 88 ? -6.145 4.669 55.122 1.00 48.02 88 PRO D C 1
ATOM 5624 O O . PRO D 2 88 ? -6.933 4.370 54.229 1.00 48.44 88 PRO D O 1
ATOM 5628 N N . GLU D 2 89 ? -4.933 4.130 55.238 1.00 46.99 89 GLU D N 1
ATOM 5629 C CA . GLU D 2 89 ? -4.476 3.083 54.328 1.00 47.17 89 GLU D CA 1
ATOM 5630 C C . GLU D 2 89 ? -5.236 1.787 54.625 1.00 45.08 89 GLU D C 1
ATOM 5631 O O . GLU D 2 89 ? -5.215 0.865 53.834 1.00 45.27 89 GLU D O 1
ATOM 5637 N N . ASP D 2 90 ? -5.943 1.747 55.745 1.00 43.32 90 ASP D N 1
ATOM 5638 C CA . ASP D 2 90 ? -6.709 0.576 56.108 1.00 43.00 90 ASP D CA 1
ATOM 5639 C C . ASP D 2 90 ? -8.055 0.592 55.459 1.00 42.54 90 ASP D C 1
ATOM 5640 O O . ASP D 2 90 ? -8.747 -0.409 55.416 1.00 44.07 90 ASP D O 1
ATOM 5645 N N . MET D 2 91 ? -8.409 1.750 54.953 1.00 41.46 91 MET D N 1
ATOM 5646 C CA . MET D 2 91 ? -9.679 1.958 54.334 1.00 40.46 91 MET D CA 1
ATOM 5647 C C . MET D 2 91 ? -9.933 1.118 53.111 1.00 40.58 91 MET D C 1
ATOM 5648 O O . MET D 2 91 ? -9.120 1.073 52.199 1.00 40.69 91 MET D O 1
ATOM 5653 N N . GLY D 2 92 ? -11.040 0.396 53.140 1.00 39.40 92 GLY D N 1
ATOM 5654 C CA . GLY D 2 92 ? -11.385 -0.337 51.963 1.00 38.54 92 GLY D CA 1
ATOM 5655 C C . GLY D 2 92 ? -12.387 -1.420 52.109 1.00 38.21 92 GLY D C 1
ATOM 5656 O O . GLY D 2 92 ? -13.052 -1.563 53.126 1.00 38.71 92 GLY D O 1
ATOM 5657 N N . LEU D 2 93 ? -12.468 -2.199 51.043 1.00 37.46 93 LEU D N 1
ATOM 5658 C CA . LEU D 2 93 ? -13.362 -3.321 50.988 1.00 38.27 93 LEU D CA 1
ATOM 5659 C C . LEU D 2 93 ? -12.570 -4.507 51.460 1.00 38.39 93 LEU D C 1
ATOM 5660 O O . LEU D 2 93 ? -11.461 -4.757 50.986 1.00 38.14 93 LEU D O 1
ATOM 5665 N N . TYR D 2 94 ? -13.117 -5.162 52.472 1.00 37.74 94 TYR D N 1
ATOM 5666 C CA . TYR D 2 94 ? -12.503 -6.318 53.080 1.00 36.73 94 TYR D CA 1
ATOM 5667 C C . TYR D 2 94 ? -13.262 -7.579 52.749 1.00 37.01 94 TYR D C 1
ATOM 5668 O O . TYR D 2 94 ? -14.439 -7.721 53.096 1.00 37.23 94 TYR D O 1
ATOM 5677 N N . TYR D 2 95 ? -12.522 -8.522 52.173 1.00 36.37 95 TYR D N 1
ATOM 5678 C CA . TYR D 2 95 ? -13.028 -9.823 51.760 1.00 35.50 95 TYR D CA 1
ATOM 5679 C C . TYR D 2 95 ? -12.491 -10.956 52.606 1.00 36.55 95 TYR D C 1
ATOM 5680 O O . TYR D 2 95 ? -11.305 -10.908 52.986 1.00 35.82 95 TYR D O 1
ATOM 5689 N N . CYS D 2 96 ? -13.349 -11.927 52.962 1.00 35.41 96 CYS D N 1
ATOM 5690 C CA . CYS D 2 96 ? -12.835 -13.127 53.618 1.00 37.62 96 CYS D CA 1
ATOM 5691 C C . CYS D 2 96 ? -12.821 -14.143 52.504 1.00 37.07 96 CYS D C 1
ATOM 5692 O O . CYS D 2 96 ? -13.641 -14.085 51.569 1.00 38.02 96 CYS D O 1
ATOM 5695 N N . ALA D 2 97 ? -11.789 -14.973 52.525 1.00 35.95 97 ALA D N 1
ATOM 5696 C CA . ALA D 2 97 ? -11.604 -15.955 51.487 1.00 36.54 97 ALA D CA 1
ATOM 5697 C C . ALA D 2 97 ? -11.126 -17.232 52.070 1.00 36.18 97 ALA D C 1
ATOM 5698 O O . ALA D 2 97 ? -10.225 -17.254 52.890 1.00 39.81 97 ALA D O 1
ATOM 5700 N N . ARG D 2 98 ? -11.667 -18.308 51.553 1.00 36.43 98 ARG D N 1
ATOM 5701 C CA . ARG D 2 98 ? -11.330 -19.606 52.029 1.00 34.72 98 ARG D CA 1
ATOM 5702 C C . ARG D 2 98 ? -9.981 -20.111 51.553 1.00 35.05 98 ARG D C 1
ATOM 5703 O O . ARG D 2 98 ? -9.666 -20.031 50.360 1.00 34.52 98 ARG D O 1
ATOM 5711 N N . ASP D 2 99 ? -9.184 -20.634 52.482 1.00 34.77 99 ASP D N 1
ATOM 5712 C CA . ASP D 2 99 ? -7.918 -21.244 52.074 1.00 35.20 99 ASP D CA 1
ATOM 5713 C C . ASP D 2 99 ? -8.282 -22.621 51.511 1.00 36.01 99 ASP D C 1
ATOM 5714 O O . ASP D 2 99 ? -9.105 -23.342 52.093 1.00 37.86 99 ASP D O 1
ATOM 5719 N N . GLY D 2 100 ? -7.776 -22.908 50.311 1.00 35.32 100 GLY D N 1
ATOM 5720 C CA . GLY D 2 100 ? -7.981 -24.199 49.691 1.00 35.10 100 GLY D CA 1
ATOM 5721 C C . GLY D 2 100 ? -7.487 -25.261 50.676 1.00 37.09 100 GLY D C 1
ATOM 5722 O O . GLY D 2 100 ? -6.495 -25.055 51.401 1.00 36.63 100 GLY D O 1
ATOM 5723 N N . LYS D 2 101 ? -8.217 -26.367 50.735 1.00 37.20 101 LYS D N 1
ATOM 5724 C CA . LYS D 2 101 ? -7.938 -27.456 51.647 1.00 38.04 101 LYS D CA 1
ATOM 5725 C C . LYS D 2 101 ? -6.625 -28.160 51.474 1.00 38.27 101 LYS D C 1
ATOM 5726 O O . LYS D 2 101 ? -6.326 -28.649 50.417 1.00 37.21 101 LYS D O 1
ATOM 5732 N N . CYS D 2 102 ? -5.848 -28.203 52.538 1.00 39.41 102 CYS D N 1
ATOM 5733 C CA . CYS D 2 102 ? -4.591 -28.890 52.457 1.00 41.27 102 CYS D CA 1
ATOM 5734 C C . CYS D 2 102 ? -4.757 -30.270 53.072 1.00 42.20 102 CYS D C 1
ATOM 5735 O O . CYS D 2 102 ? -5.740 -30.543 53.761 1.00 42.54 102 CYS D O 1
ATOM 5738 N N . GLY D 2 103 ? -3.780 -31.130 52.811 1.00 42.99 103 GLY D N 1
ATOM 5739 C CA . GLY D 2 103 ? -3.902 -32.524 53.175 1.00 42.19 103 GLY D CA 1
ATOM 5740 C C . GLY D 2 103 ? -3.498 -33.125 54.473 1.00 42.98 103 GLY D C 1
ATOM 5741 O O . GLY D 2 103 ? -4.253 -33.933 55.017 1.00 43.37 103 GLY D O 1
ATOM 5742 N N . GLY D 2 104 ? -2.317 -32.728 54.945 1.00 43.81 104 GLY D N 1
ATOM 5743 C CA . GLY D 2 104 ? -1.717 -33.273 56.143 1.00 43.57 104 GLY D CA 1
ATOM 5744 C C . GLY D 2 104 ? -2.221 -32.840 57.484 1.00 44.67 104 GLY D C 1
ATOM 5745 O O . GLY D 2 104 ? -2.018 -33.545 58.464 1.00 44.09 104 GLY D O 1
ATOM 5746 N N . GLY D 2 105 ? -2.815 -31.661 57.553 1.00 47.03 105 GLY D N 1
ATOM 5747 C CA . GLY D 2 105 ? -3.332 -31.218 58.823 1.00 47.74 105 GLY D CA 1
ATOM 5748 C C . GLY D 2 105 ? -2.676 -30.052 59.526 1.00 48.70 105 GLY D C 1
ATOM 5749 O O . GLY D 2 105 ? -3.322 -29.451 60.371 1.00 50.84 105 GLY D O 1
ATOM 5750 N N . ARG D 2 106 ? -1.404 -29.757 59.322 1.00 49.25 106 ARG D N 1
ATOM 5751 C CA . ARG D 2 106 ? -0.877 -28.567 60.031 1.00 49.37 106 ARG D CA 1
ATOM 5752 C C . ARG D 2 106 ? -0.314 -27.776 58.932 1.00 48.06 106 ARG D C 1
ATOM 5753 O O . ARG D 2 106 ? 0.858 -27.389 58.925 1.00 49.22 106 ARG D O 1
ATOM 5761 N N . CYS D 2 107 ? -1.270 -27.321 58.149 1.00 45.34 107 CYS D N 1
ATOM 5762 C CA . CYS D 2 107 ? -0.939 -26.765 56.898 1.00 42.85 107 CYS D CA 1
ATOM 5763 C C . CYS D 2 107 ? -1.879 -25.673 56.437 1.00 42.40 107 CYS D C 1
ATOM 5764 O O . CYS D 2 107 ? -2.959 -25.467 57.004 1.00 44.26 107 CYS D O 1
ATOM 5767 N N . TYR D 2 108 ? -1.442 -24.984 55.389 1.00 39.71 108 TYR D N 1
ATOM 5768 C CA . TYR D 2 108 ? -2.251 -24.015 54.679 1.00 37.18 108 TYR D CA 1
ATOM 5769 C C . TYR D 2 108 ? -1.789 -24.302 53.277 1.00 36.32 108 TYR D C 1
ATOM 5770 O O . TYR D 2 108 ? -0.652 -24.798 53.063 1.00 33.79 108 TYR D O 1
ATOM 5779 N N . SER D 2 109 ? -2.662 -23.951 52.330 1.00 34.66 109 SER D N 1
ATOM 5780 C CA . SER D 2 109 ? -2.391 -24.087 50.919 1.00 33.34 109 SER D CA 1
ATOM 5781 C C . SER D 2 109 ? -2.002 -22.740 50.309 1.00 33.57 109 SER D C 1
ATOM 5782 O O . SER D 2 109 ? -1.243 -22.720 49.368 1.00 33.40 109 SER D O 1
ATOM 5785 N N . GLY D 2 110 ? -2.471 -21.623 50.870 1.00 33.92 110 GLY D N 1
ATOM 5786 C CA . GLY D 2 110 ? -2.165 -20.296 50.313 1.00 35.57 110 GLY D CA 1
ATOM 5787 C C . GLY D 2 110 ? -2.948 -19.957 49.056 1.00 36.34 110 GLY D C 1
ATOM 5788 O O . GLY D 2 110 ? -2.614 -19.056 48.270 1.00 36.67 110 GLY D O 1
ATOM 5789 N N . LEU D 2 111 ? -3.992 -20.732 48.850 1.00 37.15 111 LEU D N 1
ATOM 5790 C CA . LEU D 2 111 ? -4.857 -20.577 47.693 1.00 38.79 111 LEU D CA 1
ATOM 5791 C C . LEU D 2 111 ? -6.234 -20.217 48.188 1.00 38.20 111 LEU D C 1
ATOM 5792 O O . LEU D 2 111 ? -6.766 -20.863 49.079 1.00 38.74 111 LEU D O 1
ATOM 5797 N N . LEU D 2 112 ? -6.798 -19.173 47.608 1.00 37.48 112 LEU D N 1
ATOM 5798 C CA . LEU D 2 112 ? -8.099 -18.673 48.049 1.00 36.32 112 LEU D CA 1
ATOM 5799 C C . LEU D 2 112 ? -9.153 -19.133 47.091 1.00 34.61 112 LEU D C 1
ATOM 5800 O O . LEU D 2 112 ? -9.398 -18.517 46.060 1.00 33.63 112 LEU D O 1
ATOM 5805 N N . ASP D 2 113 ? -9.725 -20.285 47.415 1.00 35.47 113 ASP D N 1
ATOM 5806 C CA . ASP D 2 113 ? -10.704 -20.878 46.528 1.00 36.86 113 ASP D CA 1
ATOM 5807 C C . ASP D 2 113 ? -12.088 -20.292 46.429 1.00 37.93 113 ASP D C 1
ATOM 5808 O O . ASP D 2 113 ? -12.711 -20.403 45.379 1.00 38.65 113 ASP D O 1
ATOM 5813 N N . TYR D 2 114 ? -12.587 -19.698 47.505 1.00 38.39 114 TYR D N 1
ATOM 5814 C CA . TYR D 2 114 ? -13.922 -19.091 47.486 1.00 39.52 114 TYR D CA 1
ATOM 5815 C C . TYR D 2 114 ? -13.863 -17.822 48.234 1.00 37.68 114 TYR D C 1
ATOM 5816 O O . TYR D 2 114 ? -13.190 -17.720 49.243 1.00 38.58 114 TYR D O 1
ATOM 5825 N N . TRP D 2 115 ? -14.467 -16.802 47.662 1.00 35.87 115 TRP D N 1
ATOM 5826 C CA . TRP D 2 115 ? -14.443 -15.501 48.293 1.00 35.25 115 TRP D CA 1
ATOM 5827 C C . TRP D 2 115 ? -15.790 -14.997 48.598 1.00 35.76 115 TRP D C 1
ATOM 5828 O O . TRP D 2 115 ? -16.783 -15.404 48.010 1.00 36.77 115 TRP D O 1
ATOM 5839 N N . GLY D 2 116 ? -15.790 -14.065 49.525 1.00 36.92 116 GLY D N 1
ATOM 5840 C CA . GLY D 2 116 ? -17.001 -13.399 49.904 1.00 38.34 116 GLY D CA 1
ATOM 5841 C C . GLY D 2 116 ? -17.129 -12.152 49.057 1.00 40.08 116 GLY D C 1
ATOM 5842 O O . GLY D 2 116 ? -16.261 -11.826 48.244 1.00 40.45 116 GLY D O 1
ATOM 5843 N N . GLN D 2 117 ? -18.173 -11.389 49.331 1.00 42.12 117 GLN D N 1
ATOM 5844 C CA . GLN D 2 117 ? -18.442 -10.193 48.571 1.00 44.81 117 GLN D CA 1
ATOM 5845 C C . GLN D 2 117 ? -17.830 -8.954 49.117 1.00 44.41 117 GLN D C 1
ATOM 5846 O O . GLN D 2 117 ? -17.664 -7.977 48.398 1.00 45.27 117 GLN D O 1
ATOM 5852 N N . GLY D 2 118 ? -17.491 -9.013 50.396 1.00 44.93 118 GLY D N 1
ATOM 5853 C CA . GLY D 2 118 ? -16.854 -7.896 51.052 1.00 45.87 118 GLY D CA 1
ATOM 5854 C C . GLY D 2 118 ? -17.733 -7.011 51.898 1.00 46.04 118 GLY D C 1
ATOM 5855 O O . GLY D 2 118 ? -18.958 -7.001 51.736 1.00 47.67 118 GLY D O 1
ATOM 5856 N N . THR D 2 119 ? -17.111 -6.429 52.925 1.00 44.96 119 THR D N 1
ATOM 5857 C CA . THR D 2 119 ? -17.772 -5.443 53.741 1.00 43.67 119 THR D CA 1
ATOM 5858 C C . THR D 2 119 ? -16.840 -4.258 53.776 1.00 43.01 119 THR D C 1
ATOM 5859 O O . THR D 2 119 ? -15.611 -4.386 53.870 1.00 43.21 119 THR D O 1
ATOM 5863 N N . MET D 2 120 ? -17.446 -3.097 53.636 1.00 41.74 120 MET D N 1
ATOM 5864 C CA . MET D 2 120 ? -16.716 -1.851 53.549 1.00 40.36 120 MET D CA 1
ATOM 5865 C C . MET D 2 120 ? -16.231 -1.222 54.832 1.00 39.68 120 MET D C 1
ATOM 5866 O O . MET D 2 120 ? -16.948 -1.171 55.829 1.00 39.33 120 MET D O 1
ATOM 5871 N N . VAL D 2 121 ? -14.963 -0.823 54.820 1.00 39.72 121 VAL D N 1
ATOM 5872 C CA . VAL D 2 121 ? -14.350 -0.133 55.953 1.00 37.89 121 VAL D CA 1
ATOM 5873 C C . VAL D 2 121 ? -13.954 1.229 55.465 1.00 37.63 121 VAL D C 1
ATOM 5874 O O . VAL D 2 121 ? -13.165 1.373 54.542 1.00 38.87 121 VAL D O 1
ATOM 5878 N N . THR D 2 122 ? -14.454 2.224 56.169 1.00 37.43 122 THR D N 1
ATOM 5879 C CA . THR D 2 122 ? -14.236 3.619 55.832 1.00 36.37 122 THR D CA 1
ATOM 5880 C C . THR D 2 122 ? -13.492 4.274 56.992 1.00 35.41 122 THR D C 1
ATOM 5881 O O . THR D 2 122 ? -13.823 4.048 58.145 1.00 35.93 122 THR D O 1
ATOM 5885 N N . VAL D 2 123 ? -12.471 5.057 56.679 1.00 36.72 123 VAL D N 1
ATOM 5886 C CA . VAL D 2 123 ? -11.648 5.718 57.690 1.00 37.33 123 VAL D CA 1
ATOM 5887 C C . VAL D 2 123 ? -11.605 7.168 57.326 1.00 37.41 123 VAL D C 1
ATOM 5888 O O . VAL D 2 123 ? -11.086 7.518 56.277 1.00 38.67 123 VAL D O 1
ATOM 5892 N N . SER D 2 124 ? -12.115 8.013 58.219 1.00 38.35 124 SER D N 1
ATOM 5893 C CA . SER D 2 124 ? -12.188 9.448 57.951 1.00 38.42 124 SER D CA 1
ATOM 5894 C C . SER D 2 124 ? -12.475 10.225 59.193 1.00 39.02 124 SER D C 1
ATOM 5895 O O . SER D 2 124 ? -13.221 9.789 60.045 1.00 38.95 124 SER D O 1
ATOM 5898 N N . SER D 2 125 ? -11.962 11.440 59.230 1.00 40.51 125 SER D N 1
ATOM 5899 C CA . SER D 2 125 ? -12.186 12.316 60.378 1.00 42.53 125 SER D CA 1
ATOM 5900 C C . SER D 2 125 ? -13.533 13.031 60.265 1.00 40.80 125 SER D C 1
ATOM 5901 O O . SER D 2 125 ? -14.092 13.525 61.254 1.00 40.72 125 SER D O 1
ATOM 5904 N N . ALA D 2 126 ? -14.082 12.993 59.055 1.00 40.46 126 ALA D N 1
ATOM 5905 C CA . ALA D 2 126 ? -15.351 13.610 58.750 1.00 38.93 126 ALA D CA 1
ATOM 5906 C C . ALA D 2 126 ? -16.488 13.141 59.612 1.00 37.61 126 ALA D C 1
ATOM 5907 O O . ALA D 2 126 ? -16.497 12.038 60.142 1.00 38.53 126 ALA D O 1
ATOM 5909 N N . SER D 2 127 ? -17.404 14.057 59.796 1.00 37.40 127 SER D N 1
ATOM 5910 C CA . SER D 2 127 ? -18.604 13.813 60.548 1.00 38.92 127 SER D CA 1
ATOM 5911 C C . SER D 2 127 ? -19.663 13.575 59.507 1.00 36.88 127 SER D C 1
ATOM 5912 O O . SER D 2 127 ? -19.610 14.147 58.409 1.00 35.37 127 SER D O 1
ATOM 5915 N N . PHE D 2 128 ? -20.598 12.705 59.854 1.00 36.05 128 PHE D N 1
ATOM 5916 C CA . PHE D 2 128 ? -21.694 12.331 58.979 1.00 35.87 128 PHE D CA 1
ATOM 5917 C C . PHE D 2 128 ? -22.493 13.519 58.578 1.00 37.22 128 PHE D C 1
ATOM 5918 O O . PHE D 2 128 ? -22.743 14.405 59.377 1.00 38.08 128 PHE D O 1
ATOM 5926 N N . LYS D 2 129 ? -22.804 13.587 57.300 1.00 40.09 129 LYS D N 1
ATOM 5927 C CA . LYS D 2 129 ? -23.639 14.657 56.824 1.00 41.69 129 LYS D CA 1
ATOM 5928 C C . LYS D 2 129 ? -24.401 14.347 55.573 1.00 39.92 129 LYS D C 1
ATOM 5929 O O . LYS D 2 129 ? -23.839 13.841 54.613 1.00 41.64 129 LYS D O 1
ATOM 5935 N N . GLY D 2 130 ? -25.608 14.911 55.547 1.00 38.16 130 GLY D N 1
ATOM 5936 C CA . GLY D 2 130 ? -26.515 14.774 54.428 1.00 36.74 130 GLY D CA 1
ATOM 5937 C C . GLY D 2 130 ? -26.145 15.775 53.350 1.00 37.54 130 GLY D C 1
ATOM 5938 O O . GLY D 2 130 ? -25.619 16.855 53.617 1.00 38.55 130 GLY D O 1
ATOM 5939 N N . PRO D 2 131 ? -26.402 15.432 52.108 1.00 36.75 131 PRO D N 1
ATOM 5940 C CA . PRO D 2 131 ? -26.094 16.292 50.975 1.00 38.63 131 PRO D CA 1
ATOM 5941 C C . PRO D 2 131 ? -27.109 17.359 50.665 1.00 40.14 131 PRO D C 1
ATOM 5942 O O . PRO D 2 131 ? -28.214 17.359 51.200 1.00 39.91 131 PRO D O 1
ATOM 5946 N N . SER D 2 132 ? -26.691 18.273 49.801 1.00 41.57 132 SER D N 1
ATOM 5947 C CA . SER D 2 132 ? -27.573 19.303 49.279 1.00 43.79 132 SER D CA 1
ATOM 5948 C C . SER D 2 132 ? -27.851 18.816 47.856 1.00 44.20 132 SER D C 1
ATOM 5949 O O . SER D 2 132 ? -26.957 18.300 47.163 1.00 44.21 132 SER D O 1
ATOM 5952 N N . VAL D 2 133 ? -29.121 18.859 47.473 1.00 43.92 133 VAL D N 1
ATOM 5953 C CA . VAL D 2 133 ? -29.498 18.409 46.143 1.00 44.20 133 VAL D CA 1
ATOM 5954 C C . VAL D 2 133 ? -29.940 19.534 45.247 1.00 45.16 133 VAL D C 1
ATOM 5955 O O . VAL D 2 133 ? -30.864 20.291 45.578 1.00 46.74 133 VAL D O 1
ATOM 5959 N N . PHE D 2 134 ? -29.276 19.603 44.097 1.00 45.05 134 PHE D N 1
ATOM 5960 C CA . PHE D 2 134 ? -29.544 20.625 43.108 1.00 44.35 134 PHE D CA 1
ATOM 5961 C C . PHE D 2 134 ? -29.849 20.132 41.752 1.00 45.36 134 PHE D C 1
ATOM 5962 O O . PHE D 2 134 ? -29.401 19.075 41.350 1.00 44.53 134 PHE D O 1
ATOM 5970 N N . PRO D 2 135 ? -30.722 20.863 41.065 1.00 46.93 135 PRO D N 1
ATOM 5971 C CA . PRO D 2 135 ? -31.129 20.550 39.711 1.00 47.53 135 PRO D CA 1
ATOM 5972 C C . PRO D 2 135 ? -30.229 21.020 38.615 1.00 47.84 135 PRO D C 1
ATOM 5973 O O . PRO D 2 135 ? -29.532 22.035 38.722 1.00 47.33 135 PRO D O 1
ATOM 5977 N N . LEU D 2 136 ? -30.221 20.193 37.580 1.00 48.48 136 LEU D N 1
ATOM 5978 C CA . LEU D 2 136 ? -29.515 20.472 36.342 1.00 50.95 136 LEU D CA 1
ATOM 5979 C C . LEU D 2 136 ? -30.599 20.479 35.265 1.00 51.02 136 LEU D C 1
ATOM 5980 O O . LEU D 2 136 ? -31.139 19.443 34.911 1.00 49.56 136 LEU D O 1
ATOM 5985 N N . ALA D 2 137 ? -30.892 21.670 34.765 1.00 52.88 137 ALA D N 1
ATOM 5986 C CA . ALA D 2 137 ? -31.926 21.913 33.765 1.00 54.85 137 ALA D CA 1
ATOM 5987 C C . ALA D 2 137 ? -31.619 21.499 32.325 1.00 56.26 137 ALA D C 1
ATOM 5988 O O . ALA D 2 137 ? -31.011 22.253 31.552 1.00 58.76 137 ALA D O 1
ATOM 5990 N N . THR D 2 147 ? -33.610 14.754 21.528 1.00 61.57 147 THR D N 1
ATOM 5991 C CA . THR D 2 147 ? -33.028 14.560 22.851 1.00 61.40 147 THR D CA 1
ATOM 5992 C C . THR D 2 147 ? -32.405 15.662 23.699 1.00 60.00 147 THR D C 1
ATOM 5993 O O . THR D 2 147 ? -31.687 16.597 23.280 1.00 60.27 147 THR D O 1
ATOM 5997 N N . ALA D 2 148 ? -32.802 15.523 24.948 1.00 57.64 148 ALA D N 1
ATOM 5998 C CA . ALA D 2 148 ? -32.440 16.438 25.979 1.00 56.51 148 ALA D CA 1
ATOM 5999 C C . ALA D 2 148 ? -31.926 15.731 27.200 1.00 54.84 148 ALA D C 1
ATOM 6000 O O . ALA D 2 148 ? -32.012 14.511 27.331 1.00 54.59 148 ALA D O 1
ATOM 6002 N N . ALA D 2 149 ? -31.418 16.531 28.121 1.00 53.67 149 ALA D N 1
ATOM 6003 C CA . ALA D 2 149 ? -30.848 15.989 29.334 1.00 52.40 149 ALA D CA 1
ATOM 6004 C C . ALA D 2 149 ? -31.030 16.825 30.561 1.00 51.32 149 ALA D C 1
ATOM 6005 O O . ALA D 2 149 ? -31.067 18.045 30.502 1.00 52.48 149 ALA D O 1
ATOM 6007 N N . LEU D 2 150 ? -31.180 16.141 31.686 1.00 50.34 150 LEU D N 1
ATOM 6008 C CA . LEU D 2 150 ? -31.237 16.813 32.962 1.00 49.06 150 LEU D CA 1
ATOM 6009 C C . LEU D 2 150 ? -30.643 15.972 34.056 1.00 47.00 150 LEU D C 1
ATOM 6010 O O . LEU D 2 150 ? -30.313 14.800 33.841 1.00 47.30 150 LEU D O 1
ATOM 6015 N N . GLY D 2 151 ? -30.532 16.566 35.232 1.00 45.79 151 GLY D N 1
ATOM 6016 C CA . GLY D 2 151 ? -29.960 15.845 36.335 1.00 45.02 151 GLY D CA 1
ATOM 6017 C C . GLY D 2 151 ? -30.017 16.510 37.673 1.00 44.59 151 GLY D C 1
ATOM 6018 O O . GLY D 2 151 ? -30.558 17.605 37.845 1.00 43.91 151 GLY D O 1
ATOM 6019 N N . CYS D 2 152 ? -29.461 15.807 38.639 1.00 44.62 152 CYS D N 1
ATOM 6020 C CA . CYS D 2 152 ? -29.406 16.324 39.969 1.00 45.46 152 CYS D CA 1
ATOM 6021 C C . CYS D 2 152 ? -27.989 16.214 40.419 1.00 44.05 152 CYS D C 1
ATOM 6022 O O . CYS D 2 152 ? -27.273 15.270 40.107 1.00 44.27 152 CYS D O 1
ATOM 6025 N N . LEU D 2 153 ? -27.576 17.278 41.060 1.00 43.24 153 LEU D N 1
ATOM 6026 C CA . LEU D 2 153 ? -26.263 17.428 41.587 1.00 42.43 153 LEU D CA 1
ATOM 6027 C C . LEU D 2 153 ? -26.354 17.115 43.072 1.00 41.59 153 LEU D C 1
ATOM 6028 O O . LEU D 2 153 ? -27.017 17.831 43.816 1.00 39.26 153 LEU D O 1
ATOM 6033 N N . VAL D 2 154 ? -25.605 16.098 43.505 1.00 40.89 154 VAL D N 1
ATOM 6034 C CA . VAL D 2 154 ? -25.622 15.658 44.907 1.00 40.16 154 VAL D CA 1
ATOM 6035 C C . VAL D 2 154 ? -24.328 16.002 45.593 1.00 40.24 154 VAL D C 1
ATOM 6036 O O . VAL D 2 154 ? -23.311 15.306 45.513 1.00 39.10 154 VAL D O 1
ATOM 6040 N N . LYS D 2 155 ? -24.495 16.992 46.441 1.00 40.39 155 LYS D N 1
ATOM 6041 C CA . LYS D 2 155 ? -23.386 17.636 47.041 1.00 41.17 155 LYS D CA 1
ATOM 6042 C C . LYS D 2 155 ? -23.085 17.671 48.493 1.00 40.64 155 LYS D C 1
ATOM 6043 O O . LYS D 2 155 ? -23.932 18.001 49.331 1.00 40.45 155 LYS D O 1
ATOM 6049 N N . ASP D 2 156 ? -21.817 17.368 48.754 1.00 38.20 156 ASP D N 1
ATOM 6050 C CA . ASP D 2 156 ? -21.229 17.482 50.061 1.00 37.01 156 ASP D CA 1
ATOM 6051 C C . ASP D 2 156 ? -21.710 16.596 51.167 1.00 38.55 156 ASP D C 1
ATOM 6052 O O . ASP D 2 156 ? -22.006 17.047 52.280 1.00 40.69 156 ASP D O 1
ATOM 6057 N N . TYR D 2 157 ? -21.617 15.312 50.938 1.00 36.97 157 TYR D N 1
ATOM 6058 C CA . TYR D 2 157 ? -22.113 14.428 51.941 1.00 35.80 157 TYR D CA 1
ATOM 6059 C C . TYR D 2 157 ? -21.064 13.526 52.465 1.00 34.86 157 TYR D C 1
ATOM 6060 O O . TYR D 2 157 ? -20.024 13.328 51.836 1.00 34.01 157 TYR D O 1
ATOM 6069 N N . PHE D 2 158 ? -21.419 12.899 53.571 1.00 34.62 158 PHE D N 1
ATOM 6070 C CA . PHE D 2 158 ? -20.576 11.917 54.192 1.00 36.23 158 PHE D CA 1
ATOM 6071 C C . PHE D 2 158 ? -21.438 11.005 55.082 1.00 35.73 158 PHE D C 1
ATOM 6072 O O . PHE D 2 158 ? -22.093 11.448 56.003 1.00 37.11 158 PHE D O 1
ATOM 6080 N N . PRO D 2 159 ? -21.322 9.706 54.891 1.00 35.32 159 PRO D N 1
ATOM 6081 C CA . PRO D 2 159 ? -20.457 9.021 53.921 1.00 35.29 159 PRO D CA 1
ATOM 6082 C C . PRO D 2 159 ? -21.151 8.440 52.765 1.00 35.89 159 PRO D C 1
ATOM 6083 O O . PRO D 2 159 ? -22.320 8.736 52.502 1.00 34.76 159 PRO D O 1
ATOM 6087 N N . GLU D 2 160 ? -20.397 7.599 52.072 1.00 37.31 160 GLU D N 1
ATOM 6088 C CA . GLU D 2 160 ? -20.955 6.825 50.979 1.00 39.85 160 GLU D CA 1
ATOM 6089 C C . GLU D 2 160 ? -21.799 5.702 51.638 1.00 38.36 160 GLU D C 1
ATOM 6090 O O . GLU D 2 160 ? -21.507 5.275 52.767 1.00 39.16 160 GLU D O 1
ATOM 6096 N N . PRO D 2 161 ? -22.870 5.252 50.966 1.00 38.85 161 PRO D N 1
ATOM 6097 C CA . PRO D 2 161 ? -23.336 5.709 49.651 1.00 38.26 161 PRO D CA 1
ATOM 6098 C C . PRO D 2 161 ? -24.651 6.458 49.582 1.00 38.34 161 PRO D C 1
ATOM 6099 O O . PRO D 2 161 ? -25.336 6.654 50.590 1.00 38.13 161 PRO D O 1
ATOM 6103 N N . VAL D 2 162 ? -24.926 6.966 48.383 1.00 41.06 162 VAL D N 1
ATOM 6104 C CA . VAL D 2 162 ? -26.227 7.551 48.109 1.00 42.43 162 VAL D CA 1
ATOM 6105 C C . VAL D 2 162 ? -26.780 6.807 46.920 1.00 42.93 162 VAL D C 1
ATOM 6106 O O . VAL D 2 162 ? -26.045 6.200 46.156 1.00 42.68 162 VAL D O 1
ATOM 6110 N N . THR D 2 163 ? -28.091 6.841 46.778 1.00 43.65 163 THR D N 1
ATOM 6111 C CA . THR D 2 163 ? -28.710 6.235 45.624 1.00 44.89 163 THR D CA 1
ATOM 6112 C C . THR D 2 163 ? -29.588 7.295 45.057 1.00 44.67 163 THR D C 1
ATOM 6113 O O . THR D 2 163 ? -30.006 8.233 45.754 1.00 44.37 163 THR D O 1
ATOM 6117 N N . VAL D 2 164 ? -29.797 7.192 43.752 1.00 46.20 164 VAL D N 1
ATOM 6118 C CA . VAL D 2 164 ? -30.635 8.149 43.041 1.00 46.64 164 VAL D CA 1
ATOM 6119 C C . VAL D 2 164 ? -31.531 7.398 42.104 1.00 46.64 164 VAL D C 1
ATOM 6120 O O . VAL D 2 164 ? -31.075 6.603 41.302 1.00 46.37 164 VAL D O 1
ATOM 6124 N N . SER D 2 165 ? -32.821 7.595 42.273 1.00 47.72 165 SER D N 1
ATOM 6125 C CA . SER D 2 165 ? -33.787 6.997 41.382 1.00 48.47 165 SER D CA 1
ATOM 6126 C C . SER D 2 165 ? -34.382 8.185 40.696 1.00 48.77 165 SER D C 1
ATOM 6127 O O . SER D 2 165 ? -34.295 9.316 41.199 1.00 49.11 165 SER D O 1
ATOM 6130 N N . TRP D 2 166 ? -34.964 7.941 39.535 1.00 48.27 166 TRP D N 1
ATOM 6131 C CA . TRP D 2 166 ? -35.647 9.005 38.835 1.00 49.11 166 TRP D CA 1
ATOM 6132 C C . TRP D 2 166 ? -37.088 8.620 38.808 1.00 50.50 166 TRP D C 1
ATOM 6133 O O . TRP D 2 166 ? -37.442 7.452 38.612 1.00 51.06 166 TRP D O 1
ATOM 6144 N N . ASN D 2 167 ? -37.910 9.615 39.082 1.00 53.37 167 ASN D N 1
ATOM 6145 C CA . ASN D 2 167 ? -39.357 9.472 39.221 1.00 57.67 167 ASN D CA 1
ATOM 6146 C C . ASN D 2 167 ? -39.815 8.214 39.922 1.00 58.79 167 ASN D C 1
ATOM 6147 O O . ASN D 2 167 ? -40.527 7.388 39.347 1.00 59.95 167 ASN D O 1
ATOM 6152 N N . SER D 2 168 ? -39.215 7.984 41.086 1.00 60.40 168 SER D N 1
ATOM 6153 C CA . SER D 2 168 ? -39.609 6.900 41.969 1.00 61.97 168 SER D CA 1
ATOM 6154 C C . SER D 2 168 ? -39.475 5.479 41.475 1.00 62.74 168 SER D C 1
ATOM 6155 O O . SER D 2 168 ? -40.119 4.573 41.991 1.00 63.53 168 SER D O 1
ATOM 6158 N N . GLY D 2 169 ? -38.638 5.309 40.458 1.00 63.93 169 GLY D N 1
ATOM 6159 C CA . GLY D 2 169 ? -38.343 3.988 39.943 1.00 65.44 169 GLY D CA 1
ATOM 6160 C C . GLY D 2 169 ? -38.841 3.714 38.560 1.00 66.59 169 GLY D C 1
ATOM 6161 O O . GLY D 2 169 ? -38.346 2.803 37.894 1.00 66.94 169 GLY D O 1
ATOM 6162 N N . ALA D 2 170 ? -39.775 4.552 38.120 1.00 67.98 170 ALA D N 1
ATOM 6163 C CA . ALA D 2 170 ? -40.442 4.423 36.827 1.00 68.97 170 ALA D CA 1
ATOM 6164 C C . ALA D 2 170 ? -39.534 4.712 35.674 1.00 69.27 170 ALA D C 1
ATOM 6165 O O . ALA D 2 170 ? -39.537 4.011 34.654 1.00 70.13 170 ALA D O 1
ATOM 6167 N N . LEU D 2 171 ? -38.798 5.799 35.850 1.00 68.87 171 LEU D N 1
ATOM 6168 C CA . LEU D 2 171 ? -37.844 6.265 34.888 1.00 67.72 171 LEU D CA 1
ATOM 6169 C C . LEU D 2 171 ? -36.536 5.547 35.156 1.00 67.01 171 LEU D C 1
ATOM 6170 O O . LEU D 2 171 ? -35.822 5.836 36.113 1.00 66.28 171 LEU D O 1
ATOM 6175 N N . THR D 2 172 ? -36.162 4.745 34.176 1.00 66.34 172 THR D N 1
ATOM 6176 C CA . THR D 2 172 ? -35.016 3.904 34.331 1.00 65.96 172 THR D CA 1
ATOM 6177 C C . THR D 2 172 ? -34.028 3.919 33.188 1.00 65.73 172 THR D C 1
ATOM 6178 O O . THR D 2 172 ? -32.863 3.507 33.324 1.00 65.80 172 THR D O 1
ATOM 6182 N N . SER D 2 173 ? -34.538 4.336 32.044 1.00 64.68 173 SER D N 1
ATOM 6183 C CA . SER D 2 173 ? -33.767 4.302 30.840 1.00 62.77 173 SER D CA 1
ATOM 6184 C C . SER D 2 173 ? -32.864 5.469 30.610 1.00 60.62 173 SER D C 1
ATOM 6185 O O . SER D 2 173 ? -33.291 6.613 30.631 1.00 59.54 173 SER D O 1
ATOM 6188 N N . GLY D 2 174 ? -31.589 5.156 30.441 1.00 58.38 174 GLY D N 1
ATOM 6189 C CA . GLY D 2 174 ? -30.622 6.187 30.161 1.00 56.20 174 GLY D CA 1
ATOM 6190 C C . GLY D 2 174 ? -30.215 7.068 31.318 1.00 54.56 174 GLY D C 1
ATOM 6191 O O . GLY D 2 174 ? -29.784 8.209 31.117 1.00 55.30 174 GLY D O 1
ATOM 6192 N N . VAL D 2 175 ? -30.398 6.557 32.527 1.00 52.19 175 VAL D N 1
ATOM 6193 C CA . VAL D 2 175 ? -29.979 7.274 33.715 1.00 49.73 175 VAL D CA 1
ATOM 6194 C C . VAL D 2 175 ? -28.507 6.977 33.892 1.00 47.55 175 VAL D C 1
ATOM 6195 O O . VAL D 2 175 ? -28.041 5.866 33.620 1.00 46.79 175 VAL D O 1
ATOM 6199 N N . HIS D 2 176 ? -27.784 8.002 34.298 1.00 45.23 176 HIS D N 1
ATOM 6200 C CA . HIS D 2 176 ? -26.383 7.866 34.569 1.00 43.19 176 HIS D CA 1
ATOM 6201 C C . HIS D 2 176 ? -26.034 8.545 35.849 1.00 42.04 176 HIS D C 1
ATOM 6202 O O . HIS D 2 176 ? -26.047 9.765 35.945 1.00 43.43 176 HIS D O 1
ATOM 6209 N N . THR D 2 177 ? -25.808 7.713 36.855 1.00 40.50 177 THR D N 1
ATOM 6210 C CA . THR D 2 177 ? -25.406 8.169 38.166 1.00 39.26 177 THR D CA 1
ATOM 6211 C C . THR D 2 177 ? -23.899 7.961 38.262 1.00 37.76 177 THR D C 1
ATOM 6212 O O . THR D 2 177 ? -23.392 6.833 38.246 1.00 35.69 177 THR D O 1
ATOM 6216 N N . PHE D 2 178 ? -23.207 9.084 38.349 1.00 36.35 178 PHE D N 1
ATOM 6217 C CA . PHE D 2 178 ? -21.764 9.100 38.396 1.00 34.62 178 PHE D CA 1
ATOM 6218 C C . PHE D 2 178 ? -21.199 8.785 39.708 1.00 35.16 178 PHE D C 1
ATOM 6219 O O . PHE D 2 178 ? -21.793 9.084 40.734 1.00 34.71 178 PHE D O 1
ATOM 6227 N N . PRO D 2 179 ? -20.029 8.148 39.698 1.00 35.04 179 PRO D N 1
ATOM 6228 C CA . PRO D 2 179 ? -19.327 7.797 40.922 1.00 35.90 179 PRO D CA 1
ATOM 6229 C C . PRO D 2 179 ? -18.954 9.110 41.571 1.00 36.31 179 PRO D C 1
ATOM 6230 O O . PRO D 2 179 ? -18.534 10.064 40.900 1.00 36.80 179 PRO D O 1
ATOM 6234 N N . ALA D 2 180 ? -19.105 9.142 42.884 1.00 36.80 180 ALA D N 1
ATOM 6235 C CA . ALA D 2 180 ? -18.804 10.313 43.673 1.00 36.98 180 ALA D CA 1
ATOM 6236 C C . ALA D 2 180 ? -17.335 10.682 43.698 1.00 37.31 180 ALA D C 1
ATOM 6237 O O . ALA D 2 180 ? -16.449 9.855 43.464 1.00 36.47 180 ALA D O 1
ATOM 6239 N N . VAL D 2 181 ? -17.105 11.967 43.836 1.00 38.24 181 VAL D N 1
ATOM 6240 C CA . VAL D 2 181 ? -15.758 12.433 43.926 1.00 40.54 181 VAL D CA 1
ATOM 6241 C C . VAL D 2 181 ? -15.567 12.977 45.297 1.00 40.29 181 VAL D C 1
ATOM 6242 O O . VAL D 2 181 ? -16.392 13.721 45.804 1.00 39.71 181 VAL D O 1
ATOM 6246 N N . LEU D 2 182 ? -14.507 12.489 45.921 1.00 41.62 182 LEU D N 1
ATOM 6247 C CA . LEU D 2 182 ? -14.151 12.915 47.254 1.00 43.52 182 LEU D CA 1
ATOM 6248 C C . LEU D 2 182 ? -13.363 14.184 47.156 1.00 45.25 182 LEU D C 1
ATOM 6249 O O . LEU D 2 182 ? -12.320 14.250 46.495 1.00 45.71 182 LEU D O 1
ATOM 6254 N N . GLN D 2 183 ? -13.896 15.189 47.823 1.00 47.00 183 GLN D N 1
ATOM 6255 C CA . GLN D 2 183 ? -13.306 16.493 47.834 1.00 49.29 183 GLN D CA 1
ATOM 6256 C C . GLN D 2 183 ? -12.337 16.632 48.952 1.00 49.02 183 GLN D C 1
ATOM 6257 O O . GLN D 2 183 ? -12.282 15.787 49.831 1.00 47.32 183 GLN D O 1
ATOM 6263 N N . SER D 2 184 ? -11.621 17.746 48.938 1.00 49.90 184 SER D N 1
ATOM 6264 C CA . SER D 2 184 ? -10.589 18.042 49.926 1.00 51.97 184 SER D CA 1
ATOM 6265 C C . SER D 2 184 ? -11.153 18.294 51.304 1.00 51.51 184 SER D C 1
ATOM 6266 O O . SER D 2 184 ? -10.467 18.121 52.309 1.00 50.67 184 SER D O 1
ATOM 6269 N N . SER D 2 185 ? -12.445 18.609 51.323 1.00 50.69 185 SER D N 1
ATOM 6270 C CA . SER D 2 185 ? -13.210 18.794 52.539 1.00 48.63 185 SER D CA 1
ATOM 6271 C C . SER D 2 185 ? -13.470 17.437 53.205 1.00 48.57 185 SER D C 1
ATOM 6272 O O . SER D 2 185 ? -13.837 17.384 54.383 1.00 50.78 185 SER D O 1
ATOM 6275 N N . GLY D 2 186 ? -13.338 16.343 52.451 1.00 46.08 186 GLY D N 1
ATOM 6276 C CA . GLY D 2 186 ? -13.634 15.024 53.012 1.00 42.86 186 GLY D CA 1
ATOM 6277 C C . GLY D 2 186 ? -15.088 14.636 52.708 1.00 41.27 186 GLY D C 1
ATOM 6278 O O . GLY D 2 186 ? -15.539 13.539 53.033 1.00 40.16 186 GLY D O 1
ATOM 6279 N N . LEU D 2 187 ? -15.833 15.565 52.121 1.00 39.01 187 LEU D N 1
ATOM 6280 C CA . LEU D 2 187 ? -17.195 15.296 51.719 1.00 39.29 187 LEU D CA 1
ATOM 6281 C C . LEU D 2 187 ? -17.138 14.801 50.292 1.00 38.61 187 LEU D C 1
ATOM 6282 O O . LEU D 2 187 ? -16.129 14.973 49.627 1.00 37.68 187 LEU D O 1
ATOM 6287 N N . TYR D 2 188 ? -18.225 14.164 49.868 1.00 37.73 188 TYR D N 1
ATOM 6288 C CA . TYR D 2 188 ? -18.380 13.593 48.547 1.00 37.00 188 TYR D CA 1
ATOM 6289 C C . TYR D 2 188 ? -19.401 14.374 47.739 1.00 37.16 188 TYR D C 1
ATOM 6290 O O . TYR D 2 188 ? -20.271 15.017 48.297 1.00 38.73 188 TYR D O 1
ATOM 6299 N N . SER D 2 189 ? -19.305 14.303 46.414 1.00 36.85 189 SER D N 1
ATOM 6300 C CA . SER D 2 189 ? -20.309 14.921 45.557 1.00 35.92 189 SER D CA 1
ATOM 6301 C C . SER D 2 189 ? -20.493 14.132 44.327 1.00 35.88 189 SER D C 1
ATOM 6302 O O . SER D 2 189 ? -19.556 13.513 43.855 1.00 35.23 189 SER D O 1
ATOM 6305 N N . LEU D 2 190 ? -21.714 14.164 43.793 1.00 37.14 190 LEU D N 1
ATOM 6306 C CA . LEU D 2 190 ? -21.981 13.513 42.530 1.00 36.36 190 LEU D CA 1
ATOM 6307 C C . LEU D 2 190 ? -23.094 14.092 41.731 1.00 37.77 190 LEU D C 1
ATOM 6308 O O . LEU D 2 190 ? -23.902 14.899 42.194 1.00 38.82 190 LEU D O 1
ATOM 6313 N N . SER D 2 191 ? -23.181 13.541 40.534 1.00 39.19 191 SER D N 1
ATOM 6314 C CA . SER D 2 191 ? -24.187 13.908 39.586 1.00 40.23 191 SER D CA 1
ATOM 6315 C C . SER D 2 191 ? -24.853 12.669 39.114 1.00 39.85 191 SER D C 1
ATOM 6316 O O . SER D 2 191 ? -24.210 11.624 38.992 1.00 39.38 191 SER D O 1
ATOM 6319 N N . SER D 2 192 ? -26.161 12.785 38.937 1.00 39.44 192 SER D N 1
ATOM 6320 C CA . SER D 2 192 ? -26.943 11.734 38.317 1.00 39.66 192 SER D CA 1
ATOM 6321 C C . SER D 2 192 ? -27.684 12.445 37.214 1.00 40.85 192 SER D C 1
ATOM 6322 O O . SER D 2 192 ? -28.267 13.508 37.425 1.00 41.53 192 SER D O 1
ATOM 6325 N N . VAL D 2 193 ? -27.634 11.868 36.027 1.00 41.46 193 VAL D N 1
ATOM 6326 C CA . VAL D 2 193 ? -28.252 12.472 34.863 1.00 42.69 193 VAL D CA 1
ATOM 6327 C C . VAL D 2 193 ? -29.118 11.493 34.098 1.00 43.46 193 VAL D C 1
ATOM 6328 O O . VAL D 2 193 ? -28.988 10.278 34.258 1.00 43.62 193 VAL D O 1
ATOM 6332 N N . VAL D 2 194 ? -29.952 12.038 33.222 1.00 44.16 194 VAL D N 1
ATOM 6333 C CA . VAL D 2 194 ? -30.818 11.214 32.405 1.00 45.96 194 VAL D CA 1
ATOM 6334 C C . VAL D 2 194 ? -31.148 11.871 31.085 1.00 47.12 194 VAL D C 1
ATOM 6335 O O . VAL D 2 194 ? -31.322 13.086 31.021 1.00 48.65 194 VAL D O 1
ATOM 6339 N N . THR D 2 195 ? -31.192 11.074 30.025 1.00 48.78 195 THR D N 1
ATOM 6340 C CA . THR D 2 195 ? -31.579 11.595 28.729 1.00 50.52 195 THR D CA 1
ATOM 6341 C C . THR D 2 195 ? -33.049 11.361 28.462 1.00 53.42 195 THR D C 1
ATOM 6342 O O . THR D 2 195 ? -33.626 10.310 28.792 1.00 53.16 195 THR D O 1
ATOM 6346 N N . VAL D 2 196 ? -33.659 12.378 27.879 1.00 56.05 196 VAL D N 1
ATOM 6347 C CA . VAL D 2 196 ? -35.064 12.344 27.561 1.00 58.33 196 VAL D CA 1
ATOM 6348 C C . VAL D 2 196 ? -35.396 13.060 26.279 1.00 61.19 196 VAL D C 1
ATOM 6349 O O . VAL D 2 196 ? -34.810 14.103 25.981 1.00 62.56 196 VAL D O 1
ATOM 6353 N N . PRO D 2 197 ? -36.399 12.552 25.535 1.00 63.58 197 PRO D N 1
ATOM 6354 C CA . PRO D 2 197 ? -36.898 13.121 24.279 1.00 64.34 197 PRO D CA 1
ATOM 6355 C C . PRO D 2 197 ? -37.340 14.550 24.639 1.00 64.36 197 PRO D C 1
ATOM 6356 O O . PRO D 2 197 ? -38.135 14.740 25.574 1.00 63.37 197 PRO D O 1
ATOM 6360 N N . SER D 2 198 ? -36.779 15.534 23.938 1.00 64.58 198 SER D N 1
ATOM 6361 C CA . SER D 2 198 ? -37.041 16.964 24.159 1.00 65.51 198 SER D CA 1
ATOM 6362 C C . SER D 2 198 ? -38.515 17.245 24.170 1.00 65.81 198 SER D C 1
ATOM 6363 O O . SER D 2 198 ? -38.988 18.115 24.897 1.00 64.74 198 SER D O 1
ATOM 6366 N N . SER D 2 199 ? -39.212 16.452 23.356 1.00 66.72 199 SER D N 1
ATOM 6367 C CA . SER D 2 199 ? -40.659 16.408 23.243 1.00 67.04 199 SER D CA 1
ATOM 6368 C C . SER D 2 199 ? -41.246 16.493 24.659 1.00 66.46 199 SER D C 1
ATOM 6369 O O . SER D 2 199 ? -41.773 17.523 25.046 1.00 65.90 199 SER D O 1
ATOM 6372 N N . GLN D 2 204 ? -44.140 17.085 30.686 1.00 76.63 204 GLN D N 1
ATOM 6373 C CA . GLN D 2 204 ? -43.878 15.986 31.616 1.00 76.22 204 GLN D CA 1
ATOM 6374 C C . GLN D 2 204 ? -42.914 16.337 32.750 1.00 75.40 204 GLN D C 1
ATOM 6375 O O . GLN D 2 204 ? -41.895 17.010 32.560 1.00 75.81 204 GLN D O 1
ATOM 6381 N N . THR D 2 205 ? -43.169 15.674 33.871 1.00 73.67 205 THR D N 1
ATOM 6382 C CA . THR D 2 205 ? -42.480 15.890 35.125 1.00 71.49 205 THR D CA 1
ATOM 6383 C C . THR D 2 205 ? -41.292 15.012 35.524 1.00 69.14 205 THR D C 1
ATOM 6384 O O . THR D 2 205 ? -41.377 13.772 35.551 1.00 67.80 205 THR D O 1
ATOM 6388 N N . TYR D 2 206 ? -40.189 15.687 35.867 1.00 67.09 206 TYR D N 1
ATOM 6389 C CA . TYR D 2 206 ? -38.969 14.987 36.283 1.00 64.44 206 TYR D CA 1
ATOM 6390 C C . TYR D 2 206 ? -38.497 15.297 37.674 1.00 62.50 206 TYR D C 1
ATOM 6391 O O . TYR D 2 206 ? -38.325 16.458 38.065 1.00 61.69 206 TYR D O 1
ATOM 6400 N N . ILE D 2 207 ? -38.286 14.211 38.414 1.00 60.55 207 ILE D N 1
ATOM 6401 C CA . ILE D 2 207 ? -37.900 14.246 39.818 1.00 57.25 207 ILE D CA 1
ATOM 6402 C C . ILE D 2 207 ? -36.818 13.222 40.149 1.00 54.95 207 ILE D C 1
ATOM 6403 O O . ILE D 2 207 ? -36.963 12.029 39.861 1.00 53.76 207 ILE D O 1
ATOM 6408 N N . CYS D 2 208 ? -35.765 13.695 40.809 1.00 51.99 208 CYS D N 1
ATOM 6409 C CA . CYS D 2 208 ? -34.685 12.825 41.242 1.00 49.92 208 CYS D CA 1
ATOM 6410 C C . CYS D 2 208 ? -34.935 12.536 42.707 1.00 48.15 208 CYS D C 1
ATOM 6411 O O . CYS D 2 208 ? -35.208 13.450 43.488 1.00 45.56 208 CYS D O 1
ATOM 6414 N N . ASN D 2 209 ? -34.890 11.252 43.046 1.00 46.77 209 ASN D N 1
ATOM 6415 C CA . ASN D 2 209 ? -35.102 10.804 44.410 1.00 46.21 209 ASN D CA 1
ATOM 6416 C C . ASN D 2 209 ? -33.741 10.471 44.946 1.00 44.95 209 ASN D C 1
ATOM 6417 O O . ASN D 2 209 ? -33.095 9.527 44.498 1.00 45.36 209 ASN D O 1
ATOM 6422 N N . VAL D 2 210 ? -33.324 11.247 45.926 1.00 43.22 210 VAL D N 1
ATOM 6423 C CA . VAL D 2 210 ? -32.031 11.050 46.503 1.00 42.11 210 VAL D CA 1
ATOM 6424 C C . VAL D 2 210 ? -32.160 10.521 47.898 1.00 42.41 210 VAL D C 1
ATOM 6425 O O . VAL D 2 210 ? -32.813 11.120 48.759 1.00 41.14 210 VAL D O 1
ATOM 6429 N N . ASN D 2 211 ? -31.455 9.418 48.103 1.00 42.45 211 ASN D N 1
ATOM 6430 C CA . ASN D 2 211 ? -31.417 8.787 49.366 1.00 42.30 211 ASN D CA 1
ATOM 6431 C C . ASN D 2 211 ? -30.029 8.623 49.874 1.00 40.20 211 ASN D C 1
ATOM 6432 O O . ASN D 2 211 ? -29.176 8.028 49.232 1.00 38.42 211 ASN D O 1
ATOM 6437 N N . HIS D 2 212 ? -29.832 9.191 51.045 1.00 38.70 212 HIS D N 1
ATOM 6438 C CA . HIS D 2 212 ? -28.604 9.062 51.745 1.00 37.81 212 HIS D CA 1
ATOM 6439 C C . HIS D 2 212 ? -28.912 8.500 53.143 1.00 38.22 212 HIS D C 1
ATOM 6440 O O . HIS D 2 212 ? -28.825 9.194 54.155 1.00 40.44 212 HIS D O 1
ATOM 6447 N N . LYS D 2 213 ? -29.138 7.191 53.165 1.00 38.35 213 LYS D N 1
ATOM 6448 C CA . LYS D 2 213 ? -29.412 6.404 54.353 1.00 38.75 213 LYS D CA 1
ATOM 6449 C C . LYS D 2 213 ? -28.480 6.617 55.562 1.00 38.11 213 LYS D C 1
ATOM 6450 O O . LYS D 2 213 ? -28.995 6.896 56.643 1.00 40.02 213 LYS D O 1
ATOM 6456 N N . PRO D 2 214 ? -27.123 6.634 55.385 1.00 36.72 214 PRO D N 1
ATOM 6457 C CA . PRO D 2 214 ? -26.246 6.845 56.552 1.00 35.55 214 PRO D CA 1
ATOM 6458 C C . PRO D 2 214 ? -26.556 8.077 57.389 1.00 36.04 214 PRO D C 1
ATOM 6459 O O . PRO D 2 214 ? -26.222 8.093 58.569 1.00 35.22 214 PRO D O 1
ATOM 6463 N N . SER D 2 215 ? -27.139 9.115 56.771 1.00 36.60 215 SER D N 1
ATOM 6464 C CA . SER D 2 215 ? -27.516 10.314 57.507 1.00 36.19 215 SER D CA 1
ATOM 6465 C C . SER D 2 215 ? -29.023 10.562 57.573 1.00 35.81 215 SER D C 1
ATOM 6466 O O . SER D 2 215 ? -29.446 11.634 58.005 1.00 35.55 215 SER D O 1
ATOM 6469 N N . ASN D 2 216 ? -29.812 9.524 57.284 1.00 35.92 216 ASN D N 1
ATOM 6470 C CA . ASN D 2 216 ? -31.288 9.575 57.260 1.00 37.02 216 ASN D CA 1
ATOM 6471 C C . ASN D 2 216 ? -31.764 10.817 56.505 1.00 37.94 216 ASN D C 1
ATOM 6472 O O . ASN D 2 216 ? -32.615 11.590 56.952 1.00 37.00 216 ASN D O 1
ATOM 6477 N N . THR D 2 217 ? -31.098 11.036 55.381 1.00 39.87 217 THR D N 1
ATOM 6478 C CA . THR D 2 217 ? -31.371 12.164 54.538 1.00 41.56 217 THR D CA 1
ATOM 6479 C C . THR D 2 217 ? -32.018 11.666 53.290 1.00 43.89 217 THR D C 1
ATOM 6480 O O . THR D 2 217 ? -31.500 10.773 52.600 1.00 44.53 217 THR D O 1
ATOM 6484 N N . LYS D 2 218 ? -33.134 12.304 52.993 1.00 46.73 218 LYS D N 1
ATOM 6485 C CA . LYS D 2 218 ? -33.934 11.993 51.834 1.00 50.05 218 LYS D CA 1
ATOM 6486 C C . LYS D 2 218 ? -34.495 13.256 51.239 1.00 51.01 218 LYS D C 1
ATOM 6487 O O . LYS D 2 218 ? -35.254 13.977 51.881 1.00 51.08 218 LYS D O 1
ATOM 6493 N N . VAL D 2 219 ? -34.171 13.461 49.965 1.00 53.26 219 VAL D N 1
ATOM 6494 C CA . VAL D 2 219 ? -34.553 14.657 49.240 1.00 53.69 219 VAL D CA 1
ATOM 6495 C C . VAL D 2 219 ? -35.097 14.340 47.871 1.00 54.66 219 VAL D C 1
ATOM 6496 O O . VAL D 2 219 ? -34.564 13.507 47.131 1.00 53.82 219 VAL D O 1
ATOM 6500 N N . ASP D 2 220 ? -36.228 14.951 47.565 1.00 56.68 220 ASP D N 1
ATOM 6501 C CA . ASP D 2 220 ? -36.811 14.774 46.248 1.00 58.95 220 ASP D CA 1
ATOM 6502 C C . ASP D 2 220 ? -36.776 16.116 45.578 1.00 58.75 220 ASP D C 1
ATOM 6503 O O . ASP D 2 220 ? -37.068 17.149 46.205 1.00 57.71 220 ASP D O 1
ATOM 6508 N N . LYS D 2 221 ? -36.248 16.117 44.360 1.00 59.34 221 LYS D N 1
ATOM 6509 C CA . LYS D 2 221 ? -36.129 17.369 43.666 1.00 60.68 221 LYS D CA 1
ATOM 6510 C C . LYS D 2 221 ? -36.710 17.481 42.318 1.00 62.39 221 LYS D C 1
ATOM 6511 O O . LYS D 2 221 ? -36.497 16.610 41.467 1.00 61.68 221 LYS D O 1
ATOM 6517 N N . LYS D 2 222 ? -37.390 18.614 42.127 1.00 65.05 222 LYS D N 1
ATOM 6518 C CA . LYS D 2 222 ? -37.993 18.959 40.856 1.00 68.05 222 LYS D CA 1
ATOM 6519 C C . LYS D 2 222 ? -37.017 19.624 39.943 1.00 69.36 222 LYS D C 1
ATOM 6520 O O . LYS D 2 222 ? -36.361 20.606 40.296 1.00 69.42 222 LYS D O 1
ATOM 6526 N N . VAL D 2 223 ? -36.880 19.009 38.783 1.00 71.24 223 VAL D N 1
ATOM 6527 C CA . VAL D 2 223 ? -36.003 19.512 37.764 1.00 73.59 223 VAL D CA 1
ATOM 6528 C C . VAL D 2 223 ? -36.921 19.954 36.649 1.00 75.36 223 VAL D C 1
ATOM 6529 O O . VAL D 2 223 ? -37.658 19.135 36.078 1.00 76.84 223 VAL D O 1
ATOM 6533 N N . GLU D 2 224 ? -36.908 21.245 36.353 1.00 77.24 224 GLU D N 1
ATOM 6534 C CA . GLU D 2 224 ? -37.764 21.733 35.281 1.00 79.65 224 GLU D CA 1
ATOM 6535 C C . GLU D 2 224 ? -37.136 22.539 34.160 1.00 80.05 224 GLU D C 1
ATOM 6536 O O . GLU D 2 224 ? -36.610 23.636 34.425 1.00 80.64 224 GLU D O 1
ATOM 6542 N N . THR E 3 2 ? -23.655 22.235 -4.469 1.00 74.53 2 THR E N 1
ATOM 6543 C CA . THR E 3 2 ? -22.790 23.443 -4.623 1.00 74.21 2 THR E CA 1
ATOM 6544 C C . THR E 3 2 ? -22.324 23.836 -3.252 1.00 73.74 2 THR E C 1
ATOM 6545 O O . THR E 3 2 ? -23.110 24.129 -2.323 1.00 74.61 2 THR E O 1
ATOM 6549 N N . ILE E 3 3 ? -21.020 24.062 -3.267 1.00 71.99 3 ILE E N 1
ATOM 6550 C CA . ILE E 3 3 ? -20.258 24.147 -2.075 1.00 69.67 3 ILE E CA 1
ATOM 6551 C C . ILE E 3 3 ? -18.863 24.677 -2.500 1.00 67.69 3 ILE E C 1
ATOM 6552 O O . ILE E 3 3 ? -18.189 24.116 -3.364 1.00 67.58 3 ILE E O 1
ATOM 6557 N N . TYR E 3 4 ? -18.410 25.712 -1.817 1.00 65.43 4 TYR E N 1
ATOM 6558 C CA . TYR E 3 4 ? -17.175 26.394 -2.156 1.00 63.18 4 TYR E CA 1
ATOM 6559 C C . TYR E 3 4 ? -15.951 25.947 -1.401 1.00 63.28 4 TYR E C 1
ATOM 6560 O O . TYR E 3 4 ? -16.050 25.426 -0.288 1.00 62.77 4 TYR E O 1
ATOM 6569 N N . ASN E 3 5 ? -14.789 26.205 -1.995 1.00 63.08 5 ASN E N 1
ATOM 6570 C CA . ASN E 3 5 ? -13.517 25.814 -1.403 1.00 63.89 5 ASN E CA 1
ATOM 6571 C C . ASN E 3 5 ? -13.232 26.578 -0.118 1.00 63.40 5 ASN E C 1
ATOM 6572 O O . ASN E 3 5 ? -13.698 27.705 0.032 1.00 63.78 5 ASN E O 1
ATOM 6577 N N . THR E 3 6 ? -12.560 25.935 0.842 1.00 62.47 6 THR E N 1
ATOM 6578 C CA . THR E 3 6 ? -12.234 26.622 2.087 1.00 61.66 6 THR E CA 1
ATOM 6579 C C . THR E 3 6 ? -11.002 27.486 2.013 1.00 61.93 6 THR E C 1
ATOM 6580 O O . THR E 3 6 ? -10.000 27.179 1.351 1.00 62.43 6 THR E O 1
ATOM 6584 N N . THR E 3 7 ? -11.164 28.645 2.632 1.00 61.90 7 THR E N 1
ATOM 6585 C CA . THR E 3 7 ? -10.135 29.663 2.660 1.00 61.83 7 THR E CA 1
ATOM 6586 C C . THR E 3 7 ? -9.766 30.039 4.088 1.00 61.42 7 THR E C 1
ATOM 6587 O O . THR E 3 7 ? -8.763 30.703 4.298 1.00 60.88 7 THR E O 1
ATOM 6591 N N . LEU E 3 8 ? -10.660 29.764 5.036 1.00 62.45 8 LEU E N 1
ATOM 6592 C CA . LEU E 3 8 ? -10.350 29.969 6.446 1.00 63.33 8 LEU E CA 1
ATOM 6593 C C . LEU E 3 8 ? -10.974 28.947 7.345 1.00 64.16 8 LEU E C 1
ATOM 6594 O O . LEU E 3 8 ? -12.035 28.369 7.080 1.00 63.94 8 LEU E O 1
ATOM 6599 N N . LYS E 3 9 ? -10.167 28.667 8.359 1.00 65.59 9 LYS E N 1
ATOM 6600 C CA . LYS E 3 9 ? -10.363 27.653 9.353 1.00 66.47 9 LYS E CA 1
ATOM 6601 C C . LYS E 3 9 ? -10.143 28.108 10.781 1.00 66.04 9 LYS E C 1
ATOM 6602 O O . LYS E 3 9 ? -9.343 28.994 11.050 1.00 65.92 9 LYS E O 1
ATOM 6608 N N . TYR E 3 10 ? -10.733 27.354 11.702 1.00 66.27 10 TYR E N 1
ATOM 6609 C CA . TYR E 3 10 ? -10.639 27.657 13.119 1.00 66.07 10 TYR E CA 1
ATOM 6610 C C . TYR E 3 10 ? -10.552 26.408 14.008 1.00 66.30 10 TYR E C 1
ATOM 6611 O O . TYR E 3 10 ? -10.811 26.471 15.216 1.00 67.10 10 TYR E O 1
ATOM 6621 N N . THR F 3 2 ? -10.561 -33.288 46.204 1.00 56.16 2 THR F N 1
ATOM 6622 C CA . THR F 3 2 ? -9.716 -32.145 45.723 1.00 57.69 2 THR F CA 1
ATOM 6623 C C . THR F 3 2 ? -8.981 -31.432 46.867 1.00 55.69 2 THR F C 1
ATOM 6624 O O . THR F 3 2 ? -9.555 -30.727 47.692 1.00 56.66 2 THR F O 1
ATOM 6628 N N . ILE F 3 3 ? -7.681 -31.635 46.874 1.00 53.86 3 ILE F N 1
ATOM 6629 C CA . ILE F 3 3 ? -6.798 -31.140 47.895 1.00 52.50 3 ILE F CA 1
ATOM 6630 C C . ILE F 3 3 ? -5.759 -30.286 47.205 1.00 50.54 3 ILE F C 1
ATOM 6631 O O . ILE F 3 3 ? -5.251 -30.675 46.157 1.00 51.89 3 ILE F O 1
ATOM 6636 N N . TYR F 3 4 ? -5.422 -29.145 47.794 1.00 47.06 4 TYR F N 1
ATOM 6637 C CA . TYR F 3 4 ? -4.403 -28.301 47.214 1.00 42.68 4 TYR F CA 1
ATOM 6638 C C . TYR F 3 4 ? -3.100 -28.540 47.964 1.00 42.27 4 TYR F C 1
ATOM 6639 O O . TYR F 3 4 ? -3.102 -28.894 49.148 1.00 39.49 4 TYR F O 1
ATOM 6648 N N . ASN F 3 5 ? -1.980 -28.425 47.260 1.00 42.53 5 ASN F N 1
ATOM 6649 C CA . ASN F 3 5 ? -0.675 -28.661 47.880 1.00 43.05 5 ASN F CA 1
ATOM 6650 C C . ASN F 3 5 ? -0.387 -27.705 49.019 1.00 42.59 5 ASN F C 1
ATOM 6651 O O . ASN F 3 5 ? -0.761 -26.546 48.990 1.00 42.95 5 ASN F O 1
ATOM 6656 N N . THR F 3 6 ? 0.302 -28.235 50.012 1.00 41.88 6 THR F N 1
ATOM 6657 C CA . THR F 3 6 ? 0.678 -27.540 51.203 1.00 41.13 6 THR F CA 1
ATOM 6658 C C . THR F 3 6 ? 1.858 -26.615 50.940 1.00 41.89 6 THR F C 1
ATOM 6659 O O . THR F 3 6 ? 2.862 -27.026 50.358 1.00 43.37 6 THR F O 1
ATOM 6663 N N . THR F 3 7 ? 1.682 -25.341 51.299 1.00 42.11 7 THR F N 1
ATOM 6664 C CA . THR F 3 7 ? 2.721 -24.335 51.095 1.00 41.30 7 THR F CA 1
ATOM 6665 C C . THR F 3 7 ? 3.153 -23.631 52.363 1.00 42.34 7 THR F C 1
ATOM 6666 O O . THR F 3 7 ? 3.974 -22.716 52.314 1.00 45.47 7 THR F O 1
ATOM 6670 N N . LEU F 3 8 ? 2.638 -24.085 53.497 1.00 42.85 8 LEU F N 1
ATOM 6671 C CA . LEU F 3 8 ? 3.014 -23.506 54.768 1.00 43.99 8 LEU F CA 1
ATOM 6672 C C . LEU F 3 8 ? 2.647 -24.444 55.898 1.00 45.62 8 LEU F C 1
ATOM 6673 O O . LEU F 3 8 ? 1.476 -24.785 56.066 1.00 46.50 8 LEU F O 1
ATOM 6678 N N . LYS F 3 9 ? 3.642 -24.839 56.691 1.00 46.55 9 LYS F N 1
ATOM 6679 C CA . LYS F 3 9 ? 3.409 -25.737 57.827 1.00 46.11 9 LYS F CA 1
ATOM 6680 C C . LYS F 3 9 ? 3.737 -25.053 59.155 1.00 45.50 9 LYS F C 1
ATOM 6681 O O . LYS F 3 9 ? 4.567 -24.121 59.204 1.00 46.30 9 LYS F O 1
ATOM 6687 N N . TYR F 3 10 ? 3.092 -25.533 60.221 1.00 42.26 10 TYR F N 1
ATOM 6688 C CA . TYR F 3 10 ? 3.278 -24.969 61.548 1.00 40.77 10 TYR F CA 1
ATOM 6689 C C . TYR F 3 10 ? 3.327 -25.995 62.682 1.00 40.33 10 TYR F C 1
ATOM 6690 O O . TYR F 3 10 ? 3.728 -25.682 63.809 1.00 44.20 10 TYR F O 1
#

Solvent-accessible surface area: 39268 Å² total; per-residue (Å²): 188,73,0,87,7,64,9,58,53,73,74,28,42,32,37,65,48,79,154,0,79,0,35,0,133,0,48,70,71,0,38,34,63,0,0,1,0,22,12,40,95,66,95,31,5,118,14,2,0,29,34,6,72,78,121,15,132,67,12,50,72,56,7,58,10,62,38,84,20,46,87,1,34,0,13,0,49,181,4,75,91,94,1,27,5,32,0,8,0,0,0,1,44,87,12,49,33,5,12,22,2,100,9,0,67,2,13,29,109,71,104,72,22,43,12,57,14,49,20,4,50,16,13,100,83,2,14,167,80,34,48,0,2,0,0,0,0,0,7,54,0,11,20,114,130,30,101,22,48,5,63,8,50,131,55,86,40,100,82,47,47,67,88,10,30,16,116,41,44,113,195,54,15,6,14,1,4,7,2,21,0,44,22,50,75,71,67,12,83,151,55,109,45,0,9,0,33,0,54,12,130,30,37,131,75,74,44,70,90,59,30,63,76,70,196,171,49,141,15,87,20,59,43,31,32,50,26,102,67,53,22,64,16,137,0,33,0,90,1,40,40,36,143,4,28,48,14,4,0,0,0,0,8,33,32,95,84,118,18,14,77,3,0,0,0,1,0,25,69,27,58,24,67,65,42,14,110,48,0,117,78,20,1,77,4,51,36,50,51,105,147,57,32,1,11,0,39,0,58,89,2,109,99,73,0,37,0,44,0,3,0,0,20,2,1,69,12,42,60,54,88,10,0,0,0,0,0,18,95,19,3,124,23,16,80,0,15,13,23,86,24,89,102,94,20,12,48,16,24,16,3,34,10,135,127,6,4,0,0,0,5,0,12,36,0,2,4,76,84,18,67,30,40,3,33,100,43,92,32,104,88,40,42,32,59,3,66,25,25,94,30,132,78,17,24,20,7,15,4,0,1,0,45,9,68,66,108,33,38,80,116,94,68,13,51,0,29,4,37,0,137,48,29,143,36,164,45,100,49,89,5,99,108,190,94,1,86,4,51,7,54,46,68,87,33,45,28,38,60,53,77,155,0,66,0,39,0,138,6,76,65,71,0,34,30,70,0,0,0,0,15,12,60,101,68,90,26,6,123,10,2,0,27,33,5,68,83,113,11,111,68,17,48,69,32,5,55,9,60,37,86,15,48,88,2,44,0,16,0,65,103,2,50,81,98,2,27,6,29,0,10,0,0,0,0,46,63,15,45,24,5,13,22,2,97,9,0,58,5,17,29,113,79,104,68,20,40,9,62,10,35,24,2,46,17,12,109,80,2,34,153,90,34,40,0,2,0,0,0,0,0,4,48,0,8,21,96,132,31,109,10,50,6,44,4,66,122,53,104,44,98,92,39,58,76,81,16,35,15,107,40,41,114,184,60,12,3,2,0,5,4,1,26,0,53,24,53,83,64,56,10,80,134,48,124,52,0,8,0,39,0,53,14,130,32,29,119,28,41,44,40,85,61,32,50,80,82,180,188,41,158,14,71,17,59,37,30,26,49,22,115,64,50,20,62,30,134,0,35,0,97,3,55,34,34,164,3,31,62,14,5,0,0,0,0,8,32,27,85,82,110,17,18,77,2,0,0,0,2,0,20,69,28,104,21,82,60,39,14,114,42,0,122,86,18,4,80,4,49,38,56,56,106,144,57,38,0,13,0,42,0,62,87,3,101,88,98,0,34,0,48,0,3,0,0,20,1,1,69,23,54,82,42,167,10,1,0,0,0,0,12,96,20,2,116,22,24,77,0,16,8,22,86,25,92,104,89,20,13,56,7,15,27,1,75,131,33,12,18,0,0,9,0,36,42,0,2,3,74,85,16,87,20,50,1,31,101,47,92,36,107,83,37,39,26,58,4,68,23,39,101,32,131,78,19,29,25,14,17,6,0,1,0,40,12,90,82,140,184,74,35,39,0,23,2,35,0,167,45,32,144,29,144,40,82,48,106,2,162,146,92,25,88,56,25,38,137,52,137,100,19,80,47,27,27,156,72

GO terms:
  GO:0005576 extracellular region (C, TAS)
  GO:0005886 plasma membrane (C, TAS)
  GO:0002250 adaptive immune response (P, IDA)
  GO:0070062 extracellular exosome (C, HDA)
  GO:0072562 blood microparticle (C, HDA)
  GO:0005576 extracellular region (C, HDA)

Secondary structure (DSSP, 8-state):
----EEEE-SEEEE-TTS-EEEEEEESS-BTB-EEEEEE-TTS--EEEEETTTEE-TT--TTEEEEEETTEEEEEESS--GGG-SEEEEEE-SS-SSPEE---EEEEE----BPPEEEEEPPPHHHHTTTEEEEEEEEEEEBSS--EEEEEETTEEE-SSEEEEEPPPPTTT--EEEEEEEEEEHHHHHH--EEEEEEE-TT-SS-EEEEEES--/--EEEEE---EE-TT--EEEEEEEESS-GGGS-EEEEEE-TT--EEEEEEE-SSSS-EEE-GGGBTTEEEEEEGGGTEEEEEE-S--STT-EEEEEEEEP-B-SSSEE---EEEE---EEEEE-SPPPB--EEEEE----EEEEEEEEEEBSS--EEEEGGGTB-TTEEEPPPEE-TTS-EEEEEEEEE-SGGGSS---EEEEEEGGGTEEEEEE---/----EEEE-SEEEE-TT--EEEEEEESS--TT-EEEEEE-TTS--EEEEETTTEEPTT--TTEEEEEETTEEEEEESS--GGG-SEEEEEE-SS-SSPEE---EEEEE----BPPEEEEEPPPHHHHHHTEEEEEEEEEEEBSS--EEEEEETTEEP-SSEEEEEPPPPTTT--EEEEEEEEEEHHHHTT-SEEEEEEE-TT-SS-EEEEEES--/--EEEEE--EEE-TT--EEEEEEEESS-GGGS-EEEEEE-TT--EEEEEEE-TTS--EEE-GGGTTTEEEEEETTTTEEEEEE-S--GGG-EEEEEEEEPPPSSSSEE---EEEE---EEEEE-SPPPB--EEEEE--EEEEEEEEEEBSS--EEEEGGGTB-TTEEEPPPEE-TTS-EEEEEEEEE-----EEEEEEEGGGTEEEEEEE-/--BPP-EE-/--PPP-EE-

Organism: Homo sapiens (NCBI:txid9606)

InterPro domains:
  IPR003006 Immunoglobulin/major histocompatibility complex, conserved site [PS00290] (85-91)
  IPR003597 Immunoglobulin C1-set [PF07654] (8-94)
  IPR003597 Immunoglobulin C1-set [SM00407] (22-97)
  IPR007110 Immunoglobulin-like domain [PS50835] (6-103)
  IPR013783 Immunoglobulin-like fold [G3DSA:2.60.40.10] (2-107)
  IPR036179 Immunoglobulin-like domain superfamily [SSF48726] (3-105)
  IPR050380 Immune Recognition and Response Modulators [PTHR23411] (6-103)

Sequence (877 aa):
MEIVLTQSPATLSLSPGERATLSCRASQSVGGYLTWYQHKPGQAPRLLIFDASIRATGIPARFSGSGSGTDFTLTITRLEPEDFAVYYCQQRSMWPPVTFGQGTKLEIKRTVAAPSVFIFPPSDEQLKSGTASVVCLLNNFYPREAKVQWKVDNALQSGNSQESVTEQDSKDSTYSLSSTLTLSKADYEKHKVYACEVTHQGLSSPVTKSFNRGEQVRLVESGGGVVQPGGSLRLSCEGSGFKFGDHGIHWVRQAPGEGLQWLTVISSDGTDERYTDSVKGRFTISRDNSKNTMSLQMNNLRPEDMGLYYCARDGKCGGGRCYSGLLDYWGQGTMVTVSSASFKGPSVFPLAPSTAALGCLVKDYFPEPVTVSWNSGALTSGVHTFPAVLQSSGLYSLSSVVTVPSSSLGTQTYICNVNHKPSNTKVDKKVEPMEIVLTQSPATLSLSPGERATLSCRASQSVGGYLTWYQHKPGQAPRLLIFDASIRATGIPARFSGSGSGTDFTLTITRLEPEDFAVYYCQQRSMWPPVTFGQGTKLEIKRTVAAPSVFIFPPSDEQLKSGTASVVCLLNNFYPREAKVQWKVDNALQSGNSQESVTEQDSKDSTYSLSSTLTLSKADYEKHKVYACEVTHQGLSSPVTKSFNRGEQVRLVESGGGVVQPGGSLRLSCEGSGFKFGDHGIHWVRQAPGEGLQWLTVISSDGTDERYTDSVKGRFTISRDNSKNTMSLQMNNLRPEDMGLYYCARDGKCGGGRCYSGLLDYWGQGTMVTVSSASFKGPSVFPLATAALGCLVKDYFPEPVTVSWNSGALTSGVHTFPAVLQSSGLYSLSSVVTVPSSQTYICNVNHKPSNTKVDKKVETIYNTTLKYTIYNTTLKY

Radius of gyration: 43.9 Å; Cα contacts (8 Å, |Δi|>4): 2362; chains: 6; bounding box: 68×127×94 Å

Nearest PDB structures (foldseek):
  5e8e-assembly1_A  TM=9.622E-01  e=2.325E-39  Homo sapiens
  6uoe-assembly1_L  TM=9.496E-01  e=2.449E-39  Homo sapiens
  8f0i-assembly1_D  TM=9.895E-01  e=3.211E-37  Homo sapiens
  5it2-assembly1_L  TM=9.786E-01  e=1.115E-36  Homo sapiens
  6wg2-assembly1_L  TM=8.620E-01  e=1.973E-36  Homo sapiens

B-factor: mean 46.49, std 10.14, range [26.2, 95.69]